Protein 8T03 (pdb70)

Solvent-accessible surface area: 37299 Å² total; per-residue (Å²): 152,40,128,43,85,61,4,19,103,13,0,85,23,4,80,72,0,17,59,49,0,61,175,39,94,4,64,15,6,7,48,0,1,83,28,1,24,77,10,7,14,50,13,22,3,6,90,8,110,64,42,42,146,107,26,134,33,124,94,60,0,0,40,4,0,15,5,3,0,7,0,0,0,8,6,1,0,11,14,1,15,1,26,22,83,54,18,88,32,27,33,45,16,3,57,1,1,5,76,8,6,28,68,0,17,84,58,42,173,15,219,26,10,17,77,28,12,45,39,60,0,74,116,28,14,39,80,45,24,94,146,62,26,157,105,9,13,0,26,38,8,13,112,26,40,56,85,113,21,10,32,40,0,90,87,72,11,56,75,0,48,90,19,45,107,104,54,40,144,190,54,80,14,111,20,8,3,111,5,2,66,5,6,5,82,2,4,22,34,10,2,22,138,63,13,110,72,16,72,154,38,124,44,85,61,4,19,102,12,0,84,24,4,81,73,1,16,58,50,0,60,173,38,94,2,65,14,6,8,47,0,1,84,28,1,24,77,9,6,13,49,14,24,4,6,87,8,111,64,42,42,147,106,26,135,34,126,94,60,0,0,40,4,0,16,5,3,0,7,0,0,0,8,5,1,0,10,14,1,16,1,26,21,81,54,20,89,34,27,34,44,15,2,56,1,2,4,76,7,6,28,68,1,18,87,58,41,174,14,221,26,12,16,76,28,10,44,40,60,0,73,116,28,14,40,79,45,23,95,146,63,25,157,103,8,14,0,26,38,7,14,113,27,39,56,88,113,21,10,31,38,0,91,86,71,11,56,73,0,50,92,20,44,107,104,54,42,145,189,55,79,15,109,19,7,3,112,5,2,65,5,6,4,82,2,4,22,34,9,2,22,140,61,13,110,69,15,70,181,23,56,11,143,17,59,41,54,26,132,36,94,47,98,76,70,0,58,1,34,0,40,11,52,59,22,38,0,67,59,95,4,26,0,0,0,0,0,16,71,13,82,85,138,20,13,50,5,0,0,1,1,0,70,77,89,45,80,86,46,18,89,93,13,133,115,48,6,69,0,44,62,50,46,111,57,52,45,0,55,0,65,0,54,68,5,78,73,67,2,30,7,37,0,9,0,0,26,0,16,82,83,31,8,0,0,18,98,23,1,116,21,24,70,0,72,0,66,147,115,6,98,16,73,15,68,30,90,70,42,46,13,59,82,54,26,156,5,67,0,57,1,113,2,56,104,50,0,60,54,8,0,0,0,0,7,18,53,136,59,118,22,6,105,5,0,0,19,26,2,56,52,57,33,120,79,23,57,104,46,4,54,11,63,30,74,23,117,80,8,26,2,16,0,34,112,4,74,86,125,4,60,7,28,0,7,0,0,0,8,25,68,21,49,2,16,19,2,60,6,0,135,5,101,92,183,178,23,55,12,142,16,59,39,56,26,132,36,94,48,99,76,70,0,58,1,33,0,41,12,53,60,24,37,0,69,61,96,5,25,1,0,0,0,0,15,74,12,82,85,139,20,14,51,5,0,0,1,0,0,69,78,90,45,80,86,48,20,89,92,12,135,114,46,6,70,0,43,62,48,47,112,57,53,45,0,52,0,66,0,54,68,6,78,74,66,1,29,7,37,0,9,0,0,25,0,16,83,83,30,8,0,0,19,96,22,2,120,22,22,71,1,72,0,66,144,115,6,93,16,72,15,68,31,91,69,42,46,14,60,83,54,25,155,5,70,0,57,0,114,3,57,103,49,0,60,54,10,0,0,0,0,7,17,53,135,57,116,21,7,104,6,0,0,19,26,2,58,50,57,35,120,80,23,57,104,45,3,54,10,62,30,75,25,114,81,7,26,1,18,0,34,115,4,74,86,123,4,58,6,28,0,7,0,0,0,9,25,68,20,47,2,16,19,2,60,6,0,134,5,101,91,182

Sequence (852 aa):
VAKLLLPTLSSLAFLPTVSIATKRRFYMEAMVYLFTMFFVAFSHACDGPGLSVLCFMRRDILEYFSIYGTALSMWVSLMALADFDEPQRSTFTMLGVLTIAVRTFHDRWGYGVYSGPIGTATLIIAVKWLKKMKEKKGLYPDKSIYTQQIGPGLCFGALALMLRFFFEEWDYTYVHSFYHCALAMSFVLLLPKVNKKAGVAKLLLPTLSSLAFLPTVSIATKRRFYMEAMVYLFTMFFVAFSHACDGPGLSVLCFMRRDILEYFSIYGTALSMWVSLMALADFDEPQRSTFTMLGVLTIAVRTFHDRWGYGVYSGPIGTATLIIAVKWLKKMKEKKGLYPDKSIYTQQIGPGLCFGALALMLRFFFEEWDYTYVHSFYHCALAMSFVLLLPKVNKKAGQVTLKESGPGILQPSQTLSLTCSFSGFSLSTSGMGVSWIRKPSGKGLEWLAHIFWDDDKRYNPSLKSRLTISKDTSSNQVFLMITSIDTADTATYYCARRTWLLHAMDYWGQGTSVTVSSDIQMTQSPSSLSASLGGKVTITCKASQDINEYIAWYQHKPGKGPRLLIHYTSTLQPGIPSRFSGSGSGRDYSFSISNLEPEDIATYYCLQYDNLLWTFGGGTKLEIKQVTLKESGPGILQPSQTLSLTCSFSGFSLSTSGMGVSWIRKPSGKGLEWLAHIFWDDDKRYNPSLKSRLTISKDTSSNQVFLMITSIDTADTATYYCARRTWLLHAMDYWGQGTSVTVSSDIQMTQSPSSLSASLGGKVTITCKASQDINEYIAWYQHKPGKGPRLLIHYTSTLQPGIPSRFSGSGSGRDYSFSISNLEPEDIATYYCLQYDNLLWTFGGGTKLEIK

Secondary structure (DSSP, 8-state):
-HHHHHHHHHGGGGHHHHHHHHHTT-HHHHHHHHHHHHHHHHHHHHHSTTTTTS-SS-HHHHHHHHHHHHHHHHHHHHHHHHTPPTTHHHHHHHHHHHHHHHHHHH-TTSTTTTHHHHHHHHHHHHHHHHHHHHHHTS-SS-HHHIIIIIHHHHHHHHHHHHHHHTGGGT-SHHHHHHHHHHHHHHHHHHS-SS-TTT-/-HHHHHHHHHGGGGHHHHHHHHHTT-HHHHHHHHHHHHHHHHHHHHHSTTTTTS-SS-HHHHHHHHHHHHHHHHHHHHHHHHTPPTTHHHHHHHHHHHHHHHHHHH-TTSTTTTHHHHHHHHHHHHHHHHHHHHHHTS-SS-HHHIIIIIHHHHHHHHHHHHHHHTGGGT-SHHHHHHHHHHHHHHHHHHS-SS-TTT-/--EEEEE--SEE-SSS-EEEEEEEESS-TTSTT-EEEEEEEETTS--EEEEEEETTS-EEE-TTTTTTEEEEEETTTTEEEEEE-S--GGG-EEEEEEEE-SSS-SEEEE---EEEEE--/-PPEEES-SEEEE-TT--EEEEEEESS--TT-EEEEEE-TTSPPEEEEETTTEEPTT--TT-EEEE-SSEEEEEE-S--GGG-SEEEEEE-SSSS-EE---EEEEE-/--EEEEE--SEE-SSS-EEEEEEEESS-TTSTT-EEEEEEEETTS--EEEEEEETTS-EEE-TTTTTTEEEEEETTTTEEEEEE-S--GGG-EEEEEEEE-SSS-SEEEE---EEEEE--/-PPEEES-SEEEE-TT--EEEEEEESS--TT-EEEEEE-TTSPPEEEEETTTEEPTT--TT-EEEE-SSEEEEEE-S--GGG-SEEEEEE-SSSS-EE---EEEEE-

InterPro domains:
  IPR021910 NGX6/PGAP6/MYMK [PF12036] (5-185)
  IPR021910 NGX6/PGAP6/MYMK [PTHR14319] (5-205)

Organism: Mus musculus (NCBI:txid10090)

Nearest PDB structures (foldseek):
  8t03-assembly1_A  TM=1.005E+00  e=1.587E-26  Mus musculus
  8t07-assembly1_B  TM=9.943E-01  e=1.543E-24  Mus musculus
  8t06-assembly1_B  TM=9.943E-01  e=2.106E-24  Mus musculus
  8t05-assembly1_B  TM=9.546E-01  e=1.428E-12  Ciona robusta
  6lm1-assembly1_C  TM=4.124E-01  e=1.156E+00  Tolypothrix sp. NIES-4075

Structure (mmCIF, N/CA/C/O backbone):
data_8T03
#
_entry.id   8T03
#
_cell.length_a   1.00
_cell.length_b   1.00
_cell.length_c   1.00
_cell.angle_alpha   90.00
_cell.angle_beta   90.00
_cell.angle_gamma   90.00
#
_symmetry.space_group_name_H-M   'P 1'
#
loop_
_entity.id
_entity.type
_entity.pdbx_description
1 polymer 'Protein myomaker'
2 polymer '18G7 Fab heavy chain'
3 polymer '18G7 Fab light chain'
4 non-polymer 'ZINC ION'
5 non-polymer CHOLESTEROL
6 non-polymer 1-palmitoyl-2-oleoyl-sn-glycero-3-phosphocholine
7 water water
#
loop_
_atom_site.group_PDB
_atom_site.id
_atom_site.type_symbol
_atom_site.label_atom_id
_atom_site.label_alt_id
_atom_site.label_comp_id
_atom_site.label_asym_id
_atom_site.label_entity_id
_atom_site.label_seq_id
_atom_site.pdbx_PDB_ins_code
_atom_site.Cartn_x
_atom_site.Cartn_y
_atom_site.Cartn_z
_atom_site.occupancy
_atom_site.B_iso_or_equiv
_atom_site.auth_seq_id
_atom_site.auth_comp_id
_atom_site.auth_asym_id
_atom_site.auth_atom_id
_atom_site.pdbx_PDB_model_num
ATOM 1 N N . VAL A 1 5 ? 91.959 131.122 93.794 1.00 138.82 5 VAL A N 1
ATOM 2 C CA . VAL A 1 5 ? 92.403 129.786 93.269 1.00 138.83 5 VAL A CA 1
ATOM 3 C C . VAL A 1 5 ? 93.345 129.147 94.301 1.00 138.69 5 VAL A C 1
ATOM 4 O O . VAL A 1 5 ? 94.342 129.798 94.673 1.00 139.20 5 VAL A O 1
ATOM 8 N N . ALA A 1 6 ? 93.028 127.920 94.734 1.00 137.82 6 ALA A N 1
ATOM 9 C CA . ALA A 1 6 ? 93.670 127.198 95.862 1.00 136.85 6 ALA A CA 1
ATOM 10 C C . ALA A 1 6 ? 95.120 126.811 95.528 1.00 136.07 6 ALA A C 1
ATOM 11 O O . ALA A 1 6 ? 95.972 126.927 96.431 1.00 136.01 6 ALA A O 1
ATOM 13 N N . LYS A 1 7 ? 95.377 126.371 94.288 1.00 135.01 7 LYS A N 1
ATOM 14 C CA . LYS A 1 7 ? 96.667 125.794 93.800 1.00 134.09 7 LYS A CA 1
ATOM 15 C C . LYS A 1 7 ? 97.863 126.636 94.270 1.00 132.90 7 LYS A C 1
ATOM 16 O O . LYS A 1 7 ? 98.846 126.038 94.755 1.00 132.94 7 LYS A O 1
ATOM 22 N N . LEU A 1 8 ? 97.780 127.963 94.130 1.00 131.22 8 LEU A N 1
ATOM 23 C CA . LEU A 1 8 ? 98.878 128.916 94.452 1.00 129.91 8 LEU A CA 1
ATOM 24 C C . LEU A 1 8 ? 98.943 129.130 95.970 1.00 127.46 8 LEU A C 1
ATOM 25 O O . LEU A 1 8 ? 100.028 128.923 96.549 1.00 127.99 8 LEU A O 1
ATOM 30 N N . LEU A 1 9 ? 97.819 129.525 96.579 1.00 123.67 9 LEU A N 1
ATOM 31 C CA . LEU A 1 9 ? 97.780 130.158 97.926 1.00 120.85 9 LEU A CA 1
ATOM 32 C C . LEU A 1 9 ? 97.841 129.111 99.049 1.00 117.83 9 LEU A C 1
ATOM 33 O O . LEU A 1 9 ? 98.539 129.395 100.040 1.00 117.26 9 LEU A O 1
ATOM 38 N N . LEU A 1 10 ? 97.164 127.960 98.927 1.00 114.70 10 LEU A N 1
ATOM 39 C CA . LEU A 1 10 ? 96.925 127.057 100.093 1.00 112.38 10 LEU A CA 1
ATOM 40 C C . LEU A 1 10 ? 98.249 126.498 100.623 1.00 110.47 10 LEU A C 1
ATOM 41 O O . LEU A 1 10 ? 98.488 126.587 101.825 1.00 110.83 10 LEU A O 1
ATOM 46 N N . PRO A 1 11 ? 99.147 125.906 99.793 1.00 107.90 11 PRO A N 1
ATOM 47 C CA . PRO A 1 11 ? 100.474 125.501 100.271 1.00 106.54 11 PRO A CA 1
ATOM 48 C C . PRO A 1 11 ? 101.337 126.655 100.811 1.00 105.15 11 PRO A C 1
ATOM 49 O O . PRO A 1 11 ? 102.114 126.408 101.715 1.00 105.26 11 PRO A O 1
ATOM 53 N N . THR A 1 12 ? 101.186 127.866 100.261 1.00 103.83 12 THR A N 1
ATOM 54 C CA . THR A 1 12 ? 101.907 129.089 100.712 1.00 102.96 12 THR A CA 1
ATOM 55 C C . THR A 1 12 ? 101.388 129.529 102.088 1.00 102.32 12 THR A C 1
ATOM 56 O O . THR A 1 12 ? 102.226 129.905 102.928 1.00 102.78 12 THR A O 1
ATOM 60 N N . LEU A 1 13 ? 100.067 129.508 102.298 1.00 101.37 13 LEU A N 1
ATOM 61 C CA . LEU A 1 13 ? 99.416 129.982 103.552 1.00 100.44 13 LEU A CA 1
ATOM 62 C C . LEU A 1 13 ? 99.559 128.932 104.662 1.00 99.47 13 LEU A C 1
ATOM 63 O O . LEU A 1 13 ? 99.744 129.346 105.823 1.00 99.76 13 LEU A O 1
ATOM 68 N N . SER A 1 14 ? 99.474 127.637 104.331 1.00 98.05 14 SER A N 1
ATOM 69 C CA . SER A 1 14 ? 99.635 126.514 105.296 1.00 97.25 14 SER A CA 1
ATOM 70 C C . SER A 1 14 ? 101.072 126.459 105.831 1.00 96.49 14 SER A C 1
ATOM 71 O O . SER A 1 14 ? 101.263 125.852 106.899 1.00 96.82 14 SER A O 1
ATOM 74 N N . SER A 1 15 ? 102.037 127.063 105.125 1.00 95.81 15 SER A N 1
ATOM 75 C CA . SER A 1 15 ? 103.434 127.266 105.597 1.00 95.39 15 SER A CA 1
ATOM 76 C C . SER A 1 15 ? 103.472 128.071 106.906 1.00 94.73 15 SER A C 1
ATOM 77 O O . SER A 1 15 ? 104.459 127.914 107.643 1.00 95.13 15 SER A O 1
ATOM 80 N N . LEU A 1 16 ? 102.453 128.896 107.192 1.00 93.75 16 LEU A N 1
ATOM 81 C CA . LEU A 1 16 ? 102.345 129.687 108.453 1.00 93.05 16 LEU A CA 1
ATOM 82 C C . LEU A 1 16 ? 101.852 128.817 109.623 1.00 92.02 16 LEU A C 1
ATOM 83 O O . LEU A 1 16 ? 101.704 129.377 110.729 1.00 92.21 16 LEU A O 1
ATOM 88 N N . ALA A 1 17 ? 101.614 127.514 109.413 1.00 90.80 17 ALA A N 1
ATOM 89 C CA . ALA A 1 17 ? 101.279 126.535 110.478 1.00 89.90 17 ALA A CA 1
ATOM 90 C C . ALA A 1 17 ? 102.441 126.391 111.473 1.00 89.40 17 ALA A C 1
ATOM 91 O O . ALA A 1 17 ? 102.164 125.999 112.623 1.00 89.52 17 ALA A O 1
ATOM 93 N N . PHE A 1 18 ? 103.680 126.701 111.063 1.00 88.74 18 PHE A N 1
ATOM 94 C CA . PHE A 1 18 ? 104.896 126.645 111.921 1.00 88.02 18 PHE A CA 1
ATOM 95 C C . PHE A 1 18 ? 105.002 127.882 112.830 1.00 87.46 18 PHE A C 1
ATOM 96 O O . PHE A 1 18 ? 105.898 127.871 113.691 1.00 87.70 18 PHE A O 1
ATOM 104 N N . LEU A 1 19 ? 104.140 128.897 112.674 1.00 86.87 19 LEU A N 1
ATOM 105 C CA . LEU A 1 19 ? 104.202 130.151 113.480 1.00 86.76 19 LEU A CA 1
ATOM 106 C C . LEU A 1 19 ? 103.721 129.895 114.912 1.00 86.41 19 LEU A C 1
ATOM 107 O O . LEU A 1 19 ? 104.326 130.421 115.844 1.00 86.60 19 LEU A O 1
ATOM 112 N N . PRO A 1 20 ? 102.625 129.130 115.159 1.00 85.94 20 PRO A N 1
ATOM 113 C CA . PRO A 1 20 ? 102.382 128.540 116.479 1.00 85.36 20 PRO A CA 1
ATOM 114 C C . PRO A 1 20 ? 103.559 127.753 117.083 1.00 85.01 20 PRO A C 1
ATOM 115 O O . PRO A 1 20 ? 103.740 127.848 118.285 1.00 85.57 20 PRO A O 1
ATOM 119 N N . THR A 1 21 ? 104.312 127.005 116.265 1.00 84.38 21 THR A N 1
ATOM 120 C CA . THR A 1 21 ? 105.502 126.221 116.705 1.00 84.05 21 THR A CA 1
ATOM 121 C C . THR A 1 21 ? 106.603 127.173 117.189 1.00 83.64 21 THR A C 1
ATOM 122 O O . THR A 1 21 ? 107.184 126.890 118.257 1.00 84.12 21 THR A O 1
ATOM 126 N N . VAL A 1 22 ? 106.885 128.240 116.430 1.00 83.14 22 VAL A N 1
ATOM 127 C CA . VAL A 1 22 ? 107.895 129.287 116.782 1.00 82.84 22 VAL A CA 1
ATOM 128 C C . VAL A 1 22 ? 107.466 129.949 118.099 1.00 82.69 22 VAL A C 1
ATOM 129 O O . VAL A 1 22 ? 108.332 130.109 118.981 1.00 82.88 22 VAL A O 1
ATOM 133 N N . SER A 1 23 ? 106.184 130.314 118.214 1.00 82.32 23 SER A N 1
ATOM 134 C CA . SER A 1 23 ? 105.585 131.008 119.386 1.00 82.14 23 SER A CA 1
ATOM 135 C C . SER A 1 23 ? 105.721 130.148 120.646 1.00 82.29 23 SER A C 1
ATOM 136 O O . SER A 1 23 ? 106.198 130.673 121.672 1.00 82.80 23 SER A O 1
ATOM 139 N N . ILE A 1 24 ? 105.311 128.879 120.560 1.00 82.49 24 ILE A N 1
ATOM 140 C CA . ILE A 1 24 ? 105.295 127.908 121.696 1.00 82.30 24 ILE A CA 1
ATOM 141 C C . ILE A 1 24 ? 106.740 127.584 122.105 1.00 82.52 24 ILE A C 1
ATOM 142 O O . ILE A 1 24 ? 106.996 127.554 123.319 1.00 82.83 24 ILE A O 1
ATOM 147 N N . ALA A 1 25 ? 107.646 127.376 121.142 1.00 83.01 25 ALA A N 1
ATOM 148 C CA . ALA A 1 25 ? 109.082 127.095 121.391 1.00 83.63 25 ALA A CA 1
ATOM 149 C C . ALA A 1 25 ? 109.738 128.285 122.108 1.00 84.40 25 ALA A C 1
ATOM 150 O O . ALA A 1 25 ? 110.538 128.039 123.032 1.00 84.69 25 ALA A O 1
ATOM 152 N N . THR A 1 26 ? 109.406 129.519 121.708 1.00 85.21 26 THR A N 1
ATOM 153 C CA . THR A 1 26 ? 109.899 130.778 122.337 1.00 85.81 26 THR A CA 1
ATOM 154 C C . THR A 1 26 ? 109.382 130.878 123.778 1.00 86.40 26 THR A C 1
ATOM 155 O O . THR A 1 26 ? 110.191 131.220 124.664 1.00 86.61 26 THR A O 1
ATOM 159 N N . LYS A 1 27 ? 108.090 130.603 123.989 1.00 87.26 27 LYS A N 1
ATOM 160 C CA . LYS A 1 27 ? 107.405 130.683 125.310 1.00 87.75 27 LYS A CA 1
ATOM 161 C C . LYS A 1 27 ? 108.047 129.708 126.310 1.00 87.72 27 LYS A C 1
ATOM 162 O O . LYS A 1 27 ? 108.061 130.046 127.511 1.00 88.04 27 LYS A O 1
ATOM 168 N N . ARG A 1 28 ? 108.560 128.561 125.842 1.00 87.77 28 ARG A N 1
ATOM 169 C CA . ARG A 1 28 ? 109.163 127.497 126.696 1.00 87.66 28 ARG A CA 1
ATOM 170 C C . ARG A 1 28 ? 110.690 127.637 126.778 1.00 87.94 28 ARG A C 1
ATOM 171 O O . ARG A 1 28 ? 111.330 126.684 127.272 1.00 88.20 28 ARG A O 1
ATOM 179 N N . ARG A 1 29 ? 111.253 128.761 126.315 1.00 88.22 29 ARG A N 1
ATOM 180 C CA . ARG A 1 29 ? 112.703 129.095 126.399 1.00 88.47 29 ARG A CA 1
ATOM 181 C C . ARG A 1 29 ? 113.533 128.154 125.507 1.00 87.15 29 ARG A C 1
ATOM 182 O O . ARG A 1 29 ? 114.738 127.993 125.797 1.00 87.27 29 ARG A O 1
ATOM 190 N N . PHE A 1 30 ? 112.932 127.567 124.461 1.00 85.64 30 PHE A N 1
ATOM 191 C CA . PHE A 1 30 ? 113.630 126.790 123.399 1.00 84.66 30 PHE A CA 1
ATOM 192 C C . PHE A 1 30 ? 113.923 127.740 122.231 1.00 84.44 30 PHE A C 1
ATOM 193 O O . PHE A 1 30 ? 113.249 127.652 121.182 1.00 85.10 30 PHE A O 1
ATOM 201 N N . TYR A 1 31 ? 114.895 128.637 122.421 1.00 83.97 31 TYR A N 1
ATOM 202 C CA . TYR A 1 31 ? 115.201 129.767 121.502 1.00 83.39 31 TYR A CA 1
ATOM 203 C C . TYR A 1 31 ? 115.937 129.264 120.252 1.00 82.88 31 TYR A C 1
ATOM 204 O O . TYR A 1 31 ? 115.644 129.784 119.157 1.00 83.06 31 TYR A O 1
ATOM 213 N N . MET A 1 32 ? 116.856 128.303 120.403 1.00 82.21 32 MET A N 1
ATOM 214 C CA . MET A 1 32 ? 117.640 127.711 119.281 1.00 81.87 32 MET A CA 1
ATOM 215 C C . MET A 1 32 ? 116.707 126.916 118.357 1.00 81.33 32 MET A C 1
ATOM 216 O O . MET A 1 32 ? 116.924 126.966 117.132 1.00 81.63 32 MET A O 1
ATOM 221 N N . GLU A 1 33 ? 115.717 126.212 118.919 1.00 80.31 33 GLU A N 1
ATOM 222 C CA . GLU A 1 33 ? 114.686 125.456 118.154 1.00 79.65 33 GLU A CA 1
ATOM 223 C C . GLU A 1 33 ? 113.763 126.455 117.443 1.00 78.75 33 GLU A C 1
ATOM 224 O O . GLU A 1 33 ? 113.448 126.217 116.261 1.00 79.27 33 GLU A O 1
ATOM 230 N N . ALA A 1 34 ? 113.361 127.526 118.138 1.00 78.01 34 ALA A N 1
ATOM 231 C CA . ALA A 1 34 ? 112.485 128.609 117.625 1.00 77.84 34 ALA A CA 1
ATOM 232 C C . ALA A 1 34 ? 113.139 129.312 116.426 1.00 77.76 34 ALA A C 1
ATOM 233 O O . ALA A 1 34 ? 112.390 129.695 115.505 1.00 77.58 34 ALA A O 1
ATOM 235 N N . MET A 1 35 ? 114.468 129.482 116.437 1.00 77.94 35 MET A N 1
ATOM 236 C CA . MET A 1 35 ? 115.256 130.016 115.289 1.00 78.15 35 MET A CA 1
ATOM 237 C C . MET A 1 35 ? 115.114 129.075 114.087 1.00 77.60 35 MET A C 1
ATOM 238 O O . MET A 1 35 ? 114.797 129.572 112.987 1.00 78.14 35 MET A O 1
ATOM 243 N N . VAL A 1 36 ? 115.356 127.776 114.297 1.00 76.65 36 VAL A N 1
ATOM 244 C CA . VAL A 1 36 ? 115.348 126.724 113.234 1.00 75.91 36 VAL A CA 1
ATOM 245 C C . VAL A 1 36 ? 113.934 126.620 112.641 1.00 75.54 36 VAL A C 1
ATOM 246 O O . VAL A 1 36 ? 113.838 126.490 111.407 1.00 75.39 36 VAL A O 1
ATOM 250 N N . TYR A 1 37 ? 112.888 126.688 113.474 1.00 75.19 37 TYR A N 1
ATOM 251 C CA . TYR A 1 37 ? 111.465 126.626 113.039 1.00 75.24 37 TYR A CA 1
ATOM 252 C C . TYR A 1 37 ? 111.091 127.893 112.258 1.00 76.00 37 TYR A C 1
ATOM 253 O O . TYR A 1 37 ? 110.348 127.768 111.264 1.00 76.91 37 TYR A O 1
ATOM 262 N N . LEU A 1 38 ? 111.573 129.065 112.691 1.00 76.53 38 LEU A N 1
ATOM 263 C CA . LEU A 1 38 ? 111.276 130.377 112.050 1.00 76.90 38 LEU A CA 1
ATOM 264 C C . LEU A 1 38 ? 111.991 130.462 110.695 1.00 77.12 38 LEU A C 1
ATOM 265 O O . LEU A 1 38 ? 111.339 130.865 109.711 1.00 77.61 38 LEU A O 1
ATOM 270 N N . PHE A 1 39 ? 113.284 130.118 110.668 1.00 77.38 39 PHE A N 1
ATOM 271 C CA . PHE A 1 39 ? 114.130 129.986 109.451 1.00 77.83 39 PHE A CA 1
ATOM 272 C C . PHE A 1 39 ? 113.428 129.066 108.444 1.00 78.57 39 PHE A C 1
ATOM 273 O O . PHE A 1 39 ? 113.315 129.445 107.264 1.00 78.54 39 PHE A O 1
ATOM 281 N N . THR A 1 40 ? 112.960 127.903 108.913 1.00 80.11 40 THR A N 1
ATOM 282 C CA . THR A 1 40 ? 112.232 126.883 108.109 1.00 81.10 40 THR A CA 1
ATOM 283 C C . THR A 1 40 ? 110.930 127.488 107.573 1.00 82.50 40 THR A C 1
ATOM 284 O O . THR A 1 40 ? 110.717 127.409 106.349 1.00 82.98 40 THR A O 1
ATOM 288 N N . MET A 1 41 ? 110.106 128.067 108.455 1.00 84.28 41 MET A N 1
ATOM 289 C CA . MET A 1 41 ? 108.803 128.700 108.104 1.00 85.89 41 MET A CA 1
ATOM 290 C C . MET A 1 41 ? 109.010 129.701 106.962 1.00 86.28 41 MET A C 1
ATOM 291 O O . MET A 1 41 ? 108.211 129.670 106.007 1.00 86.61 41 MET A O 1
ATOM 296 N N . PHE A 1 42 ? 110.042 130.547 107.067 1.00 86.55 42 PHE A N 1
ATOM 297 C CA . PHE A 1 42 ? 110.400 131.591 106.069 1.00 86.41 42 PHE A CA 1
ATOM 298 C C . PHE A 1 42 ? 110.702 130.928 104.718 1.00 85.30 42 PHE A C 1
ATOM 299 O O . PHE A 1 42 ? 110.024 131.267 103.730 1.00 85.23 42 PHE A O 1
ATOM 307 N N . PHE A 1 43 ? 111.660 129.996 104.681 1.00 84.47 43 PHE A N 1
ATOM 308 C CA . PHE A 1 43 ? 112.176 129.373 103.430 1.00 83.88 43 PHE A CA 1
ATOM 309 C C . PHE A 1 43 ? 111.142 128.413 102.827 1.00 83.80 43 PHE A C 1
ATOM 310 O O . PHE A 1 43 ? 111.111 128.316 101.587 1.00 83.65 43 PHE A O 1
ATOM 318 N N . VAL A 1 44 ? 110.334 127.736 103.651 1.00 84.09 44 VAL A N 1
ATOM 319 C CA . VAL A 1 44 ? 109.212 126.868 103.179 1.00 84.58 44 VAL A CA 1
ATOM 320 C C . VAL A 1 44 ? 108.143 127.760 102.530 1.00 85.33 44 VAL A C 1
ATOM 321 O O . VAL A 1 44 ? 107.726 127.431 101.405 1.00 85.70 44 VAL A O 1
ATOM 325 N N . ALA A 1 45 ? 107.741 128.850 103.196 1.00 86.48 45 ALA A N 1
ATOM 326 C CA . ALA A 1 45 ? 106.694 129.793 102.728 1.00 87.53 45 ALA A CA 1
ATOM 327 C C . ALA A 1 45 ? 107.116 130.440 101.402 1.00 88.99 45 ALA A C 1
ATOM 328 O O . ALA A 1 45 ? 106.292 130.440 100.465 1.00 89.58 45 ALA A O 1
ATOM 330 N N . PHE A 1 46 ? 108.346 130.960 101.325 1.00 91.01 46 PHE A N 1
ATOM 331 C CA . PHE A 1 46 ? 108.874 131.683 100.135 1.00 92.40 46 PHE A CA 1
ATOM 332 C C . PHE A 1 46 ? 109.187 130.704 98.997 1.00 93.23 46 PHE A C 1
ATOM 333 O O . PHE A 1 46 ? 109.144 131.152 97.840 1.00 93.56 46 PHE A O 1
ATOM 341 N N . SER A 1 47 ? 109.473 129.432 99.296 1.00 94.53 47 SER A N 1
ATOM 342 C CA . SER A 1 47 ? 109.638 128.361 98.275 1.00 95.72 47 SER A CA 1
ATOM 343 C C . SER A 1 47 ? 108.303 128.109 97.557 1.00 97.47 47 SER A C 1
ATOM 344 O O . SER A 1 47 ? 108.334 127.918 96.324 1.00 98.10 47 SER A O 1
ATOM 347 N N . HIS A 1 48 ? 107.185 128.111 98.292 1.00 99.23 48 HIS A N 1
ATOM 348 C CA . HIS A 1 48 ? 105.814 127.889 97.750 1.00 100.77 48 HIS A CA 1
ATOM 349 C C . HIS A 1 48 ? 105.320 129.142 97.014 1.00 103.86 48 HIS A C 1
ATOM 350 O O . HIS A 1 48 ? 104.701 128.976 95.943 1.00 104.41 48 HIS A O 1
ATOM 357 N N . ALA A 1 49 ? 105.569 130.336 97.566 1.00 107.73 49 ALA A N 1
ATOM 358 C CA . ALA A 1 49 ? 105.241 131.644 96.946 1.00 111.33 49 ALA A CA 1
ATOM 359 C C . ALA A 1 49 ? 105.977 131.782 95.607 1.00 114.88 49 ALA A C 1
ATOM 360 O O . ALA A 1 49 ? 105.338 132.201 94.622 1.00 114.95 49 ALA A O 1
ATOM 362 N N . CYS A 1 50 ? 107.265 131.423 95.576 1.00 119.84 50 CYS A N 1
ATOM 363 C CA . CYS A 1 50 ? 108.154 131.532 94.386 1.00 123.96 50 CYS A CA 1
ATOM 364 C C . CYS A 1 50 ? 107.767 130.503 93.311 1.00 125.69 50 CYS A C 1
ATOM 365 O O . CYS A 1 50 ? 108.063 130.768 92.128 1.00 126.09 50 CYS A O 1
ATOM 368 N N . ASP A 1 51 ? 107.137 129.384 93.695 1.00 128.13 51 ASP A N 1
ATOM 369 C CA . ASP A 1 51 ? 106.712 128.292 92.774 1.00 130.23 51 ASP A CA 1
ATOM 370 C C . ASP A 1 51 ? 105.356 128.634 92.136 1.00 132.13 51 ASP A C 1
ATOM 371 O O . ASP A 1 51 ? 105.193 128.342 90.933 1.00 131.98 51 ASP A O 1
ATOM 376 N N . GLY A 1 52 ? 104.424 129.212 92.906 1.00 134.77 52 GLY A N 1
ATOM 377 C CA . GLY A 1 52 ? 103.077 129.614 92.446 1.00 137.07 52 GLY A CA 1
ATOM 378 C C . GLY A 1 52 ? 103.147 130.681 91.352 1.00 139.47 52 GLY A C 1
ATOM 379 O O . GLY A 1 52 ? 103.594 131.792 91.627 1.00 140.23 52 GLY A O 1
ATOM 380 N N . PRO A 1 53 ? 102.723 130.396 90.092 1.00 141.59 53 PRO A N 1
ATOM 381 C CA . PRO A 1 53 ? 102.916 131.333 88.975 1.00 142.33 53 PRO A CA 1
ATOM 382 C C . PRO A 1 53 ? 102.381 132.765 89.163 1.00 143.23 53 PRO A C 1
ATOM 383 O O . PRO A 1 53 ? 103.008 133.681 88.659 1.00 143.41 53 PRO A O 1
ATOM 387 N N . GLY A 1 54 ? 101.258 132.921 89.873 1.00 143.96 54 GLY A N 1
ATOM 388 C CA . GLY A 1 54 ? 100.552 134.205 90.069 1.00 144.50 54 GLY A CA 1
ATOM 389 C C . GLY A 1 54 ? 101.198 135.106 91.114 1.00 145.16 54 GLY A C 1
ATOM 390 O O . GLY A 1 54 ? 100.826 136.298 91.145 1.00 145.58 54 GLY A O 1
ATOM 391 N N . LEU A 1 55 ? 102.107 134.581 91.950 1.00 145.47 55 LEU A N 1
ATOM 392 C CA . LEU A 1 55 ? 102.903 135.384 92.928 1.00 145.47 55 LEU A CA 1
ATOM 393 C C . LEU A 1 55 ? 104.389 134.975 92.915 1.00 145.87 55 LEU A C 1
ATOM 394 O O . LEU A 1 55 ? 105.097 135.309 93.888 1.00 146.00 55 LEU A O 1
ATOM 399 N N . SER A 1 56 ? 104.865 134.352 91.826 1.00 146.20 56 SER A N 1
ATOM 400 C CA . SER A 1 56 ? 106.289 133.985 91.585 1.00 146.29 56 SER A CA 1
ATOM 401 C C . SER A 1 56 ? 107.169 135.232 91.396 1.00 145.88 56 SER A C 1
ATOM 402 O O . SER A 1 56 ? 108.402 135.094 91.520 1.00 145.44 56 SER A O 1
ATOM 405 N N . VAL A 1 57 ? 106.570 136.392 91.095 1.00 145.36 57 VAL A N 1
ATOM 406 C CA . VAL A 1 57 ? 107.265 137.711 90.949 1.00 144.88 57 VAL A CA 1
ATOM 407 C C . VAL A 1 57 ? 107.823 138.153 92.315 1.00 144.32 57 VAL A C 1
ATOM 408 O O . VAL A 1 57 ? 108.825 138.900 92.317 1.00 144.44 57 VAL A O 1
ATOM 412 N N . LEU A 1 58 ? 107.225 137.694 93.425 1.00 143.18 58 LEU A N 1
ATOM 413 C CA . LEU A 1 58 ? 107.545 138.128 94.816 1.00 141.95 58 LEU A CA 1
ATOM 414 C C . LEU A 1 58 ? 108.993 137.781 95.194 1.00 140.66 58 LEU A C 1
ATOM 415 O O . LEU A 1 58 ? 109.640 138.645 95.822 1.00 140.99 58 LEU A O 1
ATOM 420 N N . CYS A 1 59 ? 109.483 136.581 94.850 1.00 138.34 59 CYS A N 1
ATOM 421 C CA . CYS A 1 59 ? 110.737 136.012 95.420 1.00 136.30 59 CYS A CA 1
ATOM 422 C C . CYS A 1 59 ? 111.960 136.814 94.952 1.00 135.42 59 CYS A C 1
ATOM 423 O O . CYS A 1 59 ? 112.109 137.045 93.735 1.00 135.01 59 CYS A O 1
ATOM 426 N N . PHE A 1 60 ? 112.790 137.202 95.925 1.00 134.54 60 PHE A N 1
ATOM 427 C CA . PHE A 1 60 ? 113.934 138.149 95.822 1.00 133.42 60 PHE A CA 1
ATOM 428 C C . PHE A 1 60 ? 115.237 137.369 95.612 1.00 131.29 60 PHE A C 1
ATOM 429 O O . PHE A 1 60 ? 116.228 137.983 95.156 1.00 131.81 60 PHE A O 1
ATOM 437 N N . MET A 1 61 ? 115.234 136.072 95.948 1.00 128.30 61 MET A N 1
ATOM 438 C CA . MET A 1 61 ? 116.347 135.129 95.682 1.00 125.99 61 MET A CA 1
ATOM 439 C C . MET A 1 61 ? 115.860 134.047 94.719 1.00 122.78 61 MET A C 1
ATOM 440 O O . MET A 1 61 ? 114.634 133.900 94.531 1.00 122.24 61 MET A O 1
ATOM 445 N N . ARG A 1 62 ? 116.818 133.322 94.154 1.00 119.40 62 ARG A N 1
ATOM 446 C CA . ARG A 1 62 ? 116.602 132.324 93.075 1.00 117.05 62 ARG A CA 1
ATOM 447 C C . ARG A 1 62 ? 115.986 131.064 93.686 1.00 115.22 62 ARG A C 1
ATOM 448 O O . ARG A 1 62 ? 116.112 130.866 94.914 1.00 115.39 62 ARG A O 1
ATOM 456 N N . ARG A 1 63 ? 115.347 130.257 92.839 1.00 113.05 63 ARG A N 1
ATOM 457 C CA . ARG A 1 63 ? 114.611 129.027 93.231 1.00 111.48 63 ARG A CA 1
ATOM 458 C C . ARG A 1 63 ? 115.547 128.043 93.940 1.00 109.73 63 ARG A C 1
ATOM 459 O O . ARG A 1 63 ? 115.104 127.428 94.926 1.00 110.69 63 ARG A O 1
ATOM 467 N N . ASP A 1 64 ? 116.786 127.917 93.452 1.00 107.05 64 ASP A N 1
ATOM 468 C CA . ASP A 1 64 ? 117.832 126.989 93.965 1.00 105.08 64 ASP A CA 1
ATOM 469 C C . ASP A 1 64 ? 118.083 127.227 95.462 1.00 102.45 64 ASP A C 1
ATOM 470 O O . ASP A 1 64 ? 118.246 126.224 96.187 1.00 102.37 64 ASP A O 1
ATOM 475 N N . ILE A 1 65 ? 118.114 128.490 95.907 1.00 99.75 65 ILE A N 1
ATOM 476 C CA . ILE A 1 65 ? 118.398 128.870 97.326 1.00 98.39 65 ILE A CA 1
ATOM 477 C C . ILE A 1 65 ? 117.173 128.517 98.180 1.00 96.89 65 ILE A C 1
ATOM 478 O O . ILE A 1 65 ? 117.353 127.821 99.199 1.00 97.33 65 ILE A O 1
ATOM 483 N N . LEU A 1 66 ? 115.985 128.975 97.771 1.00 95.04 66 LEU A N 1
ATOM 484 C CA . LEU A 1 66 ? 114.709 128.811 98.525 1.00 93.71 66 LEU A CA 1
ATOM 485 C C . LEU A 1 66 ? 114.364 127.321 98.640 1.00 92.75 66 LEU A C 1
ATOM 486 O O . LEU A 1 66 ? 113.922 126.903 99.727 1.00 93.74 66 LEU A O 1
ATOM 491 N N . GLU A 1 67 ? 114.561 126.568 97.553 1.00 91.43 67 GLU A N 1
ATOM 492 C CA . GLU A 1 67 ? 114.343 125.098 97.465 1.00 90.62 67 GLU A CA 1
ATOM 493 C C . GLU A 1 67 ? 115.291 124.370 98.426 1.00 89.08 67 GLU A C 1
ATOM 494 O O . GLU A 1 67 ? 114.813 123.462 99.134 1.00 89.66 67 GLU A O 1
ATOM 500 N N . TYR A 1 68 ? 116.579 124.739 98.435 1.00 86.98 68 TYR A N 1
ATOM 501 C CA . TYR A 1 68 ? 117.619 124.106 99.289 1.00 85.59 68 TYR A CA 1
ATOM 502 C C . TYR A 1 68 ? 117.276 124.316 100.772 1.00 83.95 68 TYR A C 1
ATOM 503 O O . TYR A 1 68 ? 117.263 123.313 101.514 1.00 84.07 68 TYR A O 1
ATOM 512 N N . PHE A 1 69 ? 117.007 125.559 101.189 1.00 82.26 69 PHE A N 1
ATOM 513 C CA . PHE A 1 69 ? 116.820 125.939 102.618 1.00 81.36 69 PHE A CA 1
ATOM 514 C C . PHE A 1 69 ? 115.397 125.628 103.097 1.00 80.78 69 PHE A C 1
ATOM 515 O O . PHE A 1 69 ? 115.185 125.629 104.326 1.00 80.98 69 PHE A O 1
ATOM 523 N N . SER A 1 70 ? 114.461 125.374 102.177 1.00 80.15 70 SER A N 1
ATOM 524 C CA . SER A 1 70 ? 113.157 124.722 102.473 1.00 79.60 70 SER A CA 1
ATOM 525 C C . SER A 1 70 ? 113.413 123.295 102.969 1.00 78.78 70 SER A C 1
ATOM 526 O O . SER A 1 70 ? 112.891 122.938 104.041 1.00 78.55 70 SER A O 1
ATOM 529 N N . ILE A 1 71 ? 114.207 122.528 102.215 1.00 78.17 71 ILE A N 1
ATOM 530 C CA . ILE A 1 71 ? 114.508 121.086 102.465 1.00 77.46 71 ILE A CA 1
ATOM 531 C C . ILE A 1 71 ? 115.459 120.970 103.664 1.00 76.91 71 ILE A C 1
ATOM 532 O O . ILE A 1 71 ? 115.177 120.135 104.547 1.00 77.19 71 ILE A O 1
ATOM 537 N N . TYR A 1 72 ? 116.539 121.760 103.685 1.00 76.44 72 TYR A N 1
ATOM 538 C CA . TYR A 1 72 ? 117.554 121.777 104.773 1.00 76.09 72 TYR A CA 1
ATOM 539 C C . TYR A 1 72 ? 116.888 122.158 106.101 1.00 76.08 72 TYR A C 1
ATOM 540 O O . TYR A 1 72 ? 117.091 121.434 107.098 1.00 76.63 72 TYR A O 1
ATOM 549 N N . GLY A 1 73 ? 116.140 123.267 106.106 1.00 75.93 73 GLY A N 1
ATOM 550 C CA . GLY A 1 73 ? 115.400 123.778 107.276 1.00 75.75 73 GLY A CA 1
ATOM 551 C C . GLY A 1 73 ? 114.417 122.756 107.821 1.00 75.72 73 GLY A C 1
ATOM 552 O O . GLY A 1 73 ? 114.335 122.633 109.060 1.00 75.68 73 GLY A O 1
ATOM 553 N N . THR A 1 74 ? 113.701 122.048 106.939 1.00 75.64 74 THR A N 1
ATOM 554 C CA . THR A 1 74 ? 112.707 120.999 107.301 1.00 75.51 74 THR A CA 1
ATOM 555 C C . THR A 1 74 ? 113.414 119.849 108.029 1.00 75.15 74 THR A C 1
ATOM 556 O O . THR A 1 74 ? 112.945 119.474 109.119 1.00 76.05 74 THR A O 1
ATOM 560 N N . ALA A 1 75 ? 114.484 119.310 107.437 1.00 74.49 75 ALA A N 1
ATOM 561 C CA . ALA A 1 75 ? 115.264 118.164 107.965 1.00 73.97 75 ALA A CA 1
ATOM 562 C C . ALA A 1 75 ? 115.943 118.544 109.288 1.00 73.86 75 ALA A C 1
ATOM 563 O O . ALA A 1 75 ? 116.017 117.669 110.174 1.00 74.95 75 ALA A O 1
ATOM 565 N N . LEU A 1 76 ? 116.421 119.788 109.417 1.00 73.20 76 LEU A N 1
ATOM 566 C CA . LEU A 1 76 ? 117.075 120.294 110.656 1.00 72.77 76 LEU A CA 1
ATOM 567 C C . LEU A 1 76 ? 116.016 120.550 111.738 1.00 72.49 76 LEU A C 1
ATOM 568 O O . LEU A 1 76 ? 116.339 120.319 112.918 1.00 72.54 76 LEU A O 1
ATOM 573 N N . SER A 1 77 ? 114.812 121.007 111.364 1.00 72.36 77 SER A N 1
ATOM 574 C CA . SER A 1 77 ? 113.659 121.201 112.288 1.00 72.37 77 SER A CA 1
ATOM 575 C C . SER A 1 77 ? 113.279 119.865 112.936 1.00 72.81 77 SER A C 1
ATOM 576 O O . SER A 1 77 ? 113.004 119.861 114.150 1.00 73.56 77 SER A O 1
ATOM 579 N N . MET A 1 78 ? 113.271 118.782 112.151 1.00 73.23 78 MET A N 1
ATOM 580 C CA . MET A 1 78 ? 112.992 117.397 112.621 1.00 73.75 78 MET A CA 1
ATOM 581 C C . MET A 1 78 ? 114.082 116.960 113.608 1.00 73.87 78 MET A C 1
ATOM 582 O O . MET A 1 78 ? 113.726 116.349 114.636 1.00 74.36 78 MET A O 1
ATOM 587 N N . TRP A 1 79 ? 115.350 117.269 113.308 1.00 73.86 79 TRP A N 1
ATOM 588 C CA . TRP A 1 79 ? 116.527 116.902 114.142 1.00 73.70 79 TRP A CA 1
ATOM 589 C C . TRP A 1 79 ? 116.458 117.613 115.503 1.00 74.13 79 TRP A C 1
ATOM 590 O O . TRP A 1 79 ? 116.558 116.906 116.524 1.00 74.78 79 TRP A O 1
ATOM 601 N N . VAL A 1 80 ? 116.283 118.942 115.527 1.00 74.49 80 VAL A N 1
ATOM 602 C CA . VAL A 1 80 ? 116.328 119.753 116.787 1.00 75.02 80 VAL A CA 1
ATOM 603 C C . VAL A 1 80 ? 115.069 119.498 117.633 1.00 75.45 80 VAL A C 1
ATOM 604 O O . VAL A 1 80 ? 115.162 119.697 118.861 1.00 75.66 80 VAL A O 1
ATOM 608 N N . SER A 1 81 ? 113.945 119.091 117.026 1.00 76.01 81 SER A N 1
ATOM 609 C CA . SER A 1 81 ? 112.719 118.661 117.754 1.00 76.86 81 SER A CA 1
ATOM 610 C C . SER A 1 81 ? 113.016 117.395 118.565 1.00 77.33 81 SER A C 1
ATOM 611 O O . SER A 1 81 ? 112.619 117.345 119.747 1.00 77.84 81 SER A O 1
ATOM 614 N N . LEU A 1 82 ? 113.686 116.418 117.947 1.00 77.74 82 LEU A N 1
ATOM 615 C CA . LEU A 1 82 ? 113.988 115.095 118.556 1.00 78.26 82 LEU A CA 1
ATOM 616 C C . LEU A 1 82 ? 115.180 115.204 119.520 1.00 79.09 82 LEU A C 1
ATOM 617 O O . LEU A 1 82 ? 115.186 114.450 120.510 1.00 80.16 82 LEU A O 1
ATOM 622 N N . MET A 1 83 ? 116.136 116.107 119.274 1.00 79.94 83 MET A N 1
ATOM 623 C CA . MET A 1 83 ? 117.281 116.346 120.200 1.00 80.84 83 MET A CA 1
ATOM 624 C C . MET A 1 83 ? 116.810 117.123 121.439 1.00 81.48 83 MET A C 1
ATOM 625 O O . MET A 1 83 ? 117.410 116.911 122.512 1.00 81.94 83 MET A O 1
ATOM 630 N N . ALA A 1 84 ? 115.791 117.983 121.307 1.00 82.09 84 ALA A N 1
ATOM 631 C CA . ALA A 1 84 ? 115.109 118.659 122.439 1.00 82.73 84 ALA A CA 1
ATOM 632 C C . ALA A 1 84 ? 114.386 117.613 123.301 1.00 83.46 84 ALA A C 1
ATOM 633 O O . ALA A 1 84 ? 114.410 117.753 124.540 1.00 83.71 84 ALA A O 1
ATOM 635 N N . LEU A 1 85 ? 113.776 116.608 122.661 1.00 84.36 85 LEU A N 1
ATOM 636 C CA . LEU A 1 85 ? 113.069 115.474 123.321 1.00 84.96 85 LEU A CA 1
ATOM 637 C C . LEU A 1 85 ? 114.083 114.556 124.021 1.00 85.85 85 LEU A C 1
ATOM 638 O O . LEU A 1 85 ? 113.759 114.075 125.126 1.00 86.10 85 LEU A O 1
ATOM 643 N N . ALA A 1 86 ? 115.248 114.314 123.405 1.00 87.26 86 ALA A N 1
ATOM 644 C CA . ALA A 1 86 ? 116.352 113.499 123.971 1.00 88.60 86 ALA A CA 1
ATOM 645 C C . ALA A 1 86 ? 116.878 114.154 125.257 1.00 90.18 86 ALA A C 1
ATOM 646 O O . ALA A 1 86 ? 117.249 113.403 126.182 1.00 90.44 86 ALA A O 1
ATOM 648 N N . ASP A 1 87 ? 116.896 115.495 125.308 1.00 92.30 87 ASP A N 1
ATOM 649 C CA . ASP A 1 87 ? 117.172 116.316 126.520 1.00 93.66 87 ASP A CA 1
ATOM 650 C C . ASP A 1 87 ? 118.566 115.966 127.061 1.00 93.85 87 ASP A C 1
ATOM 651 O O . ASP A 1 87 ? 118.658 115.430 128.185 1.00 93.63 87 ASP A O 1
ATOM 656 N N . PHE A 1 88 ? 119.610 116.256 126.278 1.00 94.46 88 PHE A N 1
ATOM 657 C CA . PHE A 1 88 ? 121.028 115.949 126.607 1.00 95.07 88 PHE A CA 1
ATOM 658 C C . PHE A 1 88 ? 121.611 117.038 127.515 1.00 96.48 88 PHE A C 1
ATOM 659 O O . PHE A 1 88 ? 121.157 118.199 127.446 1.00 96.69 88 PHE A O 1
ATOM 667 N N . ASP A 1 89 ? 122.582 116.650 128.314 1.00 98.11 89 ASP A N 1
ATOM 668 C CA . ASP A 1 89 ? 123.417 117.567 129.131 1.00 99.32 89 ASP A CA 1
ATOM 669 C C . ASP A 1 89 ? 124.681 117.916 128.343 1.00 100.00 89 ASP A C 1
ATOM 670 O O . ASP A 1 89 ? 125.046 117.149 127.425 1.00 100.91 89 ASP A O 1
ATOM 675 N N . GLU A 1 90 ? 125.325 119.025 128.715 1.00 100.48 90 GLU A N 1
ATOM 676 C CA . GLU A 1 90 ? 126.503 119.582 127.998 1.00 100.67 90 GLU A CA 1
ATOM 677 C C . GLU A 1 90 ? 127.740 118.822 128.483 1.00 100.23 90 GLU A C 1
ATOM 678 O O . GLU A 1 90 ? 127.932 118.604 129.697 1.00 100.95 90 GLU A O 1
ATOM 684 N N . PRO A 1 91 ? 128.565 118.328 127.533 1.00 99.33 91 PRO A N 1
ATOM 685 C CA . PRO A 1 91 ? 128.930 118.971 126.276 1.00 98.61 91 PRO A CA 1
ATOM 686 C C . PRO A 1 91 ? 128.278 118.246 125.083 1.00 97.54 91 PRO A C 1
ATOM 687 O O . PRO A 1 91 ? 128.506 118.677 123.969 1.00 97.63 91 PRO A O 1
ATOM 691 N N . GLN A 1 92 ? 127.493 117.226 125.316 1.00 96.46 92 GLN A N 1
ATOM 692 C CA . GLN A 1 92 ? 126.848 116.367 124.283 1.00 95.64 92 GLN A CA 1
ATOM 693 C C . GLN A 1 92 ? 125.722 117.146 123.597 1.00 94.32 92 GLN A C 1
ATOM 694 O O . GLN A 1 92 ? 125.531 116.936 122.382 1.00 94.85 92 GLN A O 1
ATOM 700 N N . ARG A 1 93 ? 125.004 117.993 124.348 1.00 92.45 93 ARG A N 1
ATOM 701 C CA . ARG A 1 93 ? 123.828 118.766 123.861 1.00 91.34 93 ARG A CA 1
ATOM 702 C C . ARG A 1 93 ? 124.199 119.537 122.588 1.00 90.14 93 ARG A C 1
ATOM 703 O O . ARG A 1 93 ? 123.503 119.356 121.569 1.00 90.44 93 ARG A O 1
ATOM 711 N N . SER A 1 94 ? 125.253 120.356 122.650 1.00 88.62 94 SER A N 1
ATOM 712 C CA . SER A 1 94 ? 125.749 121.184 121.516 1.00 87.13 94 SER A CA 1
ATOM 713 C C . SER A 1 94 ? 126.452 120.312 120.462 1.00 85.48 94 SER A C 1
ATOM 714 O O . SER A 1 94 ? 126.371 120.677 119.272 1.00 85.48 94 SER A O 1
ATOM 717 N N . THR A 1 95 ? 127.123 119.222 120.867 1.00 83.93 95 THR A N 1
ATOM 718 C CA . THR A 1 95 ? 127.799 118.250 119.956 1.00 83.45 95 THR A CA 1
ATOM 719 C C . THR A 1 95 ? 126.755 117.579 119.056 1.00 83.04 95 THR A C 1
ATOM 720 O O . THR A 1 95 ? 126.997 117.519 117.833 1.00 83.49 95 THR A O 1
ATOM 724 N N . PHE A 1 96 ? 125.656 117.085 119.636 1.00 82.46 96 PHE A N 1
ATOM 725 C CA . PHE A 1 96 ? 124.557 116.410 118.894 1.00 81.73 96 PHE A CA 1
ATOM 726 C C . PHE A 1 96 ? 123.846 117.425 117.993 1.00 81.10 96 PHE A C 1
ATOM 727 O O . PHE A 1 96 ? 123.500 117.027 116.870 1.00 81.43 96 PHE A O 1
ATOM 735 N N . THR A 1 97 ? 123.663 118.676 118.438 1.00 80.73 97 THR A N 1
ATOM 736 C CA . THR A 1 97 ? 123.115 119.778 117.596 1.00 80.38 97 THR A CA 1
ATOM 737 C C . THR A 1 97 ? 124.005 119.962 116.359 1.00 80.01 97 THR A C 1
ATOM 738 O O . THR A 1 97 ? 123.456 119.960 115.241 1.00 80.38 97 THR A O 1
ATOM 742 N N . MET A 1 98 ? 125.319 120.097 116.563 1.00 79.53 98 MET A N 1
ATOM 743 C CA . MET A 1 98 ? 126.323 120.366 115.495 1.00 79.29 98 MET A CA 1
ATOM 744 C C . MET A 1 98 ? 126.411 119.170 114.534 1.00 78.76 98 MET A C 1
ATOM 745 O O . MET A 1 98 ? 126.629 119.408 113.332 1.00 79.20 98 MET A O 1
ATOM 750 N N . LEU A 1 99 ? 126.251 117.943 115.046 1.00 78.27 99 LEU A N 1
ATOM 751 C CA . LEU A 1 99 ? 126.278 116.679 114.256 1.00 77.77 99 LEU A CA 1
ATOM 752 C C . LEU A 1 99 ? 125.158 116.698 113.208 1.00 77.03 99 LEU A C 1
ATOM 753 O O . LEU A 1 99 ? 125.461 116.427 112.031 1.00 77.57 99 LEU A O 1
ATOM 758 N N . GLY A 1 100 ? 123.924 117.006 113.622 1.00 76.06 100 GLY A N 1
ATOM 759 C CA . GLY A 1 100 ? 122.764 117.153 112.721 1.00 75.41 100 GLY A CA 1
ATOM 760 C C . GLY A 1 100 ? 122.979 118.268 111.715 1.00 74.64 100 GLY A C 1
ATOM 761 O O . GLY A 1 100 ? 122.799 118.011 110.515 1.00 74.80 100 GLY A O 1
ATOM 762 N N . VAL A 1 101 ? 123.379 119.454 112.189 1.00 74.09 101 VAL A N 1
ATOM 763 C CA . VAL A 1 101 ? 123.652 120.664 111.353 1.00 73.80 101 VAL A CA 1
ATOM 764 C C . VAL A 1 101 ? 124.591 120.284 110.199 1.00 73.74 101 VAL A C 1
ATOM 765 O O . VAL A 1 101 ? 124.230 120.564 109.039 1.00 74.03 101 VAL A O 1
ATOM 769 N N . LEU A 1 102 ? 125.738 119.669 110.505 1.00 73.59 102 LEU A N 1
ATOM 770 C CA . LEU A 1 102 ? 126.832 119.425 109.524 1.00 73.44 102 LEU A CA 1
ATOM 771 C C . LEU A 1 102 ? 126.483 118.251 108.598 1.00 73.39 102 LEU A C 1
ATOM 772 O O . LEU A 1 102 ? 126.742 118.389 107.388 1.00 73.95 102 LEU A O 1
ATOM 777 N N . THR A 1 103 ? 125.926 117.149 109.118 1.00 73.43 103 THR A N 1
ATOM 778 C CA . THR A 1 103 ? 125.596 115.942 108.304 1.00 73.44 103 THR A CA 1
ATOM 779 C C . THR A 1 103 ? 124.377 116.205 107.407 1.00 73.33 103 THR A C 1
ATOM 780 O O . THR A 1 103 ? 124.390 115.695 106.268 1.00 73.60 103 THR A O 1
ATOM 784 N N . ILE A 1 104 ? 123.369 116.949 107.882 1.00 73.35 104 ILE A N 1
ATOM 785 C CA . ILE A 1 104 ? 122.163 117.317 107.074 1.00 73.66 104 ILE A CA 1
ATOM 786 C C . ILE A 1 104 ? 122.592 118.296 105.970 1.00 74.09 104 ILE A C 1
ATOM 787 O O . ILE A 1 104 ? 122.041 118.188 104.858 1.00 74.50 104 ILE A O 1
ATOM 792 N N . ALA A 1 105 ? 123.544 119.195 106.253 1.00 74.58 105 ALA A N 1
ATOM 793 C CA . ALA A 1 105 ? 124.072 120.191 105.289 1.00 74.77 105 ALA A CA 1
ATOM 794 C C . ALA A 1 105 ? 124.741 119.469 104.114 1.00 74.98 105 ALA A C 1
ATOM 795 O O . ALA A 1 105 ? 124.346 119.746 102.965 1.00 75.16 105 ALA A O 1
ATOM 797 N N . VAL A 1 106 ? 125.690 118.565 104.392 1.00 75.54 106 VAL A N 1
ATOM 798 C CA . VAL A 1 106 ? 126.473 117.821 103.356 1.00 75.85 106 VAL A CA 1
ATOM 799 C C . VAL A 1 106 ? 125.526 116.906 102.575 1.00 76.24 106 VAL A C 1
ATOM 800 O O . VAL A 1 106 ? 125.635 116.891 101.332 1.00 76.46 106 VAL A O 1
ATOM 804 N N . ARG A 1 107 ? 124.658 116.161 103.268 1.00 77.13 107 ARG A N 1
ATOM 805 C CA . ARG A 1 107 ? 123.717 115.218 102.607 1.00 78.02 107 ARG A CA 1
ATOM 806 C C . ARG A 1 107 ? 122.793 116.003 101.663 1.00 78.30 107 ARG A C 1
ATOM 807 O O . ARG A 1 107 ? 122.716 115.613 100.480 1.00 78.41 107 ARG A O 1
ATOM 815 N N . THR A 1 108 ? 122.102 117.039 102.160 1.00 78.65 108 THR A N 1
ATOM 816 C CA . THR A 1 108 ? 121.131 117.849 101.366 1.00 78.92 108 THR A CA 1
ATOM 817 C C . THR A 1 108 ? 121.840 118.491 100.166 1.00 79.86 108 THR A C 1
ATOM 818 O O . THR A 1 108 ? 121.223 118.529 99.084 1.00 80.58 108 THR A O 1
ATOM 822 N N . PHE A 1 109 ? 123.076 118.970 100.345 1.00 80.86 109 PHE A N 1
ATOM 823 C CA . PHE A 1 109 ? 123.876 119.644 99.287 1.00 81.70 109 PHE A CA 1
ATOM 824 C C . PHE A 1 109 ? 124.294 118.620 98.223 1.00 82.77 109 PHE A C 1
ATOM 825 O O . PHE A 1 109 ? 124.347 119.003 97.036 1.00 83.13 109 PHE A O 1
ATOM 833 N N . HIS A 1 110 ? 124.575 117.372 98.622 1.00 84.34 110 HIS A N 1
ATOM 834 C CA . HIS A 1 110 ? 124.897 116.253 97.694 1.00 85.38 110 HIS A CA 1
ATOM 835 C C . HIS A 1 110 ? 123.678 115.951 96.814 1.00 85.98 110 HIS A C 1
ATOM 836 O O . HIS A 1 110 ? 123.828 115.973 95.578 1.00 86.36 110 HIS A O 1
ATOM 843 N N . ASP A 1 111 ? 122.530 115.658 97.430 1.00 86.91 111 ASP A N 1
ATOM 844 C CA . ASP A 1 111 ? 121.245 115.422 96.718 1.00 87.69 111 ASP A CA 1
ATOM 845 C C . ASP A 1 111 ? 120.087 115.738 97.668 1.00 87.95 111 ASP A C 1
ATOM 846 O O . ASP A 1 111 ? 119.856 114.955 98.612 1.00 88.69 111 ASP A O 1
ATOM 851 N N . ARG A 1 112 ? 119.390 116.847 97.411 1.00 88.03 112 ARG A N 1
ATOM 852 C CA . ARG A 1 112 ? 118.271 117.347 98.251 1.00 88.42 112 ARG A CA 1
ATOM 853 C C . ARG A 1 112 ? 117.006 116.503 98.015 1.00 89.31 112 ARG A C 1
ATOM 854 O O . ARG A 1 112 ? 116.105 116.570 98.876 1.00 89.94 112 ARG A O 1
ATOM 862 N N . TRP A 1 113 ? 116.937 115.747 96.909 1.00 90.02 113 TRP A N 1
ATOM 863 C CA . TRP A 1 113 ? 115.789 114.872 96.536 1.00 90.54 113 TRP A CA 1
ATOM 864 C C . TRP A 1 113 ? 116.119 113.387 96.739 1.00 90.33 113 TRP A C 1
ATOM 865 O O . TRP A 1 113 ? 115.264 112.557 96.379 1.00 91.26 113 TRP A O 1
ATOM 876 N N . GLY A 1 114 ? 117.296 113.053 97.278 1.00 89.65 114 GLY A N 1
ATOM 877 C CA . GLY A 1 114 ? 117.740 111.657 97.452 1.00 89.47 114 GLY A CA 1
ATOM 878 C C . GLY A 1 114 ? 117.180 111.034 98.721 1.00 89.27 114 GLY A C 1
ATOM 879 O O . GLY A 1 114 ? 116.598 111.774 99.541 1.00 89.39 114 GLY A O 1
ATOM 880 N N . TYR A 1 115 ? 117.354 109.717 98.874 1.00 89.11 115 TYR A N 1
ATOM 881 C CA . TYR A 1 115 ? 116.979 108.939 100.085 1.00 89.10 115 TYR A CA 1
ATOM 882 C C . TYR A 1 115 ? 117.881 109.358 101.251 1.00 88.21 115 TYR A C 1
ATOM 883 O O . TYR A 1 115 ? 119.066 109.668 101.010 1.00 88.76 115 TYR A O 1
ATOM 892 N N . GLY A 1 116 ? 117.327 109.372 102.468 1.00 87.10 116 GLY A N 1
ATOM 893 C CA . GLY A 1 116 ? 118.062 109.674 103.711 1.00 86.31 116 GLY A CA 1
ATOM 894 C C . GLY A 1 116 ? 118.023 111.143 104.103 1.00 85.66 116 GLY A C 1
ATOM 895 O O . GLY A 1 116 ? 118.609 111.467 105.154 1.00 85.79 116 GLY A O 1
ATOM 896 N N . VAL A 1 117 ? 117.371 112.005 103.314 1.00 84.93 117 VAL A N 1
ATOM 897 C CA . VAL A 1 117 ? 117.358 113.483 103.545 1.00 84.67 117 VAL A CA 1
ATOM 898 C C . VAL A 1 117 ? 116.468 113.810 104.758 1.00 84.54 117 VAL A C 1
ATOM 899 O O . VAL A 1 117 ? 116.802 114.786 105.460 1.00 85.19 117 VAL A O 1
ATOM 903 N N . TYR A 1 118 ? 115.400 113.036 105.007 1.00 84.15 118 TYR A N 1
ATOM 904 C CA . TYR A 1 118 ? 114.534 113.147 106.218 1.00 83.60 118 TYR A CA 1
ATOM 905 C C . TYR A 1 118 ? 114.642 111.894 107.101 1.00 83.32 118 TYR A C 1
ATOM 906 O O . TYR A 1 118 ? 114.627 112.059 108.337 1.00 83.65 118 TYR A O 1
ATOM 915 N N . SER A 1 119 ? 114.737 110.694 106.513 1.00 83.14 119 SER A N 1
ATOM 916 C CA . SER A 1 119 ? 114.801 109.400 107.248 1.00 83.12 119 SER A CA 1
ATOM 917 C C . SER A 1 119 ? 116.155 109.223 107.948 1.00 82.72 119 SER A C 1
ATOM 918 O O . SER A 1 119 ? 116.191 108.488 108.956 1.00 83.38 119 SER A O 1
ATOM 921 N N . GLY A 1 120 ? 117.220 109.848 107.432 1.00 82.08 120 GLY A N 1
ATOM 922 C CA . GLY A 1 120 ? 118.546 109.893 108.077 1.00 81.46 120 GLY A CA 1
ATOM 923 C C . GLY A 1 120 ? 118.474 110.569 109.444 1.00 81.16 120 GLY A C 1
ATOM 924 O O . GLY A 1 120 ? 118.787 109.945 110.455 1.00 81.30 120 GLY A O 1
ATOM 925 N N . PRO A 1 121 ? 118.084 111.865 109.508 1.00 80.93 121 PRO A N 1
ATOM 926 C CA . PRO A 1 121 ? 117.815 112.548 110.777 1.00 80.94 121 PRO A CA 1
ATOM 927 C C . PRO A 1 121 ? 116.828 111.845 111.724 1.00 81.42 121 PRO A C 1
ATOM 928 O O . PRO A 1 121 ? 117.161 111.719 112.887 1.00 81.73 121 PRO A O 1
ATOM 932 N N . ILE A 1 122 ? 115.663 111.416 111.221 1.00 82.05 122 ILE A N 1
ATOM 933 C CA . ILE A 1 122 ? 114.579 110.789 112.042 1.00 82.32 122 ILE A CA 1
ATOM 934 C C . ILE A 1 122 ? 115.074 109.434 112.569 1.00 82.60 122 ILE A C 1
ATOM 935 O O . ILE A 1 122 ? 114.890 109.179 113.775 1.00 83.65 122 ILE A O 1
ATOM 940 N N . GLY A 1 123 ? 115.678 108.609 111.705 1.00 82.27 123 GLY A N 1
ATOM 941 C CA . GLY A 1 123 ? 116.216 107.278 112.053 1.00 82.06 123 GLY A CA 1
ATOM 942 C C . GLY A 1 123 ? 117.368 107.361 113.042 1.00 82.04 123 GLY A C 1
ATOM 943 O O . GLY A 1 123 ? 117.363 106.572 114.008 1.00 82.56 123 GLY A O 1
ATOM 944 N N . THR A 1 124 ? 118.320 108.274 112.814 1.00 82.08 124 THR A N 1
ATOM 945 C CA . THR A 1 124 ? 119.509 108.490 113.686 1.00 82.41 124 THR A CA 1
ATOM 946 C C . THR A 1 124 ? 119.067 109.042 115.048 1.00 82.72 124 THR A C 1
ATOM 947 O O . THR A 1 124 ? 119.583 108.544 116.067 1.00 83.55 124 THR A O 1
ATOM 951 N N . ALA A 1 125 ? 118.168 110.032 115.065 1.00 82.92 125 ALA A N 1
ATOM 952 C CA . ALA A 1 125 ? 117.641 110.669 116.297 1.00 83.16 125 ALA A CA 1
ATOM 953 C C . ALA A 1 125 ? 116.823 109.653 117.105 1.00 83.59 125 ALA A C 1
ATOM 954 O O . ALA A 1 125 ? 116.926 109.685 118.347 1.00 84.12 125 ALA A O 1
ATOM 956 N N . THR A 1 126 ? 116.045 108.792 116.434 1.00 84.02 126 THR A N 1
ATOM 957 C CA . THR A 1 126 ? 115.256 107.695 117.064 1.00 84.06 126 THR A CA 1
ATOM 958 C C . THR A 1 126 ? 116.210 106.712 117.754 1.00 83.72 126 THR A C 1
ATOM 959 O O . THR A 1 126 ? 115.921 106.331 118.907 1.00 84.08 126 THR A O 1
ATOM 963 N N . LEU A 1 127 ? 117.287 106.313 117.068 1.00 83.66 127 LEU A N 1
ATOM 964 C CA . LEU A 1 127 ? 118.321 105.372 117.584 1.00 83.97 127 LEU A CA 1
ATOM 965 C C . LEU A 1 127 ? 119.016 105.982 118.811 1.00 83.47 127 LEU A C 1
ATOM 966 O O . LEU A 1 127 ? 119.239 105.234 119.780 1.00 83.83 127 LEU A O 1
ATOM 971 N N . ILE A 1 128 ? 119.338 107.282 118.771 1.00 82.94 128 ILE A N 1
ATOM 972 C CA . ILE A 1 128 ? 119.991 108.031 119.892 1.00 82.58 128 ILE A CA 1
ATOM 973 C C . ILE A 1 128 ? 119.038 108.073 121.097 1.00 82.27 128 ILE A C 1
ATOM 974 O O . ILE A 1 128 ? 119.508 107.802 122.221 1.00 82.13 128 ILE A O 1
ATOM 979 N N . ILE A 1 129 ? 117.763 108.410 120.869 1.00 82.18 129 ILE A N 1
ATOM 980 C CA . ILE A 1 129 ? 116.697 108.499 121.917 1.00 81.92 129 ILE A CA 1
ATOM 981 C C . ILE A 1 129 ? 116.475 107.110 122.532 1.00 81.65 129 ILE A C 1
ATOM 982 O O . ILE A 1 129 ? 116.411 107.028 123.776 1.00 82.03 129 ILE A O 1
ATOM 987 N N . ALA A 1 130 ? 116.349 106.074 121.694 1.00 81.53 130 ALA A N 1
ATOM 988 C CA . ALA A 1 130 ? 116.091 104.671 122.101 1.00 81.63 130 ALA A CA 1
ATOM 989 C C . ALA A 1 130 ? 117.225 104.162 123.001 1.00 81.96 130 ALA A C 1
ATOM 990 O O . ALA A 1 130 ? 116.913 103.548 124.037 1.00 82.30 130 ALA A O 1
ATOM 992 N N . VAL A 1 131 ? 118.485 104.418 122.627 1.00 82.34 131 VAL A N 1
ATOM 993 C CA . VAL A 1 131 ? 119.692 103.998 123.404 1.00 82.56 131 VAL A CA 1
ATOM 994 C C . VAL A 1 131 ? 119.712 104.743 124.746 1.00 82.96 131 VAL A C 1
ATOM 995 O O . VAL A 1 131 ? 119.980 104.075 125.764 1.00 83.72 131 VAL A O 1
ATOM 999 N N . LYS A 1 132 ? 119.448 106.056 124.758 1.00 83.24 132 LYS A N 1
ATOM 1000 C CA . LYS A 1 132 ? 119.458 106.863 126.010 1.00 83.67 132 LYS A CA 1
ATOM 1001 C C . LYS A 1 132 ? 118.356 106.362 126.955 1.00 83.52 132 LYS A C 1
ATOM 1002 O O . LYS A 1 132 ? 118.663 106.159 128.147 1.00 83.77 132 LYS A O 1
ATOM 1008 N N . TRP A 1 133 ? 117.128 106.188 126.454 1.00 83.51 133 TRP A N 1
ATOM 1009 C CA . TRP A 1 133 ? 115.938 105.839 127.278 1.00 83.32 133 TRP A CA 1
ATOM 1010 C C . TRP A 1 133 ? 116.028 104.393 127.787 1.00 84.16 133 TRP A C 1
ATOM 1011 O O . TRP A 1 133 ? 115.560 104.159 128.917 1.00 84.81 133 TRP A O 1
ATOM 1022 N N . LEU A 1 134 ? 116.618 103.469 127.018 1.00 84.87 134 LEU A N 1
ATOM 1023 C CA . LEU A 1 134 ? 116.804 102.051 127.443 1.00 85.74 134 LEU A CA 1
ATOM 1024 C C . LEU A 1 134 ? 117.886 101.961 128.529 1.00 86.68 134 LEU A C 1
ATOM 1025 O O . LEU A 1 134 ? 117.706 101.144 129.454 1.00 87.31 134 LEU A O 1
ATOM 1030 N N . LYS A 1 135 ? 118.957 102.757 128.428 1.00 87.66 135 LYS A N 1
ATOM 1031 C CA . LYS A 1 135 ? 119.999 102.890 129.488 1.00 88.77 135 LYS A CA 1
ATOM 1032 C C . LYS A 1 135 ? 119.359 103.443 130.767 1.00 89.30 135 LYS A C 1
ATOM 1033 O O . LYS A 1 135 ? 119.676 102.923 131.856 1.00 89.87 135 LYS A O 1
ATOM 1039 N N . LYS A 1 136 ? 118.493 104.451 130.629 1.00 90.03 136 LYS A N 1
ATOM 1040 C CA . LYS A 1 136 ? 117.817 105.140 131.762 1.00 90.56 136 LYS A CA 1
ATOM 1041 C C . LYS A 1 136 ? 116.767 104.210 132.388 1.00 90.82 136 LYS A C 1
ATOM 1042 O O . LYS A 1 136 ? 116.571 104.306 133.612 1.00 91.44 136 LYS A O 1
ATOM 1048 N N . MET A 1 137 ? 116.127 103.344 131.592 1.00 91.14 137 MET A N 1
ATOM 1049 C CA . MET A 1 137 ? 115.129 102.348 132.079 1.00 91.54 137 MET A CA 1
ATOM 1050 C C . MET A 1 137 ? 115.821 101.247 132.897 1.00 92.91 137 MET A C 1
ATOM 1051 O O . MET A 1 137 ? 115.183 100.747 133.845 1.00 94.19 137 MET A O 1
ATOM 1056 N N . LYS A 1 138 ? 117.065 100.886 132.558 1.00 94.04 138 LYS A N 1
ATOM 1057 C CA . LYS A 1 138 ? 117.885 99.906 133.329 1.00 94.90 138 LYS A CA 1
ATOM 1058 C C . LYS A 1 138 ? 118.344 100.540 134.650 1.00 95.10 138 LYS A C 1
ATOM 1059 O O . LYS A 1 138 ? 118.396 99.810 135.660 1.00 95.14 138 LYS A O 1
ATOM 1065 N N . GLU A 1 139 ? 118.666 101.840 134.639 1.00 95.82 139 GLU A N 1
ATOM 1066 C CA . GLU A 1 139 ? 119.046 102.639 135.839 1.00 96.34 139 GLU A CA 1
ATOM 1067 C C . GLU A 1 139 ? 117.830 102.775 136.768 1.00 95.89 139 GLU A C 1
ATOM 1068 O O . GLU A 1 139 ? 117.986 102.530 137.982 1.00 95.81 139 GLU A O 1
ATOM 1074 N N . LYS A 1 140 ? 116.673 103.152 136.212 1.00 95.11 140 LYS A N 1
ATOM 1075 C CA . LYS A 1 140 ? 115.400 103.386 136.950 1.00 94.03 140 LYS A CA 1
ATOM 1076 C C . LYS A 1 140 ? 114.770 102.056 137.392 1.00 93.10 140 LYS A C 1
ATOM 1077 O O . LYS A 1 140 ? 114.027 102.076 138.394 1.00 93.12 140 LYS A O 1
ATOM 1083 N N . LYS A 1 141 ? 115.048 100.960 136.671 1.00 92.65 141 LYS A N 1
ATOM 1084 C CA . LYS A 1 141 ? 114.361 99.640 136.779 1.00 93.00 141 LYS A CA 1
ATOM 1085 C C . LYS A 1 141 ? 112.860 99.823 136.508 1.00 92.85 141 LYS A C 1
ATOM 1086 O O . LYS A 1 141 ? 112.053 99.059 137.075 1.00 93.28 141 LYS A O 1
ATOM 1092 N N . GLY A 1 142 ? 112.512 100.780 135.640 1.00 92.57 142 GLY A N 1
ATOM 1093 C CA . GLY A 1 142 ? 111.129 101.217 135.371 1.00 92.31 142 GLY A CA 1
ATOM 1094 C C . GLY A 1 142 ? 111.051 102.124 134.154 1.00 92.26 142 GLY A C 1
ATOM 1095 O O . GLY A 1 142 ? 112.097 102.686 133.774 1.00 93.01 142 GLY A O 1
ATOM 1096 N N . LEU A 1 143 ? 109.852 102.263 133.577 1.00 91.65 143 LEU A N 1
ATOM 1097 C CA . LEU A 1 143 ? 109.551 103.091 132.373 1.00 91.19 143 LEU A CA 1
ATOM 1098 C C . LEU A 1 143 ? 110.068 104.520 132.593 1.00 91.32 143 LEU A C 1
ATOM 1099 O O . LEU A 1 143 ? 109.499 105.206 133.465 1.00 92.32 143 LEU A O 1
ATOM 1104 N N . TYR A 1 144 ? 111.083 104.967 131.838 1.00 91.29 144 TYR A N 1
ATOM 1105 C CA . TYR A 1 144 ? 111.874 106.178 132.196 1.00 91.86 144 TYR A CA 1
ATOM 1106 C C . TYR A 1 144 ? 111.028 107.438 131.993 1.00 92.71 144 TYR A C 1
ATOM 1107 O O . TYR A 1 144 ? 110.651 108.044 132.995 1.00 93.99 144 TYR A O 1
ATOM 1116 N N . PRO A 1 145 ? 110.703 107.916 130.760 1.00 92.09 145 PRO A N 1
ATOM 1117 C CA . PRO A 1 145 ? 109.797 109.057 130.634 1.00 91.72 145 PRO A CA 1
ATOM 1118 C C . PRO A 1 145 ? 108.446 108.603 131.200 1.00 91.74 145 PRO A C 1
ATOM 1119 O O . PRO A 1 145 ? 108.008 107.528 130.832 1.00 91.69 145 PRO A O 1
ATOM 1123 N N . ASP A 1 146 ? 107.852 109.387 132.104 1.00 91.67 146 ASP A N 1
ATOM 1124 C CA . ASP A 1 146 ? 106.616 108.996 132.835 1.00 92.10 146 ASP A CA 1
ATOM 1125 C C . ASP A 1 146 ? 105.533 108.627 131.816 1.00 92.13 146 ASP A C 1
ATOM 1126 O O . ASP A 1 146 ? 105.546 109.200 130.705 1.00 92.54 146 ASP A O 1
ATOM 1131 N N . LYS A 1 147 ? 104.629 107.714 132.184 1.00 91.94 147 LYS A N 1
ATOM 1132 C CA . LYS A 1 147 ? 103.501 107.268 131.321 1.00 91.97 147 LYS A CA 1
ATOM 1133 C C . LYS A 1 147 ? 102.686 108.484 130.857 1.00 91.54 147 LYS A C 1
ATOM 1134 O O . LYS A 1 147 ? 102.097 108.400 129.761 1.00 91.79 147 LYS A O 1
ATOM 1140 N N . SER A 1 148 ? 102.654 109.568 131.645 1.00 90.86 148 SER A N 1
ATOM 1141 C CA . SER A 1 148 ? 102.078 110.880 131.247 1.00 90.22 148 SER A CA 1
ATOM 1142 C C . SER A 1 148 ? 102.811 111.433 130.016 1.00 89.56 148 SER A C 1
ATOM 1143 O O . SER A 1 148 ? 102.116 111.839 129.070 1.00 90.22 148 SER A O 1
ATOM 1146 N N . ILE A 1 149 ? 104.150 111.422 130.013 1.00 88.71 149 ILE A N 1
ATOM 1147 C CA . ILE A 1 149 ? 104.991 111.977 128.905 1.00 88.29 149 ILE A CA 1
ATOM 1148 C C . ILE A 1 149 ? 104.780 111.133 127.637 1.00 88.11 149 ILE A C 1
ATOM 1149 O O . ILE A 1 149 ? 104.737 111.735 126.547 1.00 88.52 149 ILE A O 1
ATOM 1154 N N . TYR A 1 150 ? 104.640 109.808 127.761 1.00 88.03 150 TYR A N 1
ATOM 1155 C CA . TYR A 1 150 ? 104.361 108.896 126.617 1.00 88.08 150 TYR A CA 1
ATOM 1156 C C . TYR A 1 150 ? 102.983 109.208 126.022 1.00 88.93 150 TYR A C 1
ATOM 1157 O O . TYR A 1 150 ? 102.898 109.358 124.786 1.00 89.37 150 TYR A O 1
ATOM 1166 N N . THR A 1 151 ? 101.948 109.310 126.862 1.00 89.78 151 THR A N 1
ATOM 1167 C CA . THR A 1 151 ? 100.531 109.424 126.417 1.00 90.52 151 THR A CA 1
ATOM 1168 C C . THR A 1 151 ? 100.201 110.857 125.968 1.00 91.27 151 THR A C 1
ATOM 1169 O O . THR A 1 151 ? 99.287 110.990 125.129 1.00 92.31 151 THR A O 1
ATOM 1173 N N . GLN A 1 152 ? 100.902 111.878 126.480 1.00 91.71 152 GLN A N 1
ATOM 1174 C CA . GLN A 1 152 ? 100.590 113.316 126.228 1.00 92.07 152 GLN A CA 1
ATOM 1175 C C . GLN A 1 152 ? 101.511 113.911 125.151 1.00 91.79 152 GLN A C 1
ATOM 1176 O O . GLN A 1 152 ? 101.008 114.756 124.381 1.00 92.46 152 GLN A O 1
ATOM 1182 N N . GLN A 1 153 ? 102.790 113.511 125.093 1.00 91.11 153 GLN A N 1
ATOM 1183 C CA . GLN A 1 153 ? 103.822 114.157 124.231 1.00 90.61 153 GLN A CA 1
ATOM 1184 C C . GLN A 1 153 ? 104.304 113.194 123.137 1.00 89.71 153 GLN A C 1
ATOM 1185 O O . GLN A 1 153 ? 104.113 113.529 121.950 1.00 89.78 153 GLN A O 1
ATOM 1191 N N . ILE A 1 154 ? 104.902 112.056 123.512 1.00 88.81 154 ILE A N 1
ATOM 1192 C CA . ILE A 1 154 ? 105.666 111.169 122.579 1.00 88.55 154 ILE A CA 1
ATOM 1193 C C . ILE A 1 154 ? 104.680 110.476 121.627 1.00 88.65 154 ILE A C 1
ATOM 1194 O O . ILE A 1 154 ? 104.894 110.571 120.404 1.00 89.33 154 ILE A O 1
ATOM 1199 N N . GLY A 1 155 ? 103.651 109.813 122.166 1.00 88.54 155 GLY A N 1
ATOM 1200 C CA . GLY A 1 155 ? 102.613 109.108 121.386 1.00 88.45 155 GLY A CA 1
ATOM 1201 C C . GLY A 1 155 ? 101.928 110.030 120.377 1.00 88.52 155 GLY A C 1
ATOM 1202 O O . GLY A 1 155 ? 101.980 109.770 119.177 1.00 88.73 155 GLY A O 1
ATOM 1203 N N . PRO A 1 156 ? 101.256 111.116 120.831 1.00 88.87 156 PRO A N 1
ATOM 1204 C CA . PRO A 1 156 ? 100.662 112.106 119.926 1.00 89.26 156 PRO A CA 1
ATOM 1205 C C . PRO A 1 156 ? 101.645 112.777 118.951 1.00 89.94 156 PRO A C 1
ATOM 1206 O O . PRO A 1 156 ? 101.289 112.921 117.795 1.00 90.30 156 PRO A O 1
ATOM 1210 N N . GLY A 1 157 ? 102.834 113.165 119.429 1.00 90.66 157 GLY A N 1
ATOM 1211 C CA . GLY A 1 157 ? 103.881 113.829 118.625 1.00 91.22 157 GLY A CA 1
ATOM 1212 C C . GLY A 1 157 ? 104.364 112.958 117.477 1.00 91.93 157 GLY A C 1
ATOM 1213 O O . GLY A 1 157 ? 104.532 113.497 116.365 1.00 92.54 157 GLY A O 1
ATOM 1214 N N . LEU A 1 158 ? 104.574 111.661 117.731 1.00 92.71 158 LEU A N 1
ATOM 1215 C CA . LEU A 1 158 ? 105.015 110.672 116.707 1.00 93.53 158 LEU A CA 1
ATOM 1216 C C . LEU A 1 158 ? 103.833 110.252 115.820 1.00 94.14 158 LEU A C 1
ATOM 1217 O O . LEU A 1 158 ? 104.103 109.843 114.673 1.00 95.11 158 LEU A O 1
ATOM 1222 N N . CYS A 1 159 ? 102.587 110.334 116.308 1.00 94.59 159 CYS A N 1
ATOM 1223 C CA . CYS A 1 159 ? 101.365 110.072 115.491 1.00 95.20 159 CYS A CA 1
ATOM 1224 C C . CYS A 1 159 ? 101.199 111.164 114.426 1.00 95.08 159 CYS A C 1
ATOM 1225 O O . CYS A 1 159 ? 100.938 110.806 113.260 1.00 95.48 159 CYS A O 1
ATOM 1228 N N . PHE A 1 160 ? 101.343 112.438 114.810 1.00 94.82 160 PHE A N 1
ATOM 1229 C CA . PHE A 1 160 ? 101.285 113.607 113.889 1.00 94.36 160 PHE A CA 1
ATOM 1230 C C . PHE A 1 160 ? 102.515 113.614 112.972 1.00 94.36 160 PHE A C 1
ATOM 1231 O O . PHE A 1 160 ? 102.382 114.059 111.813 1.00 95.05 160 PHE A O 1
ATOM 1239 N N . GLY A 1 161 ? 103.664 113.146 113.472 1.00 94.16 161 GLY A N 1
ATOM 1240 C CA . GLY A 1 161 ? 104.906 112.979 112.694 1.00 94.31 161 GLY A CA 1
ATOM 1241 C C . GLY A 1 161 ? 104.746 111.945 111.590 1.00 94.60 161 GLY A C 1
ATOM 1242 O O . GLY A 1 161 ? 105.066 112.272 110.433 1.00 95.44 161 GLY A O 1
ATOM 1243 N N . ALA A 1 162 ? 104.258 110.748 111.934 1.00 94.63 162 ALA A N 1
ATOM 1244 C CA . ALA A 1 162 ? 104.006 109.621 111.001 1.00 94.51 162 ALA A CA 1
ATOM 1245 C C . ALA A 1 162 ? 102.918 110.002 109.988 1.00 94.74 162 ALA A C 1
ATOM 1246 O O . ALA A 1 162 ? 103.052 109.609 108.811 1.00 95.60 162 ALA A O 1
ATOM 1248 N N . LEU A 1 163 ? 101.882 110.725 110.434 1.00 94.70 163 LEU A N 1
ATOM 1249 C CA . LEU A 1 163 ? 100.778 111.246 109.576 1.00 94.87 163 LEU A CA 1
ATOM 1250 C C . LEU A 1 163 ? 101.347 112.224 108.540 1.00 95.21 163 LEU A C 1
ATOM 1251 O O . LEU A 1 163 ? 100.974 112.101 107.357 1.00 95.93 163 LEU A O 1
ATOM 1256 N N . ALA A 1 164 ? 102.196 113.164 108.972 1.00 95.16 164 ALA A N 1
ATOM 1257 C CA . ALA A 1 164 ? 102.858 114.172 108.108 1.00 95.23 164 ALA A CA 1
ATOM 1258 C C . ALA A 1 164 ? 103.695 113.464 107.035 1.00 95.79 164 ALA A C 1
ATOM 1259 O O . ALA A 1 164 ? 103.556 113.824 105.850 1.00 96.27 164 ALA A O 1
ATOM 1261 N N . LEU A 1 165 ? 104.509 112.480 107.435 1.00 96.50 165 LEU A N 1
ATOM 1262 C CA . LEU A 1 165 ? 105.431 111.745 106.526 1.00 97.54 165 LEU A CA 1
ATOM 1263 C C . LEU A 1 165 ? 104.626 110.968 105.473 1.00 98.97 165 LEU A C 1
ATOM 1264 O O . LEU A 1 165 ? 104.992 111.065 104.287 1.00 99.46 165 LEU A O 1
ATOM 1269 N N . MET A 1 166 ? 103.553 110.266 105.861 1.00 100.79 166 MET A N 1
ATOM 1270 C CA . MET A 1 166 ? 102.740 109.453 104.911 1.00 102.35 166 MET A CA 1
ATOM 1271 C C . MET A 1 166 ? 101.806 110.355 104.086 1.00 102.46 166 MET A C 1
ATOM 1272 O O . MET A 1 166 ? 101.424 109.919 102.984 1.00 102.88 166 MET A O 1
ATOM 1277 N N . LEU A 1 167 ? 101.443 111.549 104.576 1.00 102.54 167 LEU A N 1
ATOM 1278 C CA . LEU A 1 167 ? 100.755 112.579 103.746 1.00 102.89 167 LEU A CA 1
ATOM 1279 C C . LEU A 1 167 ? 101.695 113.005 102.614 1.00 103.61 167 LEU A C 1
ATOM 1280 O O . LEU A 1 167 ? 101.247 113.004 101.452 1.00 104.26 167 LEU A O 1
ATOM 1285 N N . ARG A 1 168 ? 102.951 113.322 102.941 1.00 104.58 168 ARG A N 1
ATOM 1286 C CA . ARG A 1 168 ? 103.919 113.913 101.979 1.00 105.53 168 ARG A CA 1
ATOM 1287 C C . ARG A 1 168 ? 104.467 112.838 101.025 1.00 106.81 168 ARG A C 1
ATOM 1288 O O . ARG A 1 168 ? 104.577 113.147 99.821 1.00 107.23 168 ARG A O 1
ATOM 1296 N N . PHE A 1 169 ? 104.795 111.637 101.525 1.00 108.66 169 PHE A N 1
ATOM 1297 C CA . PHE A 1 169 ? 105.584 110.601 100.797 1.00 110.09 169 PHE A CA 1
ATOM 1298 C C . PHE A 1 169 ? 104.726 109.403 100.354 1.00 112.09 169 PHE A C 1
ATOM 1299 O O . PHE A 1 169 ? 105.329 108.436 99.841 1.00 112.50 169 PHE A O 1
ATOM 1307 N N . PHE A 1 170 ? 103.396 109.445 100.513 1.00 114.55 170 PHE A N 1
ATOM 1308 C CA . PHE A 1 170 ? 102.464 108.421 99.959 1.00 116.64 170 PHE A CA 1
ATOM 1309 C C . PHE A 1 170 ? 101.229 109.092 99.339 1.00 118.18 170 PHE A C 1
ATOM 1310 O O . PHE A 1 170 ? 101.038 108.937 98.115 1.00 118.48 170 PHE A O 1
ATOM 1318 N N . PHE A 1 171 ? 100.421 109.801 100.137 1.00 119.90 171 PHE A N 1
ATOM 1319 C CA . PHE A 1 171 ? 99.100 110.354 99.720 1.00 121.42 171 PHE A CA 1
ATOM 1320 C C . PHE A 1 171 ? 99.255 111.533 98.748 1.00 122.84 171 PHE A C 1
ATOM 1321 O O . PHE A 1 171 ? 98.269 111.824 98.040 1.00 123.08 171 PHE A O 1
ATOM 1329 N N . GLU A 1 172 ? 100.424 112.187 98.705 1.00 124.89 172 GLU A N 1
ATOM 1330 C CA . GLU A 1 172 ? 100.689 113.366 97.831 1.00 126.76 172 GLU A CA 1
ATOM 1331 C C . GLU A 1 172 ? 100.724 112.946 96.350 1.00 128.45 172 GLU A C 1
ATOM 1332 O O . GLU A 1 172 ? 100.660 113.847 95.489 1.00 128.36 172 GLU A O 1
ATOM 1338 N N . GLU A 1 173 ? 100.827 111.641 96.063 1.00 130.64 173 GLU A N 1
ATOM 1339 C CA . GLU A 1 173 ? 100.715 111.058 94.696 1.00 132.09 173 GLU A CA 1
ATOM 1340 C C . GLU A 1 173 ? 99.303 111.290 94.133 1.00 132.38 173 GLU A C 1
ATOM 1341 O O . GLU A 1 173 ? 99.189 111.437 92.899 1.00 132.72 173 GLU A O 1
ATOM 1347 N N . TRP A 1 174 ? 98.277 111.325 94.995 1.00 132.65 174 TRP A N 1
ATOM 1348 C CA . TRP A 1 174 ? 96.843 111.459 94.611 1.00 132.51 174 TRP A CA 1
ATOM 1349 C C . TRP A 1 174 ? 96.494 112.936 94.370 1.00 130.39 174 TRP A C 1
ATOM 1350 O O . TRP A 1 174 ? 95.855 113.227 93.338 1.00 130.52 174 TRP A O 1
ATOM 1361 N N . ASP A 1 175 ? 96.889 113.821 95.295 1.00 127.90 175 ASP A N 1
ATOM 1362 C CA . ASP A 1 175 ? 96.630 115.289 95.265 1.00 126.17 175 ASP A CA 1
ATOM 1363 C C . ASP A 1 175 ? 97.831 116.015 95.881 1.00 124.28 175 ASP A C 1
ATOM 1364 O O . ASP A 1 175 ? 98.477 115.418 96.758 1.00 125.00 175 ASP A O 1
ATOM 1369 N N . TYR A 1 176 ? 98.109 117.251 95.452 1.00 121.14 176 TYR A N 1
ATOM 1370 C CA . TYR A 1 176 ? 99.178 118.114 96.023 1.00 119.02 176 TYR A CA 1
ATOM 1371 C C . TYR A 1 176 ? 98.567 119.204 96.915 1.00 117.81 176 TYR A C 1
ATOM 1372 O O . TYR A 1 176 ? 98.971 119.285 98.091 1.00 118.53 176 TYR A O 1
ATOM 1381 N N . THR A 1 177 ? 97.638 120.003 96.377 1.00 116.19 177 THR A N 1
ATOM 1382 C CA . THR A 1 177 ? 97.200 121.311 96.947 1.00 115.51 177 THR A CA 1
ATOM 1383 C C . THR A 1 177 ? 96.733 121.147 98.400 1.00 114.23 177 THR A C 1
ATOM 1384 O O . THR A 1 177 ? 97.188 121.944 99.244 1.00 114.63 177 THR A O 1
ATOM 1388 N N . TYR A 1 178 ? 95.870 120.164 98.679 1.00 112.42 178 TYR A N 1
ATOM 1389 C CA . TYR A 1 178 ? 95.251 119.940 100.015 1.00 110.99 178 TYR A CA 1
ATOM 1390 C C . TYR A 1 178 ? 96.145 119.031 100.865 1.00 108.72 178 TYR A C 1
ATOM 1391 O O . TYR A 1 178 ? 96.338 119.354 102.052 1.00 108.51 178 TYR A O 1
ATOM 1400 N N . VAL A 1 179 ? 96.683 117.956 100.278 1.00 106.52 179 VAL A N 1
ATOM 1401 C CA . VAL A 1 179 ? 97.504 116.930 100.992 1.00 105.32 179 VAL A CA 1
ATOM 1402 C C . VAL A 1 179 ? 98.793 117.578 101.516 1.00 104.35 179 VAL A C 1
ATOM 1403 O O . VAL A 1 179 ? 99.139 117.307 102.685 1.00 105.01 179 VAL A O 1
ATOM 1407 N N . HIS A 1 180 ? 99.481 118.387 100.700 1.00 103.00 180 HIS A N 1
ATOM 1408 C CA . HIS A 1 180 ? 100.737 119.085 101.094 1.00 102.27 180 HIS A CA 1
ATOM 1409 C C . HIS A 1 180 ? 100.441 120.137 102.170 1.00 102.16 180 HIS A C 1
ATOM 1410 O O . HIS A 1 180 ? 101.291 120.310 103.066 1.00 103.26 180 HIS A O 1
ATOM 1417 N N . SER A 1 181 ? 99.299 120.825 102.075 1.00 101.33 181 SER A N 1
ATOM 1418 C CA . SER A 1 181 ? 98.830 121.816 103.082 1.00 100.90 181 SER A CA 1
ATOM 1419 C C . SER A 1 181 ? 98.542 121.127 104.424 1.00 100.91 181 SER A C 1
ATOM 1420 O O . SER A 1 181 ? 98.826 121.750 105.467 1.00 101.45 181 SER A O 1
ATOM 1423 N N . PHE A 1 182 ? 98.005 119.901 104.405 1.00 100.43 182 PHE A N 1
ATOM 1424 C CA . PHE A 1 182 ? 97.746 119.081 105.621 1.00 99.80 182 PHE A CA 1
ATOM 1425 C C . PHE A 1 182 ? 99.073 118.580 106.209 1.00 98.26 182 PHE A C 1
ATOM 1426 O O . PHE A 1 182 ? 99.140 118.429 107.446 1.00 98.74 182 PHE A O 1
ATOM 1434 N N . TYR A 1 183 ? 100.081 118.322 105.364 1.00 96.24 183 TYR A N 1
ATOM 1435 C CA . TYR A 1 183 ? 101.450 117.902 105.782 1.00 95.19 183 TYR A CA 1
ATOM 1436 C C . TYR A 1 183 ? 102.095 119.004 106.637 1.00 94.45 183 TYR A C 1
ATOM 1437 O O . TYR A 1 183 ? 102.719 118.654 107.660 1.00 95.31 183 TYR A O 1
ATOM 1446 N N . HIS A 1 184 ? 101.967 120.276 106.232 1.00 93.15 184 HIS A N 1
ATOM 1447 C CA . HIS A 1 184 ? 102.483 121.457 106.981 1.00 92.33 184 HIS A CA 1
ATOM 1448 C C . HIS A 1 184 ? 101.867 121.499 108.384 1.00 92.59 184 HIS A C 1
ATOM 1449 O O . HIS A 1 184 ? 102.627 121.692 109.354 1.00 93.65 184 HIS A O 1
ATOM 1456 N N . CYS A 1 185 ? 100.544 121.333 108.474 1.00 92.42 185 CYS A N 1
ATOM 1457 C CA . CYS A 1 185 ? 99.757 121.392 109.736 1.00 91.91 185 CYS A CA 1
ATOM 1458 C C . CYS A 1 185 ? 100.121 120.219 110.654 1.00 90.81 185 CYS A C 1
ATOM 1459 O O . CYS A 1 185 ? 100.261 120.454 111.870 1.00 91.38 185 CYS A O 1
ATOM 1462 N N . ALA A 1 186 ? 100.267 119.012 110.095 1.00 89.71 186 ALA A N 1
ATOM 1463 C CA . ALA A 1 186 ? 100.623 117.775 110.832 1.00 89.30 186 ALA A CA 1
ATOM 1464 C C . ALA A 1 186 ? 102.066 117.862 111.350 1.00 88.97 186 ALA A C 1
ATOM 1465 O O . ALA A 1 186 ? 102.292 117.439 112.500 1.00 89.50 186 ALA A O 1
ATOM 1467 N N . LEU A 1 187 ? 103.002 118.394 110.552 1.00 88.55 187 LEU A N 1
ATOM 1468 C CA . LEU A 1 187 ? 104.440 118.490 110.932 1.00 88.61 187 LEU A CA 1
ATOM 1469 C C . LEU A 1 187 ? 104.639 119.591 111.984 1.00 88.91 187 LEU A C 1
ATOM 1470 O O . LEU A 1 187 ? 105.460 119.375 112.898 1.00 89.90 187 LEU A O 1
ATOM 1475 N N . ALA A 1 188 ? 103.944 120.727 111.849 1.00 88.72 188 ALA A N 1
ATOM 1476 C CA . ALA A 1 188 ? 103.948 121.839 112.831 1.00 88.73 188 ALA A CA 1
ATOM 1477 C C . ALA A 1 188 ? 103.420 121.339 114.182 1.00 89.29 188 ALA A C 1
ATOM 1478 O O . ALA A 1 188 ? 104.040 121.666 115.213 1.00 90.31 188 ALA A O 1
ATOM 1480 N N . MET A 1 189 ? 102.324 120.572 114.164 1.00 89.43 189 MET A N 1
ATOM 1481 C CA . MET A 1 189 ? 101.686 119.972 115.370 1.00 89.56 189 MET A CA 1
ATOM 1482 C C . MET A 1 189 ? 102.622 118.920 115.982 1.00 88.70 189 MET A C 1
ATOM 1483 O O . MET A 1 189 ? 102.681 118.852 117.226 1.00 89.24 189 MET A O 1
ATOM 1488 N N . SER A 1 190 ? 103.318 118.135 115.148 1.00 87.66 190 SER A N 1
ATOM 1489 C CA . SER A 1 190 ? 104.317 117.116 115.573 1.00 87.09 190 SER A CA 1
ATOM 1490 C C . SER A 1 190 ? 105.462 117.791 116.341 1.00 86.30 190 SER A C 1
ATOM 1491 O O . SER A 1 190 ? 105.818 117.279 117.419 1.00 87.05 190 SER A O 1
ATOM 1494 N N . PHE A 1 191 ? 106.003 118.896 115.813 1.00 85.20 191 PHE A N 1
ATOM 1495 C CA . PHE A 1 191 ? 107.089 119.693 116.447 1.00 84.60 191 PHE A CA 1
ATOM 1496 C C . PHE A 1 191 ? 106.614 120.256 117.795 1.00 84.69 191 PHE A C 1
ATOM 1497 O O . PHE A 1 191 ? 107.409 120.217 118.751 1.00 84.70 191 PHE A O 1
ATOM 1505 N N . VAL A 1 192 ? 105.373 120.760 117.866 1.00 85.04 192 VAL A N 1
ATOM 1506 C CA . VAL A 1 192 ? 104.753 121.337 119.103 1.00 85.33 192 VAL A CA 1
ATOM 1507 C C . VAL A 1 192 ? 104.651 120.246 120.180 1.00 85.54 192 VAL A C 1
ATOM 1508 O O . VAL A 1 192 ? 104.982 120.545 121.345 1.00 85.92 192 VAL A O 1
ATOM 1512 N N . LEU A 1 193 ? 104.217 119.037 119.807 1.00 85.82 193 LEU A N 1
ATOM 1513 C CA . LEU A 1 193 ? 103.928 117.923 120.754 1.00 85.86 193 LEU A CA 1
ATOM 1514 C C . LEU A 1 193 ? 105.228 117.248 121.215 1.00 86.09 193 LEU A C 1
ATOM 1515 O O . LEU A 1 193 ? 105.297 116.891 122.408 1.00 86.46 193 LEU A O 1
ATOM 1520 N N . LEU A 1 194 ? 106.214 117.081 120.325 1.00 86.54 194 LEU A N 1
ATOM 1521 C CA . LEU A 1 194 ? 107.507 116.406 120.640 1.00 87.09 194 LEU A CA 1
ATOM 1522 C C . LEU A 1 194 ? 108.396 117.302 121.513 1.00 87.73 194 LEU A C 1
ATOM 1523 O O . LEU A 1 194 ? 109.259 116.743 122.221 1.00 88.37 194 LEU A O 1
ATOM 1528 N N . LEU A 1 195 ? 108.207 118.626 121.468 1.00 88.23 195 LEU A N 1
ATOM 1529 C CA . LEU A 1 195 ? 108.996 119.608 122.263 1.00 88.63 195 LEU A CA 1
ATOM 1530 C C . LEU A 1 195 ? 108.582 119.503 123.732 1.00 88.81 195 LEU A C 1
ATOM 1531 O O . LEU A 1 195 ? 107.386 119.514 124.022 1.00 88.88 195 LEU A O 1
ATOM 1536 N N . PRO A 1 196 ? 109.528 119.371 124.700 1.00 89.19 196 PRO A N 1
ATOM 1537 C CA . PRO A 1 196 ? 109.186 119.355 126.127 1.00 89.84 196 PRO A CA 1
ATOM 1538 C C . PRO A 1 196 ? 108.487 120.634 126.622 1.00 91.34 196 PRO A C 1
ATOM 1539 O O . PRO A 1 196 ? 108.447 121.601 125.886 1.00 92.49 196 PRO A O 1
ATOM 1543 N N . LYS A 1 197 ? 107.976 120.609 127.858 1.00 92.82 197 LYS A N 1
ATOM 1544 C CA . LYS A 1 197 ? 107.063 121.650 128.414 1.00 94.49 197 LYS A CA 1
ATOM 1545 C C . LYS A 1 197 ? 107.844 122.903 128.841 1.00 95.64 197 LYS A C 1
ATOM 1546 O O . LYS A 1 197 ? 107.229 123.989 128.838 1.00 96.34 197 LYS A O 1
ATOM 1552 N N . VAL A 1 198 ? 109.124 122.771 129.205 1.00 96.68 198 VAL A N 1
ATOM 1553 C CA . VAL A 1 198 ? 110.054 123.926 129.403 1.00 97.81 198 VAL A CA 1
ATOM 1554 C C . VAL A 1 198 ? 111.493 123.460 129.152 1.00 98.54 198 VAL A C 1
ATOM 1555 O O . VAL A 1 198 ? 111.800 122.288 129.458 1.00 98.37 198 VAL A O 1
ATOM 1559 N N . ASN A 1 199 ? 112.334 124.350 128.614 1.00 99.52 199 ASN A N 1
ATOM 1560 C CA . ASN A 1 199 ? 113.796 124.128 128.456 1.00 100.24 199 ASN A CA 1
ATOM 1561 C C . ASN A 1 199 ? 114.418 124.129 129.857 1.00 101.51 199 ASN A C 1
ATOM 1562 O O . ASN A 1 199 ? 114.586 125.225 130.431 1.00 101.92 199 ASN A O 1
ATOM 1567 N N . LYS A 1 200 ? 114.731 122.938 130.380 1.00 103.34 200 LYS A N 1
ATOM 1568 C CA . LYS A 1 200 ? 115.281 122.720 131.747 1.00 105.07 200 LYS A CA 1
ATOM 1569 C C . LYS A 1 200 ? 116.705 123.287 131.860 1.00 106.34 200 LYS A C 1
ATOM 1570 O O . LYS A 1 200 ? 117.157 123.472 133.009 1.00 106.78 200 LYS A O 1
ATOM 1576 N N . LYS A 1 201 ? 117.381 123.554 130.734 1.00 107.64 201 LYS A N 1
ATOM 1577 C CA . LYS A 1 201 ? 118.752 124.135 130.691 1.00 108.82 201 LYS A CA 1
ATOM 1578 C C . LYS A 1 201 ? 118.699 125.672 130.618 1.00 110.47 201 LYS A C 1
ATOM 1579 O O . LYS A 1 201 ? 119.791 126.277 130.640 1.00 111.07 201 LYS A O 1
ATOM 1585 N N . ALA A 1 202 ? 117.506 126.285 130.526 1.00 112.23 202 ALA A N 1
ATOM 1586 C CA . ALA A 1 202 ? 117.312 127.759 130.488 1.00 113.57 202 ALA A CA 1
ATOM 1587 C C . ALA A 1 202 ? 116.181 128.242 131.415 1.00 115.45 202 ALA A C 1
ATOM 1588 O O . ALA A 1 202 ? 115.960 129.471 131.448 1.00 116.17 202 ALA A O 1
ATOM 1590 N N . GLY A 1 203 ? 115.499 127.352 132.149 1.00 117.09 203 GLY A N 1
ATOM 1591 C CA . GLY A 1 203 ? 114.385 127.717 133.050 1.00 117.81 203 GLY A CA 1
ATOM 1592 C C . GLY A 1 203 ? 113.853 126.524 133.828 1.00 118.68 203 GLY A C 1
ATOM 1593 O O . GLY A 1 203 ? 114.453 125.446 133.863 1.00 119.58 203 GLY A O 1
ATOM 1594 N N . VAL B 1 5 ? 157.036 117.849 93.794 1.00 138.78 5 VAL B N 1
ATOM 1595 C CA . VAL B 1 5 ? 156.593 119.185 93.269 1.00 138.78 5 VAL B CA 1
ATOM 1596 C C . VAL B 1 5 ? 155.652 119.825 94.301 1.00 138.62 5 VAL B C 1
ATOM 1597 O O . VAL B 1 5 ? 154.653 119.174 94.673 1.00 139.14 5 VAL B O 1
ATOM 1601 N N . ALA B 1 6 ? 155.968 121.051 94.733 1.00 137.74 6 ALA B N 1
ATOM 1602 C CA . ALA B 1 6 ? 155.326 121.774 95.861 1.00 136.77 6 ALA B CA 1
ATOM 1603 C C . ALA B 1 6 ? 153.877 122.162 95.526 1.00 135.98 6 ALA B C 1
ATOM 1604 O O . ALA B 1 6 ? 153.025 122.047 96.429 1.00 135.91 6 ALA B O 1
ATOM 1606 N N . LYS B 1 7 ? 153.620 122.601 94.286 1.00 134.92 7 LYS B N 1
ATOM 1607 C CA . LYS B 1 7 ? 152.331 123.178 93.797 1.00 134.03 7 LYS B CA 1
ATOM 1608 C C . LYS B 1 7 ? 151.134 122.338 94.267 1.00 132.85 7 LYS B C 1
ATOM 1609 O O . LYS B 1 7 ? 150.151 122.937 94.752 1.00 132.90 7 LYS B O 1
ATOM 1615 N N . LEU B 1 8 ? 151.216 121.011 94.128 1.00 131.18 8 LEU B N 1
ATOM 1616 C CA . LEU B 1 8 ? 150.118 120.058 94.451 1.00 129.85 8 LEU B CA 1
ATOM 1617 C C . LEU B 1 8 ? 150.053 119.845 95.968 1.00 127.41 8 LEU B C 1
ATOM 1618 O O . LEU B 1 8 ? 148.967 120.052 96.548 1.00 127.91 8 LEU B O 1
ATOM 1623 N N . LEU B 1 9 ? 151.177 119.450 96.578 1.00 123.64 9 LEU B N 1
ATOM 1624 C CA . LEU B 1 9 ? 151.215 118.818 97.925 1.00 120.84 9 LEU B CA 1
ATOM 1625 C C . LEU B 1 9 ? 151.155 119.865 99.048 1.00 117.83 9 LEU B C 1
ATOM 1626 O O . LEU B 1 9 ? 150.457 119.581 100.039 1.00 117.27 9 LEU B O 1
ATOM 1631 N N . LEU B 1 10 ? 151.832 121.015 98.925 1.00 114.69 10 LEU B N 1
ATOM 1632 C CA . LEU B 1 10 ? 152.071 121.919 100.091 1.00 112.36 10 LEU B CA 1
ATOM 1633 C C . LEU B 1 10 ? 150.747 122.478 100.620 1.00 110.44 10 LEU B C 1
ATOM 1634 O O . LEU B 1 10 ? 150.508 122.390 101.823 1.00 110.80 10 LEU B O 1
ATOM 1639 N N . PRO B 1 11 ? 149.850 123.071 99.790 1.00 107.87 11 PRO B N 1
ATOM 1640 C CA . PRO B 1 11 ? 148.523 123.476 100.268 1.00 106.49 11 PRO B CA 1
ATOM 1641 C C . PRO B 1 11 ? 147.659 122.323 100.808 1.00 105.10 11 PRO B C 1
ATOM 1642 O O . PRO B 1 11 ? 146.882 122.571 101.712 1.00 105.20 11 PRO B O 1
ATOM 1646 N N . THR B 1 12 ? 147.810 121.112 100.259 1.00 103.77 12 THR B N 1
ATOM 1647 C CA . THR B 1 12 ? 147.089 119.889 100.710 1.00 102.92 12 THR B CA 1
ATOM 1648 C C . THR B 1 12 ? 147.607 119.450 102.086 1.00 102.30 12 THR B C 1
ATOM 1649 O O . THR B 1 12 ? 146.768 119.075 102.927 1.00 102.78 12 THR B O 1
ATOM 1653 N N . LEU B 1 13 ? 148.928 119.470 102.296 1.00 101.36 13 LEU B N 1
ATOM 1654 C CA . LEU B 1 13 ? 149.579 118.996 103.551 1.00 100.43 13 LEU B CA 1
ATOM 1655 C C . LEU B 1 13 ? 149.436 120.047 104.660 1.00 99.46 13 LEU B C 1
ATOM 1656 O O . LEU B 1 13 ? 149.251 119.634 105.821 1.00 99.77 13 LEU B O 1
ATOM 1661 N N . SER B 1 14 ? 149.521 121.341 104.329 1.00 98.02 14 SER B N 1
ATOM 1662 C CA . SER B 1 14 ? 149.361 122.465 105.294 1.00 97.20 14 SER B CA 1
ATOM 1663 C C . SER B 1 14 ? 147.924 122.521 105.829 1.00 96.42 14 SER B C 1
ATOM 1664 O O . SER B 1 14 ? 147.733 123.128 106.896 1.00 96.73 14 SER B O 1
ATOM 1667 N N . SER B 1 15 ? 146.959 121.917 105.123 1.00 95.74 15 SER B N 1
ATOM 1668 C CA . SER B 1 15 ? 145.561 121.715 105.595 1.00 95.32 15 SER B CA 1
ATOM 1669 C C . SER B 1 15 ? 145.523 120.910 106.904 1.00 94.68 15 SER B C 1
ATOM 1670 O O . SER B 1 15 ? 144.536 121.068 107.640 1.00 95.09 15 SER B O 1
ATOM 1673 N N . LEU B 1 16 ? 146.541 120.085 107.190 1.00 93.70 16 LEU B N 1
ATOM 1674 C CA . LEU B 1 16 ? 146.649 119.295 108.452 1.00 93.01 16 LEU B CA 1
ATOM 1675 C C . LEU B 1 16 ? 147.141 120.165 109.621 1.00 91.98 16 LEU B C 1
ATOM 1676 O O . LEU B 1 16 ? 147.289 119.605 110.728 1.00 92.15 16 LEU B O 1
ATOM 1681 N N . ALA B 1 17 ? 147.380 121.468 109.411 1.00 90.76 17 ALA B N 1
ATOM 1682 C CA . ALA B 1 17 ? 147.716 122.447 110.475 1.00 89.86 17 ALA B CA 1
ATOM 1683 C C . ALA B 1 17 ? 146.554 122.592 111.471 1.00 89.35 17 ALA B C 1
ATOM 1684 O O . ALA B 1 17 ? 146.831 122.984 112.620 1.00 89.47 17 ALA B O 1
ATOM 1686 N N . PHE B 1 18 ? 145.315 122.282 111.061 1.00 88.69 18 PHE B N 1
ATOM 1687 C CA . PHE B 1 18 ? 144.099 122.339 111.918 1.00 87.97 18 PHE B CA 1
ATOM 1688 C C . PHE B 1 18 ? 143.992 121.103 112.827 1.00 87.41 18 PHE B C 1
ATOM 1689 O O . PHE B 1 18 ? 143.096 121.115 113.688 1.00 87.63 18 PHE B O 1
ATOM 1697 N N . LEU B 1 19 ? 144.853 120.087 112.672 1.00 86.85 19 LEU B N 1
ATOM 1698 C CA . LEU B 1 19 ? 144.791 118.834 113.478 1.00 86.74 19 LEU B CA 1
ATOM 1699 C C . LEU B 1 19 ? 145.272 119.089 114.910 1.00 86.39 19 LEU B C 1
ATOM 1700 O O . LEU B 1 19 ? 144.666 118.564 115.843 1.00 86.58 19 LEU B O 1
ATOM 1705 N N . PRO B 1 20 ? 146.368 119.854 115.157 1.00 85.93 20 PRO B N 1
ATOM 1706 C CA . PRO B 1 20 ? 146.611 120.445 116.477 1.00 85.36 20 PRO B CA 1
ATOM 1707 C C . PRO B 1 20 ? 145.435 121.232 117.081 1.00 85.03 20 PRO B C 1
ATOM 1708 O O . PRO B 1 20 ? 145.252 121.136 118.282 1.00 85.60 20 PRO B O 1
ATOM 1712 N N . THR B 1 21 ? 144.682 121.980 116.262 1.00 84.41 21 THR B N 1
ATOM 1713 C CA . THR B 1 21 ? 143.493 122.765 116.702 1.00 84.08 21 THR B CA 1
ATOM 1714 C C . THR B 1 21 ? 142.391 121.814 117.186 1.00 83.67 21 THR B C 1
ATOM 1715 O O . THR B 1 21 ? 141.811 122.097 118.254 1.00 84.14 21 THR B O 1
ATOM 1719 N N . VAL B 1 22 ? 142.108 120.746 116.427 1.00 83.18 22 VAL B N 1
ATOM 1720 C CA . VAL B 1 22 ? 141.098 119.700 116.780 1.00 82.87 22 VAL B CA 1
ATOM 1721 C C . VAL B 1 22 ? 141.526 119.038 118.097 1.00 82.73 22 VAL B C 1
ATOM 1722 O O . VAL B 1 22 ? 140.660 118.879 118.979 1.00 82.91 22 VAL B O 1
ATOM 1726 N N . SER B 1 23 ? 142.808 118.672 118.212 1.00 82.38 23 SER B N 1
ATOM 1727 C CA . SER B 1 23 ? 143.407 117.979 119.385 1.00 82.20 23 SER B CA 1
ATOM 1728 C C . SER B 1 23 ? 143.271 118.840 120.644 1.00 82.36 23 SER B C 1
ATOM 1729 O O . SER B 1 23 ? 142.793 118.315 121.670 1.00 82.88 23 SER B O 1
ATOM 1732 N N . ILE B 1 24 ? 143.682 120.109 120.558 1.00 82.55 24 ILE B N 1
ATOM 1733 C CA . ILE B 1 24 ? 143.697 121.080 121.693 1.00 82.36 24 ILE B CA 1
ATOM 1734 C C . ILE B 1 24 ? 142.253 121.404 122.102 1.00 82.58 24 ILE B C 1
ATOM 1735 O O . ILE B 1 24 ? 141.997 121.435 123.316 1.00 82.89 24 ILE B O 1
ATOM 1740 N N . ALA B 1 25 ? 141.347 121.613 121.139 1.00 83.07 25 ALA B N 1
ATOM 1741 C CA . ALA B 1 25 ? 139.911 121.895 121.388 1.00 83.68 25 ALA B CA 1
ATOM 1742 C C . ALA B 1 25 ? 139.254 120.706 122.105 1.00 84.44 25 ALA B C 1
ATOM 1743 O O . ALA B 1 25 ? 138.454 120.952 123.029 1.00 84.73 25 ALA B O 1
ATOM 1745 N N . THR B 1 26 ? 139.586 119.471 121.705 1.00 85.24 26 THR B N 1
ATOM 1746 C CA . THR B 1 26 ? 139.093 118.213 122.334 1.00 85.83 26 THR B CA 1
ATOM 1747 C C . THR B 1 26 ? 139.609 118.112 123.776 1.00 86.42 26 THR B C 1
ATOM 1748 O O . THR B 1 26 ? 138.800 117.771 124.662 1.00 86.62 26 THR B O 1
ATOM 1752 N N . LYS B 1 27 ? 140.901 118.387 123.987 1.00 87.28 27 LYS B N 1
ATOM 1753 C CA . LYS B 1 27 ? 141.587 118.308 125.308 1.00 87.77 27 LYS B CA 1
ATOM 1754 C C . LYS B 1 27 ? 140.945 119.283 126.307 1.00 87.75 27 LYS B C 1
ATOM 1755 O O . LYS B 1 27 ? 140.929 118.946 127.509 1.00 88.08 27 LYS B O 1
ATOM 1761 N N . ARG B 1 28 ? 140.431 120.430 125.840 1.00 87.79 28 ARG B N 1
ATOM 1762 C CA . ARG B 1 28 ? 139.829 121.495 126.693 1.00 87.68 28 ARG B CA 1
ATOM 1763 C C . ARG B 1 28 ? 138.302 121.356 126.775 1.00 87.95 28 ARG B C 1
ATOM 1764 O O . ARG B 1 28 ? 137.663 122.309 127.269 1.00 88.22 28 ARG B O 1
ATOM 1772 N N . ARG B 1 29 ? 137.739 120.231 126.312 1.00 88.22 29 ARG B N 1
ATOM 1773 C CA . ARG B 1 29 ? 136.289 119.898 126.395 1.00 88.48 29 ARG B CA 1
ATOM 1774 C C . ARG B 1 29 ? 135.459 120.839 125.503 1.00 87.16 29 ARG B C 1
ATOM 1775 O O . ARG B 1 29 ? 134.255 120.999 125.792 1.00 87.30 29 ARG B O 1
ATOM 1783 N N . PHE B 1 30 ? 136.061 121.426 124.457 1.00 85.64 30 PHE B N 1
ATOM 1784 C CA . PHE B 1 30 ? 135.363 122.203 123.395 1.00 84.66 30 PHE B CA 1
ATOM 1785 C C . PHE B 1 30 ? 135.070 121.252 122.227 1.00 84.43 30 PHE B C 1
ATOM 1786 O O . PHE B 1 30 ? 135.743 121.340 121.178 1.00 85.11 30 PHE B O 1
ATOM 1794 N N . TYR B 1 31 ? 134.098 120.355 122.417 1.00 83.95 31 TYR B N 1
ATOM 1795 C CA . TYR B 1 31 ? 133.792 119.226 121.498 1.00 83.35 31 TYR B CA 1
ATOM 1796 C C . TYR B 1 31 ? 133.056 119.728 120.249 1.00 82.82 31 TYR B C 1
ATOM 1797 O O . TYR B 1 31 ? 133.348 119.207 119.154 1.00 83.00 31 TYR B O 1
ATOM 1806 N N . MET B 1 32 ? 132.137 120.690 120.399 1.00 82.16 32 MET B N 1
ATOM 1807 C CA . MET B 1 32 ? 131.353 121.282 119.277 1.00 81.82 32 MET B CA 1
ATOM 1808 C C . MET B 1 32 ? 132.287 122.076 118.353 1.00 81.28 32 MET B C 1
ATOM 1809 O O . MET B 1 32 ? 132.070 122.026 117.128 1.00 81.57 32 MET B O 1
ATOM 1814 N N . GLU B 1 33 ? 133.277 122.780 118.915 1.00 80.28 33 GLU B N 1
ATOM 1815 C CA . GLU B 1 33 ? 134.308 123.535 118.149 1.00 79.64 33 GLU B CA 1
ATOM 1816 C C . GLU B 1 33 ? 135.231 122.536 117.438 1.00 78.75 33 GLU B C 1
ATOM 1817 O O . GLU B 1 33 ? 135.546 122.772 116.257 1.00 79.27 33 GLU B O 1
ATOM 1823 N N . ALA B 1 34 ? 135.632 121.464 118.134 1.00 78.01 34 ALA B N 1
ATOM 1824 C CA . ALA B 1 34 ? 136.508 120.380 117.622 1.00 77.86 34 ALA B CA 1
ATOM 1825 C C . ALA B 1 34 ? 135.854 119.677 116.423 1.00 77.80 34 ALA B C 1
ATOM 1826 O O . ALA B 1 34 ? 136.603 119.293 115.503 1.00 77.62 34 ALA B O 1
ATOM 1828 N N . MET B 1 35 ? 134.525 119.508 116.434 1.00 77.98 35 MET B N 1
ATOM 1829 C CA . MET B 1 35 ? 133.737 118.974 115.286 1.00 78.20 35 MET B CA 1
ATOM 1830 C C . MET B 1 35 ? 133.880 119.915 114.084 1.00 77.64 35 MET B C 1
ATOM 1831 O O . MET B 1 35 ? 134.197 119.417 112.984 1.00 78.18 35 MET B O 1
ATOM 1836 N N . VAL B 1 36 ? 133.638 121.214 114.294 1.00 76.68 36 VAL B N 1
ATOM 1837 C CA . VAL B 1 36 ? 133.647 122.265 113.230 1.00 75.93 36 VAL B CA 1
ATOM 1838 C C . VAL B 1 36 ? 135.060 122.368 112.637 1.00 75.57 36 VAL B C 1
ATOM 1839 O O . VAL B 1 36 ? 135.157 122.497 111.403 1.00 75.43 36 VAL B O 1
ATOM 1843 N N . TYR B 1 37 ? 136.107 122.300 113.470 1.00 75.23 37 TYR B N 1
ATOM 1844 C CA . TYR B 1 37 ? 137.530 122.362 113.035 1.00 75.28 37 TYR B CA 1
ATOM 1845 C C . TYR B 1 37 ? 137.903 121.094 112.254 1.00 76.04 37 TYR B C 1
ATOM 1846 O O . TYR B 1 37 ? 138.647 121.219 111.261 1.00 76.97 37 TYR B O 1
ATOM 1855 N N . LEU B 1 38 ? 137.420 119.923 112.688 1.00 76.55 38 LEU B N 1
ATOM 1856 C CA . LEU B 1 38 ? 137.717 118.610 112.047 1.00 76.92 38 LEU B CA 1
ATOM 1857 C C . LEU B 1 38 ? 137.002 118.525 110.693 1.00 77.13 38 LEU B C 1
ATOM 1858 O O . LEU B 1 38 ? 137.654 118.121 109.709 1.00 77.61 38 LEU B O 1
ATOM 1863 N N . PHE B 1 39 ? 135.710 118.869 110.666 1.00 77.37 39 PHE B N 1
ATOM 1864 C CA . PHE B 1 39 ? 134.863 119.002 109.448 1.00 77.82 39 PHE B CA 1
ATOM 1865 C C . PHE B 1 39 ? 135.566 119.921 108.441 1.00 78.55 39 PHE B C 1
ATOM 1866 O O . PHE B 1 39 ? 135.680 119.541 107.262 1.00 78.53 39 PHE B O 1
ATOM 1874 N N . THR B 1 40 ? 136.034 121.084 108.909 1.00 80.08 40 THR B N 1
ATOM 1875 C CA . THR B 1 40 ? 136.763 122.103 108.105 1.00 81.06 40 THR B CA 1
ATOM 1876 C C . THR B 1 40 ? 138.065 121.497 107.569 1.00 82.47 40 THR B C 1
ATOM 1877 O O . THR B 1 40 ? 138.277 121.575 106.345 1.00 82.95 40 THR B O 1
ATOM 1881 N N . MET B 1 41 ? 138.888 120.918 108.451 1.00 84.24 41 MET B N 1
ATOM 1882 C CA . MET B 1 41 ? 140.192 120.285 108.101 1.00 85.85 41 MET B CA 1
ATOM 1883 C C . MET B 1 41 ? 139.984 119.283 106.959 1.00 86.24 41 MET B C 1
ATOM 1884 O O . MET B 1 41 ? 140.784 119.313 106.005 1.00 86.56 41 MET B O 1
ATOM 1889 N N . PHE B 1 42 ? 138.952 118.437 107.065 1.00 86.53 42 PHE B N 1
ATOM 1890 C CA . PHE B 1 42 ? 138.593 117.394 106.067 1.00 86.38 42 PHE B CA 1
ATOM 1891 C C . PHE B 1 42 ? 138.292 118.056 104.716 1.00 85.25 42 PHE B C 1
ATOM 1892 O O . PHE B 1 42 ? 138.969 117.715 103.728 1.00 85.16 42 PHE B O 1
ATOM 1900 N N . PHE B 1 43 ? 137.334 118.988 104.678 1.00 84.43 43 PHE B N 1
ATOM 1901 C CA . PHE B 1 43 ? 136.819 119.612 103.427 1.00 83.84 43 PHE B CA 1
ATOM 1902 C C . PHE B 1 43 ? 137.853 120.571 102.824 1.00 83.77 43 PHE B C 1
ATOM 1903 O O . PHE B 1 43 ? 137.885 120.668 101.584 1.00 83.63 43 PHE B O 1
ATOM 1911 N N . VAL B 1 44 ? 138.662 121.247 103.648 1.00 84.04 44 VAL B N 1
ATOM 1912 C CA . VAL B 1 44 ? 139.784 122.115 103.176 1.00 84.53 44 VAL B CA 1
ATOM 1913 C C . VAL B 1 44 ? 140.852 121.222 102.527 1.00 85.28 44 VAL B C 1
ATOM 1914 O O . VAL B 1 44 ? 141.270 121.550 101.401 1.00 85.63 44 VAL B O 1
ATOM 1918 N N . ALA B 1 45 ? 141.254 120.132 103.194 1.00 86.41 45 ALA B N 1
ATOM 1919 C CA . ALA B 1 45 ? 142.300 119.188 102.725 1.00 87.46 45 ALA B CA 1
ATOM 1920 C C . ALA B 1 45 ? 141.878 118.541 101.400 1.00 88.93 45 ALA B C 1
ATOM 1921 O O . ALA B 1 45 ? 142.702 118.540 100.463 1.00 89.50 45 ALA B O 1
ATOM 1923 N N . PHE B 1 46 ? 140.648 118.022 101.323 1.00 90.96 46 PHE B N 1
ATOM 1924 C CA . PHE B 1 46 ? 140.120 117.298 100.133 1.00 92.35 46 PHE B CA 1
ATOM 1925 C C . PHE B 1 46 ? 139.806 118.277 98.995 1.00 93.18 46 PHE B C 1
ATOM 1926 O O . PHE B 1 46 ? 139.848 117.828 97.839 1.00 93.54 46 PHE B O 1
ATOM 1934 N N . SER B 1 47 ? 139.522 119.549 99.294 1.00 94.44 47 SER B N 1
ATOM 1935 C CA . SER B 1 47 ? 139.358 120.620 98.272 1.00 95.60 47 SER B CA 1
ATOM 1936 C C . SER B 1 47 ? 140.692 120.870 97.554 1.00 97.35 47 SER B C 1
ATOM 1937 O O . SER B 1 47 ? 140.663 121.059 96.321 1.00 97.97 47 SER B O 1
ATOM 1940 N N . HIS B 1 48 ? 141.811 120.868 98.290 1.00 99.09 48 HIS B N 1
ATOM 1941 C CA . HIS B 1 48 ? 143.182 121.089 97.747 1.00 100.63 48 HIS B CA 1
ATOM 1942 C C . HIS B 1 48 ? 143.675 119.837 97.011 1.00 103.75 48 HIS B C 1
ATOM 1943 O O . HIS B 1 48 ? 144.294 120.002 95.940 1.00 104.29 48 HIS B O 1
ATOM 1950 N N . ALA B 1 49 ? 143.426 118.643 97.564 1.00 107.65 49 ALA B N 1
ATOM 1951 C CA . ALA B 1 49 ? 143.754 117.334 96.945 1.00 111.27 49 ALA B CA 1
ATOM 1952 C C . ALA B 1 49 ? 143.018 117.196 95.606 1.00 114.84 49 ALA B C 1
ATOM 1953 O O . ALA B 1 49 ? 143.656 116.775 94.621 1.00 114.92 49 ALA B O 1
ATOM 1955 N N . CYS B 1 50 ? 141.730 117.556 95.575 1.00 119.80 50 CYS B N 1
ATOM 1956 C CA . CYS B 1 50 ? 140.841 117.447 94.384 1.00 123.92 50 CYS B CA 1
ATOM 1957 C C . CYS B 1 50 ? 141.228 118.475 93.309 1.00 125.63 50 CYS B C 1
ATOM 1958 O O . CYS B 1 50 ? 140.933 118.210 92.126 1.00 126.00 50 CYS B O 1
ATOM 1961 N N . ASP B 1 51 ? 141.859 119.594 93.693 1.00 128.06 51 ASP B N 1
ATOM 1962 C CA . ASP B 1 51 ? 142.285 120.686 92.771 1.00 130.16 51 ASP B CA 1
ATOM 1963 C C . ASP B 1 51 ? 143.640 120.342 92.133 1.00 132.06 51 ASP B C 1
ATOM 1964 O O . ASP B 1 51 ? 143.803 120.634 90.931 1.00 131.91 51 ASP B O 1
ATOM 1969 N N . GLY B 1 52 ? 144.572 119.764 92.904 1.00 134.72 52 GLY B N 1
ATOM 1970 C CA . GLY B 1 52 ? 145.919 119.362 92.444 1.00 137.02 52 GLY B CA 1
ATOM 1971 C C . GLY B 1 52 ? 145.849 118.295 91.350 1.00 139.44 52 GLY B C 1
ATOM 1972 O O . GLY B 1 52 ? 145.402 117.184 91.626 1.00 140.19 52 GLY B O 1
ATOM 1973 N N . PRO B 1 53 ? 146.273 118.578 90.090 1.00 141.58 53 PRO B N 1
ATOM 1974 C CA . PRO B 1 53 ? 146.080 117.642 88.974 1.00 142.31 53 PRO B CA 1
ATOM 1975 C C . PRO B 1 53 ? 146.614 116.209 89.163 1.00 143.21 53 PRO B C 1
ATOM 1976 O O . PRO B 1 53 ? 145.987 115.293 88.658 1.00 143.39 53 PRO B O 1
ATOM 1980 N N . GLY B 1 54 ? 147.736 116.053 89.873 1.00 143.93 54 GLY B N 1
ATOM 1981 C CA . GLY B 1 54 ? 148.442 114.769 90.070 1.00 144.48 54 GLY B CA 1
ATOM 1982 C C . GLY B 1 54 ? 147.795 113.868 91.115 1.00 145.15 54 GLY B C 1
ATOM 1983 O O . GLY 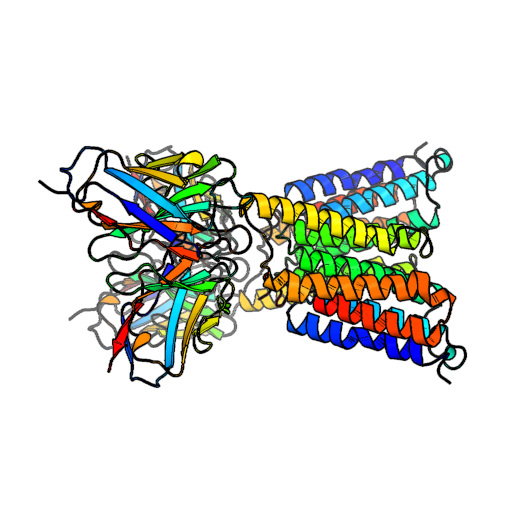B 1 54 ? 148.165 112.675 91.144 1.00 145.55 54 GLY B O 1
ATOM 1984 N N . LEU B 1 55 ? 146.886 114.394 91.951 1.00 145.46 55 LEU B N 1
ATOM 1985 C CA . LEU B 1 55 ? 146.090 113.592 92.929 1.00 145.48 55 LEU B CA 1
ATOM 1986 C C . LEU B 1 55 ? 144.604 114.001 92.915 1.00 145.89 55 LEU B C 1
ATOM 1987 O O . LEU B 1 55 ? 143.896 113.668 93.888 1.00 146.05 55 LEU B O 1
ATOM 1992 N N . SER B 1 56 ? 144.129 114.624 91.826 1.00 146.22 56 SER B N 1
ATOM 1993 C CA . SER B 1 56 ? 142.705 114.992 91.584 1.00 146.31 56 SER B CA 1
ATOM 1994 C C . SER B 1 56 ? 141.825 113.745 91.396 1.00 145.90 56 SER B C 1
ATOM 1995 O O . SER B 1 56 ? 140.592 113.884 91.519 1.00 145.45 56 SER B O 1
ATOM 1998 N N . VAL B 1 57 ? 142.423 112.585 91.096 1.00 145.37 57 VAL B N 1
ATOM 1999 C CA . VAL B 1 57 ? 141.728 111.266 90.950 1.00 144.89 57 VAL B CA 1
ATOM 2000 C C . VAL B 1 57 ? 141.169 110.825 92.316 1.00 144.32 57 VAL B C 1
ATOM 2001 O O . VAL B 1 57 ? 140.167 110.079 92.318 1.00 144.43 57 VAL B O 1
ATOM 2005 N N . LEU B 1 58 ? 141.767 111.284 93.426 1.00 143.18 58 LEU B N 1
ATOM 2006 C CA . LEU B 1 58 ? 141.447 110.851 94.817 1.00 141.97 58 LEU B CA 1
ATOM 2007 C C . LEU B 1 58 ? 139.999 111.199 95.194 1.00 140.67 58 LEU B C 1
ATOM 2008 O O . LEU B 1 58 ? 139.351 110.335 95.822 1.00 141.01 58 LEU B O 1
ATOM 2013 N N . CYS B 1 59 ? 139.510 112.398 94.850 1.00 138.37 59 CYS B N 1
ATOM 2014 C CA . CYS B 1 59 ? 138.255 112.969 95.420 1.00 136.34 59 CYS B CA 1
ATOM 2015 C C . CYS B 1 59 ? 137.033 112.167 94.952 1.00 135.47 59 CYS B C 1
ATOM 2016 O O . CYS B 1 59 ? 136.884 111.935 93.735 1.00 135.05 59 CYS B O 1
ATOM 2019 N N . PHE B 1 60 ? 136.203 111.779 95.925 1.00 134.62 60 PHE B N 1
ATOM 2020 C CA . PHE B 1 60 ? 135.058 110.833 95.823 1.00 133.50 60 PHE B CA 1
ATOM 2021 C C . PHE B 1 60 ? 133.755 111.613 95.612 1.00 131.38 60 PHE B C 1
ATOM 2022 O O . PHE B 1 60 ? 132.764 111.000 95.156 1.00 131.93 60 PHE B O 1
ATOM 2030 N N . MET B 1 61 ? 133.759 112.910 95.948 1.00 128.38 61 MET B N 1
ATOM 2031 C CA . MET B 1 61 ? 132.646 113.854 95.680 1.00 126.06 61 MET B CA 1
ATOM 2032 C C . MET B 1 61 ? 133.134 114.935 94.717 1.00 122.83 61 MET B C 1
ATOM 2033 O O . MET B 1 61 ? 134.360 115.081 94.529 1.00 122.26 61 MET B O 1
ATOM 2038 N N . ARG B 1 62 ? 132.177 115.661 94.151 1.00 119.44 62 ARG B N 1
ATOM 2039 C CA . ARG B 1 62 ? 132.393 116.659 93.073 1.00 117.10 62 ARG B CA 1
ATOM 2040 C C . ARG B 1 62 ? 133.009 117.918 93.683 1.00 115.24 62 ARG B C 1
ATOM 2041 O O . ARG B 1 62 ? 132.883 118.116 94.911 1.00 115.40 62 ARG B O 1
ATOM 2049 N N . ARG B 1 63 ? 133.649 118.725 92.836 1.00 113.01 63 ARG B N 1
ATOM 2050 C CA . ARG B 1 63 ? 134.386 119.954 93.228 1.00 111.45 63 ARG B CA 1
ATOM 2051 C C . ARG B 1 63 ? 133.449 120.939 93.937 1.00 109.67 63 ARG B C 1
ATOM 2052 O O . ARG B 1 63 ? 133.893 121.554 94.923 1.00 110.62 63 ARG B O 1
ATOM 2060 N N . ASP B 1 64 ? 132.210 121.065 93.449 1.00 107.00 64 ASP B N 1
ATOM 2061 C CA . ASP B 1 64 ? 131.165 121.994 93.960 1.00 105.04 64 ASP B CA 1
ATOM 2062 C C . ASP B 1 64 ? 130.913 121.757 95.457 1.00 102.42 64 ASP B C 1
ATOM 2063 O O . ASP B 1 64 ? 130.750 122.760 96.182 1.00 102.36 64 ASP B O 1
ATOM 2068 N N . ILE B 1 65 ? 130.882 120.494 95.903 1.00 99.74 65 ILE B N 1
ATOM 2069 C CA . ILE B 1 65 ? 130.598 120.114 97.323 1.00 98.34 65 ILE B CA 1
ATOM 2070 C C . ILE B 1 65 ? 131.822 120.468 98.176 1.00 96.82 65 ILE B C 1
ATOM 2071 O O . ILE B 1 65 ? 131.644 121.164 99.195 1.00 97.22 65 ILE B O 1
ATOM 2076 N N . LEU B 1 66 ? 133.011 120.008 97.768 1.00 94.99 66 LEU B N 1
ATOM 2077 C CA . LEU B 1 66 ? 134.287 120.173 98.522 1.00 93.65 66 LEU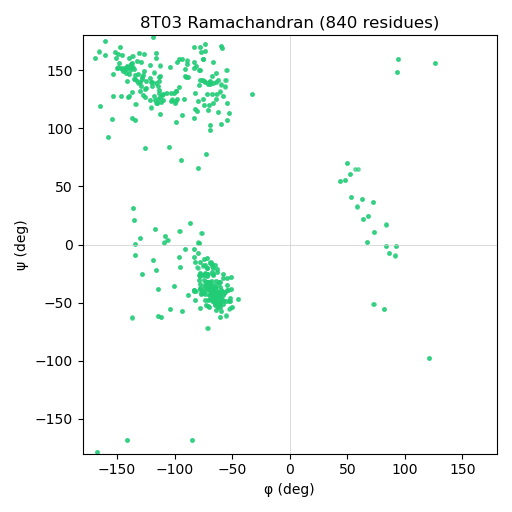 B CA 1
ATOM 2078 C C . LEU B 1 66 ? 134.632 121.662 98.636 1.00 92.68 66 LEU B C 1
ATOM 2079 O O . LEU B 1 66 ? 135.073 122.081 99.723 1.00 93.64 66 LEU B O 1
ATOM 2084 N N . GLU B 1 67 ? 134.436 122.415 97.549 1.00 91.35 67 GLU B N 1
ATOM 2085 C CA . GLU B 1 67 ? 134.654 123.885 97.461 1.00 90.56 67 GLU B CA 1
ATOM 2086 C C . GLU B 1 67 ? 133.706 124.614 98.421 1.00 89.01 67 GLU B C 1
ATOM 2087 O O . GLU B 1 67 ? 134.185 125.522 99.129 1.00 89.58 67 GLU B O 1
ATOM 2093 N N . TYR B 1 68 ? 132.419 124.246 98.431 1.00 86.93 68 TYR B N 1
ATOM 2094 C CA . TYR B 1 68 ? 131.378 124.879 99.284 1.00 85.53 68 TYR B CA 1
ATOM 2095 C C . TYR B 1 68 ? 131.721 124.670 100.767 1.00 83.92 68 TYR B C 1
ATOM 2096 O O . TYR B 1 68 ? 131.734 125.673 101.508 1.00 84.02 68 TYR B O 1
ATOM 2105 N N . PHE B 1 69 ? 131.990 123.426 101.184 1.00 82.24 69 PHE B N 1
ATOM 2106 C CA . PHE B 1 69 ? 132.176 123.047 102.614 1.00 81.34 69 PHE B CA 1
ATOM 2107 C C . PHE B 1 69 ? 133.600 123.357 103.092 1.00 80.77 69 PHE B C 1
ATOM 2108 O O . PHE B 1 69 ? 133.812 123.358 104.321 1.00 80.96 69 PHE B O 1
ATOM 2116 N N . SER B 1 70 ? 134.536 123.611 102.172 1.00 80.14 70 SER B N 1
ATOM 2117 C CA . SER B 1 70 ? 135.840 124.262 102.468 1.00 79.59 70 SER B CA 1
ATOM 2118 C C . SER B 1 70 ? 135.584 125.690 102.964 1.00 78.78 70 SER B C 1
ATOM 2119 O O . SER B 1 70 ? 136.105 126.046 104.037 1.00 78.54 70 SER B O 1
ATOM 2122 N N . ILE B 1 71 ? 134.791 126.457 102.209 1.00 78.19 71 ILE B N 1
ATOM 2123 C CA . ILE B 1 71 ? 134.490 127.899 102.459 1.00 77.49 71 ILE B CA 1
ATOM 2124 C C . ILE B 1 71 ? 133.540 128.016 103.657 1.00 76.94 71 ILE B C 1
ATOM 2125 O O . ILE B 1 71 ? 133.821 128.852 104.540 1.00 77.18 71 ILE B O 1
ATOM 2130 N N . TYR B 1 72 ? 132.459 127.226 103.679 1.00 76.48 72 TYR B N 1
ATOM 2131 C CA . TYR B 1 72 ? 131.444 127.211 104.766 1.00 76.12 72 TYR B CA 1
ATOM 2132 C C . TYR B 1 72 ? 132.109 126.830 106.095 1.00 76.10 72 TYR B C 1
ATOM 2133 O O . TYR B 1 72 ? 131.906 127.553 107.091 1.00 76.65 72 TYR B O 1
ATOM 2142 N N . GLY B 1 73 ? 132.856 125.720 106.101 1.00 75.96 73 GLY B N 1
ATOM 2143 C CA . GLY B 1 73 ? 133.597 125.209 107.271 1.00 75.76 73 GLY B CA 1
ATOM 2144 C C . GLY B 1 73 ? 134.580 126.232 107.816 1.00 75.71 73 GLY B C 1
ATOM 2145 O O . GLY B 1 73 ? 134.661 126.354 109.054 1.00 75.65 73 GLY B O 1
ATOM 2146 N N . THR B 1 74 ? 135.297 126.939 106.933 1.00 75.61 74 THR B N 1
ATOM 2147 C CA . THR B 1 74 ? 136.291 127.987 107.295 1.00 75.47 74 THR B CA 1
ATOM 2148 C C . THR B 1 74 ? 135.585 129.137 108.023 1.00 75.11 74 THR B C 1
ATOM 2149 O O . THR B 1 74 ? 136.053 129.513 109.112 1.00 75.98 74 THR B O 1
ATOM 2153 N N . ALA B 1 75 ? 134.515 129.677 107.430 1.00 74.45 75 ALA B N 1
ATOM 2154 C CA . ALA B 1 75 ? 133.736 130.824 107.958 1.00 73.92 75 ALA B CA 1
ATOM 2155 C C . ALA B 1 75 ? 133.056 130.445 109.280 1.00 73.80 75 ALA B C 1
ATOM 2156 O O . ALA B 1 75 ? 132.981 131.320 110.166 1.00 74.87 75 ALA B O 1
ATOM 2158 N N . LEU B 1 76 ? 132.578 129.201 109.410 1.00 73.14 76 LEU B N 1
ATOM 2159 C CA . LEU B 1 76 ? 131.923 128.696 110.649 1.00 72.71 76 LEU B CA 1
ATOM 2160 C C . LEU B 1 76 ? 132.982 128.439 111.731 1.00 72.43 76 LEU B C 1
ATOM 2161 O O . LEU B 1 76 ? 132.659 128.670 112.911 1.00 72.46 76 LEU B O 1
ATOM 2166 N N . SER B 1 77 ? 134.186 127.981 111.357 1.00 72.29 77 SER B N 1
ATOM 2167 C CA . SER B 1 77 ? 135.338 127.787 112.282 1.00 72.28 77 SER B CA 1
ATOM 2168 C C . SER B 1 77 ? 135.718 129.124 112.929 1.00 72.70 77 SER B C 1
ATOM 2169 O O . SER B 1 77 ? 135.993 129.128 114.144 1.00 73.43 77 SER B O 1
ATOM 2172 N N . MET B 1 78 ? 135.727 130.206 112.144 1.00 73.11 78 MET B N 1
ATOM 2173 C CA . MET B 1 78 ? 136.007 131.591 112.613 1.00 73.63 78 MET B CA 1
ATOM 2174 C C . MET B 1 78 ? 134.917 132.029 113.600 1.00 73.76 78 MET B C 1
ATOM 2175 O O . MET B 1 78 ? 135.273 132.641 114.627 1.00 74.24 78 MET B O 1
ATOM 2180 N N . TRP B 1 79 ? 133.649 131.720 113.300 1.00 73.77 79 TRP B N 1
ATOM 2181 C CA . TRP B 1 79 ? 132.472 132.088 114.134 1.00 73.64 79 TRP B CA 1
ATOM 2182 C C . TRP B 1 79 ? 132.540 131.377 115.495 1.00 74.08 79 TRP B C 1
ATOM 2183 O O . TRP B 1 79 ? 132.441 132.086 116.516 1.00 74.73 79 TRP B O 1
ATOM 2194 N N . VAL B 1 80 ? 132.714 130.049 115.520 1.00 74.48 80 VAL B N 1
ATOM 2195 C CA . VAL B 1 80 ? 132.670 129.238 116.780 1.00 75.02 80 VAL B CA 1
ATOM 2196 C C . VAL B 1 80 ? 133.928 129.493 117.626 1.00 75.48 80 VAL B C 1
ATOM 2197 O O . VAL B 1 80 ? 133.835 129.295 118.854 1.00 75.69 80 VAL B O 1
ATOM 2201 N N . SER B 1 81 ? 135.052 129.899 117.019 1.00 76.06 81 SER B N 1
ATOM 2202 C CA . SER B 1 81 ? 136.279 130.329 117.747 1.00 76.92 81 SER B CA 1
ATOM 2203 C C . SER B 1 81 ? 135.982 131.595 118.558 1.00 77.39 81 SER B C 1
ATOM 2204 O O . SER B 1 81 ? 136.378 131.645 119.740 1.00 77.88 81 SER B O 1
ATOM 2207 N N . LEU B 1 82 ? 135.312 132.572 117.939 1.00 77.81 82 LEU B N 1
ATOM 2208 C CA . LEU B 1 82 ? 135.011 133.896 118.548 1.00 78.32 82 LEU B CA 1
ATOM 2209 C C . LEU B 1 82 ? 133.819 133.788 119.511 1.00 79.14 82 LEU B C 1
ATOM 2210 O O . LEU B 1 82 ? 133.813 134.543 120.501 1.00 80.20 82 LEU B O 1
ATOM 2215 N N . MET B 1 83 ? 132.863 132.885 119.266 1.00 79.97 83 MET B N 1
ATOM 2216 C CA . MET B 1 83 ? 131.717 132.647 120.191 1.00 80.86 83 MET B CA 1
ATOM 2217 C C . MET B 1 83 ? 132.187 131.870 121.431 1.00 81.50 83 MET B C 1
ATOM 2218 O O . MET B 1 83 ? 131.587 132.083 122.504 1.00 81.95 83 MET B O 1
ATOM 2223 N N . ALA B 1 84 ? 133.206 131.010 121.299 1.00 82.12 84 ALA B N 1
ATOM 2224 C CA . ALA B 1 84 ? 133.888 130.334 122.432 1.00 82.78 84 ALA B CA 1
ATOM 2225 C C . ALA B 1 84 ? 134.611 131.380 123.293 1.00 83.51 84 ALA B C 1
ATOM 2226 O O . ALA B 1 84 ? 134.586 131.242 124.533 1.00 83.76 84 ALA B O 1
ATOM 2228 N N . LEU B 1 85 ? 135.223 132.384 122.653 1.00 84.42 85 LEU B N 1
ATOM 2229 C CA . LEU B 1 85 ? 135.931 133.518 123.312 1.00 85.01 85 LEU B CA 1
ATOM 2230 C C . LEU B 1 85 ? 134.919 134.437 124.013 1.00 85.90 85 LEU B C 1
ATOM 2231 O O . LEU B 1 85 ? 135.245 134.918 125.117 1.00 86.16 85 LEU B O 1
ATOM 2236 N N . ALA B 1 86 ? 133.753 134.678 123.399 1.00 87.32 86 ALA B N 1
ATOM 2237 C CA . ALA B 1 86 ? 132.650 135.492 123.967 1.00 88.65 86 ALA B CA 1
ATOM 2238 C C . ALA B 1 86 ? 132.122 134.834 125.252 1.00 90.23 86 ALA B C 1
ATOM 2239 O O . ALA B 1 86 ? 131.709 135.585 126.160 1.00 90.50 86 ALA B O 1
ATOM 2241 N N . ASP B 1 87 ? 132.147 133.494 125.320 1.00 92.34 87 ASP B N 1
ATOM 2242 C CA . ASP B 1 87 ? 131.868 132.675 126.534 1.00 93.72 87 ASP B CA 1
ATOM 2243 C C . ASP B 1 87 ? 130.475 133.027 127.074 1.00 93.90 87 ASP B C 1
ATOM 2244 O O . ASP B 1 87 ? 130.383 133.567 128.197 1.00 93.73 87 ASP B O 1
ATOM 2249 N N . PHE B 1 88 ? 129.431 132.737 126.291 1.00 94.50 88 PHE B N 1
ATOM 2250 C CA . PHE B 1 88 ? 128.013 133.048 126.617 1.00 95.09 88 PHE B CA 1
ATOM 2251 C C . PHE B 1 88 ? 127.424 131.959 127.520 1.00 96.51 88 PHE B C 1
ATOM 2252 O O . PHE B 1 88 ? 127.869 130.795 127.443 1.00 96.75 88 PHE B O 1
ATOM 2260 N N . ASP B 1 89 ? 126.456 132.348 128.321 1.00 98.12 89 ASP B N 1
ATOM 2261 C CA . ASP B 1 89 ? 125.617 131.432 129.135 1.00 99.27 89 ASP B CA 1
ATOM 2262 C C . ASP B 1 89 ? 124.353 131.088 128.344 1.00 99.94 89 ASP B C 1
ATOM 2263 O O . ASP B 1 89 ? 123.992 131.858 127.426 1.00 100.80 89 ASP B O 1
ATOM 2268 N N . GLU B 1 90 ? 123.706 129.980 128.713 1.00 100.41 90 GLU B N 1
ATOM 2269 C CA . GLU B 1 90 ? 122.527 129.428 127.992 1.00 100.60 90 GLU B CA 1
ATOM 2270 C C . GLU B 1 90 ? 121.292 130.191 128.476 1.00 100.16 90 GLU B C 1
ATOM 2271 O O . GLU B 1 90 ? 121.098 130.407 129.690 1.00 100.85 90 GLU B O 1
ATOM 2277 N N . PRO B 1 91 ? 120.470 130.688 127.526 1.00 99.28 91 PRO B N 1
ATOM 2278 C CA . PRO B 1 91 ? 120.105 130.049 126.267 1.00 98.57 91 PRO B CA 1
ATOM 2279 C C . PRO B 1 91 ? 120.762 130.774 125.076 1.00 97.53 91 PRO B C 1
ATOM 2280 O O . PRO B 1 91 ? 120.535 130.345 123.961 1.00 97.64 91 PRO B O 1
ATOM 2284 N N . GLN B 1 92 ? 121.546 131.790 125.313 1.00 96.45 92 GLN B N 1
ATOM 2285 C CA . GLN B 1 92 ? 122.196 132.648 124.283 1.00 95.63 92 GLN B CA 1
ATOM 2286 C C . GLN B 1 92 ? 123.318 131.863 123.595 1.00 94.31 92 GLN B C 1
ATOM 2287 O O . GLN B 1 92 ? 123.501 132.063 122.377 1.00 94.83 92 GLN B O 1
ATOM 2293 N N . ARG B 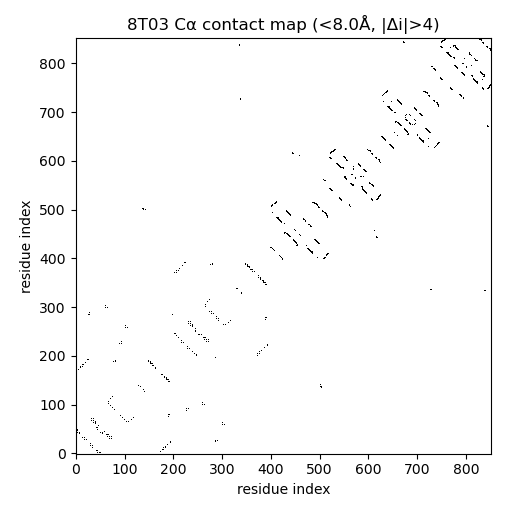1 93 ? 124.037 131.019 124.348 1.00 92.45 93 ARG B N 1
ATOM 2294 C CA . ARG B 1 93 ? 125.211 130.242 123.860 1.00 91.38 93 ARG B CA 1
ATOM 2295 C C . ARG B 1 93 ? 124.839 129.475 122.585 1.00 90.14 93 ARG B C 1
ATOM 2296 O O . ARG B 1 93 ? 125.542 129.651 121.569 1.00 90.49 93 ARG B O 1
ATOM 2304 N N . SER B 1 94 ? 123.779 128.663 122.642 1.00 88.57 94 SER B N 1
ATOM 2305 C CA . SER B 1 94 ? 123.284 127.836 121.507 1.00 87.08 94 SER B CA 1
ATOM 2306 C C . SER B 1 94 ? 122.577 128.706 120.453 1.00 85.43 94 SER B C 1
ATOM 2307 O O . SER B 1 94 ? 122.674 128.350 119.262 1.00 85.48 94 SER B O 1
ATOM 2310 N N . THR B 1 95 ? 121.881 129.779 120.859 1.00 83.88 95 THR B N 1
ATOM 2311 C CA . THR B 1 95 ? 121.201 130.748 119.948 1.00 83.41 95 THR B CA 1
ATOM 2312 C C . THR B 1 95 ? 122.242 131.422 119.047 1.00 83.01 95 THR B C 1
ATOM 2313 O O . THR B 1 95 ? 121.998 131.486 117.825 1.00 83.44 95 THR B O 1
ATOM 2317 N N . PHE B 1 96 ? 123.343 131.914 119.627 1.00 82.44 96 PHE B N 1
ATOM 2318 C CA . PHE B 1 96 ? 124.442 132.587 118.884 1.00 81.74 96 PHE B CA 1
ATOM 2319 C C . PHE B 1 96 ? 125.152 131.570 117.983 1.00 81.10 96 PHE B C 1
ATOM 2320 O O . PHE B 1 96 ? 125.497 131.967 116.860 1.00 81.46 96 PHE B O 1
ATOM 2328 N N . THR B 1 97 ? 125.334 130.319 118.430 1.00 80.72 97 THR B N 1
ATOM 2329 C CA . THR B 1 97 ? 125.882 129.217 117.588 1.00 80.38 97 THR B CA 1
ATOM 2330 C C . THR B 1 97 ? 124.993 129.032 116.352 1.00 80.00 97 THR B C 1
ATOM 2331 O O . THR B 1 97 ? 125.541 129.032 115.233 1.00 80.39 97 THR B O 1
ATOM 2335 N N . MET B 1 98 ? 123.678 128.899 116.555 1.00 79.52 98 MET B N 1
ATOM 2336 C CA . MET B 1 98 ? 122.674 128.630 115.487 1.00 79.29 98 MET B CA 1
ATOM 2337 C C . MET B 1 98 ? 122.587 129.825 114.526 1.00 78.76 98 MET B C 1
ATOM 2338 O O . MET B 1 98 ? 122.368 129.586 113.324 1.00 79.21 98 MET B O 1
ATOM 2343 N N . LEU B 1 99 ? 122.747 131.052 115.037 1.00 78.27 99 LEU B N 1
ATOM 2344 C CA . LEU B 1 99 ? 122.721 132.315 114.247 1.00 77.77 99 LEU B CA 1
ATOM 2345 C C . LEU B 1 99 ? 123.841 132.295 113.199 1.00 77.02 99 LEU B C 1
ATOM 2346 O O . LEU B 1 99 ? 123.538 132.566 112.022 1.00 77.56 99 LEU B O 1
ATOM 2351 N N . GLY B 1 100 ? 125.075 131.987 113.612 1.00 76.03 100 GLY B N 1
ATOM 2352 C CA . GLY B 1 100 ? 126.235 131.840 112.712 1.00 75.39 100 GLY B CA 1
ATOM 2353 C C . GLY B 1 100 ? 126.019 130.724 111.706 1.00 74.64 100 GLY B C 1
ATOM 2354 O O . GLY B 1 100 ? 126.201 130.981 110.507 1.00 74.82 100 GLY B O 1
ATOM 2355 N N . VAL B 1 101 ? 125.619 129.539 112.181 1.00 74.08 101 VAL B N 1
ATOM 2356 C CA . VAL B 1 101 ? 125.345 128.329 111.345 1.00 73.79 101 VAL B CA 1
ATOM 2357 C C . VAL B 1 101 ? 124.407 128.708 110.191 1.00 73.74 101 VAL B C 1
ATOM 2358 O O . VAL B 1 101 ? 124.767 128.426 109.031 1.00 74.04 101 VAL B O 1
ATOM 2362 N N . LEU B 1 102 ? 123.260 129.324 110.497 1.00 73.60 102 LEU B N 1
ATOM 2363 C CA . LEU B 1 102 ? 122.166 129.569 109.515 1.00 73.47 102 LEU B CA 1
ATOM 2364 C C . LEU B 1 102 ? 122.517 130.742 108.590 1.00 73.42 102 LEU B C 1
ATOM 2365 O O . LEU B 1 102 ? 122.257 130.604 107.380 1.00 74.01 102 LEU B O 1
ATOM 2370 N N . THR B 1 103 ? 123.074 131.844 109.109 1.00 73.45 103 THR B N 1
ATOM 2371 C CA . THR B 1 103 ? 123.405 133.050 108.294 1.00 73.45 103 THR B CA 1
ATOM 2372 C C . THR B 1 103 ? 124.623 132.786 107.397 1.00 73.34 103 THR B C 1
ATOM 2373 O O . THR B 1 103 ? 124.611 133.295 106.258 1.00 73.62 103 THR B O 1
ATOM 2377 N N . ILE B 1 104 ? 125.631 132.041 107.873 1.00 73.35 104 ILE B N 1
ATOM 2378 C CA . ILE B 1 104 ? 126.837 131.673 107.065 1.00 73.67 104 ILE B CA 1
ATOM 2379 C C . ILE B 1 104 ? 126.408 130.693 105.962 1.00 74.08 104 ILE B C 1
ATOM 2380 O O . ILE B 1 104 ? 126.959 130.800 104.850 1.00 74.49 104 ILE B O 1
ATOM 2385 N N . ALA B 1 105 ? 125.455 129.796 106.245 1.00 74.55 105 ALA B N 1
ATOM 2386 C CA . ALA B 1 105 ? 124.927 128.799 105.281 1.00 74.75 105 ALA B CA 1
ATOM 2387 C C . ALA B 1 105 ? 124.258 129.521 104.105 1.00 74.98 105 ALA B C 1
ATOM 2388 O O . ALA B 1 105 ? 124.652 129.243 102.957 1.00 75.19 105 ALA B O 1
ATOM 2390 N N . VAL B 1 106 ? 123.309 130.426 104.384 1.00 75.53 106 VAL B N 1
ATOM 2391 C CA . VAL B 1 106 ? 122.527 131.170 103.347 1.00 75.84 106 VAL B CA 1
ATOM 2392 C C . VAL B 1 106 ? 123.475 132.084 102.566 1.00 76.25 106 VAL B C 1
ATOM 2393 O O . VAL B 1 106 ? 123.366 132.098 101.323 1.00 76.50 106 VAL B O 1
ATOM 2397 N N . ARG B 1 107 ? 124.343 132.829 103.259 1.00 77.15 107 ARG B N 1
ATOM 2398 C CA . ARG B 1 107 ? 125.285 133.771 102.597 1.00 78.04 107 ARG B CA 1
ATOM 2399 C C . ARG B 1 107 ? 126.209 132.986 101.653 1.00 78.32 107 ARG B C 1
ATOM 2400 O O . ARG B 1 107 ? 126.285 133.374 100.471 1.00 78.47 107 ARG B O 1
ATOM 2408 N N . THR B 1 108 ? 126.899 131.950 102.151 1.00 78.66 108 THR B N 1
ATOM 2409 C CA . THR B 1 108 ? 127.870 131.139 101.358 1.00 78.94 108 THR B CA 1
ATOM 2410 C C . THR B 1 108 ? 127.160 130.497 100.158 1.00 79.88 108 THR B C 1
ATOM 2411 O O . THR B 1 108 ? 127.777 130.458 99.075 1.00 80.63 108 THR B O 1
ATOM 2415 N N . PHE B 1 109 ? 125.924 130.018 100.337 1.00 80.86 109 PHE B N 1
ATOM 2416 C CA . PHE B 1 109 ? 125.124 129.345 99.279 1.00 81.70 109 PHE B CA 1
ATOM 2417 C C . PHE B 1 109 ? 124.706 130.368 98.215 1.00 82.77 109 PHE B C 1
ATOM 2418 O O . PHE B 1 109 ? 124.652 129.985 97.029 1.00 83.16 109 PHE B O 1
ATOM 2426 N N . HIS B 1 110 ? 124.426 131.616 98.614 1.00 84.29 110 HIS B N 1
ATOM 2427 C CA . HIS B 1 110 ? 124.105 132.735 97.685 1.00 85.31 110 HIS B CA 1
ATOM 2428 C C . HIS B 1 110 ? 125.324 133.036 96.805 1.00 85.91 110 HIS B C 1
ATOM 2429 O O . HIS B 1 110 ? 125.174 133.013 95.569 1.00 86.29 110 HIS B O 1
ATOM 2436 N N . ASP B 1 111 ? 126.472 133.329 97.421 1.00 86.83 111 ASP B N 1
ATOM 2437 C CA . ASP B 1 111 ? 127.757 133.564 96.709 1.00 87.62 111 ASP B CA 1
ATOM 2438 C C . ASP B 1 111 ? 128.915 133.247 97.660 1.00 87.88 111 ASP B C 1
ATOM 2439 O O . ASP B 1 111 ? 129.145 134.031 98.604 1.00 88.61 111 ASP B O 1
ATOM 2444 N N . ARG B 1 112 ? 129.611 132.138 97.402 1.00 87.98 112 ARG B N 1
ATOM 2445 C CA . ARG B 1 112 ? 130.731 131.638 98.242 1.00 88.36 112 ARG B CA 1
ATOM 2446 C C . ARG B 1 112 ? 131.995 132.481 98.007 1.00 89.26 112 ARG B C 1
ATOM 2447 O O . ARG B 1 112 ? 132.896 132.414 98.868 1.00 89.90 112 ARG B O 1
ATOM 2455 N N . TRP B 1 113 ? 132.065 133.237 96.900 1.00 89.99 113 TRP B N 1
ATOM 2456 C CA . TRP B 1 113 ? 133.213 134.112 96.527 1.00 90.51 113 TRP B CA 1
ATOM 2457 C C . TRP B 1 113 ? 132.884 135.597 96.730 1.00 90.33 113 TRP B C 1
ATOM 2458 O O . TRP B 1 113 ? 133.740 136.426 96.369 1.00 91.28 113 TRP B O 1
ATOM 2469 N N . GLY B 1 114 ? 131.707 135.931 97.267 1.00 89.65 114 GLY B N 1
ATOM 2470 C CA . GLY B 1 114 ? 131.263 137.328 97.442 1.00 89.45 114 GLY B CA 1
ATOM 2471 C C . GLY B 1 114 ? 131.823 137.951 98.710 1.00 89.23 114 GLY B C 1
ATOM 2472 O O . GLY B 1 114 ? 132.404 137.210 99.531 1.00 89.33 114 GLY B O 1
ATOM 2473 N N . TYR B 1 115 ? 131.650 139.268 98.863 1.00 89.07 115 TYR B N 1
ATOM 2474 C CA . TYR B 1 115 ? 132.026 140.046 100.074 1.00 89.05 115 TYR B CA 1
ATOM 2475 C C . TYR B 1 115 ? 131.124 139.628 101.240 1.00 88.14 115 TYR B C 1
ATOM 2476 O O . TYR B 1 115 ? 129.938 139.319 100.999 1.00 88.68 115 TYR B O 1
ATOM 2485 N N . GLY B 1 116 ? 131.677 139.614 102.457 1.00 87.03 116 GLY B N 1
ATOM 2486 C CA . GLY B 1 116 ? 130.941 139.313 103.700 1.00 86.24 116 GLY B CA 1
ATOM 2487 C C . GLY B 1 116 ? 130.979 137.844 104.092 1.00 85.61 116 GLY B C 1
ATOM 2488 O O . GLY B 1 116 ? 130.393 137.521 105.143 1.00 85.72 116 GLY B O 1
ATOM 2489 N N . VAL B 1 117 ? 131.631 136.982 103.304 1.00 84.91 117 VAL B N 1
ATOM 2490 C CA . VAL B 1 117 ? 131.643 135.504 103.536 1.00 84.64 117 VAL B CA 1
ATOM 2491 C C . VAL B 1 117 ? 132.534 135.177 104.748 1.00 84.50 117 VAL B C 1
ATOM 2492 O O . VAL B 1 117 ? 132.199 134.201 105.452 1.00 85.13 117 VAL B O 1
ATOM 2496 N N . TYR B 1 118 ? 133.602 135.950 104.998 1.00 84.11 118 TYR B N 1
ATOM 2497 C CA . TYR B 1 118 ? 134.468 135.840 106.208 1.00 83.56 118 TYR B CA 1
ATOM 2498 C C . TYR B 1 118 ? 134.360 137.093 107.091 1.00 83.27 118 TYR B C 1
ATOM 2499 O O . TYR B 1 118 ? 134.374 136.929 108.327 1.00 83.57 118 TYR B O 1
ATOM 2508 N N . SER B 1 119 ? 134.266 138.292 106.502 1.00 83.11 119 SER B N 1
ATOM 2509 C CA . SER B 1 119 ? 134.203 139.587 107.237 1.00 83.09 119 SER B CA 1
ATOM 2510 C C . SER B 1 119 ? 132.849 139.765 107.938 1.00 82.67 119 SER B C 1
ATOM 2511 O O . SER B 1 119 ? 132.813 140.499 108.946 1.00 83.30 119 SER B O 1
ATOM 2514 N N . GLY B 1 120 ? 131.784 139.140 107.422 1.00 82.05 120 GLY B N 1
ATOM 2515 C CA . GLY B 1 120 ? 130.457 139.096 108.066 1.00 81.44 120 GLY B CA 1
ATOM 2516 C C . GLY B 1 120 ? 130.528 138.420 109.433 1.00 81.14 120 GLY B C 1
ATOM 2517 O O . GLY B 1 120 ? 130.215 139.045 110.444 1.00 81.28 120 GLY B O 1
ATOM 2518 N N . PRO B 1 121 ? 130.917 137.124 109.498 1.00 80.93 121 PRO B N 1
ATOM 2519 C CA . PRO B 1 121 ? 131.186 136.442 110.768 1.00 80.92 121 PRO B CA 1
ATOM 2520 C C . PRO B 1 121 ? 132.174 137.145 111.714 1.00 81.39 121 PRO B C 1
ATOM 2521 O O . PRO B 1 121 ? 131.841 137.271 112.877 1.00 81.67 121 PRO B O 1
ATOM 2525 N N . ILE B 1 122 ? 133.339 137.573 111.211 1.00 82.02 122 ILE B N 1
ATOM 2526 C CA . ILE B 1 122 ? 134.423 138.200 112.032 1.00 82.29 122 ILE B CA 1
ATOM 2527 C C . ILE B 1 122 ? 133.928 139.555 112.559 1.00 82.54 122 ILE B C 1
ATOM 2528 O O . ILE B 1 122 ? 134.112 139.810 113.764 1.00 83.57 122 ILE B O 1
ATOM 2533 N N . GLY B 1 123 ? 133.325 140.380 111.694 1.00 82.21 123 GLY B N 1
ATOM 2534 C CA . GLY B 1 123 ? 132.788 141.711 112.041 1.00 82.01 123 GLY B CA 1
ATOM 2535 C C . GLY B 1 123 ? 131.636 141.630 113.030 1.00 82.00 123 GLY B C 1
ATOM 2536 O O . GLY B 1 123 ? 131.641 142.420 113.995 1.00 82.50 123 GLY B O 1
ATOM 2537 N N . THR B 1 124 ? 130.684 140.717 112.802 1.00 82.04 124 THR B N 1
ATOM 2538 C CA . THR B 1 124 ? 129.494 140.502 113.674 1.00 82.37 124 THR B CA 1
ATOM 2539 C C . THR B 1 124 ? 129.935 139.950 115.036 1.00 82.69 124 THR B C 1
ATOM 2540 O O . THR B 1 124 ? 129.419 140.448 116.055 1.00 83.53 124 THR B O 1
ATOM 2544 N N . ALA B 1 125 ? 130.833 138.959 115.054 1.00 82.92 125 ALA B N 1
ATOM 2545 C CA . ALA B 1 125 ? 131.360 138.323 116.287 1.00 83.17 125 ALA B CA 1
ATOM 2546 C C . ALA B 1 125 ? 132.179 139.339 117.094 1.00 83.59 125 ALA B C 1
ATOM 2547 O O . ALA B 1 125 ? 132.075 139.308 118.336 1.00 84.11 125 ALA B O 1
ATOM 2549 N N . THR B 1 126 ? 132.957 140.199 116.422 1.00 84.03 126 THR B N 1
ATOM 2550 C CA . THR B 1 126 ? 133.747 141.295 117.052 1.00 84.07 126 THR B CA 1
ATOM 2551 C C . THR B 1 126 ? 132.793 142.280 117.743 1.00 83.72 126 THR B C 1
ATOM 2552 O O . THR B 1 126 ? 133.082 142.661 118.895 1.00 84.08 126 THR B O 1
ATOM 2556 N N . LEU B 1 127 ? 131.716 142.679 117.056 1.00 83.67 127 LEU B N 1
ATOM 2557 C CA . LEU B 1 127 ? 130.683 143.621 117.572 1.00 83.98 127 LEU B CA 1
ATOM 2558 C C . LEU B 1 127 ? 129.987 143.011 118.798 1.00 83.47 127 LEU B C 1
ATOM 2559 O O . LEU B 1 127 ? 129.764 143.760 119.767 1.00 83.81 127 LEU B O 1
ATOM 2564 N N . ILE B 1 128 ? 129.664 141.711 118.760 1.00 82.96 128 ILE B N 1
ATOM 2565 C CA . ILE B 1 128 ? 129.011 140.962 119.880 1.00 82.59 128 ILE B CA 1
ATOM 2566 C C . ILE B 1 128 ? 129.964 140.921 121.085 1.00 82.29 128 ILE B C 1
ATOM 2567 O O . ILE B 1 128 ? 129.494 141.192 122.209 1.00 82.13 128 ILE B O 1
ATOM 2572 N N . ILE B 1 129 ? 131.239 140.582 120.858 1.00 82.20 129 ILE B N 1
ATOM 2573 C CA . ILE B 1 129 ? 132.305 140.495 121.905 1.00 81.94 129 ILE B CA 1
ATOM 2574 C C . ILE B 1 129 ? 132.526 141.883 122.520 1.00 81.65 129 ILE B C 1
ATOM 2575 O O . ILE B 1 129 ? 132.590 141.966 123.764 1.00 82.01 129 ILE B O 1
ATOM 2580 N N . ALA B 1 130 ? 132.653 142.919 121.682 1.00 81.55 130 ALA B N 1
ATOM 2581 C CA . ALA B 1 130 ? 132.913 144.322 122.089 1.00 81.64 130 ALA B CA 1
ATOM 2582 C C . ALA B 1 130 ? 131.779 144.831 122.988 1.00 81.96 130 ALA B C 1
ATOM 2583 O O . ALA B 1 130 ? 132.091 145.447 124.024 1.00 82.27 130 ALA B O 1
ATOM 2585 N N . VAL B 1 131 ? 130.519 144.576 122.614 1.00 82.34 131 VAL B N 1
ATOM 2586 C CA . VAL B 1 131 ? 129.312 144.997 123.391 1.00 82.56 131 VAL B CA 1
ATOM 2587 C C . VAL B 1 131 ? 129.290 144.253 124.733 1.00 82.96 131 VAL B C 1
ATOM 2588 O O . VAL B 1 131 ? 129.022 144.921 125.750 1.00 83.72 131 VAL B O 1
ATOM 2592 N N . LYS B 1 132 ? 129.554 142.939 124.746 1.00 83.25 132 LYS B N 1
ATOM 2593 C CA . LYS B 1 132 ? 129.544 142.133 125.998 1.00 83.66 132 LYS B CA 1
ATOM 2594 C C . LYS B 1 132 ? 130.646 142.634 126.943 1.00 83.51 132 LYS B C 1
ATOM 2595 O O . LYS B 1 132 ? 130.339 142.837 128.134 1.00 83.74 132 LYS B O 1
ATOM 2601 N N . TRP B 1 133 ? 131.874 142.807 126.441 1.00 83.50 133 TRP B N 1
ATOM 2602 C CA . TRP B 1 133 ? 133.065 143.156 127.266 1.00 83.31 133 TRP B CA 1
ATOM 2603 C C . TRP B 1 133 ? 132.974 144.602 127.775 1.00 84.14 133 TRP B C 1
ATOM 2604 O O . TRP B 1 133 ? 133.442 144.837 128.904 1.00 84.76 133 TRP B O 1
ATOM 2615 N N . LEU B 1 134 ? 132.385 145.526 127.005 1.00 84.85 134 LEU B N 1
ATOM 2616 C CA . LEU B 1 134 ? 132.201 146.945 127.430 1.00 85.71 134 LEU B CA 1
ATOM 2617 C C . LEU B 1 134 ? 131.118 147.036 128.515 1.00 86.64 134 LEU B C 1
ATOM 2618 O O . LEU B 1 134 ? 131.299 147.853 129.439 1.00 87.25 134 LEU B O 1
ATOM 2623 N N . LYS B 1 135 ? 130.046 146.239 128.414 1.00 87.62 135 LYS B N 1
ATOM 2624 C CA . LYS B 1 135 ? 129.005 146.107 129.474 1.00 88.73 135 LYS B CA 1
ATOM 2625 C C . LYS B 1 135 ? 129.643 145.555 130.753 1.00 89.27 135 LYS B C 1
ATOM 2626 O O . LYS B 1 135 ? 129.325 146.074 131.842 1.00 89.82 135 LYS B O 1
ATOM 2632 N N . LYS B 1 136 ? 130.510 144.546 130.616 1.00 90.02 136 LYS B N 1
ATOM 2633 C CA . LYS B 1 136 ? 131.185 143.858 131.749 1.00 90.55 136 LYS B CA 1
ATOM 2634 C C . LYS B 1 136 ? 132.235 144.787 132.375 1.00 90.83 136 LYS B C 1
ATOM 2635 O O . LYS B 1 136 ? 132.431 144.692 133.600 1.00 91.46 136 LYS B O 1
ATOM 2641 N N . MET B 1 137 ? 132.876 145.653 131.579 1.00 91.17 137 MET B N 1
ATOM 2642 C CA . MET B 1 137 ? 133.874 146.648 132.066 1.00 91.58 137 MET B CA 1
ATOM 2643 C C . MET B 1 137 ? 133.182 147.750 132.883 1.00 92.94 137 MET B C 1
ATOM 2644 O O . MET B 1 137 ? 133.820 148.249 133.832 1.00 94.23 137 MET B O 1
ATOM 2649 N N . LYS B 1 138 ? 131.939 148.111 132.544 1.00 94.08 138 LYS B N 1
ATOM 2650 C CA . LYS B 1 138 ? 131.120 149.093 133.314 1.00 94.94 138 LYS B CA 1
ATOM 2651 C C . LYS B 1 138 ? 130.659 148.459 134.636 1.00 95.15 138 LYS B C 1
ATOM 2652 O O . LYS B 1 138 ? 130.607 149.190 135.645 1.00 95.17 138 LYS B O 1
ATOM 2658 N N . GLU B 1 139 ? 130.338 147.160 134.625 1.00 95.88 139 GLU B N 1
ATOM 2659 C CA . GLU B 1 139 ? 129.956 146.361 135.825 1.00 96.40 139 GLU B CA 1
ATOM 2660 C C . GLU B 1 139 ? 131.172 146.224 136.754 1.00 95.96 139 GLU B C 1
ATOM 2661 O O . GLU B 1 139 ? 131.016 146.471 137.968 1.00 95.88 139 GLU B O 1
ATOM 2667 N N . LYS B 1 140 ? 132.329 145.846 136.199 1.00 95.18 140 LYS B N 1
ATOM 2668 C CA . LYS B 1 140 ? 133.602 145.612 136.937 1.00 94.09 140 LYS B CA 1
ATOM 2669 C C . LYS B 1 140 ? 134.232 146.941 137.380 1.00 93.17 140 LYS B C 1
ATOM 2670 O O . LYS B 1 140 ? 134.972 146.921 138.384 1.00 93.19 140 LYS B O 1
ATOM 2676 N N . LYS B 1 141 ? 133.956 148.038 136.659 1.00 92.72 141 LYS B N 1
ATOM 2677 C CA . LYS B 1 141 ? 134.645 149.357 136.767 1.00 93.06 141 LYS B CA 1
ATOM 2678 C C . LYS B 1 141 ? 136.147 149.167 136.502 1.00 92.90 141 LYS B C 1
ATOM 2679 O O . LYS B 1 141 ? 136.956 149.922 137.081 1.00 93.32 141 LYS B O 1
ATOM 2685 N N . GLY B 1 142 ? 136.494 148.216 135.628 1.00 92.61 142 GLY B N 1
ATOM 2686 C CA . GLY B 1 142 ? 137.876 147.774 135.361 1.00 92.35 142 GLY B CA 1
ATOM 2687 C C . GLY B 1 142 ? 137.953 146.870 134.142 1.00 92.30 142 GLY B C 1
ATOM 2688 O O . GLY B 1 142 ? 136.906 146.310 133.762 1.00 93.05 142 GLY B O 1
ATOM 2689 N N . LEU B 1 143 ? 139.151 146.732 133.564 1.00 91.69 143 LEU B N 1
ATOM 2690 C CA . LEU B 1 143 ? 139.452 145.902 132.361 1.00 91.24 143 LEU B CA 1
ATOM 2691 C C . LEU B 1 143 ? 138.933 144.475 132.583 1.00 91.37 143 LEU B C 1
ATOM 2692 O O . LEU B 1 143 ? 139.498 143.792 133.459 1.00 92.39 143 LEU B O 1
ATOM 2697 N N . TYR B 1 144 ? 137.920 144.027 131.826 1.00 91.35 144 TYR B N 1
ATOM 2698 C CA . TYR B 1 144 ? 137.127 142.816 132.185 1.00 91.91 144 TYR B CA 1
ATOM 2699 C C . TYR B 1 144 ? 137.972 141.555 131.982 1.00 92.79 144 TYR B C 1
ATOM 2700 O O . TYR B 1 144 ? 138.344 140.947 132.985 1.00 94.05 144 TYR B O 1
ATOM 2709 N N . PRO B 1 145 ? 138.298 141.078 130.750 1.00 92.18 145 PRO B N 1
ATOM 2710 C CA . PRO B 1 145 ? 139.203 139.937 130.624 1.00 91.82 145 PRO B CA 1
ATOM 2711 C C . PRO B 1 145 ? 140.554 140.390 131.190 1.00 91.87 145 PRO B C 1
ATOM 2712 O O . PRO B 1 145 ? 140.993 141.466 130.822 1.00 91.83 145 PRO B O 1
ATOM 2716 N N . ASP B 1 146 ? 141.148 139.607 132.095 1.00 91.81 146 ASP B N 1
ATOM 2717 C CA . ASP B 1 146 ? 142.384 139.997 132.825 1.00 92.25 146 ASP B CA 1
ATOM 2718 C C . ASP B 1 146 ? 143.468 140.365 131.806 1.00 92.26 146 ASP B C 1
ATOM 2719 O O . ASP B 1 146 ? 143.455 139.791 130.696 1.00 92.70 146 ASP B O 1
ATOM 2724 N N . LYS B 1 147 ? 144.372 141.278 132.174 1.00 92.05 147 LYS B N 1
ATOM 2725 C CA . LYS B 1 147 ? 145.500 141.723 131.311 1.00 92.07 147 LYS B CA 1
ATOM 2726 C C . LYS B 1 147 ? 146.315 140.506 130.847 1.00 91.63 147 LYS B C 1
ATOM 2727 O O . LYS B 1 147 ? 146.903 140.589 129.751 1.00 91.88 147 LYS B O 1
ATOM 2733 N N . SER B 1 148 ? 146.346 139.423 131.636 1.00 90.96 148 SER B N 1
ATOM 2734 C CA . SER B 1 148 ? 146.922 138.110 131.238 1.00 90.32 148 SER B CA 1
ATOM 2735 C C . SER B 1 148 ? 146.189 137.556 130.008 1.00 89.65 148 SER B C 1
ATOM 2736 O O . SER B 1 148 ? 146.884 137.150 129.063 1.00 90.34 148 SER B O 1
ATOM 2739 N N . ILE B 1 149 ? 144.849 137.569 130.004 1.00 88.75 149 ILE B N 1
ATOM 2740 C CA . ILE B 1 149 ? 144.009 137.014 128.896 1.00 88.29 149 ILE B CA 1
ATOM 2741 C C . ILE B 1 149 ? 144.220 137.857 127.628 1.00 88.10 149 ILE B C 1
ATOM 2742 O O . ILE B 1 149 ? 144.263 137.255 126.539 1.00 88.50 149 ILE B O 1
ATOM 2747 N N . TYR B 1 150 ? 144.360 139.182 127.752 1.00 88.00 150 TYR B N 1
ATOM 2748 C CA . TYR B 1 150 ? 144.640 140.093 126.607 1.00 88.05 150 TYR B CA 1
ATOM 2749 C C . TYR B 1 150 ? 146.018 139.780 126.013 1.00 88.92 150 TYR B C 1
ATOM 2750 O O . TYR B 1 150 ? 146.103 139.628 124.777 1.00 89.38 150 TYR B O 1
ATOM 2759 N N . THR B 1 151 ? 147.053 139.678 126.853 1.00 89.77 151 THR B N 1
ATOM 2760 C CA . THR B 1 151 ? 148.470 139.563 126.409 1.00 90.51 151 THR B CA 1
ATOM 2761 C C . THR B 1 151 ? 148.799 138.130 125.960 1.00 91.25 151 THR B C 1
ATOM 2762 O O . THR B 1 151 ? 149.713 137.997 125.121 1.00 92.31 151 THR B O 1
ATOM 2766 N N . GLN B 1 152 ? 148.097 137.109 126.472 1.00 91.68 152 GLN B N 1
ATOM 2767 C CA . GLN B 1 152 ? 148.409 135.672 126.220 1.00 92.05 152 GLN B CA 1
ATOM 2768 C C . GLN B 1 152 ? 147.488 135.076 125.144 1.00 91.77 152 GLN B C 1
ATOM 2769 O O . GLN B 1 152 ? 147.990 134.230 124.375 1.00 92.45 152 GLN B O 1
ATOM 2775 N N . GLN B 1 153 ? 146.209 135.477 125.085 1.00 91.08 153 GLN B N 1
ATOM 2776 C CA . GLN B 1 153 ? 145.176 134.831 124.224 1.00 90.57 153 GLN B CA 1
ATOM 2777 C C . GLN B 1 153 ? 144.695 135.794 123.129 1.00 89.66 153 GLN B C 1
ATOM 2778 O O . GLN B 1 153 ? 144.885 135.458 121.942 1.00 89.72 153 GLN B O 1
ATOM 2784 N N . ILE B 1 154 ? 144.098 136.932 123.504 1.00 88.76 154 ILE B N 1
ATOM 2785 C CA . ILE B 1 154 ? 143.334 137.820 122.570 1.00 88.49 154 ILE B CA 1
ATOM 2786 C C . ILE B 1 154 ? 144.321 138.511 121.618 1.00 88.59 154 ILE B C 1
ATOM 2787 O O . ILE B 1 154 ? 144.107 138.417 120.395 1.00 89.26 154 ILE B O 1
ATOM 2792 N N . GLY B 1 155 ? 145.350 139.175 122.157 1.00 88.49 155 GLY B N 1
ATOM 2793 C CA . GLY B 1 155 ? 146.389 139.878 121.377 1.00 88.41 155 GLY B CA 1
ATOM 2794 C C . GLY B 1 155 ? 147.073 138.955 120.368 1.00 88.50 155 GLY B C 1
ATOM 2795 O O . GLY B 1 155 ? 147.021 139.215 119.167 1.00 88.71 155 GLY B O 1
ATOM 2796 N N . PRO B 1 156 ? 147.745 137.869 120.823 1.00 88.85 156 PRO B N 1
ATOM 2797 C CA . PRO B 1 156 ? 148.339 136.879 119.918 1.00 89.25 156 PRO B CA 1
ATOM 2798 C C . PRO B 1 156 ? 147.355 136.208 118.943 1.00 89.95 156 PRO B C 1
ATOM 2799 O O . PRO B 1 156 ? 147.712 136.063 117.788 1.00 90.32 156 PRO B O 1
ATOM 2803 N N . GLY B 1 157 ? 146.166 135.820 119.421 1.00 90.65 157 GLY B N 1
ATOM 2804 C CA . GLY B 1 157 ? 145.119 135.157 118.617 1.00 91.21 157 GLY B CA 1
ATOM 2805 C C . GLY B 1 157 ? 144.636 136.028 117.469 1.00 91.93 157 GLY B C 1
ATOM 2806 O O . GLY B 1 157 ? 144.468 135.488 116.357 1.00 92.53 157 GLY B O 1
ATOM 2807 N N . LEU B 1 158 ? 144.427 137.325 117.722 1.00 92.71 158 LEU B N 1
ATOM 2808 C CA . LEU B 1 158 ? 143.986 138.313 116.698 1.00 93.53 158 LEU B CA 1
ATOM 2809 C C . LEU B 1 158 ? 145.168 138.732 115.811 1.00 94.15 158 LEU B C 1
ATOM 2810 O O . LEU B 1 158 ? 144.899 139.141 114.663 1.00 95.13 158 LEU B O 1
ATOM 2815 N N . CYS B 1 159 ? 146.415 138.650 116.299 1.00 94.60 159 CYS B N 1
ATOM 2816 C CA . CYS B 1 159 ? 147.637 138.912 115.482 1.00 95.19 159 CYS B CA 1
ATOM 2817 C C . CYS B 1 159 ? 147.802 137.819 114.417 1.00 95.08 159 CYS B C 1
ATOM 2818 O O . CYS B 1 159 ? 148.065 138.176 113.251 1.00 95.46 159 CYS B O 1
ATOM 2821 N N . PHE B 1 160 ? 147.658 136.545 114.802 1.00 94.84 160 PHE B N 1
ATOM 2822 C CA . PHE B 1 160 ? 147.715 135.376 113.881 1.00 94.39 160 PHE B CA 1
ATOM 2823 C C . PHE B 1 160 ? 146.486 135.369 112.964 1.00 94.39 160 PHE B C 1
ATOM 2824 O O . PHE B 1 160 ? 146.618 134.924 111.806 1.00 95.10 160 PHE B O 1
ATOM 2832 N N . GLY B 1 161 ? 145.337 135.837 113.464 1.00 94.19 161 GLY B N 1
ATOM 2833 C CA . GLY B 1 161 ? 144.095 136.005 112.686 1.00 94.34 161 GLY B CA 1
ATOM 2834 C C . GLY B 1 161 ? 144.255 137.038 111.582 1.00 94.64 161 GLY B C 1
ATOM 2835 O O . GLY B 1 161 ? 143.935 136.711 110.425 1.00 95.51 161 GLY B O 1
ATOM 2836 N N . ALA B 1 162 ? 144.744 138.236 111.925 1.00 94.65 162 ALA B N 1
ATOM 2837 C CA . ALA B 1 162 ? 144.997 139.362 110.991 1.00 94.53 162 ALA B CA 1
ATOM 2838 C C . ALA B 1 162 ? 146.085 138.979 109.979 1.00 94.76 162 ALA B C 1
ATOM 2839 O O . ALA B 1 162 ? 145.951 139.371 108.802 1.00 95.63 162 ALA B O 1
ATOM 2841 N N . LEU B 1 163 ? 147.121 138.256 110.425 1.00 94.73 163 LEU B N 1
ATOM 2842 C CA . LEU B 1 163 ? 148.224 137.735 109.568 1.00 94.90 163 LEU B CA 1
ATOM 2843 C C . LEU B 1 163 ? 147.655 136.757 108.532 1.00 95.25 163 LEU B C 1
ATOM 2844 O O . LEU B 1 163 ? 148.029 136.880 107.349 1.00 96.00 163 LEU B O 1
ATOM 2849 N N . ALA B 1 164 ? 146.806 135.817 108.965 1.00 95.18 164 ALA B N 1
ATOM 2850 C CA . ALA B 1 164 ? 146.143 134.809 108.100 1.00 95.23 164 ALA B CA 1
ATOM 2851 C C . ALA B 1 164 ? 145.306 135.517 107.028 1.00 95.78 164 ALA B C 1
ATOM 2852 O O . ALA B 1 164 ? 145.445 135.156 105.843 1.00 96.28 164 ALA B O 1
ATOM 2854 N N . LEU B 1 165 ? 144.493 136.502 107.426 1.00 96.46 165 LEU B N 1
ATOM 2855 C CA . LEU B 1 165 ? 143.571 137.237 106.517 1.00 97.49 165 LEU B CA 1
ATOM 2856 C C . LEU B 1 165 ? 144.377 138.012 105.464 1.00 98.92 165 LEU B C 1
ATOM 2857 O O . LEU B 1 165 ? 144.011 137.915 104.278 1.00 99.43 165 LEU B O 1
ATOM 2862 N N . MET B 1 166 ? 145.450 138.715 105.852 1.00 100.77 166 MET B N 1
ATOM 2863 C CA . MET B 1 166 ? 146.264 139.527 104.902 1.00 102.35 166 MET B CA 1
ATOM 2864 C C . MET B 1 166 ? 147.197 138.624 104.077 1.00 102.47 166 MET B C 1
ATOM 2865 O O . MET B 1 166 ? 147.579 139.059 102.975 1.00 102.93 166 MET B O 1
ATOM 2870 N N . LEU B 1 167 ? 147.559 137.431 104.568 1.00 102.55 167 LEU B N 1
ATOM 2871 C CA . LEU B 1 167 ? 148.248 136.400 103.738 1.00 102.90 167 LEU B CA 1
ATOM 2872 C C . LEU B 1 167 ? 147.308 135.974 102.606 1.00 103.64 167 LEU B C 1
ATOM 2873 O O . LEU B 1 167 ? 147.756 135.973 101.445 1.00 104.30 167 LEU B O 1
ATOM 2878 N N . ARG B 1 168 ? 146.051 135.658 102.933 1.00 104.61 168 ARG B N 1
ATOM 2879 C CA . ARG B 1 168 ? 145.083 135.067 101.971 1.00 105.55 168 ARG B CA 1
ATOM 2880 C C . ARG B 1 168 ? 144.535 136.141 101.017 1.00 106.83 168 ARG B C 1
ATOM 2881 O O . ARG B 1 168 ? 144.425 135.832 99.813 1.00 107.27 168 ARG B O 1
ATOM 2889 N N . PHE B 1 169 ? 144.208 137.343 101.516 1.00 108.68 169 PHE B N 1
ATOM 2890 C CA . PHE B 1 169 ? 143.420 138.379 100.788 1.00 110.11 169 PHE B CA 1
ATOM 2891 C C . PHE B 1 169 ? 144.278 139.577 100.345 1.00 112.12 169 PHE B C 1
ATOM 2892 O O . PHE B 1 169 ? 143.676 140.545 99.832 1.00 112.53 169 PHE B O 1
ATOM 2900 N N . PHE B 1 170 ? 145.609 139.534 100.503 1.00 114.58 170 PHE B N 1
ATOM 2901 C CA . PHE B 1 170 ? 146.541 140.558 99.949 1.00 116.67 170 PHE B CA 1
ATOM 2902 C C . PHE B 1 170 ? 147.776 139.886 99.330 1.00 118.21 170 PHE B C 1
ATOM 2903 O O . PHE B 1 170 ? 147.967 140.039 98.106 1.00 118.52 170 PHE B O 1
ATOM 2911 N N . PHE B 1 171 ? 148.583 139.176 100.128 1.00 119.91 171 PHE B N 1
ATOM 2912 C CA . PHE B 1 171 ? 149.904 138.623 99.712 1.00 121.42 171 PHE B CA 1
ATOM 2913 C C . PHE B 1 171 ? 149.749 137.444 98.740 1.00 122.83 171 PHE B C 1
ATOM 2914 O O . PHE B 1 171 ? 150.735 137.151 98.032 1.00 123.08 171 PHE B O 1
ATOM 2922 N N . GLU B 1 172 ? 148.580 136.790 98.698 1.00 124.87 172 GLU B N 1
ATOM 2923 C CA . GLU B 1 172 ? 148.314 135.611 97.823 1.00 126.75 172 GLU B CA 1
ATOM 2924 C C . GLU B 1 172 ? 148.278 136.030 96.343 1.00 128.42 172 GLU B C 1
ATOM 2925 O O . GLU B 1 172 ? 148.342 135.129 95.482 1.00 128.34 172 GLU B O 1
ATOM 2931 N N . GLU B 1 173 ? 148.177 137.335 96.055 1.00 130.59 173 GLU B N 1
ATOM 2932 C CA . GLU B 1 173 ? 148.289 137.918 94.688 1.00 132.02 173 GLU B CA 1
ATOM 2933 C C . GLU B 1 173 ? 149.701 137.685 94.125 1.00 132.29 173 GLU B C 1
ATOM 2934 O O . GLU B 1 173 ? 149.815 137.537 92.891 1.00 132.63 173 GLU B O 1
ATOM 2940 N N . TRP B 1 174 ? 150.727 137.650 94.987 1.00 132.53 174 TRP B N 1
ATOM 2941 C CA . TRP B 1 174 ? 152.161 137.515 94.603 1.00 132.38 174 TRP B CA 1
ATOM 2942 C C . TRP B 1 174 ? 152.509 136.037 94.363 1.00 130.28 174 TRP B C 1
ATOM 2943 O O . TRP B 1 174 ? 153.148 135.746 93.331 1.00 130.42 174 TRP B O 1
ATOM 2954 N N . ASP B 1 175 ? 152.114 135.153 95.288 1.00 127.81 175 ASP B N 1
ATOM 2955 C CA . ASP B 1 175 ? 152.372 133.685 95.258 1.00 126.09 175 ASP B CA 1
ATOM 2956 C C . ASP B 1 175 ? 151.170 132.960 95.875 1.00 124.19 175 ASP B C 1
ATOM 2957 O O . ASP B 1 175 ? 150.525 133.558 96.751 1.00 124.88 175 ASP B O 1
ATOM 2962 N N . TYR B 1 176 ? 150.892 131.723 95.446 1.00 121.09 176 TYR B N 1
ATOM 2963 C CA . TYR B 1 176 ? 149.823 130.861 96.018 1.00 119.00 176 TYR B CA 1
ATOM 2964 C C . TYR B 1 176 ? 150.433 129.771 96.910 1.00 117.78 176 TYR B C 1
ATOM 2965 O O . TYR B 1 176 ? 150.028 129.690 98.086 1.00 118.45 176 TYR B O 1
ATOM 2974 N N . THR B 1 177 ? 151.362 128.971 96.372 1.00 116.18 177 THR B N 1
ATOM 2975 C CA . THR B 1 177 ? 151.799 127.664 96.943 1.00 115.53 177 THR B CA 1
ATOM 2976 C C . THR B 1 177 ? 152.266 127.829 98.396 1.00 114.25 177 THR B C 1
ATOM 2977 O O . THR B 1 177 ? 151.811 127.032 99.240 1.00 114.67 177 THR B O 1
ATOM 2981 N N . TYR B 1 178 ? 153.130 128.810 98.675 1.00 112.44 178 TYR B N 1
ATOM 2982 C CA . TYR B 1 178 ? 153.749 129.035 100.010 1.00 111.01 178 TYR B CA 1
ATOM 2983 C C . TYR B 1 178 ? 152.855 129.945 100.860 1.00 108.72 178 TYR B C 1
ATOM 2984 O O . TYR B 1 178 ? 152.661 129.622 102.047 1.00 108.50 178 TYR B O 1
ATOM 2993 N N . VAL B 1 179 ? 152.317 131.020 100.272 1.00 106.53 179 VAL B N 1
ATOM 2994 C CA . VAL B 1 179 ? 151.497 132.047 100.987 1.00 105.33 179 VAL B CA 1
ATOM 2995 C C . VAL B 1 179 ? 150.207 131.399 101.511 1.00 104.36 179 VAL B C 1
ATOM 2996 O O . VAL B 1 179 ? 149.862 131.670 102.679 1.00 104.99 179 VAL B O 1
ATOM 3000 N N . HIS B 1 180 ? 149.519 130.590 100.694 1.00 103.04 180 HIS B N 1
ATOM 3001 C CA . HIS B 1 180 ? 148.263 129.893 101.088 1.00 102.34 180 HIS B CA 1
ATOM 3002 C C . HIS B 1 180 ? 148.558 128.842 102.165 1.00 102.23 180 HIS B C 1
ATOM 3003 O O . HIS B 1 180 ? 147.707 128.669 103.061 1.00 103.33 180 HIS B O 1
ATOM 3010 N N . SER B 1 181 ? 149.700 128.152 102.070 1.00 101.41 181 SER B N 1
ATOM 3011 C CA . SER B 1 181 ? 150.168 127.162 103.078 1.00 100.99 181 SER B CA 1
ATOM 3012 C C . SER B 1 181 ? 150.456 127.851 104.420 1.00 101.00 181 SER B C 1
ATOM 3013 O O . SER B 1 181 ? 150.173 127.228 105.463 1.00 101.52 181 SER B O 1
ATOM 3016 N N . PHE B 1 182 ? 150.994 129.077 104.401 1.00 100.52 182 PHE B N 1
ATOM 3017 C CA . PHE B 1 182 ? 151.253 129.897 105.616 1.00 99.88 182 PHE B CA 1
ATOM 3018 C C . PHE B 1 182 ? 149.926 130.399 106.204 1.00 98.33 182 PHE B C 1
ATOM 3019 O O . PHE B 1 182 ? 149.859 130.549 107.441 1.00 98.78 182 PHE B O 1
ATOM 3027 N N . TYR B 1 183 ? 148.918 130.657 105.359 1.00 96.30 183 TYR B N 1
ATOM 3028 C CA . TYR B 1 183 ? 147.550 131.078 105.776 1.00 95.23 183 TYR B CA 1
ATOM 3029 C C . TYR B 1 183 ? 146.903 129.977 106.631 1.00 94.45 183 TYR B C 1
ATOM 3030 O O . TYR B 1 183 ? 146.280 130.328 107.654 1.00 95.29 183 TYR B O 1
ATOM 3039 N N . HIS B 1 184 ? 147.032 128.705 106.227 1.00 93.13 184 HIS B N 1
ATOM 3040 C CA . HIS B 1 184 ? 146.515 127.524 106.977 1.00 92.28 184 HIS B CA 1
ATOM 3041 C C . HIS B 1 184 ? 147.131 127.482 108.380 1.00 92.54 184 HIS B C 1
ATOM 3042 O O . HIS B 1 184 ? 146.370 127.290 109.350 1.00 93.56 184 HIS B O 1
ATOM 3049 N N . CYS B 1 185 ? 148.454 127.648 108.469 1.00 92.38 185 CYS B N 1
ATOM 3050 C CA . CYS B 1 185 ? 149.241 127.589 109.732 1.00 91.90 185 CYS B CA 1
ATOM 3051 C C . CYS B 1 185 ? 148.876 128.763 110.649 1.00 90.81 185 CYS B C 1
ATOM 3052 O O . CYS B 1 185 ? 148.735 128.528 111.865 1.00 91.36 185 CYS B O 1
ATOM 3055 N N . ALA B 1 186 ? 148.732 129.969 110.089 1.00 89.73 186 ALA B N 1
ATOM 3056 C CA . ALA B 1 186 ? 148.376 131.206 110.826 1.00 89.32 186 ALA B CA 1
ATOM 3057 C C . ALA B 1 186 ? 146.933 131.121 111.344 1.00 88.99 186 ALA B C 1
ATOM 3058 O O . ALA B 1 186 ? 146.707 131.545 112.493 1.00 89.49 186 ALA B O 1
ATOM 3060 N N . LEU B 1 187 ? 145.997 130.589 110.547 1.00 88.57 187 LEU B N 1
ATOM 3061 C CA . LEU B 1 187 ? 144.559 130.493 110.926 1.00 88.64 187 LEU B CA 1
ATOM 3062 C C . LEU B 1 187 ? 144.359 129.393 111.978 1.00 88.93 187 LEU B C 1
ATOM 3063 O O . LEU B 1 187 ? 143.538 129.610 112.892 1.00 89.90 187 LEU B O 1
ATOM 3068 N N . ALA B 1 188 ? 145.053 128.257 111.844 1.00 88.75 188 ALA B N 1
ATOM 3069 C CA . ALA B 1 188 ? 145.049 127.145 112.827 1.00 88.76 188 ALA B CA 1
ATOM 3070 C C . ALA B 1 188 ? 145.577 127.645 114.177 1.00 89.31 188 ALA B C 1
ATOM 3071 O O . ALA B 1 188 ? 144.957 127.320 115.208 1.00 90.31 188 ALA B O 1
ATOM 3073 N N . MET B 1 189 ? 146.674 128.412 114.159 1.00 89.44 189 MET B N 1
ATOM 3074 C CA . MET B 1 189 ? 147.311 129.011 115.365 1.00 89.56 189 MET B CA 1
ATOM 3075 C C . MET B 1 189 ? 146.375 130.064 115.976 1.00 88.69 189 MET B C 1
ATOM 3076 O O . MET B 1 189 ? 146.316 130.132 117.220 1.00 89.21 189 MET B O 1
ATOM 3081 N N . SER B 1 190 ? 145.681 130.849 115.142 1.00 87.64 190 SER B N 1
ATOM 3082 C CA . SER B 1 190 ? 144.682 131.869 115.566 1.00 87.08 190 SER B CA 1
ATOM 3083 C C . SER B 1 190 ? 143.537 131.195 116.334 1.00 86.28 190 SER B C 1
ATOM 3084 O O . SER B 1 190 ? 143.180 131.707 117.411 1.00 87.00 190 SER B O 1
ATOM 3087 N N . PHE B 1 191 ? 142.995 130.090 115.807 1.00 85.18 191 PHE B N 1
ATOM 3088 C CA . PHE B 1 191 ? 141.908 129.294 116.441 1.00 84.58 191 PHE B CA 1
ATOM 3089 C C . PHE B 1 191 ? 142.383 128.730 117.789 1.00 84.67 191 PHE B C 1
ATOM 3090 O O . PHE B 1 191 ? 141.587 128.770 118.745 1.00 84.68 191 PHE B O 1
ATOM 3098 N N . VAL B 1 192 ? 143.623 128.226 117.861 1.00 85.03 192 VAL B N 1
ATOM 3099 C CA . VAL B 1 192 ? 144.243 127.650 119.098 1.00 85.32 192 VAL B CA 1
ATOM 3100 C C . VAL B 1 192 ? 144.345 128.742 120.174 1.00 85.52 192 VAL B C 1
ATOM 3101 O O . VAL B 1 192 ? 144.012 128.444 121.340 1.00 85.89 192 VAL B O 1
ATOM 3105 N N . LEU B 1 193 ? 144.781 129.950 119.801 1.00 85.79 193 LEU B N 1
ATOM 3106 C CA . LEU B 1 193 ? 145.070 131.064 120.747 1.00 85.82 193 LEU B CA 1
ATOM 3107 C C . LEU B 1 193 ? 143.770 131.739 121.209 1.00 86.06 193 LEU B C 1
ATOM 3108 O O . LEU B 1 193 ? 143.701 132.095 122.402 1.00 86.39 193 LEU B O 1
ATOM 3113 N N . LEU B 1 194 ? 142.784 131.906 120.319 1.00 86.54 194 LEU B N 1
ATOM 3114 C CA . LEU B 1 194 ? 141.492 132.583 120.633 1.00 87.11 194 LEU B CA 1
ATOM 3115 C C . LEU B 1 194 ? 140.601 131.687 121.507 1.00 87.75 194 LEU B C 1
ATOM 3116 O O . LEU B 1 194 ? 139.738 132.247 122.213 1.00 88.37 194 LEU B O 1
ATOM 3121 N N . LEU B 1 195 ? 140.791 130.363 121.462 1.00 88.27 195 LEU B N 1
ATOM 3122 C CA . LEU B 1 195 ? 140.001 129.382 122.257 1.00 88.68 195 LEU B CA 1
ATOM 3123 C C . LEU B 1 195 ? 140.415 129.486 123.726 1.00 88.87 195 LEU B C 1
ATOM 3124 O O . LEU B 1 195 ? 141.610 129.473 124.017 1.00 88.96 195 LEU B O 1
ATOM 3129 N N . PRO B 1 196 ? 139.468 129.620 124.693 1.00 89.25 196 PRO B N 1
ATOM 3130 C CA . PRO B 1 196 ? 139.810 129.636 126.121 1.00 89.88 196 PRO B CA 1
ATOM 3131 C C . PRO B 1 196 ? 140.508 128.358 126.617 1.00 91.38 196 PRO B C 1
ATOM 3132 O O . PRO B 1 196 ? 140.546 127.389 125.882 1.00 92.52 196 PRO B O 1
ATOM 3136 N N . LYS B 1 197 ? 141.019 128.382 127.853 1.00 92.84 197 LYS B N 1
ATOM 3137 C CA . LYS B 1 197 ? 141.931 127.341 128.409 1.00 94.50 197 LYS B CA 1
ATOM 3138 C C . LYS B 1 197 ? 141.151 126.089 128.837 1.00 95.64 197 LYS B C 1
ATOM 3139 O O . LYS B 1 197 ? 141.765 125.003 128.834 1.00 96.32 197 LYS B O 1
ATOM 3145 N N . VAL B 1 198 ? 139.870 126.222 129.200 1.00 96.69 198 VAL B N 1
ATOM 3146 C CA . VAL B 1 198 ? 138.940 125.067 129.399 1.00 97.82 198 VAL B CA 1
ATOM 3147 C C . VAL B 1 198 ? 137.501 125.534 129.147 1.00 98.55 198 VAL B C 1
ATOM 3148 O O . VAL B 1 198 ? 137.194 126.706 129.453 1.00 98.38 198 VAL B O 1
ATOM 3152 N N . ASN B 1 199 ? 136.660 124.644 128.610 1.00 99.51 199 ASN B N 1
ATOM 3153 C CA . ASN B 1 199 ? 135.198 124.867 128.451 1.00 100.25 199 ASN B CA 1
ATOM 3154 C C . ASN B 1 199 ? 134.575 124.866 129.852 1.00 101.51 199 ASN B C 1
ATOM 3155 O O . ASN B 1 199 ? 134.406 123.771 130.426 1.00 101.90 199 ASN B O 1
ATOM 3160 N N . LYS B 1 200 ? 134.263 126.058 130.374 1.00 103.34 200 LYS B N 1
ATOM 3161 C CA . LYS B 1 200 ? 133.713 126.277 131.741 1.00 105.07 200 LYS B CA 1
ATOM 3162 C C . LYS B 1 200 ? 132.289 125.711 131.855 1.00 106.35 200 LYS B C 1
ATOM 3163 O O . LYS B 1 200 ? 131.836 125.526 133.003 1.00 106.79 200 LYS B O 1
ATOM 3169 N N . LYS B 1 201 ? 131.613 125.443 130.728 1.00 107.66 201 LYS B N 1
ATOM 3170 C CA . LYS B 1 201 ? 130.241 124.863 130.686 1.00 108.85 201 LYS B CA 1
ATOM 3171 C C . LYS B 1 201 ? 130.294 123.326 130.614 1.00 110.50 201 LYS B C 1
ATOM 3172 O O . LYS B 1 201 ? 129.202 122.722 130.636 1.00 111.07 201 LYS B O 1
ATOM 3178 N N . ALA B 1 202 ? 131.486 122.713 130.525 1.00 112.27 202 ALA B N 1
ATOM 3179 C CA . ALA B 1 202 ? 131.681 121.239 130.486 1.00 113.61 202 ALA B CA 1
ATOM 3180 C C . ALA B 1 202 ? 132.811 120.755 131.414 1.00 115.49 202 ALA B C 1
ATOM 3181 O O . ALA B 1 202 ? 133.031 119.526 131.446 1.00 116.22 202 ALA B O 1
ATOM 3183 N N . GLY B 1 203 ? 133.493 121.645 132.147 1.00 117.15 203 GLY B N 1
ATOM 3184 C CA . GLY B 1 203 ? 134.608 121.280 133.047 1.00 117.88 203 GLY B CA 1
ATOM 3185 C C . GLY B 1 203 ? 135.140 122.473 133.825 1.00 118.75 203 GLY B C 1
ATOM 3186 O O . GLY B 1 203 ? 134.541 123.552 133.859 1.00 119.64 203 GLY B O 1
ATOM 3187 N N . GLN C 2 1 ? 92.523 91.425 144.749 1.00 135.31 1 GLN C N 1
ATOM 3188 C CA . GLN C 2 1 ? 93.185 92.704 145.187 1.00 135.25 1 GLN C CA 1
ATOM 3189 C C . GLN C 2 1 ? 94.602 92.398 145.691 1.00 134.78 1 GLN C C 1
ATOM 3190 O O . GLN C 2 1 ? 94.833 91.265 146.164 1.00 134.73 1 GLN C O 1
ATOM 3196 N N . VAL C 2 2 ? 95.508 93.377 145.593 1.00 133.93 2 VAL C N 1
ATOM 3197 C CA . VAL C 2 2 ? 96.895 93.302 146.144 1.00 132.86 2 VAL C CA 1
ATOM 3198 C C . VAL C 2 2 ? 96.804 93.366 147.671 1.00 132.40 2 VAL C C 1
ATOM 3199 O O . VAL C 2 2 ? 95.999 94.174 148.180 1.00 132.69 2 VAL C O 1
ATOM 3203 N N . THR C 2 3 ? 97.600 92.548 148.367 1.00 131.53 3 THR C N 1
ATOM 3204 C CA . THR C 2 3 ? 97.889 92.697 149.819 1.00 130.78 3 THR C CA 1
ATOM 3205 C C . THR C 2 3 ? 99.372 92.417 150.087 1.00 130.21 3 THR C C 1
ATOM 3206 O O . THR C 2 3 ? 99.979 91.636 149.328 1.00 130.74 3 THR C O 1
ATOM 3210 N N . LEU C 2 4 ? 99.915 93.061 151.123 1.00 129.20 4 LEU C N 1
ATOM 3211 C CA . LEU C 2 4 ? 101.167 92.672 151.822 1.00 128.67 4 LEU C CA 1
ATOM 3212 C C . LEU C 2 4 ? 100.864 92.615 153.322 1.00 129.20 4 LEU C C 1
ATOM 3213 O O . LEU C 2 4 ? 100.052 93.441 153.786 1.00 129.73 4 LEU C O 1
ATOM 3218 N N . LYS C 2 5 ? 101.475 91.671 154.042 1.00 129.89 5 LYS C N 1
ATOM 3219 C CA . LYS C 2 5 ? 101.342 91.543 155.518 1.00 130.53 5 LYS C CA 1
ATOM 3220 C C . LYS C 2 5 ? 102.702 91.182 156.119 1.00 131.62 5 LYS C C 1
ATOM 3221 O O . LYS C 2 5 ? 103.314 90.198 155.656 1.00 132.23 5 LYS C O 1
ATOM 3227 N N . GLU C 2 6 ? 103.133 91.953 157.123 1.00 132.68 6 GLU C N 1
ATOM 3228 C CA . GLU C 2 6 ? 104.437 91.801 157.817 1.00 133.56 6 GLU C CA 1
ATOM 3229 C C . GLU C 2 6 ? 104.257 90.876 159.024 1.00 133.77 6 GLU C C 1
ATOM 3230 O O . GLU C 2 6 ? 103.143 90.841 159.588 1.00 134.26 6 GLU C O 1
ATOM 3236 N N . SER C 2 7 ? 105.323 90.162 159.392 1.00 133.91 7 SER C N 1
ATOM 3237 C CA . SER C 2 7 ? 105.437 89.350 160.631 1.00 134.08 7 SER C CA 1
ATOM 3238 C C . SER C 2 7 ? 106.823 89.562 161.245 1.00 134.74 7 SER C C 1
ATOM 3239 O O . SER C 2 7 ? 107.767 89.861 160.484 1.00 135.41 7 SER C O 1
ATOM 3242 N N . GLY C 2 8 ? 106.937 89.409 162.566 1.00 135.14 8 GLY C N 1
ATOM 3243 C CA . GLY C 2 8 ? 108.205 89.607 163.293 1.00 135.67 8 GLY C CA 1
ATOM 3244 C C . GLY C 2 8 ? 108.153 89.092 164.728 1.00 136.30 8 GLY C C 1
ATOM 3245 O O . GLY C 2 8 ? 107.138 88.555 165.169 1.00 136.10 8 GLY C O 1
ATOM 3246 N N . PRO C 2 9 ? 109.259 89.251 165.491 1.00 137.20 9 PRO C N 1
ATOM 3247 C CA . PRO C 2 9 ? 109.337 88.761 166.868 1.00 137.68 9 PRO C CA 1
ATOM 3248 C C . PRO C 2 9 ? 108.551 89.612 167.878 1.00 138.55 9 PRO C C 1
ATOM 3249 O O . PRO C 2 9 ? 108.160 89.069 168.899 1.00 138.78 9 PRO C O 1
ATOM 3253 N N . GLY C 2 10 ? 108.351 90.904 167.586 1.00 139.35 10 GLY C N 1
ATOM 3254 C CA . GLY C 2 10 ? 107.715 91.875 168.499 1.00 139.71 10 GLY C CA 1
ATOM 3255 C C . GLY C 2 10 ? 108.707 92.406 169.521 1.00 140.28 10 GLY C C 1
ATOM 3256 O O . GLY C 2 10 ? 108.857 93.643 169.599 1.00 140.31 10 GLY C O 1
ATOM 3257 N N . ILE C 2 11 ? 109.356 91.509 170.277 1.00 140.76 11 ILE C N 1
ATOM 3258 C CA . ILE C 2 11 ? 110.391 91.847 171.302 1.00 141.05 11 ILE C CA 1
ATOM 3259 C C . ILE C 2 11 ? 111.649 90.991 171.091 1.00 141.82 11 ILE C C 1
ATOM 3260 O O . ILE C 2 11 ? 111.518 89.763 170.914 1.00 141.92 11 ILE C O 1
ATOM 3265 N N . LEU C 2 12 ? 112.817 91.645 171.094 1.00 142.52 12 LEU C N 1
ATOM 3266 C CA . LEU C 2 12 ? 114.167 91.025 171.200 1.00 142.95 12 LEU C CA 1
ATOM 3267 C C . LEU C 2 12 ? 115.052 91.915 172.079 1.00 143.33 12 LEU C C 1
ATOM 3268 O O . LEU C 2 12 ? 114.793 93.130 172.135 1.00 143.32 12 LEU C O 1
ATOM 3273 N N . GLN C 2 13 ? 116.057 91.329 172.735 1.00 143.65 13 GLN C N 1
ATOM 3274 C CA . GLN C 2 13 ? 117.138 92.078 173.436 1.00 143.97 13 GLN C CA 1
ATOM 3275 C C . GLN C 2 13 ? 118.174 92.498 172.393 1.00 144.18 13 GLN C C 1
ATOM 3276 O O . GLN C 2 13 ? 118.283 91.853 171.352 1.00 144.34 13 GLN C O 1
ATOM 3282 N N . PRO C 2 14 ? 118.946 93.594 172.608 1.00 144.30 14 PRO C N 1
ATOM 3283 C CA . PRO C 2 14 ? 119.975 94.019 171.652 1.00 144.41 14 PRO C CA 1
ATOM 3284 C C . PRO C 2 14 ? 121.084 92.997 171.344 1.00 144.62 14 PRO C C 1
ATOM 3285 O O . PRO C 2 14 ? 121.190 92.000 172.041 1.00 144.73 14 PRO C O 1
ATOM 3289 N N . SER C 2 15 ? 121.884 93.295 170.313 1.00 144.60 15 SER C N 1
ATOM 3290 C CA . SER C 2 15 ? 123.076 92.524 169.859 1.00 144.22 15 SER C CA 1
ATOM 3291 C C . SER C 2 15 ? 122.691 91.105 169.403 1.00 144.03 15 SER C C 1
ATOM 3292 O O . SER C 2 15 ? 123.459 90.163 169.698 1.00 144.45 15 SER C O 1
ATOM 3295 N N . GLN C 2 16 ? 121.555 90.955 168.707 1.00 143.22 16 GLN C N 1
ATOM 3296 C CA . GLN C 2 16 ? 121.165 89.713 167.975 1.00 142.45 16 GLN C CA 1
ATOM 3297 C C . GLN C 2 16 ? 120.483 90.110 166.656 1.00 141.78 16 GLN C C 1
ATOM 3298 O O . GLN C 2 16 ? 120.576 91.299 166.288 1.00 141.55 16 GLN C O 1
ATOM 3304 N N . THR C 2 17 ? 119.847 89.155 165.964 1.00 141.02 17 THR C N 1
ATOM 3305 C CA . THR C 2 17 ? 119.266 89.327 164.603 1.00 140.20 17 THR C CA 1
ATOM 3306 C C . THR C 2 17 ? 117.750 89.533 164.688 1.00 139.10 17 THR C C 1
ATOM 3307 O O . THR C 2 17 ? 117.081 88.732 165.374 1.00 139.09 17 THR C O 1
ATOM 3311 N N . LEU C 2 18 ? 117.246 90.567 164.005 1.00 137.34 18 LEU C N 1
ATOM 3312 C CA . LEU C 2 18 ? 115.800 90.809 163.749 1.00 135.69 18 LEU C CA 1
ATOM 3313 C C . LEU C 2 18 ? 115.448 90.194 162.389 1.00 134.06 18 LEU C C 1
ATOM 3314 O O . LEU C 2 18 ? 115.924 90.727 161.367 1.00 133.77 18 LEU C O 1
ATOM 3319 N N . SER C 2 19 ? 114.648 89.121 162.389 1.00 132.30 19 SER C N 1
ATOM 3320 C CA . SER C 2 19 ? 114.235 88.352 161.185 1.00 131.33 19 SER C CA 1
ATOM 3321 C C . SER C 2 19 ? 112.783 88.689 160.828 1.00 130.52 19 SER C C 1
ATOM 3322 O O . SER C 2 19 ? 111.872 87.942 161.244 1.00 130.24 19 SER C O 1
ATOM 3325 N N . LEU C 2 20 ? 112.590 89.786 160.089 1.00 129.54 20 LEU C N 1
ATOM 3326 C CA . LEU C 2 20 ? 111.267 90.257 159.596 1.00 128.56 20 LEU C CA 1
ATOM 3327 C C . LEU C 2 20 ? 110.851 89.413 158.388 1.00 127.99 20 LEU C C 1
ATOM 3328 O O . LEU C 2 20 ? 111.734 89.071 157.576 1.00 128.06 20 LEU C O 1
ATOM 3333 N N . THR C 2 21 ? 109.556 89.099 158.287 1.00 127.64 21 THR C N 1
ATOM 3334 C CA . THR C 2 21 ? 108.931 88.374 157.150 1.00 127.67 21 THR C CA 1
ATOM 3335 C C . THR C 2 21 ? 107.834 89.252 156.545 1.00 127.59 21 THR C C 1
ATOM 3336 O O . THR C 2 21 ? 107.143 89.947 157.315 1.00 128.65 21 THR C O 1
ATOM 3340 N N . CYS C 2 22 ? 107.697 89.206 155.218 1.00 126.83 22 CYS C N 1
ATOM 3341 C CA . CYS C 2 22 ? 106.582 89.810 154.444 1.00 126.36 22 CYS C CA 1
ATOM 3342 C C . CYS C 2 22 ? 105.946 88.729 153.563 1.00 126.99 22 CYS C C 1
ATOM 3343 O O . CYS C 2 22 ? 106.696 88.064 152.828 1.00 127.54 22 CYS C O 1
ATOM 3346 N N . SER C 2 23 ? 104.623 88.563 153.663 1.00 127.70 23 SER C N 1
ATOM 3347 C CA . SER C 2 23 ? 103.787 87.682 152.805 1.00 128.28 23 SER C CA 1
ATOM 3348 C C . SER C 2 23 ? 102.848 88.562 151.978 1.00 128.71 23 SER C C 1
ATOM 3349 O O . SER C 2 23 ? 102.334 89.549 152.543 1.00 129.26 23 SER C O 1
ATOM 3352 N N . PHE C 2 24 ? 102.624 88.219 150.705 1.00 129.04 24 PHE C N 1
ATOM 3353 C CA . PHE C 2 24 ? 101.844 89.053 149.751 1.00 129.40 24 PHE C CA 1
ATOM 3354 C C . PHE C 2 24 ? 100.937 88.187 148.867 1.00 129.93 24 PHE C C 1
ATOM 3355 O O . PHE C 2 24 ? 101.159 86.964 148.761 1.00 130.59 24 PHE C O 1
ATOM 3363 N N . SER C 2 25 ? 99.926 88.830 148.271 1.00 130.18 25 SER C N 1
ATOM 3364 C CA . SER C 2 25 ? 98.913 88.220 147.367 1.00 130.45 25 SER C CA 1
ATOM 3365 C C . SER C 2 25 ? 98.412 89.263 146.361 1.00 130.82 25 SER C C 1
ATOM 3366 O O . SER C 2 25 ? 98.595 90.469 146.622 1.00 131.47 25 SER C O 1
ATOM 3369 N N . GLY C 2 26 ? 97.822 88.806 145.250 1.00 130.64 26 GLY C N 1
ATOM 3370 C CA . GLY C 2 26 ? 97.325 89.654 144.147 1.00 130.17 26 GLY C CA 1
ATOM 3371 C C . GLY C 2 26 ? 98.403 89.983 143.121 1.00 129.66 26 GLY C C 1
ATOM 3372 O O . GLY C 2 26 ? 98.056 90.588 142.086 1.00 129.87 26 GLY C O 1
ATOM 3373 N N . PHE C 2 27 ? 99.660 89.613 143.393 1.00 128.78 27 PHE C N 1
ATOM 3374 C CA . PHE C 2 27 ? 100.824 89.740 142.476 1.00 128.25 27 PHE C CA 1
ATOM 3375 C C . PHE C 2 27 ? 101.838 88.641 142.817 1.00 128.26 27 PHE C C 1
ATOM 3376 O O . PHE C 2 27 ? 101.706 88.022 143.895 1.00 128.36 27 PHE C O 1
ATOM 3384 N N . SER C 2 28 ? 102.804 88.402 141.926 1.00 128.09 28 SER C N 1
ATOM 3385 C CA . SER C 2 28 ? 104.009 87.570 142.190 1.00 128.02 28 SER C CA 1
ATOM 3386 C C . SER C 2 28 ? 105.253 88.435 141.973 1.00 127.68 28 SER C C 1
ATOM 3387 O O . SER C 2 28 ? 105.249 89.233 141.018 1.00 128.02 28 SER C O 1
ATOM 3390 N N . LEU C 2 29 ? 106.267 88.294 142.830 1.00 126.95 29 LEU C N 1
ATOM 3391 C CA . LEU C 2 29 ? 107.502 89.123 142.777 1.00 126.60 29 LEU C CA 1
ATOM 3392 C C . LEU C 2 29 ? 108.378 88.688 141.589 1.00 126.56 29 LEU C C 1
ATOM 3393 O O . LEU C 2 29 ? 109.226 89.498 141.181 1.00 127.11 29 LEU C O 1
ATOM 3398 N N . SER C 2 30 ? 108.161 87.488 141.027 1.00 126.14 30 SER C N 1
ATOM 3399 C CA . SER C 2 30 ? 108.826 87.000 139.786 1.00 125.66 30 SER C CA 1
ATOM 3400 C C . SER C 2 30 ? 108.122 87.516 138.518 1.00 124.88 30 SER C C 1
ATOM 3401 O O . SER C 2 30 ? 108.641 87.228 137.419 1.00 125.48 30 SER C O 1
ATOM 3404 N N . THR C 2 31 ? 106.998 88.239 138.641 1.00 123.53 31 THR C N 1
ATOM 3405 C CA . THR C 2 31 ? 106.350 88.986 137.523 1.00 122.40 31 THR C CA 1
ATOM 3406 C C . THR C 2 31 ? 107.327 90.062 137.035 1.00 121.60 31 THR C C 1
ATOM 3407 O O . THR C 2 31 ? 108.003 90.663 137.893 1.00 121.28 31 THR C O 1
ATOM 3411 N N . SER C 2 32 ? 107.393 90.297 135.719 1.00 121.17 32 SER C N 1
ATOM 3412 C CA . SER C 2 32 ? 108.364 91.224 135.078 1.00 120.65 32 SER C CA 1
ATOM 3413 C C . SER C 2 32 ? 108.165 92.650 135.613 1.00 119.50 32 SER C C 1
ATOM 3414 O O . SER C 2 32 ? 107.011 93.120 135.650 1.00 119.15 32 SER C O 1
ATOM 3417 N N . GLY C 2 33 ? 109.268 93.294 136.006 1.00 118.16 33 GLY C N 1
ATOM 3418 C CA . GLY C 2 33 ? 109.341 94.676 136.521 1.00 117.27 33 GLY C CA 1
ATOM 3419 C C . GLY C 2 33 ? 108.796 94.861 137.933 1.00 116.43 33 GLY C C 1
ATOM 3420 O O . GLY C 2 33 ? 108.658 96.034 138.339 1.00 116.94 33 GLY C O 1
ATOM 3421 N N . MET C 2 34 ? 108.508 93.779 138.670 1.00 115.15 34 MET C N 1
ATOM 3422 C CA . MET C 2 34 ? 107.861 93.827 140.012 1.00 113.76 34 MET C CA 1
ATOM 3423 C C . MET C 2 34 ? 108.933 93.917 141.107 1.00 112.22 34 MET C C 1
ATOM 3424 O O . MET C 2 34 ? 109.992 93.283 140.947 1.00 112.66 34 MET C O 1
ATOM 3429 N N . GLY C 2 35 ? 108.649 94.657 142.184 1.00 110.11 35 GLY C N 1
ATOM 3430 C CA . GLY C 2 35 ? 109.579 94.879 143.310 1.00 108.38 35 GLY C CA 1
ATOM 3431 C C . GLY C 2 35 ? 108.868 94.896 144.652 1.00 106.88 35 GLY C C 1
ATOM 3432 O O . GLY C 2 35 ? 107.675 95.261 144.689 1.00 107.03 35 GLY C O 1
ATOM 3433 N N . VAL C 2 36 ? 109.581 94.500 145.712 1.00 105.37 36 VAL C N 1
ATOM 3434 C CA . VAL C 2 36 ? 109.156 94.634 147.137 1.00 104.60 36 VAL C CA 1
ATOM 3435 C C . VAL C 2 36 ? 110.253 95.401 147.882 1.00 104.34 36 VAL C C 1
ATOM 3436 O O . VAL C 2 36 ? 111.446 95.157 147.605 1.00 104.65 36 VAL C O 1
ATOM 3440 N N . SER C 2 37 ? 109.844 96.286 148.794 1.00 104.03 37 SER C N 1
ATOM 3441 C CA . SER C 2 37 ? 110.719 97.242 149.517 1.00 104.17 37 SER C CA 1
ATOM 3442 C C . SER C 2 37 ? 110.361 97.253 151.005 1.00 104.14 37 SER C C 1
ATOM 3443 O O . SER C 2 37 ? 109.184 96.988 151.328 1.00 104.43 37 SER C O 1
ATOM 3446 N N . TRP C 2 38 ? 111.340 97.550 151.865 1.00 104.40 38 TRP C N 1
ATOM 3447 C CA . TRP C 2 38 ? 111.152 97.688 153.334 1.00 105.03 38 TRP C CA 1
ATOM 3448 C C . TRP C 2 38 ? 111.397 99.136 153.761 1.00 105.90 38 TRP C C 1
ATOM 3449 O O . TRP C 2 38 ? 112.408 99.730 153.334 1.00 106.48 38 TRP C O 1
ATOM 3460 N N . ILE C 2 39 ? 110.479 99.655 154.577 1.00 106.81 39 ILE C N 1
ATOM 3461 C CA . ILE C 2 39 ? 110.517 101.006 155.205 1.00 107.81 39 ILE C CA 1
ATOM 3462 C C . ILE C 2 39 ? 110.207 100.810 156.691 1.00 109.33 39 ILE C C 1
ATOM 3463 O O . ILE C 2 39 ? 109.429 99.887 157.009 1.00 108.82 39 ILE C O 1
ATOM 3468 N N . ARG C 2 40 ? 110.798 101.636 157.555 1.00 111.57 40 ARG C N 1
ATOM 3469 C CA . ARG C 2 40 ? 110.501 101.653 159.010 1.00 113.48 40 ARG C CA 1
ATOM 3470 C C . ARG C 2 40 ? 110.189 103.093 159.435 1.00 114.83 40 ARG C C 1
ATOM 3471 O O . ARG C 2 40 ? 110.818 104.020 158.882 1.00 114.35 40 ARG C O 1
ATOM 3479 N N . LYS C 2 41 ? 109.224 103.264 160.345 1.00 116.94 41 LYS C N 1
ATOM 3480 C CA . LYS C 2 41 ? 109.023 104.511 161.131 1.00 118.70 41 LYS C CA 1
ATOM 3481 C C . LYS C 2 41 ? 109.661 104.306 162.504 1.00 119.76 41 LYS C C 1
ATOM 3482 O O . LYS C 2 41 ? 109.103 103.584 163.328 1.00 120.22 41 LYS C O 1
ATOM 3488 N N . PRO C 2 42 ? 110.842 104.906 162.800 1.00 120.79 42 PRO C N 1
ATOM 3489 C CA . PRO C 2 42 ? 111.431 104.824 164.138 1.00 121.68 42 PRO C CA 1
ATOM 3490 C C . PRO C 2 42 ? 110.589 105.575 165.180 1.00 122.91 42 PRO C C 1
ATOM 3491 O O . PRO C 2 42 ? 109.844 106.467 164.804 1.00 123.46 42 PRO C O 1
ATOM 3495 N N . SER C 2 43 ? 110.734 105.191 166.453 1.00 124.12 43 SER C N 1
ATOM 3496 C CA . SER C 2 43 ? 109.929 105.678 167.606 1.00 124.77 43 SER C CA 1
ATOM 3497 C C . SER C 2 43 ? 109.973 107.211 167.687 1.00 125.20 43 SER C C 1
ATOM 3498 O O . SER C 2 43 ? 111.034 107.756 168.059 1.00 125.52 43 SER C O 1
ATOM 3501 N N . GLY C 2 44 ? 108.860 107.870 167.338 1.00 125.31 44 GLY C N 1
ATOM 3502 C CA . GLY C 2 44 ? 108.688 109.336 167.393 1.00 125.37 44 GLY C CA 1
ATOM 3503 C C . GLY C 2 44 ? 109.475 110.058 166.309 1.00 125.45 44 GLY C C 1
ATOM 3504 O O . GLY C 2 44 ? 109.976 111.167 166.597 1.00 125.90 44 GLY C O 1
ATOM 3505 N N . LYS C 2 45 ? 109.572 109.470 165.108 1.00 124.80 45 LYS C N 1
ATOM 3506 C CA . LYS C 2 45 ? 110.430 109.967 163.994 1.00 124.18 45 LYS C CA 1
ATOM 3507 C C . LYS C 2 45 ? 109.757 109.705 162.638 1.00 122.97 45 LYS C C 1
ATOM 3508 O O . LYS C 2 45 ? 108.816 108.888 162.589 1.00 122.82 45 LYS C O 1
ATOM 3514 N N . GLY C 2 46 ? 110.228 110.388 161.586 1.00 121.37 46 GLY C N 1
ATOM 3515 C CA . GLY C 2 46 ? 109.761 110.238 160.192 1.00 119.79 46 GLY C CA 1
ATOM 3516 C C . GLY C 2 46 ? 110.242 108.942 159.558 1.00 118.34 46 GLY C C 1
ATOM 3517 O O . GLY C 2 46 ? 111.158 108.314 160.123 1.00 118.91 46 GLY C O 1
ATOM 3518 N N . LEU C 2 47 ? 109.665 108.572 158.407 1.00 115.97 47 LEU C N 1
ATOM 3519 C CA . LEU C 2 47 ? 109.915 107.278 157.707 1.00 114.10 47 LEU C CA 1
ATOM 3520 C C . LEU C 2 47 ? 111.377 107.191 157.248 1.00 113.56 47 LEU C C 1
ATOM 3521 O O . LEU C 2 47 ? 111.960 108.240 156.901 1.00 113.85 47 LEU C O 1
ATOM 3526 N N . GLU C 2 48 ? 111.922 105.970 157.246 1.00 112.40 48 GLU C N 1
ATOM 3527 C CA . GLU C 2 48 ? 113.306 105.628 156.822 1.00 111.09 48 GLU C CA 1
ATOM 3528 C C . GLU C 2 48 ? 113.248 104.397 155.911 1.00 108.86 48 GLU C C 1
ATOM 3529 O O . GLU C 2 48 ? 112.759 103.349 156.378 1.00 108.30 48 GLU C O 1
ATOM 3535 N N . TRP C 2 49 ? 113.728 104.521 154.669 1.00 106.74 49 TRP C N 1
ATOM 3536 C CA . TRP C 2 49 ? 113.840 103.393 153.704 1.00 105.57 49 TRP C CA 1
ATOM 3537 C C . TRP C 2 49 ? 115.004 102.484 154.123 1.00 104.93 49 TRP C C 1
ATOM 3538 O O . TRP C 2 49 ? 116.048 103.027 154.539 1.00 105.57 49 TRP C O 1
ATOM 3549 N N . LEU C 2 50 ? 114.831 101.159 154.007 1.00 104.01 50 LEU C N 1
ATOM 3550 C CA . LEU C 2 50 ? 115.836 100.136 154.412 1.00 103.63 50 LEU C CA 1
ATOM 3551 C C . LEU C 2 50 ? 116.399 99.419 153.178 1.00 103.96 50 LEU C C 1
ATOM 3552 O O . LEU C 2 50 ? 117.621 99.538 152.951 1.00 105.02 50 LEU C O 1
ATOM 3557 N N . ALA C 2 51 ? 115.558 98.704 152.418 1.00 103.69 51 ALA C N 1
ATOM 3558 C CA . ALA C 2 51 ? 115.994 97.707 151.409 1.00 103.61 51 ALA C CA 1
ATOM 3559 C C . ALA C 2 51 ? 115.003 97.584 150.245 1.00 103.78 51 ALA C C 1
ATOM 3560 O O . ALA C 2 51 ? 113.797 97.808 150.460 1.00 104.69 51 ALA C O 1
ATOM 3562 N N . HIS C 2 52 ? 115.522 97.210 149.068 1.00 103.85 52 HIS C N 1
ATOM 3563 C CA . HIS C 2 52 ? 114.765 96.781 147.860 1.00 104.12 52 HIS C CA 1
ATOM 3564 C C . HIS C 2 52 ? 115.129 95.333 147.515 1.00 105.08 52 HIS C C 1
ATOM 3565 O O . HIS C 2 52 ? 116.286 94.940 147.765 1.00 106.08 52 HIS C O 1
ATOM 3572 N N . ILE C 2 53 ? 114.177 94.581 146.956 1.00 106.48 53 ILE C N 1
ATOM 3573 C CA . ILE C 2 53 ? 114.420 93.292 146.238 1.00 108.11 53 ILE C CA 1
ATOM 3574 C C . ILE C 2 53 ? 113.483 93.243 145.024 1.00 109.69 53 ILE C C 1
ATOM 3575 O O . ILE C 2 53 ? 112.320 93.678 145.156 1.00 111.16 53 ILE C O 1
ATOM 3580 N N . PHE C 2 54 ? 113.982 92.738 143.892 1.00 110.95 54 PHE C N 1
ATOM 3581 C CA . PHE C 2 54 ? 113.368 92.904 142.548 1.00 111.85 54 PHE C CA 1
ATOM 3582 C C . PHE C 2 54 ? 113.166 91.549 141.859 1.00 113.85 54 PHE C C 1
ATOM 3583 O O . PHE C 2 54 ? 113.760 90.535 142.281 1.00 114.71 54 PHE C O 1
ATOM 3591 N N . TRP C 2 55 ? 112.327 91.569 140.818 1.00 115.82 55 TRP C N 1
ATOM 3592 C CA . TRP C 2 55 ? 111.971 90.436 139.919 1.00 117.30 55 TRP C CA 1
ATOM 3593 C C . TRP C 2 55 ? 113.219 89.789 139.303 1.00 118.33 55 TRP C C 1
ATOM 3594 O O . TRP C 2 55 ? 113.234 88.546 139.195 1.00 118.49 55 TRP C O 1
ATOM 3605 N N . ASP C 2 56 ? 114.220 90.594 138.922 1.00 119.48 56 ASP C N 1
ATOM 3606 C CA . ASP C 2 56 ? 115.470 90.130 138.256 1.00 120.65 56 ASP C CA 1
ATOM 3607 C C . ASP C 2 56 ? 116.512 89.725 139.316 1.00 120.96 56 ASP C C 1
ATOM 3608 O O . ASP C 2 56 ? 117.707 89.645 138.962 1.00 121.54 56 ASP C O 1
ATOM 3613 N N . ASP C 2 57 ? 116.072 89.473 140.559 1.00 120.89 57 ASP C N 1
ATOM 3614 C CA . ASP C 2 57 ? 116.888 89.032 141.726 1.00 120.88 57 ASP C CA 1
ATOM 3615 C C . ASP C 2 57 ? 117.912 90.111 142.114 1.00 119.84 57 ASP C C 1
ATOM 3616 O O . ASP C 2 57 ? 118.908 89.762 142.785 1.00 119.69 57 ASP C O 1
ATOM 3621 N N . ASP C 2 58 ? 117.671 91.373 141.739 1.00 118.75 58 ASP C N 1
ATOM 3622 C CA . ASP C 2 58 ? 118.532 92.532 142.096 1.00 118.35 58 ASP C CA 1
ATOM 3623 C C . ASP C 2 58 ? 118.140 93.002 143.501 1.00 117.43 58 ASP C C 1
ATOM 3624 O O . ASP C 2 58 ? 117.005 92.703 143.927 1.00 117.93 58 ASP C O 1
ATOM 3629 N N . LYS C 2 59 ? 119.055 93.688 144.196 1.00 115.95 59 LYS C N 1
ATOM 3630 C CA . LYS C 2 59 ? 118.874 94.171 145.594 1.00 114.98 59 LYS C CA 1
ATOM 3631 C C . LYS C 2 59 ? 119.567 95.525 145.777 1.00 114.24 59 LYS C C 1
ATOM 3632 O O . LYS C 2 59 ? 120.579 95.774 145.089 1.00 114.76 59 LYS C O 1
ATOM 3638 N N . ARG C 2 60 ? 119.026 96.361 146.668 1.00 113.05 60 ARG C N 1
ATOM 3639 C CA . ARG C 2 60 ? 119.661 97.613 147.165 1.00 112.52 60 ARG C CA 1
ATOM 3640 C C . ARG C 2 60 ? 119.440 97.706 148.678 1.00 112.76 60 ARG C C 1
ATOM 3641 O O . ARG C 2 60 ? 118.467 97.100 149.171 1.00 113.46 60 ARG C O 1
ATOM 3649 N N . TYR C 2 61 ? 120.320 98.428 149.377 1.00 113.17 61 TYR C N 1
ATOM 3650 C CA . TYR C 2 61 ? 120.241 98.706 150.836 1.00 113.83 61 TYR C CA 1
ATOM 3651 C C . TYR C 2 61 ? 120.575 100.179 151.094 1.00 114.83 61 TYR C C 1
ATOM 3652 O O . TYR C 2 61 ? 121.319 100.781 150.291 1.00 114.90 61 TYR C O 1
ATOM 3661 N N . ASN C 2 62 ? 120.040 100.732 152.186 1.00 116.41 62 ASN C N 1
ATOM 3662 C CA . ASN C 2 62 ? 120.334 102.109 152.669 1.00 118.01 62 ASN C CA 1
ATOM 3663 C C . ASN C 2 62 ? 121.795 102.149 153.117 1.00 120.07 62 ASN C C 1
ATOM 3664 O O . ASN C 2 62 ? 122.182 101.358 153.975 1.00 120.95 62 ASN C O 1
ATOM 3669 N N . PRO C 2 63 ? 122.655 103.035 152.547 1.00 122.06 63 PRO C N 1
ATOM 3670 C CA . PRO C 2 63 ? 124.064 103.124 152.950 1.00 123.16 63 PRO C CA 1
ATOM 3671 C C . PRO C 2 63 ? 124.340 103.259 154.459 1.00 124.37 63 PRO C C 1
ATOM 3672 O O . PRO C 2 63 ? 125.397 102.827 154.884 1.00 125.24 63 PRO C O 1
ATOM 3676 N N . SER C 2 64 ? 123.406 103.843 155.220 1.00 125.26 64 SER C N 1
ATOM 3677 C CA . SER C 2 64 ? 123.474 103.989 156.701 1.00 126.14 64 SER C CA 1
ATOM 3678 C C . SER C 2 64 ? 123.396 102.622 157.402 1.00 127.15 64 SER C C 1
ATOM 3679 O O . SER C 2 64 ? 123.903 102.532 158.539 1.00 127.34 64 SER C O 1
ATOM 3682 N N . LEU C 2 65 ? 122.785 101.609 156.766 1.00 128.61 65 LEU C N 1
ATOM 3683 C CA . LEU C 2 65 ? 122.526 100.263 157.359 1.00 129.76 65 LEU C CA 1
ATOM 3684 C C . LEU C 2 65 ? 122.991 99.118 156.443 1.00 130.49 65 LEU C C 1
ATOM 3685 O O . LEU C 2 65 ? 122.745 97.952 156.815 1.00 130.30 65 LEU C O 1
ATOM 3690 N N . LYS C 2 66 ? 123.660 99.417 155.322 1.00 131.38 66 LYS C N 1
ATOM 3691 C CA . LYS C 2 66 ? 124.040 98.447 154.253 1.00 132.11 66 LYS C CA 1
ATOM 3692 C C . LYS C 2 66 ? 124.903 97.312 154.831 1.00 132.67 66 LYS C C 1
ATOM 3693 O O . LYS C 2 66 ? 124.853 96.196 154.274 1.00 132.90 66 LYS C O 1
ATOM 3699 N N . SER C 2 67 ? 125.656 97.589 155.902 1.00 133.04 67 SER C N 1
ATOM 3700 C CA . SER C 2 67 ? 126.547 96.634 156.619 1.00 133.15 67 SER C CA 1
ATOM 3701 C C . SER C 2 67 ? 125.770 95.524 157.360 1.00 132.83 67 SER C C 1
ATOM 3702 O O . SER C 2 67 ? 126.339 94.416 157.453 1.00 132.66 67 SER C O 1
ATOM 3705 N N . ARG C 2 68 ? 124.543 95.771 157.861 1.00 132.36 68 ARG C N 1
ATOM 3706 C CA . ARG C 2 68 ? 123.785 94.823 158.748 1.00 132.13 68 ARG C CA 1
ATOM 3707 C C . ARG C 2 68 ? 122.451 94.362 158.140 1.00 131.75 68 ARG C C 1
ATOM 3708 O O . ARG C 2 68 ? 121.890 93.385 158.684 1.00 131.74 68 ARG C O 1
ATOM 3716 N N . LEU C 2 69 ? 121.951 94.998 157.075 1.00 131.19 69 LEU C N 1
ATOM 3717 C CA . LEU C 2 69 ? 120.726 94.536 156.367 1.00 130.63 69 LEU C CA 1
ATOM 3718 C C . LEU C 2 69 ? 121.083 93.361 155.450 1.00 130.09 69 LEU C C 1
ATOM 3719 O O . LEU C 2 69 ? 122.232 93.309 154.963 1.00 130.77 69 LEU C O 1
ATOM 3724 N N . THR C 2 70 ? 120.121 92.462 155.231 1.00 129.15 70 THR C N 1
ATOM 3725 C CA . THR C 2 70 ? 120.158 91.398 154.192 1.00 128.78 70 THR C CA 1
ATOM 3726 C C . THR C 2 70 ? 118.714 91.036 153.825 1.00 128.36 70 THR C C 1
ATOM 3727 O O . THR C 2 70 ? 117.940 90.728 154.754 1.00 129.27 70 THR C O 1
ATOM 3731 N N . ILE C 2 71 ? 118.382 91.053 152.530 1.00 127.33 71 ILE C N 1
ATOM 3732 C CA . ILE C 2 71 ? 117.002 90.806 152.013 1.00 126.83 71 ILE C CA 1
ATOM 3733 C C . ILE C 2 71 ? 117.027 89.584 151.084 1.00 127.15 71 ILE C C 1
ATOM 3734 O O . ILE C 2 71 ? 118.002 89.441 150.317 1.00 127.46 71 ILE C O 1
ATOM 3739 N N . SER C 2 72 ? 115.995 88.736 151.170 1.00 127.74 72 SER C N 1
ATOM 3740 C CA . SER C 2 72 ? 115.884 87.440 150.446 1.00 128.57 72 SER C CA 1
ATOM 3741 C C . SER C 2 72 ? 114.420 87.139 150.099 1.00 129.47 72 SER C C 1
ATOM 3742 O O . SER C 2 72 ? 113.531 87.851 150.608 1.00 130.08 72 SER C O 1
ATOM 3745 N N . LYS C 2 73 ? 114.195 86.111 149.272 1.00 130.54 73 LYS C N 1
ATOM 3746 C CA . LYS C 2 73 ? 112.941 85.900 148.498 1.00 131.54 73 LYS C CA 1
ATOM 3747 C C . LYS C 2 73 ? 112.442 84.456 148.638 1.00 132.84 73 LYS C C 1
ATOM 3748 O O . LYS C 2 73 ? 113.257 83.567 148.962 1.00 133.13 73 LYS C O 1
ATOM 3754 N N . ASP C 2 74 ? 111.145 84.252 148.387 1.00 134.54 74 ASP C N 1
ATOM 3755 C CA . ASP C 2 74 ? 110.510 82.922 148.182 1.00 135.92 74 ASP C CA 1
ATOM 3756 C C . ASP C 2 74 ? 109.203 83.129 147.404 1.00 137.21 74 ASP C C 1
ATOM 3757 O O . ASP C 2 74 ? 108.163 83.384 148.049 1.00 137.62 74 ASP C O 1
ATOM 3762 N N . THR C 2 75 ? 109.260 83.039 146.069 1.00 138.33 75 THR C N 1
ATOM 3763 C CA . THR C 2 75 ? 108.087 83.195 145.162 1.00 139.12 75 THR C CA 1
ATOM 3764 C C . THR C 2 75 ? 107.139 81.997 145.316 1.00 139.47 75 THR C C 1
ATOM 3765 O O . THR C 2 75 ? 105.918 82.215 145.167 1.00 139.58 75 THR C O 1
ATOM 3769 N N . SER C 2 76 ? 107.659 80.796 145.610 1.00 139.50 76 SER C N 1
ATOM 3770 C CA . SER C 2 76 ? 106.845 79.579 145.896 1.00 139.34 76 SER C CA 1
ATOM 3771 C C . SER C 2 76 ? 105.828 79.883 147.006 1.00 139.26 76 SER C C 1
ATOM 3772 O O . SER C 2 76 ? 104.680 79.403 146.909 1.00 139.47 76 SER C O 1
ATOM 3775 N N . SER C 2 77 ? 106.253 80.660 148.008 1.00 138.77 77 SER C N 1
ATOM 3776 C CA . SER C 2 77 ? 105.492 81.034 149.229 1.00 138.24 77 SER C CA 1
ATOM 3777 C C . SER C 2 77 ? 104.804 82.399 149.072 1.00 137.72 77 SER C C 1
ATOM 3778 O O . SER C 2 77 ? 103.967 82.726 149.940 1.00 138.00 77 SER C O 1
ATOM 3781 N N . ASN C 2 78 ? 105.130 83.151 148.011 1.00 136.56 78 ASN C N 1
ATOM 3782 C CA . ASN C 2 78 ? 104.798 84.593 147.834 1.00 135.62 78 ASN C CA 1
ATOM 3783 C C . ASN C 2 78 ? 105.272 85.355 149.077 1.00 134.46 78 ASN C C 1
ATOM 3784 O O . ASN C 2 78 ? 104.423 85.956 149.771 1.00 134.56 78 ASN C O 1
ATOM 3789 N N . GLN C 2 79 ? 106.583 85.309 149.348 1.00 132.91 79 GLN C N 1
ATOM 3790 C CA . GLN C 2 79 ? 107.199 85.877 150.577 1.00 131.84 79 GLN C CA 1
ATOM 3791 C C . GLN C 2 79 ? 108.545 86.544 150.273 1.00 130.68 79 GLN C C 1
ATOM 3792 O O . GLN C 2 79 ? 109.218 86.146 149.300 1.00 131.37 79 GLN C O 1
ATOM 3798 N N . VAL C 2 80 ? 108.894 87.527 151.109 1.00 128.76 80 VAL C N 1
ATOM 3799 C CA . VAL C 2 80 ? 110.222 88.203 151.189 1.00 127.53 80 VAL C CA 1
ATOM 3800 C C . VAL C 2 80 ? 110.599 88.288 152.672 1.00 127.24 80 VAL C C 1
ATOM 3801 O O . VAL C 2 80 ? 109.684 88.462 153.504 1.00 127.44 80 VAL C O 1
ATOM 3805 N N . PHE C 2 81 ? 111.894 88.177 152.980 1.00 127.09 81 PHE C N 1
ATOM 3806 C CA . PHE C 2 81 ? 112.452 88.194 154.358 1.00 127.17 81 PHE C CA 1
ATOM 3807 C C . PHE C 2 81 ? 113.534 89.272 154.439 1.00 127.31 81 PHE C C 1
ATOM 3808 O O . PHE C 2 81 ? 114.366 89.339 153.513 1.00 127.62 81 PHE C O 1
ATOM 3816 N N . LEU C 2 82 ? 113.507 90.086 155.499 1.00 127.57 82 LEU C N 1
ATOM 3817 C CA . LEU C 2 82 ? 114.584 91.057 155.825 1.00 128.10 82 LEU C CA 1
ATOM 3818 C C . LEU C 2 82 ? 115.236 90.652 157.150 1.00 129.65 82 LEU C C 1
ATOM 3819 O O . LEU C 2 82 ? 114.518 90.569 158.167 1.00 129.68 82 LEU C O 1
ATOM 3824 N N . MET C 2 83 ? 116.549 90.414 157.110 1.00 131.69 83 MET C N 1
ATOM 3825 C CA . MET C 2 83 ? 117.419 90.167 158.288 1.00 133.14 83 MET C CA 1
ATOM 3826 C C . MET C 2 83 ? 118.151 91.470 158.625 1.00 134.04 83 MET C C 1
ATOM 3827 O O . MET C 2 83 ? 118.849 91.992 157.731 1.00 133.73 83 MET C O 1
ATOM 3832 N N . ILE C 2 84 ? 117.978 91.980 159.850 1.00 135.47 84 ILE C N 1
ATOM 3833 C CA . ILE C 2 84 ? 118.752 93.135 160.397 1.00 136.81 84 ILE C CA 1
ATOM 3834 C C . ILE C 2 84 ? 119.629 92.608 161.537 1.00 138.27 84 ILE C C 1
ATOM 3835 O O . ILE C 2 84 ? 119.068 92.198 162.574 1.00 138.29 84 ILE C O 1
ATOM 3840 N N . THR C 2 85 ? 120.952 92.614 161.338 1.00 140.14 85 THR C N 1
ATOM 3841 C CA . THR C 2 85 ? 121.954 92.036 162.275 1.00 141.06 85 THR C CA 1
ATOM 3842 C C . THR C 2 85 ? 122.391 93.086 163.304 1.00 141.77 85 THR C C 1
ATOM 3843 O O . THR C 2 85 ? 122.295 94.294 163.004 1.00 141.89 85 THR C O 1
ATOM 3847 N N . SER C 2 86 ? 122.864 92.613 164.463 1.00 142.44 86 SER C N 1
ATOM 3848 C CA . SER C 2 86 ? 123.368 93.412 165.612 1.00 143.14 86 SER C CA 1
ATOM 3849 C C . SER C 2 86 ? 122.362 94.517 165.973 1.00 143.60 86 SER C C 1
ATOM 3850 O O . SER C 2 86 ? 122.658 95.704 165.712 1.00 144.01 86 SER C O 1
ATOM 3853 N N . ILE C 2 87 ? 121.211 94.119 166.534 1.00 143.49 87 ILE C N 1
ATOM 3854 C CA . ILE C 2 87 ? 120.098 95.020 166.971 1.00 143.08 87 ILE C CA 1
ATOM 3855 C C . ILE C 2 87 ? 120.651 96.058 167.958 1.00 143.10 87 ILE C C 1
ATOM 3856 O O . ILE C 2 87 ? 121.428 95.671 168.855 1.00 143.40 87 ILE C O 1
ATOM 3861 N N . ASP C 2 88 ? 120.250 97.321 167.784 1.00 143.08 88 ASP C N 1
ATOM 3862 C CA . ASP C 2 88 ? 120.405 98.430 168.763 1.00 143.24 88 ASP C CA 1
ATOM 3863 C C . ASP C 2 88 ? 118.995 98.873 169.175 1.00 143.24 88 ASP C C 1
ATOM 3864 O O . ASP C 2 88 ? 118.050 98.568 168.420 1.00 144.04 88 ASP C O 1
ATOM 3869 N N . THR C 2 89 ? 118.846 99.561 170.314 1.00 142.57 89 THR C N 1
ATOM 3870 C CA . THR C 2 89 ? 117.534 100.070 170.808 1.00 141.88 89 THR C CA 1
ATOM 3871 C C . THR C 2 89 ? 117.021 101.196 169.893 1.00 141.16 89 THR C C 1
ATOM 3872 O O . THR C 2 89 ? 115.826 101.528 169.999 1.00 141.06 89 THR C O 1
ATOM 3876 N N . ALA C 2 90 ? 117.886 101.769 169.043 1.00 140.22 90 ALA C N 1
ATOM 3877 C CA . ALA C 2 90 ? 117.525 102.702 167.946 1.00 139.27 90 ALA C CA 1
ATOM 3878 C C . ALA C 2 90 ? 116.644 102.011 166.890 1.00 138.52 90 ALA C C 1
ATOM 3879 O O . ALA C 2 90 ? 115.954 102.742 166.150 1.00 138.84 90 ALA C O 1
ATOM 3881 N N . ASP C 2 91 ? 116.657 100.672 166.817 1.00 137.41 91 ASP C N 1
ATOM 3882 C CA . ASP C 2 91 ? 115.829 99.864 165.876 1.00 136.68 91 ASP C CA 1
ATOM 3883 C C . ASP C 2 91 ? 114.386 99.717 166.385 1.00 135.28 91 ASP C C 1
ATOM 3884 O O . ASP C 2 91 ? 113.605 99.024 165.699 1.00 135.53 91 ASP C O 1
ATOM 3889 N N . THR C 2 92 ? 114.035 100.322 167.528 1.00 133.41 92 THR C N 1
ATOM 3890 C CA . THR C 2 92 ? 112.631 100.457 168.009 1.00 131.81 92 THR C CA 1
ATOM 3891 C C . THR C 2 92 ? 111.825 101.242 166.968 1.00 129.90 92 THR C C 1
ATOM 3892 O O . THR C 2 92 ? 111.988 102.479 166.907 1.00 130.12 92 THR C O 1
ATOM 3896 N N . ALA C 2 93 ? 111.001 100.545 166.181 1.00 127.34 93 ALA C N 1
ATOM 3897 C CA . ALA C 2 93 ? 110.293 101.095 165.002 1.00 125.15 93 ALA C CA 1
ATOM 3898 C C . ALA C 2 93 ? 109.099 100.207 164.635 1.00 123.25 93 ALA C C 1
ATOM 3899 O O . ALA C 2 93 ? 109.059 99.048 165.101 1.00 123.19 93 ALA C O 1
ATOM 3901 N N . THR C 2 94 ? 108.167 100.736 163.834 1.00 120.84 94 THR C N 1
ATOM 3902 C CA . THR C 2 94 ? 107.207 99.929 163.035 1.00 119.19 94 THR C CA 1
ATOM 3903 C C . THR C 2 94 ? 107.821 99.694 161.654 1.00 117.96 94 THR C C 1
ATOM 3904 O O . THR C 2 94 ? 108.174 100.690 160.996 1.00 117.78 94 THR C O 1
ATOM 3908 N N . TYR C 2 95 ? 107.918 98.426 161.244 1.00 116.30 95 TYR C N 1
ATOM 3909 C CA . TYR C 2 95 ? 108.533 97.972 159.970 1.00 114.87 95 TYR C CA 1
ATOM 3910 C C . TYR C 2 95 ? 107.429 97.639 158.966 1.00 114.16 95 TYR C C 1
ATOM 3911 O O . TYR C 2 95 ? 106.557 96.810 159.292 1.00 113.68 95 TYR C O 1
ATOM 3920 N N . TYR C 2 96 ? 107.483 98.268 157.787 1.00 113.82 96 TYR C N 1
ATOM 3921 C CA . TYR C 2 96 ? 106.502 98.107 156.684 1.00 113.85 96 TYR C CA 1
ATOM 3922 C C . TYR C 2 96 ? 107.162 97.409 155.492 1.00 114.42 96 TYR C C 1
ATOM 3923 O O . TYR C 2 96 ? 108.357 97.641 155.227 1.00 114.98 96 TYR C O 1
ATOM 3932 N N . CYS C 2 97 ? 106.371 96.587 154.802 1.00 114.84 97 CYS C N 1
ATOM 3933 C CA . CYS C 2 97 ? 106.663 95.934 153.502 1.00 114.83 97 CYS C CA 1
ATOM 3934 C C . CYS C 2 97 ? 105.764 96.577 152.441 1.00 112.44 97 CYS C C 1
ATOM 3935 O O . CYS C 2 97 ? 104.534 96.578 152.656 1.00 112.78 97 CYS C O 1
ATOM 3938 N N . ALA C 2 98 ? 106.342 97.105 151.355 1.00 109.82 98 ALA C N 1
ATOM 3939 C CA . ALA C 2 98 ? 105.618 97.873 150.314 1.00 108.11 98 ALA C CA 1
ATOM 3940 C C . ALA C 2 98 ? 105.999 97.372 148.917 1.00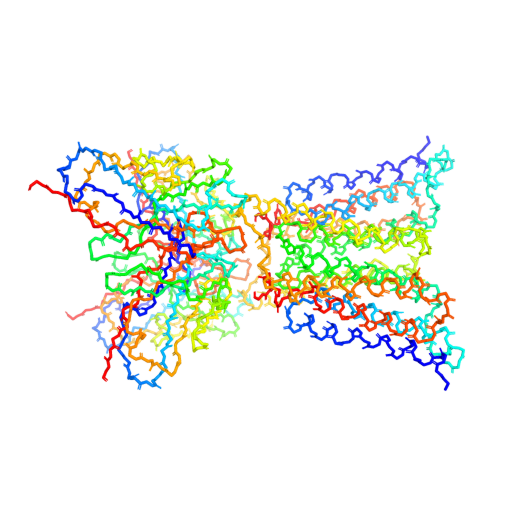 107.17 98 ALA C C 1
ATOM 3941 O O . ALA C 2 98 ? 107.191 97.071 148.699 1.00 107.87 98 ALA C O 1
ATOM 3943 N N . ARG C 2 99 ? 105.016 97.306 148.011 1.00 105.92 99 ARG C N 1
ATOM 3944 C CA . ARG C 2 99 ? 105.177 96.774 146.632 1.00 105.07 99 ARG C CA 1
ATOM 3945 C C . ARG C 2 99 ? 105.375 97.939 145.656 1.00 104.18 99 ARG C C 1
ATOM 3946 O O . ARG C 2 99 ? 104.513 98.838 145.626 1.00 105.03 99 ARG C O 1
ATOM 3954 N N . ARG C 2 100 ? 106.471 97.894 144.891 1.00 102.79 100 ARG C N 1
ATOM 3955 C CA . ARG C 2 100 ? 106.813 98.832 143.787 1.00 101.78 100 ARG C CA 1
ATOM 3956 C C . ARG C 2 100 ? 106.562 98.135 142.439 1.00 101.69 100 ARG C C 1
ATOM 3957 O O . ARG C 2 100 ? 106.659 96.891 142.395 1.00 102.21 100 ARG C O 1
ATOM 3965 N N . THR C 2 101 ? 106.258 98.912 141.387 1.00 101.59 101 THR C N 1
ATOM 3966 C CA . THR C 2 101 ? 105.975 98.432 140.002 1.00 101.74 101 THR C CA 1
ATOM 3967 C C . THR C 2 101 ? 106.994 98.997 139.001 1.00 101.82 101 THR C C 1
ATOM 3968 O O . THR C 2 101 ? 107.873 99.779 139.418 1.00 102.63 101 THR C O 1
ATOM 3972 N N . TRP C 2 102 ? 106.857 98.612 137.725 1.00 101.58 102 TRP C N 1
ATOM 3973 C CA . TRP C 2 102 ? 107.704 99.065 136.587 1.00 101.45 102 TRP C CA 1
ATOM 3974 C C . TRP C 2 102 ? 107.213 100.418 136.051 1.00 101.71 102 TRP C C 1
ATOM 3975 O O . TRP C 2 102 ? 108.074 101.246 135.700 1.00 102.23 102 TRP C O 1
ATOM 3986 N N . LEU C 2 103 ? 105.892 100.637 135.984 1.00 101.34 103 LEU C N 1
ATOM 3987 C CA . LEU C 2 103 ? 105.285 101.824 135.313 1.00 100.94 103 LEU C CA 1
ATOM 3988 C C . LEU C 2 103 ? 105.281 103.040 136.250 1.00 100.19 103 LEU C C 1
ATOM 3989 O O . LEU C 2 103 ? 105.521 104.153 135.736 1.00 100.98 103 LEU C O 1
ATOM 3994 N N . LEU C 2 104 ? 105.012 102.856 137.550 1.00 98.84 104 LEU C N 1
ATOM 3995 C CA . LEU C 2 104 ? 105.328 103.871 138.596 1.00 98.22 104 LEU C CA 1
ATOM 3996 C C . LEU C 2 104 ? 106.375 103.271 139.544 1.00 97.67 104 LEU C C 1
ATOM 3997 O O . LEU C 2 104 ? 106.131 102.183 140.101 1.00 98.73 104 LEU C O 1
ATOM 4002 N N . HIS C 2 105 ? 107.521 103.948 139.667 1.00 96.54 105 HIS C N 1
ATOM 4003 C CA . HIS C 2 105 ? 108.762 103.428 140.304 1.00 95.99 105 HIS C CA 1
ATOM 4004 C C . HIS C 2 105 ? 108.656 103.534 141.828 1.00 96.11 105 HIS C C 1
ATOM 4005 O O . HIS C 2 105 ? 109.449 102.870 142.510 1.00 96.90 105 HIS C O 1
ATOM 4012 N N . ALA C 2 106 ? 107.756 104.385 142.331 1.00 96.23 106 ALA C N 1
ATOM 4013 C CA . ALA C 2 106 ? 107.404 104.504 143.765 1.00 96.24 106 ALA C CA 1
ATOM 4014 C C . ALA C 2 106 ? 106.521 103.318 144.170 1.00 96.41 106 ALA C C 1
ATOM 4015 O O . ALA C 2 106 ? 105.914 102.697 143.272 1.00 96.40 106 ALA C O 1
ATOM 4017 N N . MET C 2 107 ? 106.445 103.023 145.472 1.00 97.24 107 MET C N 1
ATOM 4018 C CA . MET C 2 107 ? 105.601 101.926 146.020 1.00 98.43 107 MET C CA 1
ATOM 4019 C C . MET C 2 107 ? 104.131 102.367 145.983 1.00 99.17 107 MET C C 1
ATOM 4020 O O . MET C 2 107 ? 103.868 103.561 146.235 1.00 99.69 107 MET C O 1
ATOM 4025 N N . ASP C 2 108 ? 103.217 101.453 145.637 1.00 100.46 108 ASP C N 1
ATOM 4026 C CA . ASP C 2 108 ? 101.775 101.760 145.413 1.00 101.55 108 ASP C CA 1
ATOM 4027 C C . ASP C 2 108 ? 100.880 101.042 146.437 1.00 101.80 108 ASP C C 1
ATOM 4028 O O . ASP C 2 108 ? 99.742 101.517 146.629 1.00 102.11 108 ASP C O 1
ATOM 4033 N N . TYR C 2 109 ? 101.349 99.949 147.055 1.00 102.11 109 TYR C N 1
ATOM 4034 C CA . TYR C 2 109 ? 100.673 99.258 148.187 1.00 102.54 109 TYR C CA 1
ATOM 4035 C C . TYR C 2 109 ? 101.670 99.060 149.333 1.00 102.51 109 TYR C C 1
ATOM 4036 O O . TYR C 2 109 ? 102.823 98.679 149.060 1.00 103.34 109 TYR C O 1
ATOM 4045 N N . TRP C 2 110 ? 101.223 99.327 150.565 1.00 102.16 110 TRP C N 1
ATOM 4046 C CA . TRP C 2 110 ? 101.941 99.033 151.834 1.00 102.07 110 TRP C CA 1
ATOM 4047 C C . TRP C 2 110 ? 101.173 97.948 152.594 1.00 104.44 110 TRP C C 1
ATOM 4048 O O . TRP C 2 110 ? 99.941 97.850 152.401 1.00 105.03 110 TRP C O 1
ATOM 4059 N N . GLY C 2 111 ? 101.871 97.183 153.437 1.00 107.17 111 GLY C N 1
ATOM 4060 C CA . GLY C 2 111 ? 101.252 96.399 154.522 1.00 109.53 111 GLY C CA 1
ATOM 4061 C C . GLY C 2 111 ? 100.909 97.295 155.701 1.00 112.03 111 GLY C C 1
ATOM 4062 O O . GLY C 2 111 ? 101.345 98.467 155.705 1.00 112.51 111 GLY C O 1
ATOM 4063 N N . GLN C 2 112 ? 100.161 96.765 156.672 1.00 114.78 112 GLN C N 1
ATOM 4064 C CA . GLN C 2 112 ? 99.701 97.492 157.889 1.00 116.80 112 GLN C CA 1
ATOM 4065 C C . GLN C 2 112 ? 100.902 97.827 158.789 1.00 118.15 112 GLN C C 1
ATOM 4066 O O . GLN C 2 112 ? 100.788 98.786 159.580 1.00 118.67 112 GLN C O 1
ATOM 4072 N N . GLY C 2 113 ? 102.001 97.070 158.671 1.00 119.77 113 GLY C N 1
ATOM 4073 C CA . GLY C 2 113 ? 103.256 97.270 159.422 1.00 120.95 113 GLY C CA 1
ATOM 4074 C C . GLY C 2 113 ? 103.275 96.439 160.692 1.00 122.18 113 GLY C C 1
ATOM 4075 O O . GLY C 2 113 ? 102.186 96.216 161.262 1.00 122.68 113 GLY C O 1
ATOM 4076 N N . THR C 2 114 ? 104.463 95.993 161.120 1.00 123.30 114 THR C N 1
ATOM 4077 C CA . THR C 2 114 ? 104.681 95.239 162.385 1.00 124.13 114 THR C CA 1
ATOM 4078 C C . THR C 2 114 ? 105.544 96.094 163.321 1.00 125.02 114 THR C C 1
ATOM 4079 O O . THR C 2 114 ? 106.620 96.549 162.882 1.00 124.84 114 THR C O 1
ATOM 4083 N N . SER C 2 115 ? 105.065 96.334 164.547 1.00 126.36 115 SER C N 1
ATOM 4084 C CA . SER C 2 115 ? 105.811 97.045 165.618 1.00 127.53 115 SER C CA 1
ATOM 4085 C C . SER C 2 115 ? 106.869 96.105 166.202 1.00 128.75 115 SER C C 1
ATOM 4086 O O . SER C 2 115 ? 106.492 94.995 166.633 1.00 128.94 115 SER C O 1
ATOM 4089 N N . VAL C 2 116 ? 108.134 96.536 166.204 1.00 130.27 116 VAL C N 1
ATOM 4090 C CA . VAL C 2 116 ? 109.271 95.812 166.846 1.00 131.50 116 VAL C CA 1
ATOM 4091 C C . VAL C 2 116 ? 109.885 96.735 167.904 1.00 132.80 116 VAL C C 1
ATOM 4092 O O . VAL C 2 116 ? 110.375 97.821 167.534 1.00 132.60 116 VAL C O 1
ATOM 4096 N N . THR C 2 117 ? 109.835 96.299 169.165 1.00 134.53 117 THR C N 1
ATOM 4097 C CA . THR C 2 117 ? 110.389 96.984 170.362 1.00 136.01 117 THR C CA 1
ATOM 4098 C C . THR C 2 117 ? 111.581 96.169 170.867 1.00 137.34 117 THR C C 1
ATOM 4099 O O . THR C 2 117 ? 111.406 94.954 171.059 1.00 137.57 117 THR C O 1
ATOM 4103 N N . VAL C 2 118 ? 112.734 96.807 171.081 1.00 138.69 118 VAL C N 1
ATOM 4104 C CA . VAL C 2 118 ? 114.030 96.115 171.344 1.00 139.59 118 VAL C CA 1
ATOM 4105 C C . VAL C 2 118 ? 114.776 96.838 172.475 1.00 140.63 118 VAL C C 1
ATOM 4106 O O . VAL C 2 118 ? 115.236 97.977 172.266 1.00 140.61 118 VAL C O 1
ATOM 4110 N N . SER C 2 119 ? 114.850 96.190 173.644 1.00 141.74 119 SER C N 1
ATOM 4111 C CA . SER C 2 119 ? 115.513 96.689 174.880 1.00 142.60 119 SER C CA 1
ATOM 4112 C C . SER C 2 119 ? 115.705 95.541 175.880 1.00 143.47 119 SER C C 1
ATOM 4113 O O . SER C 2 119 ? 115.082 94.475 175.691 1.00 143.57 119 SER C O 1
ATOM 4116 N N . SER C 2 120 ? 116.534 95.769 176.904 1.00 144.20 120 SER C N 1
ATOM 4117 C CA . SER C 2 120 ? 116.758 94.857 178.059 1.00 144.45 120 SER C CA 1
ATOM 4118 C C . SER C 2 120 ? 115.873 95.292 179.233 1.00 144.64 120 SER C C 1
ATOM 4119 O O . SER C 2 120 ? 115.904 96.448 179.656 1.00 144.89 120 SER C O 1
ATOM 4123 N N . ASP D 3 1 ? 122.978 111.022 150.479 1.00 132.64 1 ASP D N 1
ATOM 4124 C CA . ASP D 3 1 ? 121.560 110.896 149.993 1.00 132.61 1 ASP D CA 1
ATOM 4125 C C . ASP D 3 1 ? 121.011 112.286 149.635 1.00 132.16 1 ASP D C 1
ATOM 4126 O O . ASP D 3 1 ? 121.768 113.272 149.768 1.00 132.23 1 ASP D O 1
ATOM 4131 N N . ILE D 3 2 ? 119.749 112.352 149.191 1.00 131.08 2 ILE D N 1
ATOM 4132 C CA . ILE D 3 2 ? 118.984 113.616 148.962 1.00 130.37 2 ILE D CA 1
ATOM 4133 C C . ILE D 3 2 ? 118.084 113.851 150.182 1.00 130.16 2 ILE D C 1
ATOM 4134 O O . ILE D 3 2 ? 117.378 112.905 150.579 1.00 130.32 2 ILE D O 1
ATOM 4139 N N . GLN D 3 3 ? 118.094 115.071 150.732 1.00 129.70 3 GLN D N 1
ATOM 4140 C CA . GLN D 3 3 ? 117.334 115.447 151.956 1.00 129.43 3 GLN D CA 1
ATOM 4141 C C . GLN D 3 3 ? 116.045 116.164 151.542 1.00 128.45 3 GLN D C 1
ATOM 4142 O O . GLN D 3 3 ? 116.142 117.184 150.832 1.00 128.17 3 GLN D O 1
ATOM 4148 N N . MET D 3 4 ? 114.894 115.642 151.982 1.00 127.61 4 MET D N 1
ATOM 4149 C CA . MET D 3 4 ? 113.535 116.153 151.657 1.00 127.19 4 MET D CA 1
ATOM 4150 C C . MET D 3 4 ? 112.993 116.925 152.864 1.00 126.90 4 MET D C 1
ATOM 4151 O O . MET D 3 4 ? 113.046 116.379 153.985 1.00 127.03 4 MET D O 1
ATOM 4156 N N . THR D 3 5 ? 112.490 118.143 152.628 1.00 126.41 5 THR D N 1
ATOM 4157 C CA . THR D 3 5 ? 112.239 119.177 153.668 1.00 125.98 5 THR D CA 1
ATOM 4158 C C . THR D 3 5 ? 110.786 119.664 153.599 1.00 125.80 5 THR D C 1
ATOM 4159 O O . THR D 3 5 ? 110.550 120.732 152.999 1.00 126.26 5 THR D O 1
ATOM 4163 N N . GLN D 3 6 ? 109.854 118.928 154.216 1.00 125.59 6 GLN D N 1
ATOM 4164 C CA . GLN D 3 6 ? 108.431 119.345 154.358 1.00 125.95 6 GLN D CA 1
ATOM 4165 C C . GLN D 3 6 ? 108.363 120.511 155.350 1.00 126.60 6 GLN D C 1
ATOM 4166 O O . GLN D 3 6 ? 108.780 120.318 156.510 1.00 126.94 6 GLN D O 1
ATOM 4172 N N . SER D 3 7 ? 107.860 121.669 154.906 1.00 127.40 7 SER D N 1
ATOM 4173 C CA . SER D 3 7 ? 107.979 122.969 155.621 1.00 128.12 7 SER D CA 1
ATOM 4174 C C . SER D 3 7 ? 107.118 122.990 156.888 1.00 128.58 7 SER D C 1
ATOM 4175 O O . SER D 3 7 ? 107.654 123.271 157.960 1.00 129.33 7 SER D O 1
ATOM 4178 N N . PRO D 3 8 ? 105.790 122.705 156.850 1.00 128.41 8 PRO D N 1
ATOM 4179 C CA . PRO D 3 8 ? 105.016 122.541 158.083 1.00 128.42 8 PRO D CA 1
ATOM 4180 C C . PRO D 3 8 ? 105.166 121.124 158.661 1.00 129.04 8 PRO D C 1
ATOM 4181 O O . PRO D 3 8 ? 104.778 120.183 157.995 1.00 129.58 8 PRO D O 1
ATOM 4185 N N . SER D 3 9 ? 105.737 121.001 159.864 1.00 129.56 9 SER D N 1
ATOM 4186 C CA . SER D 3 9 ? 105.845 119.721 160.617 1.00 130.10 9 SER D CA 1
ATOM 4187 C C . SER D 3 9 ? 104.456 119.287 161.100 1.00 130.88 9 SER D C 1
ATOM 4188 O O . SER D 3 9 ? 104.214 118.067 161.179 1.00 131.45 9 SER D O 1
ATOM 4191 N N . SER D 3 10 ? 103.596 120.255 161.435 1.00 131.56 10 SER D N 1
ATOM 4192 C CA . SER D 3 10 ? 102.152 120.057 161.732 1.00 132.42 10 SER D CA 1
ATOM 4193 C C . SER D 3 10 ? 101.365 121.307 161.318 1.00 133.24 10 SER D C 1
ATOM 4194 O O . SER D 3 10 ? 101.951 122.409 161.327 1.00 133.64 10 SER D O 1
ATOM 4197 N N . LEU D 3 11 ? 100.086 121.127 160.976 1.00 134.21 11 LEU D N 1
ATOM 4198 C CA . LEU D 3 11 ? 99.203 122.171 160.389 1.00 134.77 11 LEU D CA 1
ATOM 4199 C C . LEU D 3 11 ? 97.767 121.941 160.877 1.00 135.81 11 LEU D C 1
ATOM 4200 O O . LEU D 3 11 ? 97.281 120.804 160.737 1.00 136.13 11 LEU D O 1
ATOM 4205 N N . SER D 3 12 ? 97.122 122.977 161.428 1.00 136.65 12 SER D N 1
ATOM 4206 C CA . SER D 3 12 ? 95.718 122.944 161.919 1.00 137.16 12 SER D CA 1
ATOM 4207 C C . SER D 3 12 ? 94.823 123.728 160.949 1.00 137.48 12 SER D C 1
ATOM 4208 O O . SER D 3 12 ? 95.198 124.866 160.598 1.00 137.23 12 SER D O 1
ATOM 4211 N N . ALA D 3 13 ? 93.699 123.134 160.526 1.00 137.96 13 ALA D N 1
ATOM 4212 C CA . ALA D 3 13 ? 92.795 123.667 159.477 1.00 138.40 13 ALA D CA 1
ATOM 4213 C C . ALA D 3 13 ? 91.333 123.299 159.767 1.00 139.02 13 ALA D C 1
ATOM 4214 O O . ALA D 3 13 ? 91.093 122.255 160.405 1.00 139.69 13 ALA D O 1
ATOM 4216 N N . SER D 3 14 ? 90.401 124.134 159.295 1.00 139.32 14 SER D N 1
ATOM 4217 C CA . SER D 3 14 ? 88.928 123.954 159.412 1.00 139.63 14 SER D CA 1
ATOM 4218 C C . SER D 3 14 ? 88.440 122.934 158.376 1.00 139.61 14 SER D C 1
ATOM 4219 O O . SER D 3 14 ? 89.061 122.849 157.295 1.00 139.58 14 SER D O 1
ATOM 4222 N N . LEU D 3 15 ? 87.366 122.200 158.692 1.00 139.74 15 LEU D N 1
ATOM 4223 C CA . LEU D 3 15 ? 86.685 121.272 157.745 1.00 140.07 15 LEU D CA 1
ATOM 4224 C C . LEU D 3 15 ? 85.990 122.101 156.658 1.00 140.20 15 LEU D C 1
ATOM 4225 O O . LEU D 3 15 ? 85.379 123.136 157.000 1.00 140.70 15 LEU D O 1
ATOM 4230 N N . GLY D 3 16 ? 86.090 121.653 155.402 1.00 139.90 16 GLY D N 1
ATOM 4231 C CA . GLY D 3 16 ? 85.648 122.394 154.204 1.00 139.45 16 GLY D CA 1
ATOM 4232 C C . GLY D 3 16 ? 86.689 123.393 153.714 1.00 139.14 16 GLY D C 1
ATOM 4233 O O . GLY D 3 16 ? 86.421 124.048 152.687 1.00 139.33 16 GLY D O 1
ATOM 4234 N N . GLY D 3 17 ? 87.835 123.504 154.401 1.00 138.48 17 GLY D N 1
ATOM 4235 C CA . GLY D 3 17 ? 88.901 124.480 154.102 1.00 137.82 17 GLY D CA 1
ATOM 4236 C C . GLY D 3 17 ? 89.857 123.976 153.034 1.00 137.45 17 GLY D C 1
ATOM 4237 O O . GLY D 3 17 ? 89.543 122.956 152.383 1.00 137.65 17 GLY D O 1
ATOM 4238 N N . LYS D 3 18 ? 90.983 124.677 152.862 1.00 136.72 18 LYS D N 1
ATOM 4239 C CA . LYS D 3 18 ? 92.062 124.349 151.891 1.00 136.23 18 LYS D CA 1
ATOM 4240 C C . LYS D 3 18 ? 93.410 124.361 152.623 1.00 135.66 18 LYS D C 1
ATOM 4241 O O . LYS D 3 18 ? 93.620 125.260 153.465 1.00 135.75 18 LYS D O 1
ATOM 4247 N N . VAL D 3 19 ? 94.278 123.397 152.299 1.00 134.33 19 VAL D N 1
ATOM 4248 C CA . VAL D 3 19 ? 95.608 123.164 152.940 1.00 132.72 19 VAL D CA 1
ATOM 4249 C C . VAL D 3 19 ? 96.646 123.009 151.824 1.00 131.20 19 VAL D C 1
ATOM 4250 O O . VAL D 3 19 ? 96.317 122.353 150.819 1.00 131.07 19 VAL D O 1
ATOM 4254 N N . THR D 3 20 ? 97.838 123.594 151.995 1.00 129.42 20 THR D N 1
ATOM 4255 C CA . THR D 3 20 ? 99.011 123.398 151.099 1.00 128.43 20 THR D CA 1
ATOM 4256 C C . THR D 3 20 ? 100.225 122.988 151.938 1.00 127.17 20 THR D C 1
ATOM 4257 O O . THR D 3 20 ? 100.532 123.689 152.924 1.00 126.97 20 THR D O 1
ATOM 4261 N N . ILE D 3 21 ? 100.875 121.891 151.539 1.00 125.84 21 ILE D N 1
ATOM 4262 C CA . ILE D 3 21 ? 102.144 121.362 152.118 1.00 124.42 21 ILE D CA 1
ATOM 4263 C C . ILE D 3 21 ? 103.242 121.567 151.070 1.00 124.07 21 ILE D C 1
ATOM 4264 O O . ILE D 3 21 ? 103.022 121.161 149.911 1.00 124.04 21 ILE D O 1
ATOM 4269 N N . THR D 3 22 ? 104.371 122.165 151.466 1.00 124.16 22 THR D N 1
ATOM 4270 C CA . THR D 3 22 ? 105.527 122.456 150.576 1.00 124.71 22 THR D CA 1
ATOM 4271 C C . THR D 3 22 ? 106.727 121.612 150.998 1.00 124.86 22 THR D C 1
ATOM 4272 O O . THR D 3 22 ? 106.900 121.405 152.215 1.00 124.75 22 THR D O 1
ATOM 4276 N N . CYS D 3 23 ? 107.516 121.163 150.019 1.00 125.30 23 CYS D N 1
ATOM 4277 C CA . CYS D 3 23 ? 108.730 120.334 150.222 1.00 125.56 23 CYS D CA 1
ATOM 4278 C C . CYS D 3 23 ? 109.865 120.824 149.317 1.00 125.59 23 CYS D C 1
ATOM 4279 O O . CYS D 3 23 ? 109.615 121.015 148.109 1.00 125.12 23 CYS D O 1
ATOM 4282 N N . LYS D 3 24 ? 111.058 121.012 149.892 1.00 126.08 24 LYS D N 1
ATOM 4283 C CA . LYS D 3 24 ? 112.307 121.353 149.162 1.00 126.61 24 LYS D CA 1
ATOM 4284 C C . LYS D 3 24 ? 113.286 120.179 149.266 1.00 126.80 24 LYS D C 1
ATOM 4285 O O . LYS D 3 24 ? 113.551 119.724 150.397 1.00 126.24 24 LYS D O 1
ATOM 4291 N N . ALA D 3 25 ? 113.786 119.718 148.117 1.00 127.49 25 ALA D N 1
ATOM 4292 C CA . ALA D 3 25 ? 114.862 118.710 147.987 1.00 128.03 25 ALA D CA 1
ATOM 4293 C C . ALA D 3 25 ? 116.215 119.431 147.984 1.00 128.66 25 ALA D C 1
ATOM 4294 O O . ALA D 3 25 ? 116.289 120.542 147.418 1.00 128.75 25 ALA D O 1
ATOM 4296 N N . SER D 3 26 ? 117.245 118.823 148.583 1.00 129.25 26 SER D N 1
ATOM 4297 C CA . SER D 3 26 ? 118.627 119.375 148.660 1.00 129.27 26 SER D CA 1
ATOM 4298 C C . SER D 3 26 ? 119.307 119.308 147.283 1.00 128.78 26 SER D C 1
ATOM 4299 O O . SER D 3 26 ? 120.291 120.047 147.074 1.00 128.93 26 SER D O 1
ATOM 4302 N N . GLN D 3 27 ? 118.797 118.449 146.391 1.00 128.06 27 GLN D N 1
ATOM 4303 C CA . GLN D 3 27 ? 119.258 118.222 144.993 1.00 127.43 27 GLN D CA 1
ATOM 4304 C C . GLN D 3 27 ? 118.014 117.949 144.135 1.00 126.22 27 GLN D C 1
ATOM 4305 O O . GLN D 3 27 ? 117.032 117.442 144.710 1.00 127.31 27 GLN D O 1
ATOM 4311 N N . ASP D 3 28 ? 118.029 118.270 142.833 1.00 124.00 28 ASP D N 1
ATOM 4312 C CA . ASP D 3 28 ? 116.832 118.117 141.952 1.00 122.37 28 ASP D CA 1
ATOM 4313 C C . ASP D 3 28 ? 116.507 116.631 141.801 1.00 119.77 28 ASP D C 1
ATOM 4314 O O . ASP D 3 28 ? 117.440 115.820 141.633 1.00 119.48 28 ASP D O 1
ATOM 4319 N N . ILE D 3 29 ? 115.208 116.328 141.850 1.00 116.59 29 ILE D N 1
ATOM 4320 C CA . ILE D 3 29 ? 114.632 114.952 141.858 1.00 114.29 29 ILE D CA 1
ATOM 4321 C C . ILE D 3 29 ? 113.771 114.736 140.599 1.00 112.82 29 ILE D C 1
ATOM 4322 O O . ILE D 3 29 ? 113.025 113.739 140.571 1.00 113.52 29 ILE D O 1
ATOM 4327 N N . ASN D 3 30 ? 113.875 115.633 139.606 1.00 110.42 30 ASN D N 1
ATOM 4328 C CA . ASN D 3 30 ? 113.392 115.472 138.205 1.00 108.50 30 ASN D CA 1
ATOM 4329 C C . ASN D 3 30 ? 111.905 115.082 138.196 1.00 106.79 30 ASN D C 1
ATOM 4330 O O . ASN D 3 30 ? 111.520 114.214 137.386 1.00 106.37 30 ASN D O 1
ATOM 4335 N N . GLU D 3 31 ? 111.114 115.705 139.080 1.00 105.06 31 GLU D N 1
ATOM 4336 C CA . GLU D 3 31 ? 109.651 115.501 139.282 1.00 103.90 31 GLU D CA 1
ATOM 4337 C C . GLU D 3 31 ? 109.317 114.112 139.847 1.00 101.69 31 GLU D C 1
ATOM 4338 O O . GLU D 3 31 ? 108.114 113.871 140.062 1.00 101.49 31 GLU D O 1
ATOM 4344 N N . TYR D 3 32 ? 110.299 113.251 140.141 1.00 99.41 32 TYR D N 1
ATOM 4345 C CA . TYR D 3 32 ? 110.063 111.921 140.765 1.00 97.68 32 TYR D CA 1
ATOM 4346 C C . TYR D 3 32 ? 109.846 112.126 142.269 1.00 96.15 32 TYR D C 1
ATOM 4347 O O . TYR D 3 32 ? 110.686 111.679 143.079 1.00 96.51 32 TYR D O 1
ATOM 4356 N N . ILE D 3 33 ? 108.745 112.805 142.612 1.00 94.65 33 ILE D N 1
ATOM 4357 C CA . ILE D 3 33 ? 108.232 112.985 144.002 1.00 93.77 33 ILE D CA 1
ATOM 4358 C C . ILE D 3 33 ? 106.825 112.379 144.057 1.00 92.46 33 ILE D C 1
ATOM 4359 O O . ILE D 3 33 ? 106.051 112.585 143.097 1.00 92.29 33 ILE D O 1
ATOM 4364 N N . ALA D 3 34 ? 106.532 111.628 145.121 1.00 91.36 34 ALA D N 1
ATOM 4365 C CA . ALA D 3 34 ? 105.212 111.018 145.400 1.00 91.18 34 ALA D CA 1
ATOM 4366 C C . ALA D 3 34 ? 104.764 111.418 146.807 1.00 91.01 34 ALA D C 1
ATOM 4367 O O . ALA D 3 34 ? 105.643 111.609 147.668 1.00 92.05 34 ALA D O 1
ATOM 4369 N N . TRP D 3 35 ? 103.449 111.526 147.020 1.00 90.84 35 TRP D N 1
ATOM 4370 C CA . TRP D 3 35 ? 102.829 111.961 148.300 1.00 91.15 35 TRP D CA 1
ATOM 4371 C C . TRP D 3 35 ? 101.968 110.832 148.871 1.00 91.56 35 TRP D C 1
ATOM 4372 O O . TRP D 3 35 ? 101.109 110.312 148.129 1.00 91.67 35 TRP D O 1
ATOM 4383 N N . TYR D 3 36 ? 102.199 110.483 150.141 1.00 92.15 36 TYR D N 1
ATOM 4384 C CA . TYR D 3 36 ? 101.518 109.385 150.873 1.00 93.01 36 TYR D CA 1
ATOM 4385 C C . TYR D 3 36 ? 100.713 109.955 152.042 1.00 94.83 36 TYR D C 1
ATOM 4386 O O . TYR D 3 36 ? 101.212 110.864 152.729 1.00 95.86 36 TYR D O 1
ATOM 4395 N N . GLN D 3 37 ? 99.508 109.416 152.245 1.00 96.89 37 GLN D N 1
ATOM 4396 C CA . GLN D 3 37 ? 98.616 109.701 153.398 1.00 99.13 37 GLN D CA 1
ATOM 4397 C C . GLN D 3 37 ? 98.706 108.524 154.373 1.00 101.12 37 GLN D C 1
ATOM 4398 O O . GLN D 3 37 ? 98.425 107.391 153.937 1.00 102.00 37 GLN D O 1
ATOM 4404 N N . HIS D 3 38 ? 99.057 108.793 155.635 1.00 103.61 38 HIS D N 1
ATOM 4405 C CA . HIS D 3 38 ? 99.296 107.772 156.692 1.00 105.83 38 HIS D CA 1
ATOM 4406 C C . HIS D 3 38 ? 98.410 108.060 157.909 1.00 107.69 38 HIS D C 1
ATOM 4407 O O . HIS D 3 38 ? 98.364 109.229 158.342 1.00 108.45 38 HIS D O 1
ATOM 4414 N N . LYS D 3 39 ? 97.763 107.018 158.444 1.00 110.00 39 LYS D N 1
ATOM 4415 C CA . LYS D 3 39 ? 96.804 107.089 159.581 1.00 111.89 39 LYS D CA 1
ATOM 4416 C C . LYS D 3 39 ? 97.218 106.083 160.654 1.00 113.65 39 LYS D C 1
ATOM 4417 O O . LYS D 3 39 ? 97.741 105.020 160.321 1.00 114.50 39 LYS D O 1
ATOM 4423 N N . PRO D 3 40 ? 97.021 106.383 161.964 1.00 115.12 40 PRO D N 1
ATOM 4424 C CA . PRO D 3 40 ? 97.345 105.435 163.035 1.00 115.82 40 PRO D CA 1
ATOM 4425 C C . PRO D 3 40 ? 96.678 104.057 162.878 1.00 116.37 40 PRO D C 1
ATOM 4426 O O . PRO D 3 40 ? 95.462 103.997 162.798 1.00 116.76 40 PRO D O 1
ATOM 4430 N N . GLY D 3 41 ? 97.495 102.998 162.819 1.00 116.42 41 GLY D N 1
ATOM 4431 C CA . GLY D 3 41 ? 97.055 101.589 162.754 1.00 116.24 41 GLY D CA 1
ATOM 4432 C C . GLY D 3 41 ? 96.708 101.130 161.344 1.00 115.92 41 GLY D C 1
ATOM 4433 O O . GLY D 3 41 ? 96.030 100.087 161.230 1.00 116.39 41 GLY D O 1
ATOM 4434 N N . LYS D 3 42 ? 97.151 101.861 160.311 1.00 115.12 42 LYS D N 1
ATOM 4435 C CA . LYS D 3 42 ? 96.910 101.538 158.875 1.00 114.30 42 LYS D CA 1
ATOM 4436 C C . LYS D 3 42 ? 98.196 101.757 158.069 1.00 112.38 42 LYS D C 1
ATOM 4437 O O . LYS D 3 42 ? 99.044 102.552 158.514 1.00 112.50 42 LYS D O 1
ATOM 4443 N N . GLY D 3 43 ? 98.322 101.076 156.925 1.00 109.88 43 GLY D N 1
ATOM 4444 C CA . GLY D 3 43 ? 99.419 101.274 155.958 1.00 107.91 43 GLY D CA 1
ATOM 4445 C C . GLY D 3 43 ? 99.207 102.556 155.152 1.00 105.92 43 GLY D C 1
ATOM 4446 O O . GLY D 3 43 ? 98.067 102.878 154.820 1.00 106.20 43 GLY D O 1
ATOM 4447 N N . PRO D 3 44 ? 100.268 103.339 154.831 1.00 103.59 44 PRO D N 1
ATOM 4448 C CA . PRO D 3 44 ? 100.119 104.535 153.998 1.00 102.60 44 PRO D CA 1
ATOM 4449 C C . PRO D 3 44 ? 99.468 104.281 152.627 1.00 102.06 44 PRO D C 1
ATOM 4450 O O . PRO D 3 44 ? 99.742 103.253 152.033 1.00 102.75 44 PRO D O 1
ATOM 4454 N N . ARG D 3 45 ? 98.623 105.217 152.177 1.00 101.27 45 ARG D N 1
ATOM 4455 C CA . ARG D 3 45 ? 98.018 105.248 150.816 1.00 100.75 45 ARG D CA 1
ATOM 4456 C C . ARG D 3 45 ? 98.850 106.172 149.924 1.00 99.40 45 ARG D C 1
ATOM 4457 O O . ARG D 3 45 ? 99.184 107.275 150.390 1.00 99.22 45 ARG D O 1
ATOM 4465 N N . LEU D 3 46 ? 99.144 105.749 148.691 1.00 98.25 46 LEU D N 1
ATOM 4466 C CA . LEU D 3 46 ? 99.697 106.633 147.628 1.00 97.58 46 LEU D CA 1
ATOM 4467 C C . LEU D 3 46 ? 98.563 107.524 147.110 1.00 97.56 46 LEU D C 1
ATOM 4468 O O . LEU D 3 46 ? 97.566 106.965 146.611 1.00 98.55 46 LEU D O 1
ATOM 4473 N N . LEU D 3 47 ? 98.712 108.849 147.228 1.00 96.92 47 LEU D N 1
ATOM 4474 C CA . LEU D 3 47 ? 97.755 109.847 146.679 1.00 96.47 47 LEU D CA 1
ATOM 4475 C C . LEU D 3 47 ? 98.219 110.272 145.284 1.00 95.85 47 LEU D C 1
ATOM 4476 O O . LEU D 3 47 ? 97.433 110.116 144.328 1.00 96.05 47 LEU D O 1
ATOM 4481 N N . ILE D 3 48 ? 99.450 110.784 145.187 1.00 94.99 48 ILE D N 1
ATOM 4482 C CA . ILE D 3 48 ? 100.001 111.463 143.977 1.00 94.53 48 ILE D CA 1
ATOM 4483 C C . ILE D 3 48 ? 101.415 110.934 143.708 1.00 94.12 48 ILE D C 1
ATOM 4484 O O . ILE D 3 48 ? 102.142 110.680 144.687 1.00 95.12 48 ILE D O 1
ATOM 4489 N N . HIS D 3 49 ? 101.767 110.766 142.428 1.00 93.14 49 HIS D N 1
ATOM 4490 C CA . HIS D 3 49 ? 103.118 110.360 141.953 1.00 92.60 49 HIS D CA 1
ATOM 4491 C C . HIS D 3 49 ? 103.529 111.208 140.745 1.00 92.66 49 HIS D C 1
ATOM 4492 O O . HIS D 3 49 ? 102.644 111.824 140.117 1.00 93.36 49 HIS D O 1
ATOM 4499 N N . TYR D 3 50 ? 104.831 111.213 140.447 1.00 92.91 50 TYR D N 1
ATOM 4500 C CA . TYR D 3 50 ? 105.515 112.075 139.446 1.00 93.36 50 TYR D CA 1
ATOM 4501 C C . TYR D 3 50 ? 105.003 113.519 139.566 1.00 94.51 50 TYR D C 1
ATOM 4502 O O . TYR D 3 50 ? 104.520 114.093 138.567 1.00 95.55 50 TYR D O 1
ATOM 4511 N N . THR D 3 51 ? 105.090 114.068 140.783 1.00 95.36 51 THR D N 1
ATOM 4512 C CA . THR D 3 51 ? 104.727 115.457 141.182 1.00 95.90 51 THR D CA 1
ATOM 4513 C C . THR D 3 51 ? 103.202 115.655 141.210 1.00 96.77 51 THR D C 1
ATOM 4514 O O . THR D 3 51 ? 102.723 116.156 142.248 1.00 97.29 51 THR D O 1
ATOM 4518 N N . SER D 3 52 ? 102.466 115.294 140.148 1.00 97.69 52 SER D N 1
ATOM 4519 C CA . SER D 3 52 ? 101.089 115.804 139.886 1.00 98.52 52 SER D CA 1
ATOM 4520 C C . SER D 3 52 ? 100.051 114.701 139.621 1.00 99.29 52 SER D C 1
ATOM 4521 O O . SER D 3 52 ? 98.860 114.985 139.863 1.00 99.54 52 SER D O 1
ATOM 4524 N N . THR D 3 53 ? 100.442 113.512 139.142 1.00 100.39 53 THR D N 1
ATOM 4525 C CA . THR D 3 53 ? 99.492 112.443 138.723 1.00 101.65 53 THR D CA 1
ATOM 4526 C C . THR D 3 53 ? 98.806 111.843 139.955 1.00 102.81 53 THR D C 1
ATOM 4527 O O . THR D 3 53 ? 99.515 111.224 140.770 1.00 103.96 53 THR D O 1
ATOM 4531 N N . LEU D 3 54 ? 97.482 112.005 140.069 1.00 104.16 54 LEU D N 1
ATOM 4532 C CA . LEU D 3 54 ? 96.657 111.337 141.113 1.00 105.49 54 LEU D CA 1
ATOM 4533 C C . LEU D 3 54 ? 96.578 109.839 140.800 1.00 106.81 54 LEU D C 1
ATOM 4534 O O . LEU D 3 54 ? 96.434 109.484 139.612 1.00 106.89 54 LEU D O 1
ATOM 4539 N N . GLN D 3 55 ? 96.667 109.008 141.840 1.00 108.58 55 GLN D N 1
ATOM 4540 C CA . GLN D 3 55 ? 96.455 107.538 141.777 1.00 109.84 55 GLN D CA 1
ATOM 4541 C C . GLN D 3 55 ? 94.968 107.297 141.507 1.00 111.25 55 GLN D C 1
ATOM 4542 O O . GLN D 3 55 ? 94.135 108.040 142.023 1.00 111.06 55 GLN D O 1
ATOM 4548 N N . PRO D 3 56 ? 94.572 106.309 140.664 1.00 113.14 56 PRO D N 1
ATOM 4549 C CA . PRO D 3 56 ? 93.156 106.063 140.379 1.00 114.33 56 PRO D CA 1
ATOM 4550 C C . PRO D 3 56 ? 92.333 105.716 141.630 1.00 115.77 56 PRO D C 1
ATOM 4551 O O . PRO D 3 56 ? 92.809 104.954 142.456 1.00 116.52 56 PRO D O 1
ATOM 4555 N N . GLY D 3 57 ? 91.130 106.291 141.724 1.00 116.85 57 GLY D N 1
ATOM 4556 C CA . GLY D 3 57 ? 90.224 106.167 142.881 1.00 117.54 57 GLY D CA 1
ATOM 4557 C C . GLY D 3 57 ? 90.428 107.273 143.904 1.00 118.37 57 GLY D C 1
ATOM 4558 O O . GLY D 3 57 ? 89.591 107.351 144.822 1.00 118.70 57 GLY D O 1
ATOM 4559 N N . ILE D 3 58 ? 91.483 108.093 143.772 1.00 119.31 58 ILE D N 1
ATOM 4560 C CA . ILE D 3 58 ? 91.815 109.165 144.759 1.00 120.01 58 ILE D CA 1
ATOM 4561 C C . ILE D 3 58 ? 90.926 110.376 144.487 1.00 120.74 58 ILE D C 1
ATOM 4562 O O . ILE D 3 58 ? 91.016 110.991 143.424 1.00 120.84 58 ILE D O 1
ATOM 4567 N N . PRO D 3 59 ? 90.029 110.712 145.447 1.00 121.54 59 PRO D N 1
ATOM 4568 C CA . PRO D 3 59 ? 89.288 111.974 145.463 1.00 121.79 59 PRO D CA 1
ATOM 4569 C C . PRO D 3 59 ? 90.073 113.160 144.875 1.00 121.91 59 PRO D C 1
ATOM 4570 O O . PRO D 3 59 ? 91.199 113.367 145.290 1.00 122.04 59 PRO D O 1
ATOM 4574 N N . SER D 3 60 ? 89.474 113.914 143.947 1.00 121.93 60 SER D N 1
ATOM 4575 C CA . SER D 3 60 ? 90.188 114.887 143.071 1.00 121.82 60 SER D CA 1
ATOM 4576 C C . SER D 3 60 ? 90.565 116.197 143.778 1.00 121.46 60 SER D C 1
ATOM 4577 O O . SER D 3 60 ? 91.010 117.119 143.059 1.00 121.75 60 SER D O 1
ATOM 4580 N N . ARG D 3 61 ? 90.428 116.306 145.100 1.00 120.79 61 ARG D N 1
ATOM 4581 C CA . ARG D 3 61 ? 90.766 117.570 145.815 1.00 120.42 61 ARG D CA 1
ATOM 4582 C C . ARG D 3 61 ? 92.282 117.661 145.958 1.00 119.37 61 ARG D C 1
ATOM 4583 O O . ARG D 3 61 ? 92.822 118.789 145.935 1.00 119.46 61 ARG D O 1
ATOM 4591 N N . PHE D 3 62 ? 92.916 116.499 146.119 1.00 117.53 62 PHE D N 1
ATOM 4592 C CA . PHE D 3 62 ? 94.383 116.338 146.230 1.00 115.81 62 PHE D CA 1
ATOM 4593 C C . PHE D 3 62 ? 95.014 116.770 144.911 1.00 114.66 62 PHE D C 1
ATOM 4594 O O . PHE D 3 62 ? 94.592 116.269 143.856 1.00 114.42 62 PHE D O 1
ATOM 4602 N N . SER D 3 63 ? 95.954 117.709 144.980 1.00 113.40 63 SER D N 1
ATOM 4603 C CA . SER D 3 63 ? 96.766 118.161 143.825 1.00 112.91 63 SER D CA 1
ATOM 4604 C C . SER D 3 63 ? 98.219 118.320 144.265 1.00 111.94 63 SER D C 1
ATOM 4605 O O . SER D 3 63 ? 98.456 118.520 145.475 1.00 111.88 63 SER D O 1
ATOM 4608 N N . GLY D 3 64 ? 99.141 118.217 143.308 1.00 111.01 64 GLY D N 1
ATOM 4609 C CA . GLY D 3 64 ? 100.584 118.419 143.522 1.00 110.55 64 GLY D CA 1
ATOM 4610 C C . GLY D 3 64 ? 101.216 119.131 142.344 1.00 110.33 64 GLY D C 1
ATOM 4611 O O . GLY D 3 64 ? 100.743 118.925 141.207 1.00 110.35 64 GLY D O 1
ATOM 4612 N N . SER D 3 65 ? 102.240 119.945 142.609 1.00 110.23 65 SER D N 1
ATOM 4613 C CA . SER D 3 65 ? 102.925 120.794 141.601 1.00 110.46 65 SER D CA 1
ATOM 4614 C C . SER D 3 65 ? 104.396 120.986 141.977 1.00 110.84 65 SER D C 1
ATOM 4615 O O . SER D 3 65 ? 104.752 120.719 143.143 1.00 110.75 65 SER D O 1
ATOM 4618 N N . GLY D 3 66 ? 105.203 121.437 141.013 1.00 111.74 66 GLY D N 1
ATOM 4619 C CA . GLY D 3 66 ? 106.649 121.685 141.168 1.00 113.12 66 GLY D CA 1
ATOM 4620 C C . GLY D 3 66 ? 107.455 120.946 140.117 1.00 114.81 66 GLY D C 1
ATOM 4621 O O . GLY D 3 66 ? 106.955 119.957 139.560 1.00 115.68 66 GLY D O 1
ATOM 4622 N N . SER D 3 67 ? 108.657 121.433 139.821 1.00 116.44 67 SER D N 1
ATOM 4623 C CA . SER D 3 67 ? 109.577 120.819 138.832 1.00 118.06 67 SER D CA 1
ATOM 4624 C C . SER D 3 67 ? 110.976 121.406 139.018 1.00 119.26 67 SER D C 1
ATOM 4625 O O . SER D 3 67 ? 111.124 122.636 138.860 1.00 120.24 67 SER D O 1
ATOM 4628 N N . GLY D 3 68 ? 111.948 120.551 139.337 1.00 120.07 68 GLY D N 1
ATOM 4629 C CA . GLY D 3 68 ? 113.326 120.948 139.678 1.00 120.69 68 GLY D CA 1
ATOM 4630 C C . GLY D 3 68 ? 113.671 120.461 141.071 1.00 121.29 68 GLY D C 1
ATOM 4631 O O . GLY D 3 68 ? 113.966 119.269 141.222 1.00 121.82 68 GLY D O 1
ATOM 4632 N N . ARG D 3 69 ? 113.547 121.325 142.077 1.00 121.89 69 ARG D N 1
ATOM 4633 C CA . ARG D 3 69 ? 113.992 121.023 143.466 1.00 122.49 69 ARG D CA 1
ATOM 4634 C C . ARG D 3 69 ? 112.935 121.430 144.499 1.00 121.94 69 ARG D C 1
ATOM 4635 O O . ARG D 3 69 ? 113.115 121.071 145.682 1.00 122.00 69 ARG D O 1
ATOM 4643 N N . ASP D 3 70 ? 111.883 122.136 144.075 1.00 121.15 70 ASP D N 1
ATOM 4644 C CA . ASP D 3 70 ? 110.803 122.662 144.946 1.00 120.26 70 ASP D CA 1
ATOM 4645 C C . ASP D 3 70 ? 109.477 122.091 144.455 1.00 118.46 70 ASP D C 1
ATOM 4646 O O . ASP D 3 70 ? 109.165 122.266 143.258 1.00 118.14 70 ASP D O 1
ATOM 4651 N N . TYR D 3 71 ? 108.744 121.429 145.351 1.00 116.49 71 TYR D N 1
ATOM 4652 C CA . TYR D 3 71 ? 107.414 120.836 145.074 1.00 115.15 71 TYR D CA 1
ATOM 4653 C C . TYR D 3 71 ? 106.438 121.242 146.161 1.00 114.36 71 TYR D C 1
ATOM 4654 O O . TYR D 3 71 ? 106.846 121.720 147.242 1.00 114.00 71 TYR D O 1
ATOM 4663 N N . SER D 3 72 ? 105.167 121.038 145.847 1.00 113.81 72 SER D N 1
ATOM 4664 C CA . SER D 3 72 ? 104.048 121.297 146.772 1.00 113.74 72 SER D CA 1
ATOM 4665 C C . SER D 3 72 ? 102.906 120.321 146.502 1.00 113.38 72 SER D C 1
ATOM 4666 O O . SER D 3 72 ? 102.821 119.772 145.386 1.00 113.64 72 SER D O 1
ATOM 4669 N N . PHE D 3 73 ? 102.092 120.126 147.533 1.00 112.92 73 PHE D N 1
ATOM 4670 C CA . PHE D 3 73 ? 100.906 119.240 147.576 1.00 113.21 73 PHE D CA 1
ATOM 4671 C C . PHE D 3 73 ? 99.796 120.032 148.262 1.00 115.30 73 PHE D C 1
ATOM 4672 O O . PHE D 3 73 ? 100.120 120.782 149.205 1.00 115.78 73 PHE D O 1
ATOM 4680 N N . SER D 3 74 ? 98.549 119.890 147.812 1.00 117.85 74 SER D N 1
ATOM 4681 C CA . SER D 3 74 ? 97.403 120.617 148.413 1.00 119.82 74 SER D CA 1
ATOM 4682 C C . SER D 3 74 ? 96.161 119.732 148.514 1.00 121.84 74 SER D C 1
ATOM 4683 O O . SER D 3 74 ? 95.957 118.872 147.638 1.00 121.55 74 SER D O 1
ATOM 4686 N N . ILE D 3 75 ? 95.383 119.976 149.570 1.00 124.65 75 ILE D N 1
ATOM 4687 C CA . ILE D 3 75 ? 94.037 119.396 149.840 1.00 127.06 75 ILE D CA 1
ATOM 4688 C C . ILE D 3 75 ? 93.040 120.553 149.756 1.00 129.60 75 ILE D C 1
ATOM 4689 O O . ILE D 3 75 ? 93.306 121.594 150.390 1.00 130.10 75 ILE D O 1
ATOM 4694 N N . SER D 3 76 ? 91.951 120.382 149.002 1.00 132.08 76 SER D N 1
ATOM 4695 C CA . SER D 3 76 ? 90.851 121.374 148.879 1.00 133.74 76 SER D CA 1
ATOM 4696 C C . SER D 3 76 ? 89.528 120.737 149.321 1.00 135.50 76 SER D C 1
ATOM 4697 O O . SER D 3 76 ? 89.441 119.509 149.289 1.00 136.17 76 SER D O 1
ATOM 4700 N N . ASN D 3 77 ? 88.567 121.545 149.783 1.00 136.86 77 ASN D N 1
ATOM 4701 C CA . ASN D 3 77 ? 87.271 121.082 150.355 1.00 137.74 77 ASN D CA 1
ATOM 4702 C C . ASN D 3 77 ? 87.555 119.965 151.372 1.00 138.26 77 ASN D C 1
ATOM 4703 O O . ASN D 3 77 ? 87.003 118.855 151.215 1.00 138.66 77 ASN D O 1
ATOM 4708 N N . LEU D 3 78 ? 88.403 120.267 152.365 1.00 138.41 78 LEU D N 1
ATOM 4709 C CA . LEU D 3 78 ? 88.998 119.299 153.331 1.00 138.42 78 LEU D CA 1
ATOM 4710 C C . LEU D 3 78 ? 87.886 118.566 154.092 1.00 138.86 78 LEU D C 1
ATOM 4711 O O . LEU D 3 78 ? 87.013 119.250 154.661 1.00 139.27 78 LEU D O 1
ATOM 4716 N N . GLU D 3 79 ? 87.931 117.229 154.096 1.00 139.13 79 GLU D N 1
ATOM 4717 C CA . GLU D 3 79 ? 86.996 116.341 154.840 1.00 139.42 79 GLU D CA 1
ATOM 4718 C C . GLU D 3 79 ? 87.636 115.943 156.169 1.00 139.32 79 GLU D C 1
ATOM 4719 O O . GLU D 3 79 ? 88.854 116.025 156.314 1.00 139.23 79 GLU D O 1
ATOM 4725 N N . PRO D 3 80 ? 86.846 115.505 157.183 1.00 139.25 80 PRO D N 1
ATOM 4726 C CA . PRO D 3 80 ? 87.409 114.989 158.435 1.00 138.91 80 PRO D CA 1
ATOM 4727 C C . PRO D 3 80 ? 88.212 113.686 158.270 1.00 138.33 80 PRO D C 1
ATOM 4728 O O . PRO D 3 80 ? 88.981 113.368 159.161 1.00 138.52 80 PRO D O 1
ATOM 4732 N N . GLU D 3 81 ? 88.021 112.977 157.149 1.00 137.13 81 GLU D N 1
ATOM 4733 C CA . GLU D 3 81 ? 88.798 111.768 156.756 1.00 136.05 81 GLU D CA 1
ATOM 4734 C C . GLU D 3 81 ? 90.210 112.146 156.273 1.00 134.55 81 GLU D C 1
ATOM 4735 O O . GLU D 3 81 ? 91.032 111.218 156.141 1.00 134.67 81 GLU D O 1
ATOM 4741 N N . ASP D 3 82 ? 90.491 113.433 156.016 1.00 132.58 82 ASP D N 1
ATOM 4742 C CA . ASP D 3 82 ? 91.832 113.935 155.598 1.00 130.97 82 ASP D CA 1
ATOM 4743 C C . ASP D 3 82 ? 92.751 114.161 156.805 1.00 128.41 82 ASP D C 1
ATOM 4744 O O . ASP D 3 82 ? 93.953 114.396 156.572 1.00 127.91 82 ASP D O 1
ATOM 4749 N N . ILE D 3 83 ? 92.227 114.112 158.034 1.00 125.67 83 ILE D N 1
ATOM 4750 C CA . ILE D 3 83 ? 93.034 114.320 159.274 1.00 123.71 83 ILE D CA 1
ATOM 4751 C C . ILE D 3 83 ? 93.970 113.114 159.428 1.00 121.15 83 ILE D C 1
ATOM 4752 O O . ILE D 3 83 ? 93.522 112.059 159.922 1.00 121.45 83 ILE D O 1
ATOM 4757 N N . ALA D 3 84 ? 95.224 113.291 158.999 1.00 117.60 84 ALA D N 1
ATOM 4758 C CA . ALA D 3 84 ? 96.240 112.233 158.789 1.00 114.83 84 ALA D CA 1
ATOM 4759 C C . ALA D 3 84 ? 97.635 112.869 158.779 1.00 112.31 84 ALA D C 1
ATOM 4760 O O . ALA D 3 84 ? 97.709 114.115 158.846 1.00 112.53 84 ALA D O 1
ATOM 4762 N N . THR D 3 85 ? 98.695 112.056 158.701 1.00 109.26 85 THR D N 1
ATOM 4763 C CA . THR D 3 85 ? 100.086 112.522 158.446 1.00 106.97 85 THR D CA 1
ATOM 4764 C C . THR D 3 85 ? 100.402 112.326 156.961 1.00 104.94 85 THR D C 1
ATOM 4765 O O . THR D 3 85 ? 100.129 111.223 156.443 1.00 105.40 85 THR D O 1
ATOM 4769 N N . TYR D 3 86 ? 100.962 113.356 156.317 1.00 102.43 86 TYR D N 1
ATOM 4770 C CA . TYR D 3 86 ? 101.302 113.379 154.871 1.00 100.40 86 TYR D CA 1
ATOM 4771 C C . TYR D 3 86 ? 102.821 113.403 154.703 1.00 98.87 86 TYR D C 1
ATOM 4772 O O . TYR D 3 86 ? 103.468 114.324 155.239 1.00 99.03 86 TYR D O 1
ATOM 4781 N N . TYR D 3 87 ? 103.352 112.415 153.978 1.00 96.86 87 TYR D N 1
ATOM 4782 C CA . TYR D 3 87 ? 104.795 112.247 153.673 1.00 95.53 87 TYR D CA 1
ATOM 4783 C C . TYR D 3 87 ? 105.024 112.421 152.173 1.00 94.57 87 TYR D C 1
ATOM 4784 O O . TYR D 3 87 ? 104.236 111.862 151.385 1.00 94.26 87 TYR D O 1
ATOM 4793 N N . CYS D 3 88 ? 106.072 113.160 151.801 1.00 94.10 88 CYS D N 1
ATOM 4794 C CA . CYS D 3 88 ? 106.643 113.166 150.430 1.00 94.13 88 CYS D CA 1
ATOM 4795 C C . CYS D 3 88 ? 107.744 112.107 150.344 1.00 93.60 88 CYS D C 1
ATOM 4796 O O . CYS D 3 88 ? 108.446 111.905 151.353 1.00 94.20 88 CYS D O 1
ATOM 4799 N N . LEU D 3 89 ? 107.866 111.462 149.181 1.00 92.86 89 LEU D N 1
ATOM 4800 C CA . LEU D 3 89 ? 108.952 110.509 148.832 1.00 92.26 89 LEU D CA 1
ATOM 4801 C C . LEU D 3 89 ? 109.740 111.076 147.649 1.00 91.88 89 LEU D C 1
ATOM 4802 O O . LEU D 3 89 ? 109.110 111.357 146.618 1.00 91.37 89 LEU D O 1
ATOM 4807 N N . GLN D 3 90 ? 111.059 111.220 147.800 1.00 92.20 90 GLN D N 1
ATOM 4808 C CA . GLN D 3 90 ? 112.021 111.313 146.668 1.00 92.69 90 GLN D CA 1
ATOM 4809 C C . GLN D 3 90 ? 112.270 109.886 146.172 1.00 92.96 90 GLN D C 1
ATOM 4810 O O . GLN D 3 90 ? 112.664 109.044 147.006 1.00 93.13 90 GLN D O 1
ATOM 4816 N N . TYR D 3 91 ? 112.031 109.621 144.883 1.00 92.96 91 TYR D N 1
ATOM 4817 C CA . TYR D 3 91 ? 112.289 108.304 144.240 1.00 92.89 91 TYR D CA 1
ATOM 4818 C C . TYR D 3 91 ? 112.967 108.496 142.874 1.00 93.80 91 TYR D C 1
ATOM 4819 O O . TYR D 3 91 ? 112.787 107.638 141.988 1.00 93.92 91 TYR D O 1
ATOM 4828 N N . ASP D 3 92 ? 113.777 109.553 142.728 1.00 95.30 92 ASP D N 1
ATOM 4829 C CA . ASP D 3 92 ? 114.604 109.809 141.516 1.00 96.61 92 ASP D CA 1
ATOM 4830 C C . ASP D 3 92 ? 115.718 108.756 141.453 1.00 97.02 92 ASP D C 1
ATOM 4831 O O . ASP D 3 92 ? 115.928 108.186 140.364 1.00 97.25 92 ASP D O 1
ATOM 4836 N N . ASN D 3 93 ? 116.397 108.524 142.582 1.00 97.72 93 ASN D N 1
ATOM 4837 C CA . ASN D 3 93 ? 117.359 107.409 142.799 1.00 98.43 93 ASN D CA 1
ATOM 4838 C C . ASN D 3 93 ? 116.637 106.271 143.530 1.00 98.22 93 ASN D C 1
ATOM 4839 O O . ASN D 3 93 ? 115.630 106.559 144.207 1.00 98.71 93 ASN D O 1
ATOM 4844 N N . LEU D 3 94 ? 117.135 105.034 143.410 1.00 97.96 94 LEU D N 1
ATOM 4845 C CA . LEU D 3 94 ? 116.648 103.862 144.195 1.00 98.06 94 LEU D CA 1
ATOM 4846 C C . LEU D 3 94 ? 117.098 103.991 145.657 1.00 98.32 94 LEU D C 1
ATOM 4847 O O . LEU D 3 94 ? 116.607 103.204 146.488 1.00 98.27 94 LEU D O 1
ATOM 4852 N N . LEU D 3 95 ? 118.006 104.927 145.958 1.00 98.88 95 LEU D N 1
ATOM 4853 C CA . LEU D 3 95 ? 118.227 105.466 147.327 1.00 99.44 95 LEU D CA 1
ATOM 4854 C C . LEU D 3 95 ? 117.040 106.378 147.671 1.00 99.20 95 LEU D C 1
ATOM 4855 O O . LEU D 3 95 ? 117.172 107.615 147.551 1.00 99.82 95 LEU D O 1
ATOM 4860 N N . TRP D 3 96 ? 115.905 105.764 148.033 1.00 97.98 96 TRP D N 1
ATOM 4861 C CA . TRP D 3 96 ? 114.641 106.447 148.424 1.00 96.73 96 TRP D CA 1
ATOM 4862 C C . TRP D 3 96 ? 114.877 107.255 149.702 1.00 97.68 96 TRP D C 1
ATOM 4863 O O . TRP D 3 96 ? 115.585 106.746 150.596 1.00 97.83 96 TRP D O 1
ATOM 4874 N N . THR D 3 97 ? 114.301 108.457 149.780 1.00 99.10 97 THR D N 1
ATOM 4875 C CA . THR D 3 97 ? 114.303 109.316 150.994 1.00 100.42 97 THR D CA 1
ATOM 4876 C C . THR D 3 97 ? 112.942 110.000 151.142 1.00 101.49 97 THR D C 1
ATOM 4877 O O . THR D 3 97 ? 112.500 110.647 150.172 1.00 101.71 97 THR D O 1
ATOM 4881 N N . PHE D 3 98 ? 112.317 109.859 152.315 1.00 102.65 98 PHE D N 1
ATOM 4882 C CA . PHE D 3 98 ? 111.037 110.518 152.681 1.00 103.56 98 PHE D CA 1
ATOM 4883 C C . PHE D 3 98 ? 111.327 111.885 153.310 1.00 105.44 98 PHE D C 1
ATOM 4884 O O . PHE D 3 98 ? 112.451 112.099 153.812 1.00 106.28 98 PHE D O 1
ATOM 4892 N N . GLY D 3 99 ? 110.332 112.776 153.282 1.00 107.36 99 GLY D N 1
ATOM 4893 C CA . GLY D 3 99 ? 110.300 114.005 154.098 1.00 108.57 99 GLY D CA 1
ATOM 4894 C C . GLY D 3 99 ? 110.012 113.683 155.555 1.00 110.03 99 GLY D C 1
ATOM 4895 O O . GLY D 3 99 ? 109.685 112.514 155.854 1.00 110.73 99 GLY D O 1
ATOM 4896 N N . GLY D 3 100 ? 110.106 114.686 156.434 1.00 111.44 100 GLY D N 1
ATOM 4897 C CA . GLY D 3 100 ? 109.867 114.549 157.885 1.00 112.53 100 GLY D CA 1
ATOM 4898 C C . GLY D 3 100 ? 108.406 114.291 158.226 1.00 113.36 100 GLY D C 1
ATOM 4899 O O . GLY D 3 100 ? 108.145 113.873 159.374 1.00 113.37 100 GLY D O 1
ATOM 4900 N N . GLY D 3 101 ? 107.487 114.534 157.282 1.00 114.37 101 GLY D N 1
ATOM 4901 C CA . GLY D 3 101 ? 106.034 114.348 157.457 1.00 115.54 101 GLY D CA 1
ATOM 4902 C C . GLY D 3 101 ? 105.358 115.637 157.888 1.00 116.61 101 GLY D C 1
ATOM 4903 O O . GLY D 3 101 ? 106.058 116.531 158.409 1.00 116.95 101 GLY D O 1
ATOM 4904 N N . THR D 3 102 ? 104.043 115.724 157.673 1.00 117.83 102 THR D N 1
ATOM 4905 C CA . THR D 3 102 ? 103.172 116.867 158.059 1.00 118.97 102 THR D CA 1
ATOM 4906 C C . THR D 3 102 ? 101.905 116.314 158.716 1.00 120.00 102 THR D C 1
ATOM 4907 O O . THR D 3 102 ? 101.058 115.771 157.978 1.00 119.97 102 THR D O 1
ATOM 4911 N N . LYS D 3 103 ? 101.774 116.460 160.038 1.00 121.60 103 LYS D N 1
ATOM 4912 C CA . LYS D 3 103 ? 100.587 115.984 160.794 1.00 123.19 103 LYS D CA 1
ATOM 4913 C C . LYS D 3 103 ? 99.475 117.037 160.705 1.00 125.33 103 LYS D C 1
ATOM 4914 O O . LYS D 3 103 ? 99.613 118.103 161.337 1.00 126.17 103 LYS D O 1
ATOM 4920 N N . LEU D 3 104 ? 98.410 116.732 159.957 1.00 127.95 104 LEU D N 1
ATOM 4921 C CA . LEU D 3 104 ? 97.218 117.609 159.797 1.00 129.97 104 LEU D CA 1
ATOM 4922 C C . LEU D 3 104 ? 96.327 117.457 161.037 1.00 131.91 104 LEU D C 1
ATOM 4923 O O . LEU D 3 104 ? 96.150 116.310 161.499 1.00 132.15 104 LEU D O 1
ATOM 4928 N N . GLU D 3 105 ? 95.799 118.575 161.548 1.00 134.28 105 GLU D N 1
ATOM 4929 C CA . GLU D 3 105 ? 94.887 118.642 162.721 1.00 135.82 105 GLU D CA 1
ATOM 4930 C C . GLU D 3 105 ? 93.652 119.476 162.352 1.00 137.08 105 GLU D C 1
ATOM 4931 O O . GLU D 3 105 ? 93.737 120.281 161.403 1.00 137.72 105 GLU D O 1
ATOM 4937 N N . ILE D 3 106 ? 92.542 119.261 163.065 1.00 138.19 106 ILE D N 1
ATOM 4938 C CA . ILE D 3 106 ? 91.279 120.053 162.949 1.00 138.99 106 ILE D CA 1
ATOM 4939 C C . ILE D 3 106 ? 91.467 121.396 163.675 1.00 140.01 106 ILE D C 1
ATOM 4940 O O . ILE D 3 106 ? 92.447 121.522 164.440 1.00 140.08 106 ILE D O 1
ATOM 4945 N N . LYS D 3 107 ? 90.567 122.359 163.439 1.00 141.16 107 LYS D N 1
ATOM 4946 C CA . LYS D 3 107 ? 90.521 123.671 164.146 1.00 141.75 107 LYS D CA 1
ATOM 4947 C C . LYS D 3 107 ? 89.080 123.964 164.581 1.00 141.98 107 LYS D C 1
ATOM 4948 O O . LYS D 3 107 ? 88.135 123.798 163.810 1.00 142.38 107 LYS D O 1
ATOM 4955 N N . GLN E 2 1 ? 156.440 157.652 144.747 1.00 135.21 1 GLN E N 1
ATOM 4956 C CA . GLN E 2 1 ? 155.784 156.371 145.187 1.00 135.16 1 GLN E CA 1
ATOM 4957 C C . GLN E 2 1 ? 154.365 156.671 145.691 1.00 134.69 1 GLN E C 1
ATOM 4958 O O . GLN E 2 1 ? 154.130 157.803 146.162 1.00 134.65 1 GLN E O 1
ATOM 4964 N N . VAL E 2 2 ? 153.464 155.688 145.594 1.00 133.82 2 VAL E N 1
ATOM 4965 C CA . VAL E 2 2 ? 152.077 155.757 146.145 1.00 132.74 2 VAL E CA 1
ATOM 4966 C C . VAL E 2 2 ? 152.167 155.695 147.672 1.00 132.27 2 VAL E C 1
ATOM 4967 O O . VAL E 2 2 ? 152.976 154.891 148.182 1.00 132.53 2 VAL E O 1
ATOM 4971 N N . THR E 2 3 ? 151.368 156.511 148.367 1.00 131.42 3 THR E N 1
ATOM 4972 C CA . THR E 2 3 ? 151.080 156.362 149.819 1.00 130.68 3 THR E CA 1
ATOM 4973 C C . THR E 2 3 ? 149.596 156.636 150.087 1.00 130.09 3 THR E C 1
ATOM 4974 O O . THR E 2 3 ? 148.984 157.412 149.326 1.00 130.63 3 THR E O 1
ATOM 4978 N N . LEU E 2 4 ? 149.056 155.991 151.124 1.00 129.06 4 LEU E N 1
ATOM 4979 C CA . LEU E 2 4 ? 147.802 156.375 151.823 1.00 128.54 4 LEU E CA 1
ATOM 4980 C C . LEU E 2 4 ? 148.105 156.435 153.322 1.00 129.06 4 LEU E C 1
ATOM 4981 O O . LEU E 2 4 ? 148.920 155.613 153.787 1.00 129.49 4 LEU E O 1
ATOM 4986 N N . LYS E 2 5 ? 147.490 157.378 154.041 1.00 129.82 5 LYS E N 1
ATOM 4987 C CA . LYS E 2 5 ? 147.623 157.509 155.516 1.00 130.47 5 LYS E CA 1
ATOM 4988 C C . LYS E 2 5 ? 146.261 157.864 156.117 1.00 131.56 5 LYS E C 1
ATOM 4989 O O . LYS E 2 5 ? 145.645 158.845 155.653 1.00 132.18 5 LYS E O 1
ATOM 4995 N N . GLU E 2 6 ? 145.834 157.093 157.122 1.00 132.60 6 GLU E N 1
ATOM 4996 C CA . GLU E 2 6 ? 144.529 157.241 157.816 1.00 133.48 6 GLU E CA 1
ATOM 4997 C C . GLU E 2 6 ? 144.705 158.167 159.022 1.00 133.71 6 GLU E C 1
ATOM 4998 O O . GLU E 2 6 ? 145.819 158.209 159.586 1.00 134.19 6 GLU E O 1
ATOM 5004 N N . SER E 2 7 ? 143.636 158.877 159.389 1.00 133.88 7 SER E N 1
ATOM 5005 C CA . SER E 2 7 ? 143.519 159.691 160.627 1.00 134.06 7 SER E CA 1
ATOM 5006 C C . SER E 2 7 ? 142.133 159.473 161.242 1.00 134.73 7 SER E C 1
ATOM 5007 O O . SER E 2 7 ? 141.190 159.168 160.481 1.00 135.43 7 SER E O 1
ATOM 5010 N N . GLY E 2 8 ? 142.019 159.627 162.563 1.00 135.12 8 GLY E N 1
ATOM 5011 C CA . GLY E 2 8 ? 140.752 159.424 163.289 1.00 135.63 8 GLY E CA 1
ATOM 5012 C C . GLY E 2 8 ? 140.802 159.941 164.724 1.00 136.24 8 GLY E C 1
ATOM 5013 O O . GLY E 2 8 ? 141.815 160.482 165.165 1.00 136.02 8 GLY E O 1
ATOM 5014 N N . PRO E 2 9 ? 139.696 159.779 165.487 1.00 137.14 9 PRO E N 1
ATOM 5015 C CA . PRO E 2 9 ? 139.616 160.271 166.863 1.00 137.61 9 PRO E CA 1
ATOM 5016 C C . PRO E 2 9 ? 140.405 159.425 167.875 1.00 138.45 9 PRO E C 1
ATOM 5017 O O . PRO E 2 9 ? 140.794 159.971 168.895 1.00 138.67 9 PRO E O 1
ATOM 5021 N N . GLY E 2 10 ? 140.611 158.133 167.585 1.00 139.25 10 GLY E N 1
ATOM 5022 C CA . GLY E 2 10 ? 141.251 157.167 168.499 1.00 139.62 10 GLY E CA 1
ATOM 5023 C C . GLY E 2 10 ? 140.263 156.633 169.522 1.00 140.20 10 GLY E C 1
ATOM 5024 O O . GLY E 2 10 ? 140.118 155.395 169.602 1.00 140.23 10 GLY E O 1
ATOM 5025 N N . ILE E 2 11 ? 139.609 157.528 170.276 1.00 140.71 11 ILE E N 1
ATOM 5026 C CA . ILE E 2 11 ? 138.576 157.187 171.302 1.00 141.00 11 ILE E CA 1
ATOM 5027 C C . ILE E 2 11 ? 137.314 158.037 171.090 1.00 141.79 11 ILE E C 1
ATOM 5028 O O . ILE E 2 11 ? 137.440 159.265 170.912 1.00 141.87 11 ILE E O 1
ATOM 5033 N N . LEU E 2 12 ? 136.149 157.378 171.093 1.00 142.51 12 LEU E N 1
ATOM 5034 C CA . LEU E 2 12 ? 134.797 157.992 171.198 1.00 142.96 12 LEU E CA 1
ATOM 5035 C C . LEU E 2 12 ? 133.915 157.099 172.079 1.00 143.32 12 LEU E C 1
ATOM 5036 O O . LEU E 2 12 ? 134.179 155.886 172.136 1.00 143.29 12 LEU E O 1
ATOM 5041 N N . GLN E 2 13 ? 132.908 157.681 172.734 1.00 143.65 13 GLN E N 1
ATOM 5042 C CA . GLN E 2 13 ? 131.831 156.929 173.437 1.00 143.96 13 GLN E CA 1
ATOM 5043 C C . GLN E 2 13 ? 130.796 156.502 172.395 1.00 144.17 13 GLN E C 1
ATOM 5044 O O . GLN E 2 13 ? 130.684 157.146 171.353 1.00 144.32 13 GLN E O 1
ATOM 5050 N N . PRO E 2 14 ? 130.030 155.403 172.611 1.00 144.31 14 PRO E N 1
ATOM 5051 C CA . PRO E 2 14 ? 129.002 154.972 171.656 1.00 144.43 14 PRO E CA 1
ATOM 5052 C C . PRO E 2 14 ? 127.888 155.989 171.347 1.00 144.66 14 PRO E C 1
ATOM 5053 O O . PRO E 2 14 ? 127.778 156.986 172.043 1.00 144.77 14 PRO E O 1
ATOM 5057 N N . SER E 2 15 ? 127.090 155.686 170.316 1.00 144.65 15 SER E N 1
ATOM 5058 C CA . SER E 2 15 ? 125.894 156.450 169.861 1.00 144.30 15 SER E CA 1
ATOM 5059 C C . SER E 2 15 ? 126.273 157.871 169.402 1.00 144.12 15 SER E C 1
ATOM 5060 O O . SER E 2 15 ? 125.500 158.810 169.696 1.00 144.56 15 SER E O 1
ATOM 5063 N N . GLN E 2 16 ? 127.408 158.025 168.706 1.00 143.31 16 GLN E N 1
ATOM 5064 C CA . GLN E 2 16 ? 127.792 159.268 167.973 1.00 142.53 16 GLN E CA 1
ATOM 5065 C C . GLN E 2 16 ? 128.476 158.872 166.654 1.00 141.87 16 GLN E C 1
ATOM 5066 O O . GLN E 2 16 ? 128.388 157.682 166.288 1.00 141.65 16 GLN E O 1
ATOM 5072 N N . THR E 2 17 ? 129.107 159.829 165.961 1.00 141.10 17 THR E N 1
ATOM 5073 C CA . THR E 2 17 ? 129.689 159.658 164.600 1.00 140.27 17 THR E CA 1
ATOM 5074 C C . THR E 2 17 ? 131.207 159.458 164.686 1.00 139.13 17 THR E C 1
ATOM 5075 O O . THR E 2 17 ? 131.871 160.263 165.371 1.00 139.08 17 THR E O 1
ATOM 5079 N N . LEU E 2 18 ? 131.715 158.425 164.004 1.00 137.36 18 LEU E N 1
ATOM 5080 C CA . LEU E 2 18 ? 133.162 158.190 163.748 1.00 135.71 18 LEU E CA 1
ATOM 5081 C C . LEU E 2 18 ? 133.511 158.804 162.387 1.00 134.08 18 LEU E C 1
ATOM 5082 O O . LEU E 2 18 ? 133.038 158.268 161.365 1.00 133.81 18 LEU E O 1
ATOM 5087 N N . SER E 2 19 ? 134.306 159.881 162.385 1.00 132.32 19 SER E N 1
ATOM 5088 C CA . SER E 2 19 ? 134.715 160.650 161.180 1.00 131.33 19 SER E CA 1
ATOM 5089 C C . SER E 2 19 ? 136.170 160.318 160.823 1.00 130.52 19 SER E C 1
ATOM 5090 O O . SER E 2 19 ? 137.077 161.070 161.239 1.00 130.21 19 SER E O 1
ATOM 5093 N N . LEU E 2 20 ? 136.368 159.221 160.086 1.00 129.56 20 LEU E N 1
ATOM 5094 C CA . LEU E 2 20 ? 137.693 158.756 159.594 1.00 128.59 20 LEU E CA 1
ATOM 5095 C C . LEU E 2 20 ? 138.104 159.600 158.385 1.00 128.04 20 LEU E C 1
ATOM 5096 O O . LEU E 2 20 ? 137.220 159.935 157.570 1.00 128.15 20 LEU E O 1
ATOM 5101 N N . THR E 2 21 ? 139.398 159.920 158.284 1.00 127.68 21 THR E N 1
ATOM 5102 C CA . THR E 2 21 ? 140.019 160.646 157.145 1.00 127.74 21 THR E CA 1
ATOM 5103 C C . THR E 2 21 ? 141.120 159.771 156.541 1.00 127.64 21 THR E C 1
ATOM 5104 O O . THR E 2 21 ? 141.814 159.080 157.312 1.00 128.65 21 THR E O 1
ATOM 5108 N N . CYS E 2 22 ? 141.257 159.817 155.214 1.00 126.93 22 CYS E N 1
ATOM 5109 C CA . CYS E 2 22 ? 142.374 159.217 154.441 1.00 126.47 22 CYS E CA 1
ATOM 5110 C C . CYS E 2 22 ? 143.006 160.299 153.559 1.00 127.15 22 CYS E C 1
ATOM 5111 O O . CYS E 2 22 ? 142.252 160.960 152.822 1.00 127.77 22 CYS E O 1
ATOM 5114 N N . SER E 2 23 ? 144.328 160.471 153.658 1.00 127.84 23 SER E N 1
ATOM 5115 C CA . SER E 2 23 ? 145.160 161.355 152.799 1.00 128.41 23 SER E CA 1
ATOM 5116 C C . SER E 2 23 ? 146.102 160.477 151.972 1.00 128.78 23 SER E C 1
ATOM 5117 O O . SER E 2 23 ? 146.620 159.493 152.538 1.00 129.29 23 SER E O 1
ATOM 5120 N N . PHE E 2 24 ? 146.324 160.820 150.699 1.00 129.08 24 PHE E N 1
ATOM 5121 C CA . PHE E 2 24 ? 147.109 159.989 149.747 1.00 129.39 24 PHE E CA 1
ATOM 5122 C C . PHE E 2 24 ? 148.011 160.858 148.861 1.00 129.92 24 PHE E C 1
ATOM 5123 O O . PHE E 2 24 ? 147.784 162.080 148.754 1.00 130.60 24 PHE E O 1
ATOM 5131 N N . SER E 2 25 ? 149.026 160.219 148.266 1.00 130.12 25 SER E N 1
ATOM 5132 C CA . SER E 2 25 ? 150.036 160.832 147.361 1.00 130.36 25 SER E CA 1
ATOM 5133 C C . SER E 2 25 ? 150.540 159.789 146.356 1.00 130.71 25 SER E C 1
ATOM 5134 O O . SER E 2 25 ? 150.363 158.583 146.619 1.00 131.34 25 SER E O 1
ATOM 5137 N N . GLY E 2 26 ? 151.129 160.248 145.244 1.00 130.57 26 GLY E N 1
ATOM 5138 C CA . GLY E 2 26 ? 151.630 159.400 144.142 1.00 130.12 26 GLY E CA 1
ATOM 5139 C C . GLY E 2 26 ? 150.553 159.064 143.118 1.00 129.63 26 GLY E C 1
ATOM 5140 O O . GLY E 2 26 ? 150.903 158.458 142.085 1.00 129.80 26 GLY E O 1
ATOM 5141 N N . PHE E 2 27 ? 149.294 159.429 143.389 1.00 128.79 27 PHE E N 1
ATOM 5142 C CA . PHE E 2 27 ? 148.131 159.296 142.472 1.00 128.31 27 PHE E CA 1
ATOM 5143 C C . PHE E 2 27 ? 147.112 160.390 142.812 1.00 128.32 27 PHE E C 1
ATOM 5144 O O . PHE E 2 27 ? 147.240 161.010 143.890 1.00 128.45 27 PHE E O 1
ATOM 5152 N N . SER E 2 28 ? 146.145 160.624 141.921 1.00 128.15 28 SER E N 1
ATOM 5153 C CA . SER E 2 28 ? 144.937 161.451 142.184 1.00 128.09 28 SER E CA 1
ATOM 5154 C C . SER E 2 28 ? 143.696 160.580 141.967 1.00 127.78 28 SER E C 1
ATOM 5155 O O . SER E 2 28 ? 143.703 159.781 141.014 1.00 128.11 28 SER E O 1
ATOM 5158 N N . LEU E 2 29 ? 142.682 160.719 142.824 1.00 127.07 29 LEU E N 1
ATOM 5159 C CA . LEU E 2 29 ? 141.451 159.884 142.773 1.00 126.73 29 LEU E CA 1
ATOM 5160 C C . LEU E 2 29 ? 140.573 160.313 141.585 1.00 126.70 29 LEU E C 1
ATOM 5161 O O . LEU E 2 29 ? 139.729 159.498 141.177 1.00 127.26 29 LEU E O 1
ATOM 5166 N N . SER E 2 30 ? 140.784 161.513 141.021 1.00 126.27 30 SER E N 1
ATOM 5167 C CA . SER E 2 30 ? 140.117 161.996 139.779 1.00 125.80 30 SER E CA 1
ATOM 5168 C C . SER E 2 30 ? 140.823 161.481 138.512 1.00 125.02 30 SER E C 1
ATOM 5169 O O . SER E 2 30 ? 140.302 161.765 137.413 1.00 125.61 30 SER E O 1
ATOM 5172 N N . THR E 2 31 ? 141.950 160.763 138.636 1.00 123.64 31 THR E N 1
ATOM 5173 C CA . THR E 2 31 ? 142.601 160.018 137.519 1.00 122.50 31 THR E CA 1
ATOM 5174 C C . THR E 2 31 ? 141.629 158.937 137.032 1.00 121.71 31 THR E C 1
ATOM 5175 O O . THR E 2 31 ? 140.956 158.333 137.891 1.00 121.40 31 THR E O 1
ATOM 5179 N N . SER E 2 32 ? 141.564 158.700 135.716 1.00 121.25 32 SER E N 1
ATOM 5180 C CA . SER E 2 32 ? 140.597 157.767 135.077 1.00 120.70 32 SER E CA 1
ATOM 5181 C C . SER E 2 32 ? 140.802 156.343 135.613 1.00 119.55 32 SER E C 1
ATOM 5182 O O . SER E 2 32 ? 141.959 155.879 135.651 1.00 119.19 32 SER E O 1
ATOM 5185 N N . GLY E 2 33 ? 139.703 155.695 136.008 1.00 118.19 33 GLY E N 1
ATOM 5186 C CA . GLY E 2 33 ? 139.637 154.313 136.524 1.00 117.31 33 GLY E CA 1
ATOM 5187 C C . GLY E 2 33 ? 140.182 154.133 137.937 1.00 116.48 33 GLY E C 1
ATOM 5188 O O . GLY E 2 33 ? 140.324 152.961 138.345 1.00 116.97 33 GLY E O 1
ATOM 5189 N N . MET E 2 34 ? 140.465 155.217 138.673 1.00 115.20 34 MET E N 1
ATOM 5190 C CA . MET E 2 34 ? 141.113 155.174 140.015 1.00 113.80 34 MET E CA 1
ATOM 5191 C C . MET E 2 34 ? 140.041 155.081 141.109 1.00 112.26 34 MET E C 1
ATOM 5192 O O . MET E 2 34 ? 138.979 155.709 140.950 1.00 112.71 34 MET E O 1
ATOM 5197 N N . GLY E 2 35 ? 140.328 154.342 142.188 1.00 110.14 35 GLY E N 1
ATOM 5198 C CA . GLY E 2 35 ? 139.400 154.117 143.314 1.00 108.41 35 GLY E CA 1
ATOM 5199 C C . GLY E 2 35 ? 140.110 154.105 144.656 1.00 106.89 35 GLY E C 1
ATOM 5200 O O . GLY E 2 35 ? 141.305 153.744 144.694 1.00 107.01 35 GLY E O 1
ATOM 5201 N N . VAL E 2 36 ? 139.396 154.501 145.715 1.00 105.41 36 VAL E N 1
ATOM 5202 C CA . VAL E 2 36 ? 139.822 154.371 147.141 1.00 104.65 36 VAL E CA 1
ATOM 5203 C C . VAL E 2 36 ? 138.729 153.599 147.887 1.00 104.38 36 VAL E C 1
ATOM 5204 O O . VAL E 2 36 ? 137.535 153.838 147.609 1.00 104.72 36 VAL E O 1
ATOM 5208 N N . SER E 2 37 ? 139.141 152.718 148.800 1.00 104.07 37 SER E N 1
ATOM 5209 C CA . SER E 2 37 ? 138.270 151.759 149.525 1.00 104.21 37 SER E CA 1
ATOM 5210 C C . SER E 2 37 ? 138.630 151.751 151.013 1.00 104.17 37 SER E C 1
ATOM 5211 O O . SER E 2 37 ? 139.805 152.020 151.335 1.00 104.45 37 SER E O 1
ATOM 5214 N N . TRP E 2 38 ? 137.652 151.452 151.873 1.00 104.42 38 TRP E N 1
ATOM 5215 C CA . TRP E 2 38 ? 137.840 151.317 153.342 1.00 105.03 38 TRP E CA 1
ATOM 5216 C C . TRP E 2 38 ? 137.601 149.868 153.771 1.00 105.90 38 TRP E C 1
ATOM 5217 O O . TRP E 2 38 ? 136.593 149.269 153.346 1.00 106.44 38 TRP E O 1
ATOM 5228 N N . ILE E 2 39 ? 138.522 149.355 154.588 1.00 106.83 39 ILE E N 1
ATOM 5229 C CA . ILE E 2 39 ? 138.490 148.005 155.218 1.00 107.83 39 ILE E CA 1
ATOM 5230 C C . ILE E 2 39 ? 138.800 148.204 156.703 1.00 109.35 39 ILE E C 1
ATOM 5231 O O . ILE E 2 39 ? 139.574 149.131 157.021 1.00 108.85 39 ILE E O 1
ATOM 5236 N N . ARG E 2 40 ? 138.213 147.377 157.569 1.00 111.58 40 ARG E N 1
ATOM 5237 C CA . ARG E 2 40 ? 138.509 147.364 159.024 1.00 113.49 40 ARG E CA 1
ATOM 5238 C C . ARG E 2 40 ? 138.828 145.926 159.451 1.00 114.82 40 ARG E C 1
ATOM 5239 O O . ARG E 2 40 ? 138.203 144.995 158.900 1.00 114.30 40 ARG E O 1
ATOM 5247 N N . LYS E 2 41 ? 139.794 145.760 160.362 1.00 116.95 41 LYS E N 1
ATOM 5248 C CA . LYS E 2 41 ? 140.001 144.515 161.148 1.00 118.72 41 LYS E CA 1
ATOM 5249 C C . LYS E 2 41 ? 139.362 144.719 162.521 1.00 119.82 41 LYS E C 1
ATOM 5250 O O . LYS E 2 41 ? 139.917 145.445 163.344 1.00 120.32 41 LYS E O 1
ATOM 5256 N N . PRO E 2 42 ? 138.183 144.114 162.819 1.00 120.84 42 PRO E N 1
ATOM 5257 C CA . PRO E 2 42 ? 137.594 144.195 164.157 1.00 121.72 42 PRO E CA 1
ATOM 5258 C C . PRO E 2 42 ? 138.439 143.448 165.200 1.00 122.97 42 PRO E C 1
ATOM 5259 O O . PRO E 2 42 ? 139.187 142.559 164.824 1.00 123.54 42 PRO E O 1
ATOM 5263 N N . SER E 2 43 ? 138.292 143.834 166.471 1.00 124.20 43 SER E N 1
ATOM 5264 C CA . SER E 2 43 ? 139.099 143.352 167.625 1.00 124.85 43 SER E CA 1
ATOM 5265 C C . SER E 2 43 ? 139.063 141.819 167.709 1.00 125.24 43 SER E C 1
ATOM 5266 O O . SER E 2 43 ? 138.005 141.270 168.081 1.00 125.54 43 SER E O 1
ATOM 5269 N N . GLY E 2 44 ? 140.179 141.166 167.360 1.00 125.33 44 GLY E N 1
ATOM 5270 C CA . GLY E 2 44 ? 140.358 139.701 167.417 1.00 125.38 44 GLY E CA 1
ATOM 5271 C C . GLY E 2 44 ? 139.573 138.974 166.334 1.00 125.43 44 GLY E C 1
ATOM 5272 O O . GLY E 2 44 ? 139.076 137.863 166.625 1.00 125.86 44 GLY E O 1
ATOM 5273 N N . LYS E 2 45 ? 139.474 139.559 165.132 1.00 124.79 45 LYS E N 1
ATOM 5274 C CA . LYS E 2 45 ? 138.618 139.056 164.019 1.00 124.17 45 LYS E CA 1
ATOM 5275 C C . LYS E 2 45 ? 139.289 139.320 162.663 1.00 122.98 45 LYS E C 1
ATOM 5276 O O . LYS E 2 45 ? 140.227 140.141 162.612 1.00 122.87 45 LYS E O 1
ATOM 5282 N N . GLY E 2 46 ? 138.821 138.633 161.612 1.00 121.38 46 GLY E N 1
ATOM 5283 C CA . GLY E 2 46 ? 139.288 138.783 160.217 1.00 119.82 46 GLY E CA 1
ATOM 5284 C C . GLY E 2 46 ? 138.800 140.075 159.581 1.00 118.40 46 GLY E C 1
ATOM 5285 O O . GLY E 2 46 ? 137.881 140.700 160.146 1.00 118.98 46 GLY E O 1
ATOM 5286 N N . LEU E 2 47 ? 139.375 140.447 158.430 1.00 116.05 47 LEU E N 1
ATOM 5287 C CA . LEU E 2 47 ? 139.120 141.738 157.728 1.00 114.20 47 LEU E CA 1
ATOM 5288 C C . LEU E 2 47 ? 137.658 141.819 157.269 1.00 113.67 47 LEU E C 1
ATOM 5289 O O . LEU E 2 47 ? 137.079 140.767 156.923 1.00 114.00 47 LEU E O 1
ATOM 5294 N N . GLU E 2 48 ? 137.108 143.038 157.265 1.00 112.54 48 GLU E N 1
ATOM 5295 C CA . GLU E 2 48 ? 135.722 143.372 156.841 1.00 111.23 48 GLU E CA 1
ATOM 5296 C C . GLU E 2 48 ? 135.774 144.603 155.929 1.00 109.00 48 GLU E C 1
ATOM 5297 O O . GLU E 2 48 ? 136.258 145.654 156.394 1.00 108.43 48 GLU E O 1
ATOM 5303 N N . TRP E 2 49 ? 135.294 144.475 154.687 1.00 106.86 49 TRP E N 1
ATOM 5304 C CA . TRP E 2 49 ? 135.178 145.600 153.720 1.00 105.68 49 TRP E CA 1
ATOM 5305 C C . TRP E 2 49 ? 134.009 146.505 154.138 1.00 105.00 49 TRP E C 1
ATOM 5306 O O . TRP E 2 49 ? 132.967 145.958 154.553 1.00 105.65 49 TRP E O 1
ATOM 5317 N N . LEU E 2 50 ? 134.177 147.830 154.020 1.00 104.05 50 LEU E N 1
ATOM 5318 C CA . LEU E 2 50 ? 133.167 148.849 154.423 1.00 103.65 50 LEU E CA 1
ATOM 5319 C C . LEU E 2 50 ? 132.601 149.563 153.189 1.00 103.99 50 LEU E C 1
ATOM 5320 O O . LEU E 2 50 ? 131.379 149.437 152.962 1.00 105.03 50 LEU E O 1
ATOM 5325 N N . ALA E 2 51 ? 133.439 150.279 152.428 1.00 103.71 51 ALA E N 1
ATOM 5326 C CA . ALA E 2 51 ? 132.998 151.273 151.417 1.00 103.63 51 ALA E CA 1
ATOM 5327 C C . ALA E 2 51 ? 133.988 151.399 150.253 1.00 103.80 51 ALA E C 1
ATOM 5328 O O . ALA E 2 51 ? 135.195 151.180 150.468 1.00 104.70 51 ALA E O 1
ATOM 5330 N N . HIS E 2 52 ? 133.468 151.769 149.076 1.00 103.89 52 HIS E N 1
ATOM 5331 C CA . HIS E 2 52 ? 134.222 152.199 147.867 1.00 104.16 52 HIS E CA 1
ATOM 5332 C C . HIS E 2 52 ? 133.851 153.646 147.520 1.00 105.11 52 HIS E C 1
ATOM 5333 O O . HIS E 2 52 ? 132.693 154.033 147.769 1.00 106.12 52 HIS E O 1
ATOM 5340 N N . ILE E 2 53 ? 134.801 154.402 146.960 1.00 106.48 53 ILE E N 1
ATOM 5341 C CA . ILE E 2 53 ? 134.552 155.688 146.240 1.00 108.08 53 ILE E CA 1
ATOM 5342 C C . ILE E 2 53 ? 135.488 155.739 145.026 1.00 109.63 53 ILE E C 1
ATOM 5343 O O . ILE E 2 53 ? 136.653 155.310 145.158 1.00 111.06 53 ILE E O 1
ATOM 5348 N N . PHE E 2 54 ? 134.987 156.240 143.893 1.00 110.90 54 PHE E N 1
ATOM 5349 C CA . PHE E 2 54 ? 135.602 156.075 142.550 1.00 111.83 54 PHE E CA 1
ATOM 5350 C C . PHE E 2 54 ? 135.798 157.430 141.859 1.00 113.84 54 PHE E C 1
ATOM 5351 O O . PHE E 2 54 ? 135.200 158.443 142.280 1.00 114.72 54 PHE E O 1
ATOM 5359 N N . TRP E 2 55 ? 136.636 157.413 140.817 1.00 115.80 55 TRP E N 1
ATOM 5360 C CA . TRP E 2 55 ? 136.987 158.547 139.917 1.00 117.27 55 TRP E CA 1
ATOM 5361 C C . TRP E 2 55 ? 135.737 159.188 139.301 1.00 118.29 55 TRP E C 1
ATOM 5362 O O . TRP E 2 55 ? 135.716 160.431 139.193 1.00 118.45 55 TRP E O 1
ATOM 5373 N N . ASP E 2 56 ? 134.740 158.378 138.920 1.00 119.46 56 ASP E N 1
ATOM 5374 C CA . ASP E 2 56 ? 133.487 158.836 138.254 1.00 120.64 56 ASP E CA 1
ATOM 5375 C C . ASP E 2 56 ? 132.443 159.237 139.314 1.00 120.95 56 ASP E C 1
ATOM 5376 O O . ASP E 2 56 ? 131.248 159.311 138.960 1.00 121.53 56 ASP E O 1
ATOM 5381 N N . ASP E 2 57 ? 132.882 159.492 140.557 1.00 120.86 57 ASP E N 1
ATOM 5382 C CA . ASP E 2 57 ? 132.064 159.931 141.723 1.00 120.84 57 ASP E CA 1
ATOM 5383 C C . ASP E 2 57 ? 131.045 158.848 142.112 1.00 119.78 57 ASP E C 1
ATOM 5384 O O . ASP E 2 57 ? 130.047 159.193 142.782 1.00 119.62 57 ASP E O 1
ATOM 5389 N N . ASP E 2 58 ? 131.292 157.586 141.739 1.00 118.68 58 ASP E N 1
ATOM 5390 C CA . ASP E 2 58 ? 130.436 156.424 142.097 1.00 118.28 58 ASP E CA 1
ATOM 5391 C C . ASP E 2 58 ? 130.830 155.957 143.503 1.00 117.37 58 ASP E C 1
ATOM 5392 O O . ASP E 2 58 ? 131.964 156.263 143.929 1.00 117.84 58 ASP E O 1
ATOM 5397 N N . LYS E 2 59 ? 129.919 155.269 144.199 1.00 115.91 59 LYS E N 1
ATOM 5398 C CA . LYS E 2 59 ? 130.102 154.788 145.597 1.00 114.95 59 LYS E CA 1
ATOM 5399 C C . LYS E 2 59 ? 129.415 153.431 145.783 1.00 114.24 59 LYS E C 1
ATOM 5400 O O . LYS E 2 59 ? 128.404 153.177 145.095 1.00 114.77 59 LYS E O 1
ATOM 5406 N N . ARG E 2 60 ? 129.960 152.599 146.675 1.00 113.07 60 ARG E N 1
ATOM 5407 C CA . ARG E 2 60 ? 129.330 151.345 147.174 1.00 112.57 60 ARG E CA 1
ATOM 5408 C C . ARG E 2 60 ? 129.552 151.256 148.687 1.00 112.80 60 ARG E C 1
ATOM 5409 O O . ARG E 2 60 ? 130.522 151.867 149.179 1.00 113.48 60 ARG E O 1
ATOM 5417 N N . TYR E 2 61 ? 128.675 150.530 149.387 1.00 113.21 61 TYR E N 1
ATOM 5418 C CA . TYR E 2 61 ? 128.756 150.255 150.846 1.00 113.86 61 TYR E CA 1
ATOM 5419 C C . TYR E 2 61 ? 128.428 148.781 151.106 1.00 114.86 61 TYR E C 1
ATOM 5420 O O . TYR E 2 61 ? 127.685 148.175 150.305 1.00 114.92 61 TYR E O 1
ATOM 5429 N N . ASN E 2 62 ? 128.965 148.231 152.200 1.00 116.44 62 ASN E N 1
ATOM 5430 C CA . ASN E 2 62 ? 128.678 146.854 152.685 1.00 118.03 62 ASN E CA 1
ATOM 5431 C C . ASN E 2 62 ? 127.217 146.808 153.132 1.00 120.07 62 ASN E C 1
ATOM 5432 O O . ASN E 2 62 ? 126.826 147.598 153.989 1.00 120.93 62 ASN E O 1
ATOM 5437 N N . PRO E 2 63 ? 126.361 145.918 152.564 1.00 122.06 63 PRO E N 1
ATOM 5438 C CA . PRO E 2 63 ? 124.952 145.822 152.967 1.00 123.15 63 PRO E CA 1
ATOM 5439 C C . PRO E 2 63 ? 124.677 145.688 154.476 1.00 124.37 63 PRO E C 1
ATOM 5440 O O . PRO E 2 63 ? 123.617 146.115 154.901 1.00 125.21 63 PRO E O 1
ATOM 5444 N N . SER E 2 64 ? 125.614 145.110 155.238 1.00 125.28 64 SER E N 1
ATOM 5445 C CA . SER E 2 64 ? 125.547 144.966 156.719 1.00 126.17 64 SER E CA 1
ATOM 5446 C C . SER E 2 64 ? 125.619 146.334 157.418 1.00 127.18 64 SER E C 1
ATOM 5447 O O . SER E 2 64 ? 125.111 146.423 158.555 1.00 127.38 64 SER E O 1
ATOM 5450 N N . LEU E 2 65 ? 126.225 147.349 156.781 1.00 128.63 65 LEU E N 1
ATOM 5451 C CA . LEU E 2 65 ? 126.478 148.696 157.372 1.00 129.79 65 LEU E CA 1
ATOM 5452 C C . LEU E 2 65 ? 126.007 149.839 156.454 1.00 130.50 65 LEU E C 1
ATOM 5453 O O . LEU E 2 65 ? 126.248 151.006 156.824 1.00 130.29 65 LEU E O 1
ATOM 5458 N N . LYS E 2 66 ? 125.339 149.534 155.334 1.00 131.38 66 LYS E N 1
ATOM 5459 C CA . LYS E 2 66 ? 124.956 150.502 154.264 1.00 132.08 66 LYS E CA 1
ATOM 5460 C C . LYS E 2 66 ? 124.088 151.634 154.840 1.00 132.63 66 LYS E C 1
ATOM 5461 O O . LYS E 2 66 ? 124.132 152.748 154.281 1.00 132.87 66 LYS E O 1
ATOM 5467 N N . SER E 2 67 ? 123.335 151.354 155.911 1.00 132.98 67 SER E N 1
ATOM 5468 C CA . SER E 2 67 ? 122.440 152.306 156.627 1.00 133.11 67 SER E CA 1
ATOM 5469 C C . SER E 2 67 ? 123.213 153.421 157.366 1.00 132.80 67 SER E C 1
ATOM 5470 O O . SER E 2 67 ? 122.639 154.526 157.457 1.00 132.63 67 SER E O 1
ATOM 5473 N N . ARG E 2 68 ? 124.441 153.180 157.868 1.00 132.34 68 ARG E N 1
ATOM 5474 C CA . ARG E 2 68 ? 125.195 154.133 158.754 1.00 132.11 68 ARG E CA 1
ATOM 5475 C C . ARG E 2 68 ? 126.527 154.599 158.145 1.00 131.75 68 ARG E C 1
ATOM 5476 O O . ARG E 2 68 ? 127.084 155.579 158.687 1.00 131.72 68 ARG E O 1
ATOM 5484 N N . LEU E 2 69 ? 127.030 153.963 157.081 1.00 131.24 69 LEU E N 1
ATOM 5485 C CA . LEU E 2 69 ? 128.253 154.430 156.371 1.00 130.70 69 LEU E CA 1
ATOM 5486 C C . LEU E 2 69 ? 127.890 155.602 155.453 1.00 130.17 69 LEU E C 1
ATOM 5487 O O . LEU E 2 69 ? 126.740 155.649 154.967 1.00 130.89 69 LEU E O 1
ATOM 5492 N N . THR E 2 70 ? 128.847 156.506 155.233 1.00 129.22 70 THR E N 1
ATOM 5493 C CA . THR E 2 70 ? 128.806 157.568 154.192 1.00 128.84 70 THR E CA 1
ATOM 5494 C C . THR E 2 70 ? 130.248 157.936 153.825 1.00 128.38 70 THR E C 1
ATOM 5495 O O . THR E 2 70 ? 131.021 158.248 154.753 1.00 129.26 70 THR E O 1
ATOM 5499 N N . ILE E 2 71 ? 130.580 157.917 152.529 1.00 127.32 71 ILE E N 1
ATOM 5500 C CA . ILE E 2 71 ? 131.960 158.171 152.012 1.00 126.80 71 ILE E CA 1
ATOM 5501 C C . ILE E 2 71 ? 131.929 159.391 151.081 1.00 127.10 71 ILE E C 1
ATOM 5502 O O . ILE E 2 71 ? 130.953 159.528 150.314 1.00 127.42 71 ILE E O 1
ATOM 5507 N N . SER E 2 72 ? 132.957 160.244 151.166 1.00 127.66 72 SER E N 1
ATOM 5508 C CA . SER E 2 72 ? 133.061 161.539 150.440 1.00 128.47 72 SER E CA 1
ATOM 5509 C C . SER E 2 72 ? 134.524 161.846 150.092 1.00 129.35 72 SER E C 1
ATOM 5510 O O . SER E 2 72 ? 135.417 161.138 150.602 1.00 129.90 72 SER E O 1
ATOM 5513 N N . LYS E 2 73 ? 134.745 162.875 149.264 1.00 130.43 73 LYS E N 1
ATOM 5514 C CA . LYS E 2 73 ? 135.998 163.090 148.490 1.00 131.43 73 LYS E CA 1
ATOM 5515 C C . LYS E 2 73 ? 136.490 164.536 148.628 1.00 132.71 73 LYS E C 1
ATOM 5516 O O . LYS E 2 73 ? 135.672 165.422 148.952 1.00 132.98 73 LYS E O 1
ATOM 5522 N N . ASP E 2 74 ? 137.786 164.746 148.376 1.00 134.38 74 ASP E N 1
ATOM 5523 C CA . ASP E 2 74 ? 138.415 166.079 148.169 1.00 135.75 74 ASP E CA 1
ATOM 5524 C C . ASP E 2 74 ? 139.723 165.875 147.391 1.00 137.03 74 ASP E C 1
ATOM 5525 O O . ASP E 2 74 ? 140.763 165.625 148.036 1.00 137.43 74 ASP E O 1
ATOM 5530 N N . THR E 2 75 ? 139.665 165.964 146.056 1.00 138.17 75 THR E N 1
ATOM 5531 C CA . THR E 2 75 ? 140.839 165.812 145.149 1.00 138.98 75 THR E CA 1
ATOM 5532 C C . THR E 2 75 ? 141.782 167.014 145.302 1.00 139.34 75 THR E C 1
ATOM 5533 O O . THR E 2 75 ? 143.004 166.802 145.153 1.00 139.43 75 THR E O 1
ATOM 5537 N N . SER E 2 76 ? 141.257 168.214 145.594 1.00 139.40 76 SER E N 1
ATOM 5538 C CA . SER E 2 76 ? 142.065 169.435 145.878 1.00 139.26 76 SER E CA 1
ATOM 5539 C C . SER E 2 76 ? 143.084 169.136 146.988 1.00 139.17 76 SER E C 1
ATOM 5540 O O . SER E 2 76 ? 144.230 169.620 146.890 1.00 139.40 76 SER E O 1
ATOM 5543 N N . SER E 2 77 ? 142.662 168.359 147.992 1.00 138.67 77 SER E N 1
ATOM 5544 C CA . SER E 2 77 ? 143.425 167.991 149.213 1.00 138.12 77 SER E CA 1
ATOM 5545 C C . SER E 2 77 ? 144.119 166.629 149.058 1.00 137.60 77 SER E C 1
ATOM 5546 O O . SER E 2 77 ? 144.956 166.306 149.927 1.00 137.84 77 SER E O 1
ATOM 5549 N N . ASN E 2 78 ? 143.796 165.873 147.999 1.00 136.45 78 ASN E N 1
ATOM 5550 C CA . ASN E 2 78 ? 144.135 164.433 147.823 1.00 135.50 78 ASN E CA 1
ATOM 5551 C C . ASN E 2 78 ? 143.664 163.670 149.067 1.00 134.33 78 ASN E C 1
ATOM 5552 O O . ASN E 2 78 ? 144.516 163.074 149.762 1.00 134.36 78 ASN E O 1
ATOM 5557 N N . GLN E 2 79 ? 142.354 163.710 149.338 1.00 132.84 79 GLN E N 1
ATOM 5558 C CA . GLN E 2 79 ? 141.740 163.141 150.568 1.00 131.79 79 GLN E CA 1
ATOM 5559 C C . GLN E 2 79 ? 140.397 162.467 150.265 1.00 130.66 79 GLN E C 1
ATOM 5560 O O . GLN E 2 79 ? 139.722 162.861 149.291 1.00 131.38 79 GLN E O 1
ATOM 5566 N N . VAL E 2 80 ? 140.052 161.485 151.103 1.00 128.76 80 VAL E N 1
ATOM 5567 C CA . VAL E 2 80 ? 138.727 160.803 151.184 1.00 127.56 80 VAL E CA 1
ATOM 5568 C C . VAL E 2 80 ? 138.351 160.718 152.668 1.00 127.27 80 VAL E C 1
ATOM 5569 O O . VAL E 2 80 ? 139.267 160.548 153.499 1.00 127.46 80 VAL E O 1
ATOM 5573 N N . PHE E 2 81 ? 137.055 160.824 152.975 1.00 127.13 81 PHE E N 1
ATOM 5574 C CA . PHE E 2 81 ? 136.497 160.806 154.353 1.00 127.20 81 PHE E CA 1
ATOM 5575 C C . PHE E 2 81 ? 135.420 159.724 154.436 1.00 127.36 81 PHE E C 1
ATOM 5576 O O . PHE E 2 81 ? 134.588 159.651 153.510 1.00 127.72 81 PHE E O 1
ATOM 5584 N N . LEU E 2 82 ? 135.451 158.911 155.497 1.00 127.60 82 LEU E N 1
ATOM 5585 C CA . LEU E 2 82 ? 134.379 157.936 155.824 1.00 128.12 82 LEU E CA 1
ATOM 5586 C C . LEU E 2 82 ? 133.725 158.340 157.148 1.00 129.67 82 LEU E C 1
ATOM 5587 O O . LEU E 2 82 ? 134.442 158.426 158.166 1.00 129.68 82 LEU E O 1
ATOM 5592 N N . MET E 2 83 ? 132.411 158.572 157.108 1.00 131.72 83 MET E N 1
ATOM 5593 C CA . MET E 2 83 ? 131.540 158.817 158.286 1.00 133.16 83 MET E CA 1
ATOM 5594 C C . MET E 2 83 ? 130.814 157.511 158.625 1.00 134.06 83 MET E C 1
ATOM 5595 O O . MET E 2 83 ? 130.119 156.983 157.732 1.00 133.76 83 MET E O 1
ATOM 5600 N N . ILE E 2 84 ? 130.989 157.004 159.851 1.00 135.49 84 ILE E N 1
ATOM 5601 C CA . ILE E 2 84 ? 130.220 155.846 160.400 1.00 136.83 84 ILE E CA 1
ATOM 5602 C C . ILE E 2 84 ? 129.340 156.370 161.539 1.00 138.30 84 ILE E C 1
ATOM 5603 O O . ILE E 2 84 ? 129.900 156.784 162.575 1.00 138.32 84 ILE E O 1
ATOM 5608 N N . THR E 2 85 ? 128.018 156.358 161.340 1.00 140.20 85 THR E N 1
ATOM 5609 C CA . THR E 2 85 ? 127.014 156.933 162.276 1.00 141.14 85 THR E CA 1
ATOM 5610 C C . THR E 2 85 ? 126.581 155.883 163.307 1.00 141.85 85 THR E C 1
ATOM 5611 O O . THR E 2 85 ? 126.682 154.674 163.008 1.00 141.98 85 THR E O 1
ATOM 5615 N N . SER E 2 86 ? 126.106 156.355 164.465 1.00 142.53 86 SER E N 1
ATOM 5616 C CA . SER E 2 86 ? 125.606 155.555 165.616 1.00 143.22 86 SER E CA 1
ATOM 5617 C C . SER E 2 86 ? 126.617 154.456 165.977 1.00 143.67 86 SER E C 1
ATOM 5618 O O . SER E 2 86 ? 126.327 153.267 165.719 1.00 144.05 86 SER E O 1
ATOM 5621 N N . ILE E 2 87 ? 127.765 154.859 166.538 1.00 143.56 87 ILE E N 1
ATOM 5622 C CA . ILE E 2 87 ? 128.883 153.964 166.976 1.00 143.15 87 ILE E CA 1
ATOM 5623 C C . ILE E 2 87 ? 128.334 152.925 167.964 1.00 143.17 87 ILE E C 1
ATOM 5624 O O . ILE E 2 87 ? 127.555 153.310 168.860 1.00 143.49 87 ILE E O 1
ATOM 5629 N N . ASP E 2 88 ? 128.742 151.664 167.792 1.00 143.16 88 ASP E N 1
ATOM 5630 C CA . ASP E 2 88 ? 128.591 150.555 168.773 1.00 143.33 88 ASP E CA 1
ATOM 5631 C C . ASP E 2 88 ? 130.003 150.118 169.185 1.00 143.32 88 ASP E C 1
ATOM 5632 O O . ASP E 2 88 ? 130.947 150.426 168.429 1.00 144.13 88 ASP E O 1
ATOM 5637 N N . THR E 2 89 ? 130.156 149.433 170.325 1.00 142.64 89 THR E N 1
ATOM 5638 C CA . THR E 2 89 ? 131.471 148.931 170.820 1.00 141.93 89 THR E CA 1
ATOM 5639 C C . THR E 2 89 ? 131.988 147.806 169.907 1.00 141.22 89 THR E C 1
ATOM 5640 O O . THR E 2 89 ? 133.184 147.479 170.014 1.00 141.14 89 THR E O 1
ATOM 5644 N N . ALA E 2 90 ? 131.126 147.228 169.058 1.00 140.26 90 ALA E N 1
ATOM 5645 C CA . ALA E 2 90 ? 131.491 146.295 167.962 1.00 139.31 90 ALA E CA 1
ATOM 5646 C C . ALA E 2 90 ? 132.369 146.988 166.905 1.00 138.55 90 ALA E C 1
ATOM 5647 O O . ALA E 2 90 ? 133.061 146.259 166.166 1.00 138.87 90 ALA E O 1
ATOM 5649 N N . ASP E 2 91 ? 132.350 148.328 166.830 1.00 137.44 91 ASP E N 1
ATOM 5650 C CA . ASP E 2 91 ? 133.174 149.137 165.888 1.00 136.72 91 ASP E CA 1
ATOM 5651 C C . ASP E 2 91 ? 134.616 149.292 166.396 1.00 135.32 91 ASP E C 1
ATOM 5652 O O . ASP E 2 91 ? 135.394 149.987 165.709 1.00 135.60 91 ASP E O 1
ATOM 5657 N N . THR E 2 92 ? 134.971 148.690 167.541 1.00 133.44 92 THR E N 1
ATOM 5658 C CA . THR E 2 92 ? 136.375 148.562 168.021 1.00 131.82 92 THR E CA 1
ATOM 5659 C C . THR E 2 92 ? 137.184 147.779 166.981 1.00 129.90 92 THR E C 1
ATOM 5660 O O . THR E 2 92 ? 137.026 146.542 166.921 1.00 130.09 92 THR E O 1
ATOM 5664 N N . ALA E 2 93 ? 138.004 148.478 166.193 1.00 127.34 93 ALA E N 1
ATOM 5665 C CA . ALA E 2 93 ? 138.716 147.930 165.015 1.00 125.16 93 ALA E CA 1
ATOM 5666 C C . ALA E 2 93 ? 139.905 148.823 164.647 1.00 123.30 93 ALA E C 1
ATOM 5667 O O . ALA E 2 93 ? 139.941 149.982 165.111 1.00 123.27 93 ALA E O 1
ATOM 5669 N N . THR E 2 94 ? 140.839 148.297 163.846 1.00 120.91 94 THR E N 1
ATOM 5670 C CA . THR E 2 94 ? 141.796 149.107 163.046 1.00 119.29 94 THR E CA 1
ATOM 5671 C C . THR E 2 94 ? 141.180 149.338 161.664 1.00 118.04 94 THR E C 1
ATOM 5672 O O . THR E 2 94 ? 140.833 148.340 161.008 1.00 117.85 94 THR E O 1
ATOM 5676 N N . TYR E 2 95 ? 141.078 150.605 161.253 1.00 116.36 95 TYR E N 1
ATOM 5677 C CA . TYR E 2 95 ? 140.461 151.054 159.978 1.00 114.91 95 TYR E CA 1
ATOM 5678 C C . TYR E 2 95 ? 141.564 151.390 158.974 1.00 114.20 95 TYR E C 1
ATOM 5679 O O . TYR E 2 95 ? 142.433 152.223 159.300 1.00 113.75 95 TYR E O 1
ATOM 5688 N N . TYR E 2 96 ? 141.513 150.760 157.795 1.00 113.85 96 TYR E N 1
ATOM 5689 C CA . TYR E 2 96 ? 142.493 150.923 156.692 1.00 113.89 96 TYR E CA 1
ATOM 5690 C C . TYR E 2 96 ? 141.829 151.616 155.499 1.00 114.48 96 TYR E C 1
ATOM 5691 O O . TYR E 2 96 ? 140.636 151.378 155.234 1.00 115.05 96 TYR E O 1
ATOM 5700 N N . CYS E 2 97 ? 142.616 152.442 154.809 1.00 114.91 97 CYS E N 1
ATOM 5701 C CA . CYS E 2 97 ? 142.321 153.091 153.507 1.00 114.90 97 CYS E CA 1
ATOM 5702 C C . CYS E 2 97 ? 143.222 152.450 152.447 1.00 112.49 97 CYS E C 1
ATOM 5703 O O . CYS E 2 97 ? 144.453 152.454 152.662 1.00 112.81 97 CYS E O 1
ATOM 5706 N N . ALA E 2 98 ? 142.647 151.919 151.362 1.00 109.89 98 ALA E N 1
ATOM 5707 C CA . ALA E 2 98 ? 143.374 151.152 150.321 1.00 108.16 98 ALA E CA 1
ATOM 5708 C C . ALA E 2 98 ? 142.991 151.649 148.924 1.00 107.22 98 ALA E C 1
ATOM 5709 O O . ALA E 2 98 ? 141.797 151.942 148.706 1.00 107.95 98 ALA E O 1
ATOM 5711 N N . ARG E 2 99 ? 143.973 151.719 148.018 1.00 105.94 99 ARG E N 1
ATOM 5712 C CA . ARG E 2 99 ? 143.810 152.249 146.639 1.00 105.09 99 ARG E CA 1
ATOM 5713 C C . ARG E 2 99 ? 143.617 151.081 145.664 1.00 104.15 99 ARG E C 1
ATOM 5714 O O . ARG E 2 99 ? 144.482 150.186 145.636 1.00 104.95 99 ARG E O 1
ATOM 5722 N N . ARG E 2 100 ? 142.520 151.120 144.899 1.00 102.77 100 ARG E N 1
ATOM 5723 C CA . ARG E 2 100 ? 142.183 150.179 143.796 1.00 101.75 100 ARG E CA 1
ATOM 5724 C C . ARG E 2 100 ? 142.430 150.875 142.447 1.00 101.66 100 ARG E C 1
ATOM 5725 O O . ARG E 2 100 ? 142.328 152.119 142.401 1.00 102.22 100 ARG E O 1
ATOM 5733 N N . THR E 2 101 ? 142.738 150.098 141.396 1.00 101.54 101 THR E N 1
ATOM 5734 C CA . THR E 2 101 ? 143.019 150.578 140.011 1.00 101.69 101 THR E CA 1
ATOM 5735 C C . THR E 2 101 ? 142.004 150.006 139.010 1.00 101.77 101 THR E C 1
ATOM 5736 O O . THR E 2 101 ? 141.128 149.221 139.429 1.00 102.56 101 THR E O 1
ATOM 5740 N N . TRP E 2 102 ? 142.138 150.391 137.734 1.00 101.53 102 TRP E N 1
ATOM 5741 C CA . TRP E 2 102 ? 141.293 149.932 136.597 1.00 101.38 102 TRP E CA 1
ATOM 5742 C C . TRP E 2 102 ? 141.790 148.581 136.063 1.00 101.62 102 TRP E C 1
ATOM 5743 O O . TRP E 2 102 ? 140.932 147.749 135.714 1.00 102.12 102 TRP E O 1
ATOM 5754 N N . LEU E 2 103 ? 143.111 148.367 135.996 1.00 101.26 103 LEU E N 1
ATOM 5755 C CA . LEU E 2 103 ? 143.724 147.182 135.327 1.00 100.87 103 LEU E CA 1
ATOM 5756 C C . LEU E 2 103 ? 143.733 145.967 136.265 1.00 100.14 103 LEU E C 1
ATOM 5757 O O . LEU E 2 103 ? 143.495 144.853 135.753 1.00 100.93 103 LEU E O 1
ATOM 5762 N N . LEU E 2 104 ? 144.002 146.155 137.564 1.00 98.83 104 LEU E N 1
ATOM 5763 C CA . LEU E 2 104 ? 143.691 145.140 138.611 1.00 98.24 104 LEU E CA 1
ATOM 5764 C C . LEU E 2 104 ? 142.642 145.735 139.559 1.00 97.71 104 LEU E C 1
ATOM 5765 O O . LEU E 2 104 ? 142.880 146.826 140.115 1.00 98.83 104 LEU E O 1
ATOM 5770 N N . HIS E 2 105 ? 141.498 145.054 139.681 1.00 96.58 105 HIS E N 1
ATOM 5771 C CA . HIS E 2 105 ? 140.255 145.570 140.317 1.00 96.03 105 HIS E CA 1
ATOM 5772 C C . HIS E 2 105 ? 140.363 145.468 141.841 1.00 96.15 105 HIS E C 1
ATOM 5773 O O . HIS E 2 105 ? 139.571 146.134 142.520 1.00 96.91 105 HIS E O 1
ATOM 5780 N N . ALA E 2 106 ? 141.263 144.620 142.346 1.00 96.30 106 ALA E N 1
ATOM 5781 C CA . ALA E 2 106 ? 141.615 144.504 143.780 1.00 96.31 106 ALA E CA 1
ATOM 5782 C C . ALA E 2 106 ? 142.495 145.693 144.184 1.00 96.48 106 ALA E C 1
ATOM 5783 O O . ALA E 2 106 ? 143.102 146.314 143.285 1.00 96.46 106 ALA E O 1
ATOM 5785 N N . MET E 2 107 ? 142.568 145.992 145.485 1.00 97.31 107 MET E N 1
ATOM 5786 C CA . MET E 2 107 ? 143.409 147.093 146.032 1.00 98.54 107 MET E CA 1
ATOM 5787 C C . MET E 2 107 ? 144.880 146.657 145.992 1.00 99.29 107 MET E C 1
ATOM 5788 O O . MET E 2 107 ? 145.147 145.463 146.238 1.00 99.79 107 MET E O 1
ATOM 5793 N N . ASP E 2 108 ? 145.791 147.576 145.650 1.00 100.58 108 ASP E N 1
ATOM 5794 C CA . ASP E 2 108 ? 147.234 147.275 145.426 1.00 101.66 108 ASP E CA 1
ATOM 5795 C C . ASP E 2 108 ? 148.126 147.999 146.449 1.00 101.92 108 ASP E C 1
ATOM 5796 O O . ASP E 2 108 ? 149.266 147.528 146.642 1.00 102.20 108 ASP E O 1
ATOM 5801 N N . TYR E 2 109 ? 147.653 149.090 147.065 1.00 102.24 109 TYR E N 1
ATOM 5802 C CA . TYR E 2 109 ? 148.325 149.786 148.195 1.00 102.69 109 TYR E CA 1
ATOM 5803 C C . TYR E 2 109 ? 147.328 149.980 149.341 1.00 102.66 109 TYR E C 1
ATOM 5804 O O . TYR E 2 109 ? 146.172 150.351 149.067 1.00 103.54 109 TYR E O 1
ATOM 5813 N N . TRP E 2 110 ? 147.776 149.719 150.573 1.00 102.28 110 TRP E N 1
ATOM 5814 C CA . TRP E 2 110 ? 147.056 150.010 151.842 1.00 102.17 110 TRP E CA 1
ATOM 5815 C C . TRP E 2 110 ? 147.820 151.098 152.602 1.00 104.53 110 TRP E C 1
ATOM 5816 O O . TRP E 2 110 ? 149.052 151.200 152.411 1.00 105.08 110 TRP E O 1
ATOM 5827 N N . GLY E 2 111 ? 147.119 151.862 153.444 1.00 107.27 111 GLY E N 1
ATOM 5828 C CA . GLY E 2 111 ? 147.734 152.651 154.528 1.00 109.62 111 GLY E CA 1
ATOM 5829 C C . GLY E 2 111 ? 148.082 151.758 155.708 1.00 112.08 111 GLY E C 1
ATOM 5830 O O . GLY E 2 111 ? 147.651 150.585 155.714 1.00 112.50 111 GLY E O 1
ATOM 5831 N N . GLN E 2 112 ? 148.828 152.294 156.678 1.00 114.84 112 GLN E N 1
ATOM 5832 C CA . GLN E 2 112 ? 149.290 151.571 157.896 1.00 116.85 112 GLN E CA 1
ATOM 5833 C C . GLN E 2 112 ? 148.091 151.231 158.796 1.00 118.18 112 GLN E C 1
ATOM 5834 O O . GLN E 2 112 ? 148.210 150.273 159.588 1.00 118.70 112 GLN E O 1
ATOM 5840 N N . GLY E 2 113 ? 146.988 151.983 158.678 1.00 119.80 113 GLY E N 1
ATOM 5841 C CA . GLY E 2 113 ? 145.734 151.778 159.429 1.00 120.98 113 GLY E CA 1
ATOM 5842 C C . GLY E 2 113 ? 145.712 152.611 160.698 1.00 122.24 113 GLY E C 1
ATOM 5843 O O . GLY E 2 113 ? 146.800 152.838 161.269 1.00 122.76 113 GLY E O 1
ATOM 5844 N N . THR E 2 114 ? 144.523 153.053 161.125 1.00 123.37 114 THR E N 1
ATOM 5845 C CA . THR E 2 114 ? 144.301 153.808 162.389 1.00 124.19 114 THR E CA 1
ATOM 5846 C C . THR E 2 114 ? 143.442 152.950 163.326 1.00 125.04 114 THR E C 1
ATOM 5847 O O . THR E 2 114 ? 142.368 152.490 162.888 1.00 124.85 114 THR E O 1
ATOM 5851 N N . SER E 2 115 ? 143.922 152.714 164.552 1.00 126.36 115 SER E N 1
ATOM 5852 C CA . SER E 2 115 ? 143.179 152.001 165.625 1.00 127.53 115 SER E CA 1
ATOM 5853 C C . SER E 2 115 ? 142.117 152.937 166.208 1.00 128.78 115 SER E C 1
ATOM 5854 O O . SER E 2 115 ? 142.489 154.049 166.637 1.00 129.01 115 SER E O 1
ATOM 5857 N N . VAL E 2 116 ? 140.854 152.501 166.211 1.00 130.28 116 VAL E N 1
ATOM 5858 C CA . VAL E 2 116 ? 139.714 153.221 166.852 1.00 131.50 116 VAL E CA 1
ATOM 5859 C C . VAL E 2 116 ? 139.104 152.296 167.910 1.00 132.78 116 VAL E C 1
ATOM 5860 O O . VAL E 2 116 ? 138.619 151.208 167.543 1.00 132.55 116 VAL E O 1
ATOM 5864 N N . THR E 2 117 ? 139.152 152.734 169.172 1.00 134.51 117 THR E N 1
ATOM 5865 C CA . THR E 2 117 ? 138.602 152.048 170.370 1.00 135.98 117 THR E CA 1
ATOM 5866 C C . THR E 2 117 ? 137.406 152.859 170.874 1.00 137.30 117 THR E C 1
ATOM 5867 O O . THR E 2 117 ? 137.576 154.075 171.064 1.00 137.53 117 THR E O 1
ATOM 5871 N N . VAL E 2 118 ? 136.255 152.216 171.088 1.00 138.67 118 VAL E N 1
ATOM 5872 C CA . VAL E 2 118 ? 134.956 152.902 171.350 1.00 139.59 118 VAL E CA 1
ATOM 5873 C C . VAL E 2 118 ? 134.214 152.178 172.483 1.00 140.63 118 VAL E C 1
ATOM 5874 O O . VAL E 2 118 ? 133.759 151.037 172.275 1.00 140.60 118 VAL E O 1
ATOM 5878 N N . SER E 2 119 ? 134.137 152.827 173.651 1.00 141.74 119 SER E N 1
ATOM 5879 C CA . SER E 2 119 ? 133.477 152.327 174.887 1.00 142.59 119 SER E CA 1
ATOM 5880 C C . SER E 2 119 ? 133.279 153.475 175.886 1.00 143.48 119 SER E C 1
ATOM 5881 O O . SER E 2 119 ? 133.89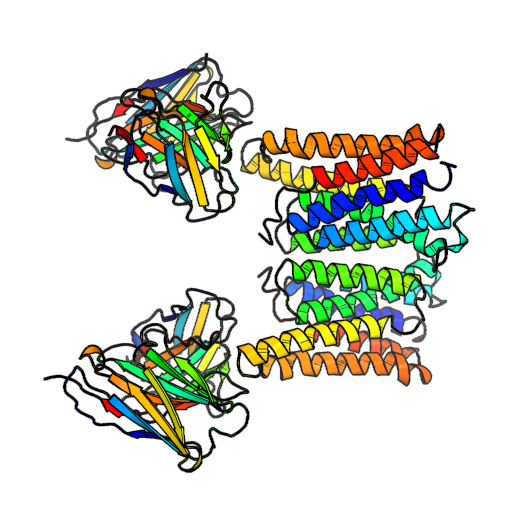7 154.544 175.695 1.00 143.60 119 SER E O 1
ATOM 5884 N N . SER E 2 120 ? 132.451 153.246 176.910 1.00 144.20 120 SER E N 1
ATOM 5885 C CA . SER E 2 120 ? 132.223 154.157 178.064 1.00 144.45 120 SER E CA 1
ATOM 5886 C C . SER E 2 120 ? 133.110 153.729 179.239 1.00 144.64 120 SER E C 1
ATOM 5887 O O . SER E 2 120 ? 133.084 152.574 179.663 1.00 144.91 120 SER E O 1
ATOM 5891 N N . ASP F 3 1 ? 126.008 138.008 150.505 1.00 132.64 1 ASP F N 1
ATOM 5892 C CA . ASP F 3 1 ? 127.425 138.128 150.014 1.00 132.63 1 ASP F CA 1
ATOM 5893 C C . ASP F 3 1 ? 127.970 136.734 149.664 1.00 132.19 1 ASP F C 1
ATOM 5894 O O . ASP F 3 1 ? 127.211 135.751 149.805 1.00 132.27 1 ASP F O 1
ATOM 5899 N N . ILE F 3 2 ? 129.230 136.663 149.217 1.00 131.11 2 ILE F N 1
ATOM 5900 C CA . ILE F 3 2 ? 129.993 135.395 148.995 1.00 130.40 2 ILE F CA 1
ATOM 5901 C C . ILE F 3 2 ? 130.895 135.167 150.214 1.00 130.19 2 ILE F C 1
ATOM 5902 O O . ILE F 3 2 ? 131.604 136.114 150.602 1.00 130.37 2 ILE F O 1
ATOM 5907 N N . GLN F 3 3 ? 130.883 133.951 150.772 1.00 129.71 3 GLN F N 1
ATOM 5908 C CA . GLN F 3 3 ? 131.646 133.581 151.996 1.00 129.43 3 GLN F CA 1
ATOM 5909 C C . GLN F 3 3 ? 132.933 132.858 151.584 1.00 128.43 3 GLN F C 1
ATOM 5910 O O . GLN F 3 3 ? 132.831 131.833 150.881 1.00 128.11 3 GLN F O 1
ATOM 5916 N N . MET F 3 4 ? 134.086 133.381 152.017 1.00 127.58 4 MET F N 1
ATOM 5917 C CA . MET F 3 4 ? 135.443 132.865 151.692 1.00 127.14 4 MET F CA 1
ATOM 5918 C C . MET F 3 4 ? 135.986 132.100 152.902 1.00 126.85 4 MET F C 1
ATOM 5919 O O . MET F 3 4 ? 135.936 132.653 154.020 1.00 126.99 4 MET F O 1
ATOM 5924 N N . THR F 3 5 ? 136.486 130.880 152.673 1.00 126.33 5 THR F N 1
ATOM 5925 C CA . THR F 3 5 ? 136.738 129.852 153.719 1.00 125.90 5 THR F CA 1
ATOM 5926 C C . THR F 3 5 ? 138.190 129.361 153.649 1.00 125.68 5 THR F C 1
ATOM 5927 O O . THR F 3 5 ? 138.421 128.288 153.056 1.00 126.06 5 THR F O 1
ATOM 5931 N N . GLN F 3 6 ? 139.125 130.100 154.258 1.00 125.52 6 GLN F N 1
ATOM 5932 C CA . GLN F 3 6 ? 140.548 129.680 154.399 1.00 125.92 6 GLN F CA 1
ATOM 5933 C C . GLN F 3 6 ? 140.616 128.520 155.399 1.00 126.57 6 GLN F C 1
ATOM 5934 O O . GLN F 3 6 ? 140.200 128.722 156.558 1.00 126.96 6 GLN F O 1
ATOM 5940 N N . SER F 3 7 ? 141.116 127.359 154.962 1.00 127.34 7 SER F N 1
ATOM 5941 C CA . SER F 3 7 ? 140.996 126.064 155.686 1.00 128.08 7 SER F CA 1
ATOM 5942 C C . SER F 3 7 ? 141.860 126.049 156.950 1.00 128.54 7 SER F C 1
ATOM 5943 O O . SER F 3 7 ? 141.327 125.776 158.025 1.00 129.24 7 SER F O 1
ATOM 5946 N N . PRO F 3 8 ? 143.189 126.331 156.906 1.00 128.39 8 PRO F N 1
ATOM 5947 C CA . PRO F 3 8 ? 143.967 126.502 158.136 1.00 128.44 8 PRO F CA 1
ATOM 5948 C C . PRO F 3 8 ? 143.821 127.923 158.705 1.00 129.12 8 PRO F C 1
ATOM 5949 O O . PRO F 3 8 ? 144.209 128.859 158.031 1.00 129.67 8 PRO F O 1
ATOM 5953 N N . SER F 3 9 ? 143.252 128.055 159.909 1.00 129.70 9 SER F N 1
ATOM 5954 C CA . SER F 3 9 ? 143.150 129.341 160.654 1.00 130.28 9 SER F CA 1
ATOM 5955 C C . SER F 3 9 ? 144.542 129.774 161.130 1.00 131.10 9 SER F C 1
ATOM 5956 O O . SER F 3 9 ? 144.786 130.995 161.200 1.00 131.73 9 SE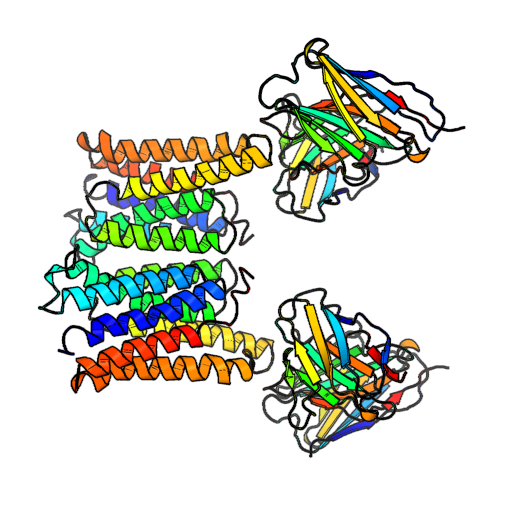R F O 1
ATOM 5959 N N . SER F 3 10 ? 145.400 128.806 161.469 1.00 131.77 10 SER F N 1
ATOM 5960 C CA . SER F 3 10 ? 146.845 129.003 161.761 1.00 132.64 10 SER F CA 1
ATOM 5961 C C . SER F 3 10 ? 147.629 127.749 161.354 1.00 133.43 10 SER F C 1
ATOM 5962 O O . SER F 3 10 ? 147.040 126.648 161.372 1.00 133.77 10 SER F O 1
ATOM 5965 N N . LEU F 3 11 ? 148.907 127.925 161.006 1.00 134.40 11 LEU F N 1
ATOM 5966 C CA . LEU F 3 11 ? 149.786 126.874 160.424 1.00 134.94 11 LEU F CA 1
ATOM 5967 C C . LEU F 3 11 ? 151.224 127.104 160.907 1.00 135.99 11 LEU F C 1
ATOM 5968 O O . LEU F 3 11 ? 151.711 128.240 160.758 1.00 136.33 11 LEU F O 1
ATOM 5973 N N . SER F 3 12 ? 151.868 126.071 161.462 1.00 136.81 12 SER F N 1
ATOM 5974 C CA . SER F 3 12 ? 153.274 126.104 161.950 1.00 137.31 12 SER F CA 1
ATOM 5975 C C . SER F 3 12 ? 154.164 125.312 160.983 1.00 137.63 12 SER F C 1
ATOM 5976 O O . SER F 3 12 ? 153.786 124.172 160.640 1.00 137.35 12 SER F O 1
ATOM 5979 N N . ALA F 3 13 ? 155.288 125.901 160.552 1.00 138.10 13 ALA F N 1
ATOM 5980 C CA . ALA F 3 13 ? 156.189 125.359 159.504 1.00 138.53 13 ALA F CA 1
ATOM 5981 C C . ALA F 3 13 ? 157.652 125.725 159.789 1.00 139.14 13 ALA F C 1
ATOM 5982 O O . ALA F 3 13 ? 157.896 126.773 160.419 1.00 139.84 13 ALA F O 1
ATOM 5984 N N . SER F 3 14 ? 158.581 124.886 159.319 1.00 139.41 14 SER F N 1
ATOM 5985 C CA . SER F 3 14 ? 160.054 125.064 159.431 1.00 139.69 14 SER F CA 1
ATOM 5986 C C . SER F 3 14 ? 160.542 126.075 158.386 1.00 139.64 14 SER F C 1
ATOM 5987 O O . SER F 3 14 ? 159.919 126.155 157.307 1.00 139.60 14 SER F O 1
ATOM 5990 N N . LEU F 3 15 ? 161.619 126.809 158.695 1.00 139.73 15 LEU F N 1
ATOM 5991 C CA . LEU F 3 15 ? 162.299 127.730 157.740 1.00 140.04 15 LEU F CA 1
ATOM 5992 C C . LEU F 3 15 ? 162.989 126.892 156.657 1.00 140.14 15 LEU F C 1
ATOM 5993 O O . LEU F 3 15 ? 163.598 125.857 157.004 1.00 140.63 15 LEU F O 1
ATOM 5998 N N . GLY F 3 16 ? 162.886 127.332 155.398 1.00 139.81 16 GLY F N 1
ATOM 5999 C CA . GLY F 3 16 ? 163.323 126.582 154.204 1.00 139.35 16 GLY F CA 1
ATOM 6000 C C . GLY F 3 16 ? 162.279 125.582 153.724 1.00 139.02 16 GLY F C 1
ATOM 6001 O O . GLY F 3 16 ? 162.543 124.919 152.700 1.00 139.19 16 GLY F O 1
ATOM 6002 N N . GLY F 3 17 ? 161.135 125.477 154.415 1.00 138.35 17 GLY F N 1
ATOM 6003 C CA . GLY F 3 17 ? 160.066 124.502 154.125 1.00 13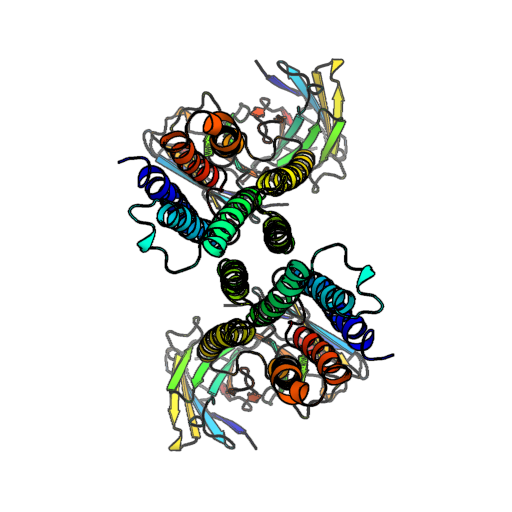7.68 17 GLY F CA 1
ATOM 6004 C C . GLY F 3 17 ? 159.108 125.001 153.056 1.00 137.29 17 GLY F C 1
ATOM 6005 O O . GLY F 3 17 ? 159.422 126.016 152.398 1.00 137.46 17 GLY F O 1
ATOM 6006 N N . LYS F 3 18 ? 157.980 124.301 152.892 1.00 136.59 18 LYS F N 1
ATOM 6007 C CA . LYS F 3 18 ? 156.900 124.625 151.921 1.00 136.12 18 LYS F CA 1
ATOM 6008 C C . LYS F 3 18 ? 155.554 124.621 152.657 1.00 135.56 18 LYS F C 1
ATOM 6009 O O . LYS F 3 18 ? 155.344 123.728 153.505 1.00 135.62 18 LYS F O 1
ATOM 6015 N N . VAL F 3 19 ? 154.686 125.584 152.329 1.00 134.26 19 VAL F N 1
ATOM 6016 C CA . VAL F 3 19 ? 153.359 125.825 152.972 1.00 132.67 19 VAL F CA 1
ATOM 6017 C C . VAL F 3 19 ? 152.318 125.974 151.858 1.00 131.16 19 VAL F C 1
ATOM 6018 O O . VAL F 3 19 ? 152.646 126.622 150.847 1.00 131.00 19 VAL F O 1
ATOM 6022 N N . THR F 3 20 ? 151.125 125.393 152.036 1.00 129.39 20 THR F N 1
ATOM 6023 C CA . THR F 3 20 ? 149.950 125.586 151.142 1.00 128.40 20 THR F CA 1
ATOM 6024 C C . THR F 3 20 ? 148.739 126.004 151.982 1.00 127.14 20 THR F C 1
ATOM 6025 O O . THR F 3 20 ? 148.433 125.310 152.973 1.00 126.98 20 THR F O 1
ATOM 6029 N N . ILE F 3 21 ? 148.090 127.099 151.576 1.00 125.79 21 ILE F N 1
ATOM 6030 C CA . ILE F 3 21 ? 146.824 127.635 152.156 1.00 124.37 21 ILE F CA 1
ATOM 6031 C C . ILE F 3 21 ? 145.723 127.425 151.113 1.00 124.00 21 ILE F C 1
ATOM 6032 O O . ILE F 3 21 ? 145.940 127.824 149.951 1.00 123.94 21 ILE F O 1
ATOM 6037 N N . THR F 3 22 ? 144.594 126.832 151.515 1.00 124.12 22 THR F N 1
ATOM 6038 C CA . THR F 3 22 ? 143.435 126.537 150.630 1.00 124.69 22 THR F CA 1
ATOM 6039 C C . THR F 3 22 ? 142.238 127.387 151.050 1.00 124.87 22 THR F C 1
ATOM 6040 O O . THR F 3 22 ? 142.068 127.603 152.266 1.00 124.80 22 THR F O 1
ATOM 6044 N N . CYS F 3 23 ? 141.447 127.831 150.070 1.00 125.35 23 CYS F N 1
ATOM 6045 C CA . CYS F 3 23 ? 140.235 128.664 150.271 1.00 125.68 23 CYS F CA 1
ATOM 6046 C C . CYS F 3 23 ? 139.097 128.171 149.372 1.00 125.70 23 CYS F C 1
ATOM 6047 O O . CYS F 3 23 ? 139.343 127.972 148.165 1.00 125.21 23 CYS F O 1
ATOM 6050 N N . LYS F 3 24 ? 137.905 127.989 149.952 1.00 126.19 24 LYS F N 1
ATOM 6051 C CA . LYS F 3 24 ? 136.653 127.646 149.227 1.00 126.72 24 LYS F CA 1
ATOM 6052 C C . LYS F 3 24 ? 135.677 128.822 149.326 1.00 126.92 24 LYS F C 1
ATOM 6053 O O . LYS F 3 24 ? 135.416 129.286 150.455 1.00 126.42 24 LYS F O 1
ATOM 6059 N N . ALA F 3 25 ? 135.175 129.277 148.175 1.00 127.60 25 ALA F N 1
ATOM 6060 C CA . ALA F 3 25 ? 134.100 130.287 148.041 1.00 128.15 25 ALA F CA 1
ATOM 6061 C C . ALA F 3 25 ? 132.746 129.568 148.047 1.00 128.81 25 ALA F C 1
ATOM 6062 O O . ALA F 3 25 ? 132.668 128.454 147.488 1.00 128.87 25 ALA F O 1
ATOM 6064 N N . SER F 3 26 ? 131.719 130.183 148.646 1.00 129.43 26 SER F N 1
ATOM 6065 C CA . SER F 3 26 ? 130.337 129.634 148.730 1.00 129.43 26 SER F CA 1
ATOM 6066 C C . SER F 3 26 ? 129.653 129.693 147.354 1.00 128.93 26 SER F C 1
ATOM 6067 O O . SER F 3 26 ? 128.668 128.954 147.153 1.00 129.09 26 SER F O 1
ATOM 6070 N N . GLN F 3 27 ? 130.162 130.546 146.455 1.00 128.17 27 GLN F N 1
ATOM 6071 C CA . GLN F 3 27 ? 129.698 130.764 145.057 1.00 127.53 27 GLN F CA 1
ATOM 6072 C C . GLN F 3 27 ? 130.940 131.028 144.194 1.00 126.27 27 GLN F C 1
ATOM 6073 O O . GLN F 3 27 ? 131.924 131.537 144.763 1.00 127.34 27 GLN F O 1
ATOM 6079 N N . ASP F 3 28 ? 130.921 130.699 142.894 1.00 124.03 28 ASP F N 1
ATOM 6080 C CA . ASP F 3 28 ? 132.116 130.844 142.009 1.00 122.39 28 ASP F CA 1
ATOM 6081 C C . ASP F 3 28 ? 132.443 132.328 141.847 1.00 119.81 28 ASP F C 1
ATOM 6082 O O . ASP F 3 28 ? 131.511 133.140 141.677 1.00 119.52 28 ASP F O 1
ATOM 6087 N N . ILE F 3 29 ? 133.744 132.629 141.890 1.00 116.63 29 ILE F N 1
ATOM 6088 C CA . ILE F 3 29 ? 134.322 134.004 141.887 1.00 114.32 29 ILE F CA 1
ATOM 6089 C C . ILE F 3 29 ? 135.180 134.209 140.625 1.00 112.85 29 ILE F C 1
ATOM 6090 O O . ILE F 3 29 ? 135.929 135.204 140.588 1.00 113.45 29 ILE F O 1
ATOM 6095 N N . ASN F 3 30 ? 135.072 133.306 139.638 1.00 110.52 30 ASN F N 1
ATOM 6096 C CA . ASN F 3 30 ? 135.552 133.457 138.235 1.00 108.63 30 ASN F CA 1
ATOM 6097 C C . ASN F 3 30 ? 137.039 133.843 138.219 1.00 106.87 30 ASN F C 1
ATOM 6098 O O . ASN F 3 30 ? 137.423 134.706 137.404 1.00 106.35 30 ASN F O 1
ATOM 6103 N N . GLU F 3 31 ? 137.831 133.224 139.105 1.00 105.17 31 GLU F N 1
ATOM 6104 C CA . GLU F 3 31 ? 139.295 133.427 139.302 1.00 103.99 31 GLU F CA 1
ATOM 6105 C C . GLU F 3 31 ? 139.634 134.819 139.856 1.00 101.73 31 GLU F C 1
ATOM 6106 O O . GLU F 3 31 ? 140.837 135.059 140.065 1.00 101.43 31 GLU F O 1
ATOM 6112 N N . TYR F 3 32 ? 138.654 135.683 140.148 1.00 99.47 32 TYR F N 1
ATOM 6113 C CA . TYR F 3 32 ? 138.895 137.017 140.762 1.00 97.73 32 TYR F CA 1
ATOM 6114 C C . TYR F 3 32 ? 139.115 136.822 142.267 1.00 96.19 32 TYR F C 1
ATOM 6115 O O . TYR F 3 32 ? 138.279 137.277 143.076 1.00 96.55 32 TYR F O 1
ATOM 6124 N N . ILE F 3 33 ? 140.215 136.142 142.611 1.00 94.68 33 ILE F N 1
ATOM 6125 C CA . ILE F 3 33 ? 140.732 135.971 144.001 1.00 93.83 33 ILE F CA 1
ATOM 6126 C C . ILE F 3 33 ? 142.141 136.574 144.048 1.00 92.53 33 ILE F C 1
ATOM 6127 O O . ILE F 3 33 ? 142.911 136.361 143.088 1.00 92.36 33 ILE F O 1
ATOM 6132 N N . ALA F 3 34 ? 142.438 137.332 145.106 1.00 91.45 34 ALA F N 1
ATOM 6133 C CA . ALA F 3 34 ? 143.760 137.941 145.378 1.00 91.23 34 ALA F CA 1
ATOM 6134 C C . ALA F 3 34 ? 144.211 137.550 146.786 1.00 91.05 34 ALA F C 1
ATOM 6135 O O . ALA F 3 34 ? 143.334 137.368 147.651 1.00 92.08 34 ALA F O 1
ATOM 6137 N N . TRP F 3 35 ? 145.526 137.439 146.996 1.00 90.87 35 TRP F N 1
ATOM 6138 C CA . TRP F 3 35 ? 146.149 137.011 148.277 1.00 91.18 35 TRP F CA 1
ATOM 6139 C C . TRP F 3 35 ? 147.014 138.142 148.838 1.00 91.59 35 TRP F C 1
ATOM 6140 O O . TRP F 3 35 ? 147.872 138.655 148.091 1.00 91.70 35 TRP F O 1
ATOM 6151 N N . TYR F 3 36 ? 146.787 138.500 150.107 1.00 92.21 36 TYR F N 1
ATOM 6152 C CA . TYR F 3 36 ? 147.472 139.602 150.830 1.00 93.07 36 TYR F CA 1
ATOM 6153 C C . TYR F 3 36 ? 148.279 139.038 152.000 1.00 94.85 36 TYR F C 1
ATOM 6154 O O . TYR F 3 36 ? 147.780 138.134 152.694 1.00 95.82 36 TYR F O 1
ATOM 6163 N N . GLN F 3 37 ? 149.486 139.576 152.196 1.00 96.93 37 GLN F N 1
ATOM 6164 C CA . GLN F 3 37 ? 150.380 139.296 153.348 1.00 99.16 37 GLN F CA 1
ATOM 6165 C C . GLN F 3 37 ? 150.295 140.480 154.316 1.00 101.14 37 GLN F C 1
ATOM 6166 O O . GLN F 3 37 ? 150.576 141.610 153.872 1.00 102.10 37 GLN F O 1
ATOM 6172 N N . HIS F 3 38 ? 149.947 140.221 155.581 1.00 103.56 38 HIS F N 1
ATOM 6173 C CA . HIS F 3 38 ? 149.714 141.249 156.631 1.00 105.75 38 HIS F CA 1
ATOM 6174 C C . HIS F 3 38 ? 150.602 140.966 157.849 1.00 107.57 38 HIS F C 1
ATOM 6175 O O . HIS F 3 38 ? 150.646 139.801 158.290 1.00 108.29 38 HIS F O 1
ATOM 6182 N N . LYS F 3 39 ? 151.253 142.011 158.375 1.00 109.90 39 LYS F N 1
ATOM 6183 C CA . LYS F 3 39 ? 152.215 141.946 159.509 1.00 111.81 39 LYS F CA 1
ATOM 6184 C C . LYS F 3 39 ? 151.805 142.960 160.577 1.00 113.56 39 LYS F C 1
ATOM 6185 O O . LYS F 3 39 ? 151.283 144.021 160.238 1.00 114.43 39 LYS F O 1
ATOM 6191 N N . PRO F 3 40 ? 152.005 142.668 161.888 1.00 115.01 40 PRO F N 1
ATOM 6192 C CA . PRO F 3 40 ? 151.686 143.624 162.954 1.00 115.71 40 PRO F CA 1
ATOM 6193 C C . PRO F 3 40 ? 152.356 145.000 162.786 1.00 116.24 40 PRO F C 1
ATOM 6194 O O . PRO F 3 40 ? 153.572 145.056 162.702 1.00 116.61 40 PRO F O 1
ATOM 6198 N N . GLY F 3 41 ? 151.541 146.060 162.722 1.00 116.29 41 GLY F N 1
ATOM 6199 C CA . GLY F 3 41 ? 151.984 147.467 162.646 1.00 116.11 41 GLY F CA 1
ATOM 6200 C C . GLY F 3 41 ? 152.327 147.917 161.232 1.00 115.82 41 GLY F C 1
ATOM 6201 O O . GLY F 3 41 ? 153.005 148.958 161.109 1.00 116.35 41 GLY F O 1
ATOM 6202 N N . LYS F 3 42 ? 151.881 147.179 160.205 1.00 115.00 42 LYS F N 1
ATOM 6203 C CA . LYS F 3 42 ? 152.119 147.492 158.767 1.00 114.18 42 LYS F CA 1
ATOM 6204 C C . LYS F 3 42 ? 150.830 147.270 157.966 1.00 112.27 42 LYS F C 1
ATOM 6205 O O . LYS F 3 42 ? 149.982 146.480 158.418 1.00 112.30 42 LYS F O 1
ATOM 6211 N N . GLY F 3 43 ? 150.703 147.945 156.818 1.00 109.85 43 GLY F N 1
ATOM 6212 C CA . GLY F 3 43 ? 149.604 147.741 155.854 1.00 107.93 43 GLY F CA 1
ATOM 6213 C C . GLY F 3 43 ? 149.812 146.454 155.057 1.00 105.96 43 GLY F C 1
ATOM 6214 O O . GLY F 3 43 ? 150.950 146.128 154.723 1.00 106.28 43 GLY F O 1
ATOM 6215 N N . PRO F 3 44 ? 148.749 145.670 154.747 1.00 103.60 44 PRO F N 1
ATOM 6216 C CA . PRO F 3 44 ? 148.892 144.469 153.919 1.00 102.61 44 PRO F CA 1
ATOM 6217 C C . PRO F 3 44 ? 149.539 144.713 152.545 1.00 102.09 44 PRO F C 1
ATOM 6218 O O . PRO F 3 44 ? 149.267 145.738 151.946 1.00 102.83 44 PRO F O 1
ATOM 6222 N N . ARG F 3 45 ? 150.380 143.772 152.098 1.00 101.23 45 ARG F N 1
ATOM 6223 C CA . ARG F 3 45 ? 150.980 143.731 150.735 1.00 100.69 45 ARG F CA 1
ATOM 6224 C C . ARG F 3 45 ? 150.144 142.803 149.852 1.00 99.33 45 ARG F C 1
ATOM 6225 O O . ARG F 3 45 ? 149.807 141.705 150.327 1.00 99.15 45 ARG F O 1
ATOM 6233 N N . LEU F 3 46 ? 149.847 143.218 148.617 1.00 98.17 46 LEU F N 1
ATOM 6234 C CA . LEU F 3 46 ? 149.290 142.329 147.562 1.00 97.51 46 LEU F CA 1
ATOM 6235 C C . LEU F 3 46 ? 150.421 141.431 147.047 1.00 97.50 46 LEU F C 1
ATOM 6236 O O . LEU F 3 46 ? 151.419 141.986 146.542 1.00 98.51 46 LEU F O 1
ATOM 6241 N N . LEU F 3 47 ? 150.269 140.108 147.173 1.00 96.85 47 LEU F N 1
ATOM 6242 C CA . LEU F 3 47 ? 151.223 139.104 146.629 1.00 96.41 47 LEU F CA 1
ATOM 6243 C C . LEU F 3 47 ? 150.754 138.671 145.238 1.00 95.77 47 LEU F C 1
ATOM 6244 O O . LEU F 3 47 ? 151.538 138.819 144.278 1.00 95.98 47 LEU F O 1
ATOM 6249 N N . ILE F 3 48 ? 149.521 138.161 145.148 1.00 94.91 48 ILE F N 1
ATOM 6250 C CA . ILE F 3 48 ? 148.966 137.475 143.943 1.00 94.48 48 ILE F CA 1
ATOM 6251 C C . ILE F 3 48 ? 147.553 138.005 143.675 1.00 94.08 48 ILE F C 1
ATOM 6252 O O . ILE F 3 48 ? 146.829 138.268 144.654 1.00 95.06 48 ILE F O 1
ATOM 6257 N N . HIS F 3 49 ? 147.197 138.165 142.395 1.00 93.14 49 HIS F N 1
ATOM 6258 C CA . HIS F 3 49 ? 145.846 138.571 141.921 1.00 92.64 49 HIS F CA 1
ATOM 6259 C C . HIS F 3 49 ? 145.430 137.716 140.719 1.00 92.78 49 HIS F C 1
ATOM 6260 O O . HIS F 3 49 ? 146.312 137.095 140.092 1.00 93.48 49 HIS F O 1
ATOM 6267 N N . TYR F 3 50 ? 144.126 137.712 140.425 1.00 93.08 50 TYR F N 1
ATOM 6268 C CA . TYR F 3 50 ? 143.439 136.844 139.432 1.00 93.60 50 TYR F CA 1
ATOM 6269 C C . TYR F 3 50 ? 143.947 135.400 139.560 1.00 94.78 50 TYR F C 1
ATOM 6270 O O . TYR F 3 50 ? 144.426 134.818 138.563 1.00 95.85 50 TYR F O 1
ATOM 6279 N N . THR F 3 51 ? 143.862 134.860 140.781 1.00 95.61 51 THR F N 1
ATOM 6280 C CA . THR F 3 51 ? 144.224 133.473 141.188 1.00 96.12 51 THR F CA 1
ATOM 6281 C C . THR F 3 51 ? 145.749 133.272 141.213 1.00 97.00 51 THR F C 1
ATOM 6282 O O . THR F 3 51 ? 146.230 132.778 142.254 1.00 97.58 51 THR F O 1
ATOM 6286 N N . SER F 3 52 ? 146.482 133.623 140.147 1.00 97.89 52 SER F N 1
ATOM 6287 C CA . SER F 3 52 ? 147.857 133.109 139.885 1.00 98.74 52 SER F CA 1
ATOM 6288 C C . SER F 3 52 ? 148.897 134.209 139.611 1.00 99.46 52 SER F C 1
ATOM 6289 O O . SER F 3 52 ? 150.089 133.923 139.852 1.00 99.70 52 SER F O 1
ATOM 6292 N N . THR F 3 53 ? 148.508 135.395 139.124 1.00 100.54 53 THR F N 1
ATOM 6293 C CA . THR F 3 53 ? 149.459 136.459 138.695 1.00 101.76 53 THR F CA 1
ATOM 6294 C C . THR F 3 53 ? 150.149 137.066 139.921 1.00 102.88 53 THR F C 1
ATOM 6295 O O . THR F 3 53 ? 149.444 137.693 140.733 1.00 103.97 53 THR F O 1
ATOM 6299 N N . LEU F 3 54 ? 151.473 136.901 140.033 1.00 104.26 54 LEU F N 1
ATOM 6300 C CA . LEU F 3 54 ? 152.303 137.575 141.070 1.00 105.58 54 LEU F CA 1
ATOM 6301 C C . LEU F 3 54 ? 152.383 139.070 140.747 1.00 106.85 54 LEU F C 1
ATOM 6302 O O . LEU F 3 54 ? 152.525 139.418 139.556 1.00 106.96 54 LEU F O 1
ATOM 6307 N N . GLN F 3 55 ? 152.299 139.909 141.782 1.00 108.60 55 GLN F N 1
ATOM 6308 C CA . GLN F 3 55 ? 152.514 141.378 141.708 1.00 109.84 55 GLN F CA 1
ATOM 6309 C C . GLN F 3 55 ? 154.001 141.614 141.433 1.00 111.24 55 GLN F C 1
ATOM 6310 O O . GLN F 3 55 ? 154.833 140.873 141.952 1.00 111.06 55 GLN F O 1
ATOM 6316 N N . PRO F 3 56 ? 154.397 142.596 140.582 1.00 113.12 56 PRO F N 1
ATOM 6317 C CA . PRO F 3 56 ? 155.813 142.837 140.292 1.00 114.31 56 PRO F CA 1
ATOM 6318 C C . PRO F 3 56 ? 156.639 143.189 141.538 1.00 115.74 56 PRO F C 1
ATOM 6319 O O . PRO F 3 56 ? 156.167 143.957 142.361 1.00 116.43 56 PRO F O 1
ATOM 6323 N N . GLY F 3 57 ? 157.842 142.613 141.633 1.00 116.88 57 GLY F N 1
ATOM 6324 C CA . GLY F 3 57 ? 158.751 142.743 142.786 1.00 117.57 57 GLY F CA 1
ATOM 6325 C C . GLY F 3 57 ? 158.547 141.645 143.818 1.00 118.42 57 GLY F C 1
ATOM 6326 O O . GLY F 3 57 ? 159.385 141.574 144.735 1.00 118.70 57 GLY F O 1
ATOM 6327 N N . ILE F 3 58 ? 157.491 140.825 143.693 1.00 119.38 58 ILE F N 1
ATOM 6328 C CA . ILE F 3 58 ? 157.159 139.760 144.688 1.00 120.07 58 ILE F CA 1
ATOM 6329 C C . ILE F 3 58 ? 158.044 138.546 144.422 1.00 120.78 58 ILE F C 1
ATOM 6330 O O . ILE F 3 58 ? 157.950 137.923 143.364 1.00 120.96 58 ILE F O 1
ATOM 6335 N N . PRO F 3 59 ? 158.943 138.214 145.381 1.00 121.51 59 PRO F N 1
ATOM 6336 C CA . PRO F 3 59 ? 159.682 136.951 145.403 1.00 121.74 59 PRO F CA 1
ATOM 6337 C C . PRO F 3 59 ? 158.893 135.763 144.826 1.00 121.88 59 PRO F C 1
ATOM 6338 O O . PRO F 3 59 ? 157.768 135.560 145.246 1.00 122.00 59 PRO F O 1
ATOM 6342 N N . SER F 3 60 ? 159.488 135.001 143.901 1.00 121.89 60 SER F N 1
ATOM 6343 C CA . SER F 3 60 ? 158.769 134.024 143.033 1.00 121.78 60 SER F CA 1
ATOM 6344 C C . SER F 3 60 ? 158.392 132.719 143.750 1.00 121.44 60 SER F C 1
ATOM 6345 O O . SER F 3 60 ? 157.943 131.794 143.038 1.00 121.74 60 SER F O 1
ATOM 6348 N N . ARG F 3 61 ? 158.531 132.620 145.073 1.00 120.76 61 ARG F N 1
ATOM 6349 C CA . ARG F 3 61 ? 158.193 131.361 145.797 1.00 120.40 61 ARG F CA 1
ATOM 6350 C C . ARG F 3 61 ? 156.677 131.274 145.945 1.00 119.36 61 ARG F C 1
ATOM 6351 O O . ARG F 3 61 ? 156.134 130.148 145.932 1.00 119.47 61 ARG F O 1
ATOM 6359 N N . PHE F 3 62 ? 156.046 132.439 146.100 1.00 117.48 62 PHE F N 1
ATOM 6360 C CA . PHE F 3 62 ? 154.579 132.604 146.214 1.00 115.74 62 PHE F CA 1
ATOM 6361 C C . PHE F 3 62 ? 153.944 132.164 144.900 1.00 114.58 62 PHE F C 1
ATOM 6362 O O . PHE F 3 62 ? 154.363 132.658 143.840 1.00 114.33 62 PHE F O 1
ATOM 6370 N N . SER F 3 63 ? 153.002 131.227 144.977 1.00 113.33 63 SER F N 1
ATOM 6371 C CA . SER F 3 63 ? 152.187 130.769 143.827 1.00 112.84 63 SER F CA 1
ATOM 6372 C C . SER F 3 63 ? 150.734 130.615 144.273 1.00 111.87 63 SER F C 1
ATOM 6373 O O . SER F 3 63 ? 150.501 130.423 145.484 1.00 111.83 63 SER F O 1
ATOM 6376 N N . GLY F 3 64 ? 149.810 130.714 143.317 1.00 110.90 64 GLY F N 1
ATOM 6377 C CA . GLY F 3 64 ? 148.368 130.518 143.537 1.00 110.41 64 GLY F CA 1
ATOM 6378 C C . GLY F 3 64 ? 147.730 129.800 142.365 1.00 110.15 64 GLY F C 1
ATOM 6379 O O . GLY F 3 64 ? 148.200 129.998 141.225 1.00 110.10 64 GLY F O 1
ATOM 6380 N N . SER F 3 65 ? 146.706 128.989 142.637 1.00 110.10 65 SER F N 1
ATOM 6381 C CA . SER F 3 65 ? 146.016 128.135 141.637 1.00 110.35 65 SER F CA 1
ATOM 6382 C C . SER F 3 65 ? 144.545 127.949 142.019 1.00 110.76 65 SER F C 1
ATOM 6383 O O . SER F 3 65 ? 144.193 128.227 143.183 1.00 110.70 65 SER F O 1
ATOM 6386 N N . GLY F 3 66 ? 143.735 127.492 141.060 1.00 111.67 66 GLY F N 1
ATOM 6387 C CA . GLY F 3 66 ? 142.289 127.249 141.220 1.00 113.05 66 GLY F CA 1
ATOM 6388 C C . GLY F 3 66 ? 141.482 127.982 140.166 1.00 114.69 66 GLY F C 1
ATOM 6389 O O . GLY F 3 66 ? 141.983 128.965 139.600 1.00 115.49 66 GLY F O 1
ATOM 6390 N N . SER F 3 67 ? 140.278 127.497 139.878 1.00 116.34 67 SER F N 1
ATOM 6391 C CA . SER F 3 67 ? 139.356 128.106 138.887 1.00 117.96 67 SER F CA 1
ATOM 6392 C C . SER F 3 67 ? 137.957 127.523 139.080 1.00 119.19 67 SER F C 1
ATOM 6393 O O . SER F 3 67 ? 137.805 126.293 138.929 1.00 120.23 67 SER F O 1
ATOM 6396 N N . GLY F 3 68 ? 136.988 128.382 139.397 1.00 119.98 68 GLY F N 1
ATOM 6397 C CA . GLY F 3 68 ? 135.610 127.990 139.744 1.00 120.63 68 GLY F CA 1
ATOM 6398 C C . GLY F 3 68 ? 135.269 128.487 141.135 1.00 121.24 68 GLY F C 1
ATOM 6399 O O . GLY F 3 68 ? 134.978 129.681 141.279 1.00 121.74 68 GLY F O 1
ATOM 6400 N N . ARG F 3 69 ? 135.393 127.629 142.147 1.00 121.87 69 ARG F N 1
ATOM 6401 C CA . ARG F 3 69 ? 134.953 127.942 143.534 1.00 122.49 69 ARG F CA 1
ATOM 6402 C C . ARG F 3 69 ? 136.012 127.540 144.567 1.00 121.93 69 ARG F C 1
ATOM 6403 O O . ARG F 3 69 ? 135.837 127.908 145.748 1.00 122.04 69 ARG F O 1
ATOM 6411 N N . ASP F 3 70 ? 137.062 126.828 144.144 1.00 121.10 70 ASP F N 1
ATOM 6412 C CA . ASP F 3 70 ? 138.143 126.307 145.016 1.00 120.20 70 ASP F CA 1
ATOM 6413 C C . ASP F 3 70 ? 139.469 126.873 144.517 1.00 118.35 70 ASP F C 1
ATOM 6414 O O . ASP F 3 70 ? 139.776 126.689 143.321 1.00 117.94 70 ASP F O 1
ATOM 6419 N N . TYR F 3 71 ? 140.206 127.538 145.407 1.00 116.43 71 TYR F N 1
ATOM 6420 C CA . TYR F 3 71 ? 141.536 128.126 145.122 1.00 115.10 71 TYR F CA 1
ATOM 6421 C C . TYR F 3 71 ? 142.514 127.724 146.210 1.00 114.32 71 TYR F C 1
ATOM 6422 O O . TYR F 3 71 ? 142.108 127.253 147.294 1.00 114.02 71 TYR F O 1
ATOM 6431 N N . SER F 3 72 ? 143.785 127.924 145.891 1.00 113.74 72 SER F N 1
ATOM 6432 C CA . SER F 3 72 ? 144.906 127.668 146.815 1.00 113.69 72 SER F CA 1
ATOM 6433 C C . SER F 3 72 ? 146.049 128.639 146.535 1.00 113.31 72 SER F C 1
ATOM 6434 O O . SER F 3 72 ? 146.133 129.180 145.415 1.00 113.57 72 SER F O 1
ATOM 6437 N N . PHE F 3 73 ? 146.867 128.841 147.563 1.00 112.85 73 PHE F N 1
ATOM 6438 C CA . PHE F 3 73 ? 148.054 129.724 147.596 1.00 113.13 73 PHE F CA 1
ATOM 6439 C C . PHE F 3 73 ? 149.165 128.935 148.284 1.00 115.19 73 PHE F C 1
ATOM 6440 O O . PHE F 3 73 ? 148.842 128.191 149.233 1.00 115.70 73 PHE F O 1
ATOM 6448 N N . SER F 3 74 ? 150.411 129.071 147.830 1.00 117.70 74 SER F N 1
ATOM 6449 C CA . SER F 3 74 ? 151.556 128.345 148.433 1.00 119.64 74 SER F CA 1
ATOM 6450 C C . SER F 3 74 ? 152.800 129.228 148.525 1.00 121.65 74 SER F C 1
ATOM 6451 O O . SER F 3 74 ? 153.005 130.081 147.642 1.00 121.31 74 SER F O 1
ATOM 6454 N N . ILE F 3 75 ? 153.582 128.990 149.580 1.00 124.47 75 ILE F N 1
ATOM 6455 C CA . ILE F 3 75 ? 154.929 129.568 149.843 1.00 126.89 75 ILE F CA 1
ATOM 6456 C C . ILE F 3 75 ? 155.924 128.409 149.764 1.00 129.43 75 ILE F C 1
ATOM 6457 O O . ILE F 3 75 ? 155.657 127.373 150.406 1.00 129.93 75 ILE F O 1
ATOM 6462 N N . SER F 3 76 ? 157.010 128.572 149.006 1.00 131.91 76 SER F N 1
ATOM 6463 C CA . SER F 3 76 ? 158.108 127.576 148.886 1.00 133.58 76 SER F CA 1
ATOM 6464 C C . SER F 3 76 ? 159.434 128.214 149.320 1.00 135.36 76 SER F C 1
ATOM 6465 O O . SER F 3 76 ? 159.523 129.442 149.280 1.00 136.02 76 SER F O 1
ATOM 6468 N N . ASN F 3 77 ? 160.394 127.407 149.785 1.00 136.75 77 ASN F N 1
ATOM 6469 C CA . ASN F 3 77 ? 161.693 127.872 150.350 1.00 137.66 77 ASN F CA 1
ATOM 6470 C C . ASN F 3 77 ? 161.414 128.996 151.361 1.00 138.18 77 ASN F C 1
ATOM 6471 O O . ASN F 3 77 ? 161.968 130.104 151.195 1.00 138.57 77 ASN F O 1
ATOM 6476 N N . LEU F 3 78 ? 160.568 128.702 152.358 1.00 138.35 78 LEU F N 1
ATOM 6477 C CA . LEU F 3 78 ? 159.977 129.678 153.319 1.00 138.38 78 LEU F CA 1
ATOM 6478 C C . LEU F 3 78 ? 161.093 130.414 154.072 1.00 138.81 78 LEU F C 1
ATOM 6479 O O . LEU F 3 78 ? 161.966 129.731 154.643 1.00 139.24 78 LEU F O 1
ATOM 6484 N N . GLU F 3 79 ? 161.051 131.751 154.068 1.00 139.07 79 GLU F N 1
ATOM 6485 C CA . GLU F 3 79 ? 161.991 132.641 154.803 1.00 139.33 79 GLU F CA 1
ATOM 6486 C C . GLU F 3 79 ? 161.355 133.049 156.132 1.00 139.21 79 GLU F C 1
ATOM 6487 O O . GLU F 3 79 ? 160.137 132.971 156.280 1.00 139.14 79 GLU F O 1
ATOM 6493 N N . PRO F 3 80 ? 162.148 133.493 157.140 1.00 139.12 80 PRO F N 1
ATOM 6494 C CA . PRO F 3 80 ? 161.590 134.018 158.390 1.00 138.77 80 PRO F CA 1
ATOM 6495 C C . PRO F 3 80 ? 160.789 135.322 158.218 1.00 138.19 80 PRO F C 1
ATOM 6496 O O . PRO F 3 80 ? 160.023 135.647 159.109 1.00 138.36 80 PRO F O 1
ATOM 6500 N N . GLU F 3 81 ? 160.979 136.023 157.093 1.00 137.00 81 GLU F N 1
ATOM 6501 C CA . GLU F 3 81 ? 160.203 137.231 156.694 1.00 135.93 81 GLU F CA 1
ATOM 6502 C C . GLU F 3 81 ? 158.789 136.853 156.218 1.00 134.43 81 GLU F C 1
ATOM 6503 O O . GLU F 3 81 ? 157.968 137.782 156.083 1.00 134.55 81 GLU F O 1
ATOM 6509 N N . ASP F 3 82 ? 158.505 135.565 155.970 1.00 132.47 82 ASP F N 1
ATOM 6510 C CA . ASP F 3 82 ? 157.162 135.062 155.559 1.00 130.87 82 ASP F CA 1
ATOM 6511 C C . ASP F 3 82 ? 156.246 134.847 156.769 1.00 128.31 82 ASP F C 1
ATOM 6512 O O . ASP F 3 82 ? 155.042 134.612 156.542 1.00 127.83 82 ASP F O 1
ATOM 6517 N N . ILE F 3 83 ? 156.773 134.903 157.997 1.00 125.56 83 ILE F N 1
ATOM 6518 C CA . ILE F 3 83 ? 155.968 134.705 159.241 1.00 123.59 83 ILE F CA 1
ATOM 6519 C C . ILE F 3 83 ? 155.035 135.914 159.389 1.00 121.05 83 ILE F C 1
ATOM 6520 O O . ILE F 3 83 ? 155.487 136.970 159.877 1.00 121.39 83 ILE F O 1
ATOM 6525 N N . ALA F 3 84 ? 153.780 135.737 158.964 1.00 117.52 84 ALA F N 1
ATOM 6526 C CA . ALA F 3 84 ? 152.766 136.796 158.750 1.00 114.78 84 ALA F CA 1
ATOM 6527 C C . ALA F 3 84 ? 151.369 136.162 158.747 1.00 112.27 84 ALA F C 1
ATOM 6528 O O . ALA F 3 84 ? 151.293 134.917 158.821 1.00 112.45 84 ALA F O 1
ATOM 6530 N N . THR F 3 85 ? 150.311 136.977 158.668 1.00 109.26 85 THR F N 1
ATOM 6531 C CA . THR F 3 85 ? 148.918 136.512 158.420 1.00 106.96 85 THR F CA 1
ATOM 6532 C C . THR F 3 85 ? 148.599 136.699 156.934 1.00 104.92 85 THR F C 1
ATOM 6533 O O . THR F 3 85 ? 148.872 137.799 156.408 1.00 105.44 85 THR F O 1
ATOM 6537 N N . TYR F 3 86 ? 148.035 135.666 156.299 1.00 102.37 86 TYR F N 1
ATOM 6538 C CA . TYR F 3 86 ? 147.691 135.634 154.854 1.00 100.34 86 TYR F CA 1
ATOM 6539 C C . TYR F 3 86 ? 146.172 135.611 154.690 1.00 98.81 86 TYR F C 1
ATOM 6540 O O . TYR F 3 86 ? 145.525 134.696 155.234 1.00 98.97 86 TYR F O 1
ATOM 6549 N N . TYR F 3 87 ? 145.640 136.595 153.959 1.00 96.80 87 TYR F N 1
ATOM 6550 C CA . TYR F 3 87 ? 144.197 136.765 153.657 1.00 95.46 87 TYR F CA 1
ATOM 6551 C C . TYR F 3 87 ? 143.964 136.581 152.159 1.00 94.53 87 TYR F C 1
ATOM 6552 O O . TYR F 3 87 ? 144.751 137.132 151.365 1.00 94.26 87 TYR F O 1
ATOM 6561 N N . CYS F 3 88 ? 142.912 135.843 151.795 1.00 94.06 88 CYS F N 1
ATOM 6562 C CA . CYS F 3 88 ? 142.338 135.829 150.426 1.00 94.10 88 CYS F CA 1
ATOM 6563 C C . CYS F 3 88 ? 141.238 136.890 150.335 1.00 93.59 88 CYS F C 1
ATOM 6564 O O . CYS F 3 88 ? 140.538 137.099 151.345 1.00 94.20 88 CYS F O 1
ATOM 6567 N N . LEU F 3 89 ? 141.115 137.528 149.169 1.00 92.86 89 LEU F N 1
ATOM 6568 C CA . LEU F 3 89 ? 140.031 138.482 148.816 1.00 92.27 89 LEU F CA 1
ATOM 6569 C C . LEU F 3 89 ? 139.238 137.909 147.639 1.00 91.88 89 LEU F C 1
ATOM 6570 O O . LEU F 3 89 ? 139.865 137.621 146.607 1.00 91.35 89 LEU F O 1
ATOM 6575 N N . GLN F 3 90 ? 137.920 137.767 147.794 1.00 92.21 90 GLN F N 1
ATOM 6576 C CA . GLN F 3 90 ? 136.954 137.669 146.666 1.00 92.71 90 GLN F CA 1
ATOM 6577 C C . GLN F 3 90 ? 136.706 139.093 146.161 1.00 92.98 90 GLN F C 1
ATOM 6578 O O . GLN F 3 90 ? 136.317 139.941 146.991 1.00 93.16 90 GLN F O 1
ATOM 6584 N N . TYR F 3 91 ? 136.943 139.349 144.870 1.00 93.00 91 TYR F N 1
ATOM 6585 C CA . TYR F 3 91 ? 136.685 140.663 144.220 1.00 92.91 91 TYR F CA 1
ATOM 6586 C C . TYR F 3 91 ? 136.003 140.463 142.857 1.00 93.80 91 TYR F C 1
ATOM 6587 O O . TYR F 3 91 ? 136.182 141.316 141.965 1.00 93.89 91 TYR F O 1
ATOM 6596 N N . ASP F 3 92 ? 135.190 139.407 142.719 1.00 95.28 92 ASP F N 1
ATOM 6597 C CA . ASP F 3 92 ? 134.361 139.146 141.511 1.00 96.57 92 ASP F CA 1
ATOM 6598 C C . ASP F 3 92 ? 133.248 140.200 141.444 1.00 96.94 92 ASP F C 1
ATOM 6599 O O . ASP F 3 92 ? 133.037 140.764 140.352 1.00 97.12 92 ASP F O 1
ATOM 6604 N N . ASN F 3 93 ? 132.573 140.440 142.573 1.00 97.66 93 ASN F N 1
ATOM 6605 C CA . ASN F 3 93 ? 131.613 141.558 142.786 1.00 98.40 93 ASN F CA 1
ATOM 6606 C C . ASN F 3 93 ? 132.340 142.699 143.508 1.00 98.21 93 ASN F C 1
ATOM 6607 O O . ASN F 3 93 ? 133.347 142.413 144.185 1.00 98.68 93 ASN F O 1
ATOM 6612 N N . LEU F 3 94 ? 131.844 143.937 143.381 1.00 97.98 94 LEU F N 1
ATOM 6613 C CA . LEU F 3 94 ? 132.337 145.112 144.156 1.00 98.09 94 LEU F CA 1
ATOM 6614 C C . LEU F 3 94 ? 131.892 144.995 145.621 1.00 98.35 94 LEU F C 1
ATOM 6615 O O . LEU F 3 94 ? 132.390 145.784 146.445 1.00 98.28 94 LEU F O 1
ATOM 6620 N N . LEU F 3 95 ? 130.981 144.064 145.930 1.00 98.90 95 LEU F N 1
ATOM 6621 C CA . LEU F 3 95 ? 130.762 143.534 147.304 1.00 99.44 95 LEU F CA 1
ATOM 6622 C C . LEU F 3 95 ? 131.949 142.622 147.650 1.00 99.20 95 LEU F C 1
ATOM 6623 O O . LEU F 3 95 ? 131.814 141.385 147.538 1.00 99.81 95 LEU F O 1
ATOM 6628 N N . TRP F 3 96 ? 133.085 143.236 148.006 1.00 98.02 96 TRP F N 1
ATOM 6629 C CA . TRP F 3 96 ? 134.349 142.553 148.398 1.00 96.77 96 TRP F CA 1
ATOM 6630 C C . TRP F 3 96 ? 134.114 141.753 149.681 1.00 97.72 96 TRP F C 1
ATOM 6631 O O . TRP F 3 96 ? 133.409 142.268 150.574 1.00 97.87 96 TRP F O 1
ATOM 6642 N N . THR F 3 97 ? 134.688 140.550 149.765 1.00 99.15 97 THR F N 1
ATOM 6643 C CA . THR F 3 97 ? 134.687 139.699 150.985 1.00 100.49 97 THR F CA 1
ATOM 6644 C C . THR F 3 97 ? 136.048 139.013 151.134 1.00 101.57 97 THR F C 1
ATOM 6645 O O . THR F 3 97 ? 136.485 138.358 150.166 1.00 101.77 97 THR F O 1
ATOM 6649 N N . PHE F 3 98 ? 136.676 139.160 152.303 1.00 102.75 98 PHE F N 1
ATOM 6650 C CA . PHE F 3 98 ? 137.955 138.501 152.670 1.00 103.67 98 PHE F CA 1
ATOM 6651 C C . PHE F 3 98 ? 137.664 137.138 153.307 1.00 105.53 98 PHE F C 1
ATOM 6652 O O . PHE F 3 98 ? 136.540 136.929 153.812 1.00 106.38 98 PHE F O 1
ATOM 6660 N N . GLY F 3 99 ? 138.657 136.245 153.285 1.00 107.45 99 GLY F N 1
ATOM 6661 C CA . GLY F 3 99 ? 138.689 135.022 154.109 1.00 108.65 99 GLY F CA 1
ATOM 6662 C C . GLY F 3 99 ? 138.981 135.353 155.563 1.00 110.13 99 GLY F C 1
ATOM 6663 O O . GLY F 3 99 ? 139.310 136.523 155.853 1.00 110.87 99 GLY F O 1
ATOM 6664 N N . GLY F 3 100 ? 138.888 134.355 156.448 1.00 111.48 100 GLY F N 1
ATOM 6665 C CA . GLY F 3 100 ? 139.131 134.501 157.898 1.00 112.56 100 GLY F CA 1
ATOM 6666 C C . GLY F 3 100 ? 140.594 134.757 158.234 1.00 113.36 100 GLY F C 1
ATOM 6667 O O . GLY F 3 100 ? 140.860 135.179 159.380 1.00 113.37 100 GLY F O 1
ATOM 6668 N N . GLY F 3 101 ? 141.510 134.508 157.289 1.00 114.35 101 GLY F N 1
ATOM 6669 C CA . GLY F 3 101 ? 142.963 134.693 157.458 1.00 115.50 101 GLY F CA 1
ATOM 6670 C C . GLY F 3 101 ? 143.638 133.405 157.897 1.00 116.53 101 GLY F C 1
ATOM 6671 O O . GLY F 3 101 ? 142.937 13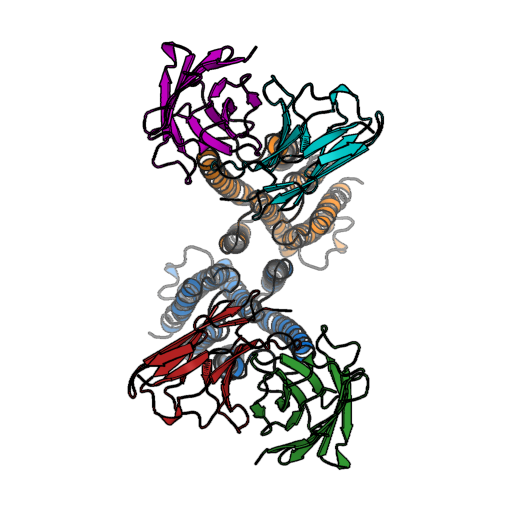2.515 158.425 1.00 116.84 101 GLY F O 1
ATOM 6672 N N . THR F 3 102 ? 144.953 133.313 157.679 1.00 117.75 102 THR F N 1
ATOM 6673 C CA . THR F 3 102 ? 145.822 132.171 158.070 1.00 118.90 102 THR F CA 1
ATOM 6674 C C . THR F 3 102 ? 147.093 132.725 158.720 1.00 119.99 102 THR F C 1
ATOM 6675 O O . THR F 3 102 ? 147.938 133.262 157.976 1.00 120.02 102 THR F O 1
ATOM 6679 N N . LYS F 3 103 ? 147.226 132.588 160.042 1.00 121.59 103 LYS F N 1
ATOM 6680 C CA . LYS F 3 103 ? 148.416 133.067 160.792 1.00 123.18 103 LYS F CA 1
ATOM 6681 C C . LYS F 3 103 ? 149.525 132.011 160.707 1.00 125.28 103 LYS F C 1
ATOM 6682 O O . LYS F 3 103 ? 149.387 130.949 161.347 1.00 126.04 103 LYS F O 1
ATOM 6688 N N . LEU F 3 104 ? 150.589 132.309 159.953 1.00 127.92 104 LEU F N 1
ATOM 6689 C CA . LEU F 3 104 ? 151.779 131.428 159.797 1.00 129.94 104 LEU F CA 1
ATOM 6690 C C . LEU F 3 104 ? 152.673 131.586 161.034 1.00 131.88 104 LEU F C 1
ATOM 6691 O O . LEU F 3 104 ? 152.853 132.736 161.488 1.00 132.18 104 LEU F O 1
ATOM 6696 N N . GLU F 3 105 ? 153.200 130.470 161.550 1.00 134.24 105 GLU F N 1
ATOM 6697 C CA . GLU F 3 105 ? 154.116 130.410 162.721 1.00 135.81 105 GLU F CA 1
ATOM 6698 C C . GLU F 3 105 ? 155.348 129.571 162.354 1.00 137.07 105 GLU F C 1
ATOM 6699 O O . GLU F 3 105 ? 155.258 128.759 161.411 1.00 137.68 105 GLU F O 1
ATOM 6705 N N . ILE F 3 106 ? 156.460 129.788 163.063 1.00 138.20 106 ILE F N 1
ATOM 6706 C CA . ILE F 3 106 ? 157.722 128.992 162.949 1.00 138.98 106 ILE F CA 1
ATOM 6707 C C . ILE F 3 106 ? 157.533 127.655 163.684 1.00 140.00 106 ILE F C 1
ATOM 6708 O O . ILE F 3 106 ? 156.554 127.535 164.452 1.00 140.05 106 ILE F O 1
ATOM 6713 N N . LYS F 3 107 ? 158.430 126.688 163.451 1.00 141.17 107 LYS F N 1
ATOM 6714 C CA . LYS F 3 107 ? 158.475 125.382 164.167 1.00 141.79 107 LYS F CA 1
ATOM 6715 C C . LYS F 3 107 ? 159.917 125.087 164.599 1.00 142.06 107 LYS F C 1
ATOM 6716 O O . LYS F 3 107 ? 160.861 125.249 163.826 1.00 142.47 107 LYS F O 1
#

Foldseek 3Di:
DLQQPLQLVLLCLLVVVLVQCVVQVVNVLSVLSVQLSVLSNLLSLCVRPVRVVPRPDDNVVSVLSNLLSLLLNLLLLLLLLLLDDPPVSVVSNVVSNVVLNVVCVVPVPDPCNNCVSNVVSCVSSVVSQVVQCVVVVHRRPPPCLVVQAVVQLVVLVVQLCCLVPPVVVVPPSVSSSSSSNSNSVSSSRSRDNHNPVRD/DLQQPLQLVLLCLLVVVLVQCVVQVVNVLSVLSVQLSVLSNLLSLCVRPVRVVPRPDDNVVSVLSNLLSLLLNLLLLLLLLLLDDPPVSVVSNVVSNVVLNVVCVVPVPDPCNNCVSNVVSCVSSVVSQVVQCVVVVHRRPPPCLVVQAVVQLVVLVVQLCCLVPPVVVVPPSVSSSSSSNSNSVSSSRSRDNHNPVRD/DKAKAKDWDQEDAFQFKTKIKIAIDPDFQLPPQKKKFKWWAWDPHDIDTAKIAGNVRDIDGDPVQRPFWDKDDDRVRNMIIIMGGGDDQRPQTFMKMFMAGRVGRDTDDIHPTDGHGYHD/DKAKAWPAQEEEEAQQAKDKIKIFIPFWLQLQKWKWWAAPPDDIDTQDGSQAHGDPPHDPQWGKDDGTGIIMIMGHNHHPVSQTKMKMWRVSDVPIDIYSIYGYHYD/DKAKAKDWDQEDAFQFKTKIKIAIDPDFQLPPQKKKFKWWAWDPHDIDTAKIAGNVRDIDGDPVQRPFWDKDDDRVRNMIIIMGGGDDQRPQTFMKMFMAGRVGRDTDDIHPTDGHGYHD/DKAKAWPAQEEEEAQQAKDKIKIFIPFWLQLQKWKWWAAPPDDIDTQDGSQAHGDPPHDPQWGKDDGTGIIMIMGHNHHPVSQTKMKMWRVSDVPIDIYSIYGYHYD

GO terms:
  GO:0000139 Golgi membrane (C, IDA)
  GO:0005886 plasma membrane (C, IDA)
  GO:1904206 positive regulation of skeletal muscle hypertrophy (P, IDA)
  GO:0007520 myoblast fusion (P, IDA)
  GO:0005515 protein binding (F, IPI)
  GO:0043403 skeletal muscle tissue regeneration (P, IMP)
  GO:0014905 myoblast fusion involved in skeletal muscle regeneration (P, IMP)

B-factor: mean 107.45, std 20.03, range [72.2, 146.88]

Radius of gyration: 34.46 Å; Cα contacts (8 Å, |Δi|>4): 1816; chains: 6; bounding box: 78×90×89 Å